Protein 2O57 (pdb70)

Secondary structure (DSSP, 8-state):
-HHHHHHHHHTHHHHHHHHHHHHHHTTS---S--PPSSGGGS-HHHHHHHHHHHHHHHH------TT-EEEEET-TTSHHHHHHHHHH--EEEEEES-HHHHHHHHHHHHHHT-TTTEEEEE--TTS-SS-TT-BSEEEEES-GGG-S-HHHHHHHHHHHBPTT---EEB---TT--GGGGHHHHHHHT-----HHHHHHHHHHTTEEE--EEE-HHHHHHHHHHHHHHHHHTHHHHTTTS-HHHHH--HHHHHHHHHHHTTS---B--EEESS--/---HHHHHHHHHHHHHTT---------SSGGGS-HHHHHHHHHHHHHHHH------TT-EEEEET-TTSHHHHHHHHHH--EEEEEES-HHHHHHHHHHHHHHT-TTTEEEEE-BTTB-SS-TT-BSEEEEES-GGG-S-HHHHHHHHHHHBPTT---EEB---TT--GGGGHHHHHHHT-----HHHHHHHHHHTT-EE--EEE-HHHHHHHHHHHHHHHHHTHHHHTTTS-HHHHH--HHHHHHHHHHHTTS---B--EESSS--/--HHHHHHHHHHHHHTTS---S--PPSSGGGS-HHHHHHHHHHHHHHHH------TT-EEEEET-TTSHHHHHHHHHH--EEEEEES-HHHHHHHHHHHHHTT-TTTEEEEE-BTTB-SS-TT-BSEEEEES-GGG-S-HHHHHHHHHHHBPTT---EEB---TT--GGGGHHHHHHHT-----HHHHHHHHHHTTEEE--EEE-HHHHHHHHHHHHHHHHHHHHHHTTTS-HHHHH--HHHHHHHHHHHHTS---B--EEESS--/-HHHHHHHHHTTT-------PPSSGGGS-HHHHHHHHHHHHHHHH------TT-EEEEET-TTSHHHHHHHHHH--EEEEEES-HHHHHHHHHHHHHHT-TTTEEEEE--TTS-SS-TT-BSEEEEES-GGG-S-HHHHHHHHHHHBPTT---EEB---TT--GGGGHHHHHHTT-----HHHHHHHHHHTTEEE--EEE-HHHHHHHHHHHHHHHHHTS-----HHHHH--HHHHHHHHHHHTTS---B--EEEBS--

CATH classification: 1.10.287.840 (+1 more: 3.40.50.150)

Solvent-accessible surface area: 45241 Å² total

Sequence (1068 aa):
SKTVKDNAEIYYDDDDDSDRFYFHVWGGEDIHVGLYKEPVDQDEIREASLRTDEWLASELATGVLQRQAKGLDLGAGYGGAARFLVRKFGVSIDCLNIAPVQNKRNEEYNNQAGLADNITVKYGSFLEIPCCEDNSYDFIWSQDAFLHSPDKLKVFQECARVLKPRGVAITDPKEDGIDKSSIQPILDRIKLHDGSLGLYRSLAKECGLVTLRTFSRPDSLVHHYSKVKAELIKRSSEIASFCSPEFQANKRGLEHWIEGGRAGKLTWGGLFRKSDKIIIYYDDDDSDRFYFHVWGGEDIHVGLYKEPVDQDEIREASLRTDEWLASELATGVLQRQAKGLDLGAGYGGAARFLVRKFGVSSIDCLNIAPVQNKRNEEYNNQAGLADNITVKYGSFLEIPCCEDNSYDFIWSQDAFLHSPDKLKVFQECARVLKPRGVAITDPKEDGIDKSSIQPILDRIKLHDGSLGLYRSLAKECGLVTLRTFSRPDSLVHHYSKVKAELIKRSSEIASFCSPEFQANKRRGLEHWIEGGRAGKLTWGGLFRKSDKIYYDDDDSDRFYFHVWGGEDIHVGLYKEPVDQDEIREASLRTDEWLASSELATGVLQRQQAKGLDLGAGYGGAARFLVRKFGVSIDCLNIAPVQNKRNEEYNNQAGLADNITVKYGSFLEIPCEDNSYDFIWSQDAFLHSPDKLKVFQECARVLKPRGVAITDPKEDGIDKSSIQPILDRIKLHDGSLGLYRSLAKECGLVTLRTFSRPDSLVHHYSKVKAELIKRSSEIASFCSPEFQANKRGLEHWIEGGRAGKLTWGGLFRKSDKIDDSDRFYFHVWGGEDIHVGLYKEPVDQDEIREASLRTDEWLASELATGVLQRQAKGLDLGAGYGGAARFLVRRKFGVSIDCLNIAPVQNKRNEEYNNQAGLADNITVKYGSFLEIPCCEDNSYDFIWSQDAFLHSPDKLKVFQECARVLKPRGVAITDPKEDGIDKSSIQPILDRIKLHDGSLGLYRSLAKECGLVTLRTFSRPDSLVHHYSKVKAELIKRSSEFCSPEFQANKRGLEHWIEGGRAGKLTWGGLFRKSDKI

B-factor: mean 21.56, std 9.38, range [4.21, 69.27]

Radius of gyration: 32.8 Å; Cα contacts (8 Å, |Δi|>4): 1987; chains: 4; bounding box: 53×81×92 Å

Foldseek 3Di:
DVCVVVVVVVCVLVVLVVVLQCVVPNLQDFAQFDADPVLVPTDRVVRRVNVLVVQVVVVVLVQLAAQFEEEEEACFLPNSVVVSCVVRNYAYEYEHADVVSQVNSCVVCVVVVNNVRYHYHYDDLLCPPDAFQAGLEYEYEARCQPDPPLLSSLLSVLRNHHAFRKKYKHKFEPPFDCVNLVVLCVLSVHPHDYPVNNQVSNLVNQKHDPDKDWALVSQQSNLVNVLVSLVVCVVVCCVSCPPVSSVSSSNSVSSNVCSVVNGMTMMMMITNHNYD/DDCLVVLVVVLCCVPPNQADFAQFQADPVLVPTARSVRRVRVLVVQVVVQVLVLLAAQFEEEEEQCQLVNSVVVSCVPRNYAYEYEHQDVVSLVNSCVVCVVVVNNVRYHYDYDDLLCPPDQFQAGLEYEYEAPCQPPPPLLSSLLSVLRNHHAFRKKYKHKFEPPADQVNQVQLCVLVVHSGDYPVRNQVSNLVNQKHDPDKDWALVSQQSRLVNVLVSLVVCVVVSCVSCPPVSSVSSSNSVSSNVCSVVRTMTIMMMITNHNDD/DCLVVLVLVVQCVPPNLQDFALFQADPVLVVTDSVVRRVNVLVVQVVVLVLVQLAAQFEEEEEACQLVNSVVVSCVPRNYAYEYEHQDVVSQVNSCVVCVVVVNNVRYHYDYDDLLCPPDQFQAGLEYEYEAPLALDQCNLSSLLSVLRRHHAFRKKYKHKFEPPFDCVNQVVLCVVSVYPHDYPVNNQVSNLVNQKHDDDKDWALVSQQSNLVNVLVVCVVCVVVSCVSCNPVSSVCNVNSVSSNVCSVVNTMTIMMMITNHNYD/DVVLVVVCVLVVNADQALFDADPVLLPTDSVVRSVNVLVVQVVVVVLVLLAAQFEEEEEACQLVNSVLVSCVPRNYAYEYEDQDVVSLVNSCVVCVVVVNPVRYHYDYDDLLCPPDAFQAGLEYEYEARLVPDQDLLSSLLSRLRNHHAFRKKYKHKFEPPFDCVVLVVLCVVVVHSGDYPVNNQVSNVVNQWHDPDKDWALVSQQSNLVNVLVSCVVCVVPPDDPVRSVSNVNSVSSNVCSVVNTMTMMMMITNHNYD

Nearest PDB structures (foldseek):
  2o57-assembly2_C  TM=9.795E-01  e=2.412E-48  Galdieria sulphuraria
  6uvq-assembly1_A  TM=8.205E-01  e=8.801E-20  Actinomadura melliaura
  8zc8-assembly1_B  TM=8.275E-01  e=5.024E-18  Streptomyces caespitosus
  3bus-assembly2_B  TM=8.151E-01  e=2.796E-18  Lentzea aerocolonigenes
  4pne-assembly3_B  TM=8.037E-01  e=6.247E-17  Saccharopolyspora spinosa

Structure (mmCIF, N/CA/C/O backbone):
data_2O57
#
_entry.id   2O57
#
_cell.length_a   97.541
_cell.length_b   291.433
_cell.length_c   86.340
_cell.angle_alpha   90.000
_cell.angle_beta   90.000
_cell.angle_gamma   90.000
#
_symmetry.space_group_name_H-M   'C 2 2 21'
#
loop_
_entity.id
_entity.type
_entity.pdbx_description
1 polymer 'putative sarcosine dimethylglycine methyltransferase'
2 water water
#
loop_
_atom_site.group_PDB
_atom_site.id
_atom_site.type_symbol
_atom_site.label_atom_id
_atom_site.label_alt_id
_atom_site.label_comp_id
_atom_site.label_asym_id
_atom_site.label_entity_id
_atom_site.label_seq_id
_atom_site.pdbx_PDB_ins_code
_atom_site.Cartn_x
_atom_site.Cartn_y
_atom_site.Cartn_z
_atom_site.occupancy
_atom_site.B_iso_or_equiv
_atom_site.auth_seq_id
_atom_site.auth_comp_id
_atom_site.auth_asym_id
_atom_site.auth_atom_id
_atom_site.pdbx_PDB_model_num
ATOM 1 N N . SER A 1 16 ? 22.760 151.628 25.107 1.00 33.17 16 SER A N 1
ATOM 2 C CA . SER A 1 16 ? 22.020 152.147 26.299 1.00 33.31 16 SER A CA 1
ATOM 3 C C . SER A 1 16 ? 20.602 151.590 26.385 1.00 33.34 16 SER A C 1
ATOM 4 O O . SER A 1 16 ? 20.112 151.310 27.496 1.00 33.31 16 SER A O 1
ATOM 7 N N . LYS A 1 17 ? 19.938 151.429 25.237 1.00 32.83 17 LYS A N 1
ATOM 8 C CA . LYS A 1 17 ? 18.604 150.810 25.210 1.00 32.97 17 LYS A CA 1
ATOM 9 C C . LYS A 1 17 ? 18.661 149.362 25.740 1.00 32.72 17 LYS A C 1
ATOM 10 O O . LYS A 1 17 ? 17.846 148.981 26.594 1.00 32.22 17 LYS A O 1
ATOM 16 N N . THR A 1 18 ? 19.634 148.585 25.232 1.00 32.47 18 THR A N 1
ATOM 17 C CA . THR A 1 18 ? 19.887 147.192 25.667 1.00 31.90 18 THR A CA 1
ATOM 18 C C . THR A 1 18 ? 20.127 147.072 27.180 1.00 31.26 18 THR A C 1
ATOM 19 O O . THR A 1 18 ? 19.529 146.210 27.833 1.00 30.84 18 THR A O 1
ATOM 23 N N . VAL A 1 19 ? 20.995 147.928 27.726 1.00 30.55 19 VAL A N 1
ATOM 24 C CA . VAL A 1 19 ? 21.238 147.979 29.185 1.00 30.69 19 VAL A CA 1
ATOM 25 C C . VAL A 1 19 ? 19.930 148.179 29.964 1.00 30.39 19 VAL A C 1
ATOM 26 O O . VAL A 1 19 ? 19.630 147.442 30.915 1.00 30.71 19 VAL A O 1
ATOM 30 N N . LYS A 1 20 ? 19.159 149.182 29.545 1.00 30.16 20 LYS A N 1
ATOM 31 C CA . LYS A 1 20 ? 17.875 149.525 30.157 1.00 29.65 20 LYS A CA 1
ATOM 32 C C . LYS A 1 20 ? 16.848 148.412 30.052 1.00 29.30 20 LYS A C 1
ATOM 33 O O . LYS A 1 20 ? 16.285 147.986 31.069 1.00 28.80 20 LYS A O 1
ATOM 39 N N . ASP A 1 21 ? 16.605 147.951 28.823 1.00 29.06 21 ASP A N 1
ATOM 40 C CA . ASP A 1 21 ? 15.673 146.857 28.569 1.00 29.24 21 ASP A CA 1
ATOM 41 C C . ASP A 1 21 ? 16.038 145.579 29.350 1.00 29.18 21 ASP A C 1
ATOM 42 O O . ASP A 1 21 ? 15.156 144.955 29.943 1.00 28.76 21 ASP A O 1
ATOM 47 N N . ASN A 1 22 ? 17.323 145.205 29.343 1.00 29.54 22 ASN A N 1
ATOM 48 C CA . ASN A 1 22 ? 17.802 144.013 30.062 1.00 30.18 22 ASN A CA 1
ATOM 49 C C . ASN A 1 22 ? 17.670 144.159 31.575 1.00 30.75 22 ASN A C 1
ATOM 50 O O . ASN A 1 22 ? 17.324 143.179 32.253 1.00 30.42 22 ASN A O 1
ATOM 55 N N . ALA A 1 23 ? 17.942 145.372 32.087 1.00 31.26 23 ALA A N 1
ATOM 56 C CA . ALA A 1 23 ? 17.752 145.696 33.506 1.00 31.91 23 ALA A CA 1
ATOM 57 C C . ALA A 1 23 ? 16.306 145.438 33.900 1.00 32.69 23 ALA A C 1
ATOM 58 O O . ALA A 1 23 ? 16.044 144.750 34.899 1.00 33.58 23 ALA A O 1
ATOM 60 N N . GLU A 1 24 ? 15.373 145.946 33.091 1.00 32.39 24 GLU A N 1
ATOM 61 C CA . GLU A 1 24 ? 13.941 145.824 33.391 1.00 32.05 24 GLU A CA 1
ATOM 62 C C . GLU A 1 24 ? 13.406 144.383 33.262 1.00 31.88 24 GLU A C 1
ATOM 63 O O . GLU A 1 24 ? 12.603 143.926 34.077 1.00 32.30 24 GLU A O 1
ATOM 69 N N . ILE A 1 25 ? 13.876 143.665 32.260 1.00 31.76 25 ILE A N 1
ATOM 70 C CA . ILE A 1 25 ? 13.551 142.244 32.137 1.00 31.68 25 ILE A CA 1
ATOM 71 C C . ILE A 1 25 ? 14.017 141.557 33.426 1.00 31.13 25 ILE A C 1
ATOM 72 O O . ILE A 1 25 ? 13.329 140.674 33.964 1.00 32.08 25 ILE A O 1
ATOM 77 N N . TYR A 1 26 ? 15.164 142.014 33.938 1.00 29.82 26 TYR A N 1
ATOM 78 C CA . TYR A 1 26 ? 15.857 141.376 35.062 1.00 27.72 26 TYR A CA 1
ATOM 79 C C . TYR A 1 26 ? 15.205 141.680 36.416 1.00 25.26 26 TYR A C 1
ATOM 80 O O . TYR A 1 26 ? 15.599 141.085 37.429 1.00 23.07 26 TYR A O 1
ATOM 89 N N . TYR A 1 27 ? 14.189 142.566 36.443 1.00 22.17 27 TYR A N 1
ATOM 90 C CA . TYR A 1 27 ? 13.478 142.781 37.708 1.00 19.46 27 TYR A CA 1
ATOM 91 C C . TYR A 1 27 ? 12.764 141.504 38.146 1.00 18.20 27 TYR A C 1
ATOM 92 O O . TYR A 1 27 ? 12.530 141.323 39.321 1.00 18.08 27 TYR A O 1
ATOM 101 N N . ASP A 1 28 ? 12.407 140.637 37.199 1.00 17.45 28 ASP A N 1
ATOM 102 C CA A ASP A 1 28 ? 11.822 139.341 37.570 0.50 17.61 28 ASP A CA 1
ATOM 103 C CA B ASP A 1 28 ? 11.845 139.314 37.507 0.50 17.65 28 ASP A CA 1
ATOM 104 C C . ASP A 1 28 ? 12.815 138.561 38.432 1.00 16.93 28 ASP A C 1
ATOM 105 O O . ASP A 1 28 ? 12.433 138.040 39.473 1.00 17.41 28 ASP A O 1
ATOM 114 N N . ASP A 1 29 ? 14.083 138.501 38.017 1.00 16.58 29 ASP A N 1
ATOM 115 C CA . ASP A 1 29 ? 15.151 137.817 38.783 1.00 16.47 29 ASP A CA 1
ATOM 116 C C . ASP A 1 29 ? 15.380 138.548 40.113 1.00 15.13 29 ASP A C 1
ATOM 117 O O . ASP A 1 29 ? 15.520 137.914 41.169 1.00 13.92 29 ASP A O 1
ATOM 122 N N . ASP A 1 30 ? 15.438 139.882 40.063 1.00 14.72 30 ASP A N 1
ATOM 123 C CA . ASP A 1 30 ? 15.643 140.689 41.283 1.00 15.76 30 ASP A CA 1
ATOM 124 C C . ASP A 1 30 ? 14.513 140.510 42.285 1.00 14.98 30 ASP A C 1
ATOM 125 O O . ASP A 1 30 ? 14.760 140.421 43.494 1.00 14.93 30 ASP A O 1
ATOM 130 N N . ASP A 1 31 ? 13.267 140.525 41.810 1.00 15.34 31 ASP A N 1
ATOM 131 C CA . ASP A 1 31 ? 12.135 140.413 42.739 1.00 15.79 31 ASP A CA 1
ATOM 132 C C . ASP A 1 31 ? 11.960 138.984 43.268 1.00 16.20 31 ASP A C 1
ATOM 133 O O . ASP A 1 31 ? 11.528 138.791 44.406 1.00 16.00 31 ASP A O 1
ATOM 138 N N . SER A 1 32 ? 12.295 137.992 42.439 1.00 15.06 32 SER A N 1
ATOM 139 C CA . SER A 1 32 ? 12.394 136.622 42.910 1.00 15.04 32 SER A CA 1
ATOM 140 C C . SER A 1 32 ? 13.398 136.556 44.054 1.00 15.61 32 SER A C 1
ATOM 141 O O . SER A 1 32 ? 13.079 136.012 45.120 1.00 16.36 32 SER A O 1
ATOM 144 N N . ASP A 1 33 ? 14.580 137.148 43.876 1.00 14.93 33 ASP A N 1
ATOM 145 C CA . ASP A 1 33 ? 15.538 137.209 44.973 1.00 15.83 33 ASP A CA 1
ATOM 146 C C . ASP A 1 33 ? 15.036 137.948 46.233 1.00 15.17 33 ASP A C 1
ATOM 147 O O . ASP A 1 33 ? 15.314 137.507 47.352 1.00 13.92 33 ASP A O 1
ATOM 152 N N . ARG A 1 34 ? 14.290 139.046 46.061 1.00 15.19 34 ARG A N 1
ATOM 153 C CA . ARG A 1 34 ? 13.669 139.733 47.192 1.00 15.40 34 ARG A CA 1
ATOM 154 C C . ARG A 1 34 ? 12.752 138.776 47.988 1.00 15.48 34 ARG A C 1
ATOM 155 O O . ARG A 1 34 ? 12.721 138.835 49.236 1.00 15.18 34 ARG A O 1
ATOM 163 N N . PHE A 1 35 ? 11.987 137.957 47.263 1.00 14.56 35 PHE A N 1
ATOM 164 C CA . PHE A 1 35 ? 11.133 136.949 47.876 1.00 15.16 35 PHE A CA 1
ATOM 165 C C . PHE A 1 35 ? 11.954 135.923 48.642 1.00 14.56 35 PHE A C 1
ATOM 166 O O . PHE A 1 35 ? 11.695 135.691 49.796 1.00 15.55 35 PHE A O 1
ATOM 174 N N . TYR A 1 36 ? 12.946 135.305 48.003 1.00 13.85 36 TYR A N 1
ATOM 175 C CA . TYR A 1 36 ? 13.751 134.290 48.709 1.00 13.98 36 TYR A CA 1
ATOM 176 C C . TYR A 1 36 ? 14.530 134.888 49.884 1.00 13.56 36 TYR A C 1
ATOM 177 O O . TYR A 1 36 ? 14.605 134.310 50.989 1.00 13.90 36 TYR A O 1
ATOM 186 N N . PHE A 1 37 ? 15.126 136.048 49.655 1.00 12.51 37 PHE A N 1
ATOM 187 C CA . PHE A 1 37 ? 15.806 136.717 50.748 1.00 12.42 37 PHE A CA 1
ATOM 188 C C . PHE A 1 37 ? 14.846 137.047 51.895 1.00 12.13 37 PHE A C 1
ATOM 189 O O . PHE A 1 37 ? 15.208 136.954 53.045 1.00 12.11 37 PHE A O 1
ATOM 197 N N . HIS A 1 38 ? 13.620 137.447 51.589 1.00 12.69 38 HIS A N 1
ATOM 198 C CA . HIS A 1 38 ? 12.671 137.863 52.646 1.00 13.03 38 HIS A CA 1
ATOM 199 C C . HIS A 1 38 ? 12.426 136.693 53.599 1.00 13.35 38 HIS A C 1
ATOM 200 O O . HIS A 1 38 ? 12.332 136.878 54.792 1.00 13.58 38 HIS A O 1
ATOM 207 N N . VAL A 1 39 ? 12.315 135.490 53.049 1.00 13.55 39 VAL A N 1
ATOM 208 C CA . VAL A 1 39 ? 11.941 134.334 53.876 1.00 13.51 39 VAL A CA 1
ATOM 209 C C . VAL A 1 39 ? 13.166 133.666 54.486 1.00 13.11 39 VAL A C 1
ATOM 210 O O . VAL A 1 39 ? 13.178 133.342 55.670 1.00 14.28 39 VAL A O 1
ATOM 214 N N . TRP A 1 40 ? 14.210 133.493 53.688 1.00 13.15 40 TRP A N 1
ATOM 215 C CA . TRP A 1 40 ? 15.364 132.670 54.073 1.00 13.26 40 TRP A CA 1
ATOM 216 C C . TRP A 1 40 ? 16.687 133.452 54.217 1.00 14.53 40 TRP A C 1
ATOM 217 O O . TRP A 1 40 ? 17.749 132.855 54.484 1.00 13.79 40 TRP A O 1
ATOM 228 N N . GLY A 1 41 ? 16.630 134.787 54.044 1.00 15.05 41 GLY A N 1
ATOM 229 C CA . GLY A 1 41 ? 17.803 135.634 54.317 1.00 14.09 41 GLY A CA 1
ATOM 230 C C . GLY A 1 41 ? 19.025 135.228 53.496 1.00 14.14 41 GLY A C 1
ATOM 231 O O . GLY A 1 41 ? 18.935 134.825 52.317 1.00 13.98 41 GLY A O 1
ATOM 232 N N . GLY A 1 42 ? 20.185 135.339 54.105 1.00 14.03 42 GLY A N 1
ATOM 233 C CA . GLY A 1 42 ? 21.421 135.134 53.380 1.00 14.21 42 GLY A CA 1
ATOM 234 C C . GLY A 1 42 ? 21.901 133.714 53.363 1.00 14.86 42 GLY A C 1
ATOM 235 O O . GLY A 1 42 ? 23.024 133.449 52.938 1.00 14.52 42 GLY A O 1
ATOM 236 N N . GLU A 1 43 ? 21.066 132.783 53.829 1.00 14.96 43 GLU A N 1
ATOM 237 C CA . GLU A 1 43 ? 21.451 131.368 53.808 1.00 14.66 43 GLU A CA 1
ATOM 238 C C . GLU A 1 43 ? 20.705 130.754 52.633 1.00 14.35 43 GLU A C 1
ATOM 239 O O . GLU A 1 43 ? 19.508 130.400 52.740 1.00 14.14 43 GLU A O 1
ATOM 245 N N . ASP A 1 44 ? 21.415 130.665 51.509 1.00 12.59 44 ASP A N 1
ATOM 246 C CA . ASP A 1 44 ? 20.798 130.416 50.204 1.00 13.08 44 ASP A CA 1
ATOM 247 C C . ASP A 1 44 ? 20.035 129.101 50.136 1.00 12.59 44 ASP A C 1
ATOM 248 O O . ASP A 1 44 ? 20.516 128.090 50.646 1.00 13.91 44 ASP A O 1
ATOM 253 N N . ILE A 1 45 ? 18.877 129.168 49.486 1.00 12.55 45 ILE A N 1
ATOM 254 C CA . ILE A 1 45 ? 18.013 128.037 49.115 1.00 12.54 45 ILE A CA 1
ATOM 255 C C . ILE A 1 45 ? 18.263 127.531 47.687 1.00 13.06 45 ILE A C 1
ATOM 256 O O . ILE A 1 45 ? 18.314 128.317 46.713 1.00 13.05 45 ILE A O 1
ATOM 261 N N . HIS A 1 46 ? 18.317 126.209 47.546 1.00 12.46 46 HIS A N 1
ATOM 262 C CA . HIS A 1 46 ? 18.360 125.572 46.240 1.00 11.97 46 HIS A CA 1
ATOM 263 C C . HIS A 1 46 ? 17.379 124.405 46.295 1.00 11.17 46 HIS A C 1
ATOM 264 O O . HIS A 1 46 ? 16.785 124.157 47.359 1.00 11.26 46 HIS A O 1
ATOM 271 N N . VAL A 1 47 ? 17.209 123.715 45.166 1.00 10.66 47 VAL A N 1
ATOM 272 C CA . VAL A 1 47 ? 16.231 122.618 45.103 1.00 10.93 47 VAL A CA 1
ATOM 273 C C . VAL A 1 47 ? 16.523 121.623 46.220 1.00 9.88 47 VAL A C 1
ATOM 274 O O . VAL A 1 47 ? 17.639 121.215 46.376 1.00 10.67 47 VAL A O 1
ATOM 278 N N . GLY A 1 48 ? 15.501 121.290 47.009 1.00 10.61 48 GLY A N 1
ATOM 279 C CA . GLY A 1 48 ? 15.652 120.507 48.215 1.00 10.63 48 GLY A CA 1
ATOM 280 C C . GLY A 1 48 ? 15.463 119.005 48.031 1.00 10.86 48 GLY A C 1
ATOM 281 O O . GLY A 1 48 ? 14.905 118.555 47.028 1.00 11.45 48 GLY A O 1
ATOM 282 N N . LEU A 1 49 ? 15.925 118.255 49.026 1.00 10.76 49 LEU A N 1
ATOM 283 C CA . LEU A 1 49 ? 15.605 116.836 49.158 1.00 10.87 49 LEU A CA 1
ATOM 284 C C . LEU A 1 49 ? 14.507 116.740 50.251 1.00 10.13 49 LEU A C 1
ATOM 285 O O . LEU A 1 49 ? 14.761 117.011 51.427 1.00 10.96 49 LEU A O 1
ATOM 290 N N . TYR A 1 50 ? 13.279 116.412 49.840 1.00 9.77 50 TYR A N 1
ATOM 291 C CA . TYR A 1 50 ? 12.084 116.463 50.719 1.00 10.04 50 TYR A CA 1
ATOM 292 C C . TYR A 1 50 ? 11.704 115.110 51.352 1.00 11.37 50 TYR A C 1
ATOM 293 O O . TYR A 1 50 ? 11.859 114.057 50.737 1.00 11.49 50 TYR A O 1
ATOM 302 N N . LYS A 1 51 ? 11.241 115.155 52.597 1.00 11.89 51 LYS A N 1
ATOM 303 C CA . LYS A 1 51 ? 10.846 113.954 53.345 1.00 14.89 51 LYS A CA 1
ATOM 304 C C . LYS A 1 51 ? 9.318 113.917 53.317 1.00 14.31 51 LYS A C 1
ATOM 305 O O . LYS A 1 51 ? 8.693 114.932 53.583 1.00 12.90 51 LYS A O 1
ATOM 311 N N . GLU A 1 52 ? 8.717 112.774 53.002 1.00 14.82 52 GLU A N 1
ATOM 312 C CA . GLU A 1 52 ? 7.240 112.620 53.108 1.00 16.71 52 GLU A CA 1
ATOM 313 C C . GLU A 1 52 ? 6.761 112.598 54.551 1.00 16.86 52 GLU A C 1
ATOM 314 O O . GLU A 1 52 ? 7.479 112.073 55.405 1.00 17.75 52 GLU A O 1
ATOM 320 N N . PRO A 1 53 ? 5.567 113.192 54.854 1.00 16.11 53 PRO A N 1
ATOM 321 C CA . PRO A 1 53 ? 4.679 113.974 53.969 1.00 15.30 53 PRO A CA 1
ATOM 322 C C . PRO A 1 53 ? 5.254 115.358 53.652 1.00 14.37 53 PRO A C 1
ATOM 323 O O . PRO A 1 53 ? 5.567 116.170 54.560 1.00 12.96 53 PRO A O 1
ATOM 327 N N . VAL A 1 54 ? 5.461 115.586 52.361 1.00 12.17 54 VAL A N 1
ATOM 328 C CA . VAL A 1 54 ? 6.146 116.761 51.882 1.00 12.44 54 VAL A CA 1
ATOM 329 C C . VAL A 1 54 ? 5.450 118.052 52.363 1.00 11.64 54 VAL A C 1
ATOM 330 O O . VAL A 1 54 ? 6.114 119.049 52.642 1.00 10.29 54 VAL A O 1
ATOM 334 N N . ASP A 1 55 ? 4.126 118.023 52.486 1.00 12.63 55 ASP A N 1
ATOM 335 C CA . ASP A 1 55 ? 3.393 119.243 52.903 1.00 13.70 55 ASP A CA 1
ATOM 336 C C . ASP A 1 55 ? 3.799 119.668 54.331 1.00 14.17 55 ASP A C 1
ATOM 337 O O . ASP A 1 55 ? 3.750 120.864 54.656 1.00 14.95 55 ASP A O 1
ATOM 342 N N . GLN A 1 56 ? 4.269 118.708 55.142 1.00 14.44 56 GLN A N 1
ATOM 343 C CA . GLN A 1 56 ? 4.751 118.963 56.519 1.00 16.20 56 GLN A CA 1
ATOM 344 C C . GLN A 1 56 ? 6.242 119.330 56.626 1.00 16.30 56 GLN A C 1
ATOM 345 O O . GLN A 1 56 ? 6.703 119.803 57.688 1.00 16.46 56 GLN A O 1
ATOM 351 N N . ASP A 1 57 ? 6.987 119.091 55.549 1.00 14.75 57 ASP A N 1
ATOM 352 C CA . ASP A 1 57 ? 8.430 119.321 55.534 1.00 14.32 57 ASP A CA 1
ATOM 353 C C . ASP A 1 57 ? 8.708 120.811 55.320 1.00 14.57 57 ASP A C 1
ATOM 354 O O . ASP A 1 57 ? 7.842 121.552 54.893 1.00 15.21 57 ASP A O 1
ATOM 359 N N . GLU A 1 58 ? 9.878 121.279 55.699 1.00 14.18 58 GLU A N 1
ATOM 360 C CA . GLU A 1 58 ? 10.188 122.685 55.470 1.00 14.67 58 GLU A CA 1
ATOM 361 C C . GLU A 1 58 ? 11.244 122.824 54.372 1.00 13.00 58 GLU A C 1
ATOM 362 O O . GLU A 1 58 ? 12.158 121.998 54.255 1.00 11.93 58 GLU A O 1
ATOM 368 N N . ILE A 1 59 ? 11.121 123.891 53.585 1.00 12.02 59 ILE A N 1
ATOM 369 C CA . ILE A 1 59 ? 12.036 124.162 52.488 1.00 12.37 59 ILE A CA 1
ATOM 370 C C . ILE A 1 59 ? 13.487 124.323 53.018 1.00 11.22 59 ILE A C 1
ATOM 371 O O . ILE A 1 59 ? 14.414 123.787 52.450 1.00 9.82 59 ILE A O 1
ATOM 376 N N . ARG A 1 60 ? 13.663 125.069 54.106 1.00 10.56 60 ARG A N 1
ATOM 377 C CA . ARG A 1 60 ? 14.977 125.220 54.745 1.00 11.37 60 ARG A CA 1
ATOM 378 C C . ARG A 1 60 ? 15.631 123.850 55.008 1.00 11.61 60 ARG A C 1
ATOM 379 O O . ARG A 1 60 ? 16.780 123.609 54.637 1.00 10.75 60 ARG A O 1
ATOM 387 N N . GLU A 1 61 ? 14.891 122.972 55.675 1.00 11.26 61 GLU A N 1
ATOM 388 C CA . GLU A 1 61 ? 15.392 121.631 56.019 1.00 12.70 61 GLU A CA 1
ATOM 389 C C . GLU A 1 61 ? 15.768 120.858 54.749 1.00 12.19 61 GLU A C 1
ATOM 390 O O . GLU A 1 61 ? 16.842 120.289 54.676 1.00 12.05 61 GLU A O 1
ATOM 396 N N . ALA A 1 62 ? 14.864 120.821 53.755 1.00 11.32 62 ALA A N 1
ATOM 397 C CA . ALA A 1 62 ? 15.142 120.131 52.482 1.00 10.53 62 ALA A CA 1
ATOM 398 C C . ALA A 1 62 ? 16.363 120.704 51.725 1.00 10.22 62 ALA A C 1
ATOM 399 O O . ALA A 1 62 ? 17.158 119.957 51.1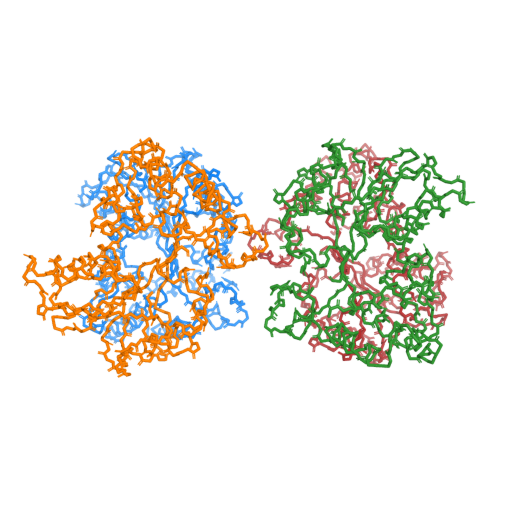69 1.00 10.42 62 ALA A O 1
ATOM 401 N N . SER A 1 63 ? 16.478 122.033 51.674 1.00 10.85 63 SER A N 1
ATOM 402 C CA . SER A 1 63 ? 17.614 122.670 51.006 1.00 10.83 63 SER A CA 1
ATOM 403 C C . SER A 1 63 ? 18.934 122.306 51.755 1.00 10.64 63 SER A C 1
ATOM 404 O O . SER A 1 63 ? 19.951 122.070 51.109 1.00 10.49 63 SER A O 1
ATOM 407 N N . LEU A 1 64 ? 18.918 122.262 53.083 1.00 9.86 64 LEU A N 1
ATOM 408 C CA . LEU A 1 64 ? 20.073 121.743 53.860 1.00 11.39 64 LEU A CA 1
ATOM 409 C C . LEU A 1 64 ? 20.391 120.285 53.604 1.00 11.02 64 LEU A C 1
ATOM 410 O O . LEU A 1 64 ? 21.567 119.918 53.557 1.00 10.39 64 LEU A O 1
ATOM 415 N N . ARG A 1 65 ? 19.362 119.454 53.411 1.00 11.43 65 ARG A N 1
ATOM 416 C CA . ARG A 1 65 ? 19.590 118.022 53.027 1.00 11.35 65 ARG A CA 1
ATOM 417 C C . ARG A 1 65 ? 20.348 117.954 51.689 1.00 11.67 65 ARG A C 1
ATOM 418 O O . ARG A 1 65 ? 21.319 117.199 51.544 1.00 8.81 65 ARG A O 1
ATOM 426 N N . THR A 1 66 ? 19.943 118.800 50.728 1.00 10.67 66 THR A N 1
ATOM 427 C CA . THR A 1 66 ? 20.665 118.890 49.457 1.00 11.59 66 THR A CA 1
ATOM 428 C C . THR A 1 66 ? 22.134 119.262 49.680 1.00 11.90 66 THR A C 1
ATOM 429 O O . THR A 1 66 ? 23.027 118.643 49.087 1.00 12.51 66 THR A O 1
ATOM 433 N N . ASP A 1 67 ? 22.396 120.270 50.529 1.00 12.76 67 ASP A N 1
ATOM 434 C CA . ASP A 1 67 ? 23.776 120.722 50.770 1.00 13.35 67 ASP A CA 1
ATOM 435 C C . ASP A 1 67 ? 24.638 119.620 51.432 1.00 13.35 67 ASP A C 1
ATOM 436 O O . ASP A 1 67 ? 25.777 119.387 51.026 1.00 12.89 67 ASP A O 1
ATOM 441 N N . GLU A 1 68 ? 24.061 118.933 52.420 1.00 13.47 68 GLU A N 1
ATOM 442 C CA . GLU A 1 68 ? 24.711 117.781 53.083 1.00 14.49 68 GLU A CA 1
ATOM 443 C C . GLU A 1 68 ? 24.970 116.665 52.082 1.00 13.35 68 GLU A C 1
ATOM 444 O O . GLU A 1 68 ? 26.046 116.073 52.089 1.00 12.88 68 GLU A O 1
ATOM 450 N N . TRP A 1 69 ? 23.972 116.359 51.246 1.00 12.76 69 TRP A N 1
ATOM 451 C CA . TRP A 1 69 ? 24.111 115.281 50.233 1.00 13.46 69 TRP A CA 1
ATOM 452 C C . TRP A 1 69 ? 25.226 115.631 49.236 1.00 12.55 69 TRP A C 1
ATOM 453 O O . TRP A 1 69 ? 26.122 114.823 48.991 1.00 12.57 69 TRP A O 1
ATOM 464 N N . LEU A 1 70 ? 25.171 116.825 48.652 1.00 12.63 70 LEU A N 1
ATOM 465 C CA . LEU A 1 70 ? 26.149 117.191 47.621 1.00 13.33 70 LEU A CA 1
ATOM 466 C C . LEU A 1 70 ? 27.562 117.228 48.203 1.00 12.72 70 LEU A C 1
ATOM 467 O O . LEU A 1 70 ? 28.488 116.741 47.576 1.00 11.48 70 LEU A O 1
ATOM 472 N N . ALA A 1 71 ? 27.693 117.769 49.410 1.00 13.02 71 ALA A N 1
ATOM 473 C CA . ALA A 1 71 ? 28.972 117.848 50.096 1.00 13.73 71 ALA A CA 1
ATOM 474 C C . ALA A 1 71 ? 29.483 116.428 50.409 1.00 14.24 71 ALA A C 1
ATOM 475 O O . ALA A 1 71 ? 30.655 116.149 50.271 1.00 13.12 71 ALA A O 1
ATOM 477 N N . SER A 1 72 ? 28.574 115.526 50.779 1.00 14.49 72 SER A N 1
ATOM 478 C CA . SER A 1 72 ? 28.961 114.144 51.040 1.00 16.47 72 SER A CA 1
ATOM 479 C C . SER A 1 72 ? 29.486 113.451 49.780 1.00 15.38 72 SER A C 1
ATOM 480 O O . SER A 1 72 ? 30.473 112.728 49.847 1.00 16.17 72 SER A O 1
ATOM 483 N N . GLU A 1 73 ? 28.853 113.703 48.630 1.00 15.15 73 GLU A N 1
ATOM 484 C CA . GLU A 1 73 ? 29.265 113.109 47.358 1.00 14.13 73 GLU A CA 1
ATOM 485 C C . GLU A 1 73 ? 30.676 113.636 47.043 1.00 13.24 73 GLU A C 1
ATOM 486 O O . GLU A 1 73 ? 31.577 112.863 46.765 1.00 12.81 73 GLU A O 1
ATOM 492 N N . LEU A 1 74 ? 30.860 114.947 47.154 1.00 12.89 74 LEU A N 1
ATOM 493 C CA . LEU A 1 74 ? 32.147 115.573 46.921 1.00 12.88 74 LEU A CA 1
ATOM 494 C C . LEU A 1 74 ? 33.231 115.044 47.880 1.00 12.50 74 LEU A C 1
ATOM 495 O O . LEU A 1 74 ? 34.358 114.797 47.466 1.00 12.78 74 LEU A O 1
ATOM 500 N N . ALA A 1 75 ? 32.893 114.888 49.158 1.00 11.92 75 ALA A N 1
ATOM 501 C CA . ALA A 1 75 ? 33.863 114.409 50.163 1.00 11.01 75 ALA A CA 1
ATOM 502 C C . ALA A 1 75 ? 34.403 113.002 49.844 1.00 11.45 75 ALA A C 1
ATOM 503 O O . ALA A 1 75 ? 35.598 112.698 50.081 1.00 10.58 75 ALA A O 1
ATOM 513 N N . THR A 1 77 ? 35.141 111.875 47.081 1.00 12.15 77 THR A N 1
ATOM 514 C CA . THR A 1 77 ? 36.214 111.944 46.055 1.00 12.08 77 THR A CA 1
ATOM 515 C C . THR A 1 77 ? 37.587 112.341 46.621 1.00 12.61 77 THR A C 1
ATOM 516 O O . THR A 1 77 ? 38.570 112.352 45.873 1.00 13.27 77 THR A O 1
ATOM 520 N N . GLY A 1 78 ? 37.660 112.664 47.918 1.00 11.30 78 GLY A N 1
ATOM 521 C CA . GLY A 1 78 ? 38.923 113.069 48.538 1.00 12.06 78 GLY A CA 1
ATOM 522 C C . GLY A 1 78 ? 39.325 114.533 48.452 1.00 11.75 78 GLY A C 1
ATOM 523 O O . GLY A 1 78 ? 40.300 114.920 49.086 1.00 11.26 78 GLY A O 1
ATOM 524 N N . VAL A 1 79 ? 38.560 115.361 47.736 1.00 11.38 79 VAL A N 1
ATOM 525 C CA . VAL A 1 79 ? 38.998 116.749 47.461 1.00 12.68 79 VAL A CA 1
ATOM 526 C C . VAL A 1 79 ? 38.770 117.722 48.612 1.00 13.19 79 VAL A C 1
ATOM 527 O O . VAL A 1 79 ? 39.391 118.808 48.631 1.00 14.35 79 VAL A O 1
ATOM 531 N N . LEU A 1 80 ? 37.944 117.353 49.587 1.00 12.68 80 LEU A N 1
ATOM 532 C CA . LEU A 1 80 ? 37.559 118.312 50.641 1.00 12.95 80 LEU A CA 1
ATOM 533 C C . LEU A 1 80 ? 38.490 118.271 51.883 1.00 14.37 80 LEU A C 1
ATOM 534 O O . LEU A 1 80 ? 38.066 118.187 53.040 1.00 14.65 80 LEU A O 1
ATOM 539 N N . GLN A 1 81 ? 39.786 118.317 51.610 1.00 16.22 81 GLN A N 1
ATOM 540 C CA . GLN A 1 81 ? 40.807 118.357 52.652 1.00 16.54 81 GLN A CA 1
ATOM 541 C C . GLN A 1 81 ? 40.826 119.761 53.258 1.00 17.48 81 GLN A C 1
ATOM 542 O O . GLN A 1 81 ? 40.412 120.727 52.607 1.00 16.57 81 GLN A O 1
ATOM 548 N N . ARG A 1 82 ? 41.291 119.881 54.504 1.00 17.96 82 ARG A N 1
ATOM 549 C CA . ARG A 1 82 ? 41.536 121.183 55.105 1.00 18.65 82 ARG A CA 1
ATOM 550 C C . ARG A 1 82 ? 42.449 121.979 54.188 1.00 17.97 82 ARG A C 1
ATOM 551 O O . ARG A 1 82 ? 43.415 121.440 53.647 1.00 16.29 82 ARG A O 1
ATOM 559 N N . GLN A 1 83 ? 42.119 123.255 54.004 1.00 18.01 83 GLN A N 1
ATOM 560 C CA . GLN A 1 83 ? 42.876 124.156 53.118 1.00 19.04 83 GLN A CA 1
ATOM 561 C C . GLN A 1 83 ? 42.817 123.863 51.585 1.00 17.63 83 GLN A C 1
ATOM 562 O O . GLN A 1 83 ? 43.465 124.567 50.793 1.00 16.65 83 GLN A O 1
ATOM 568 N N . ALA A 1 84 ? 42.032 122.858 51.160 1.00 16.78 84 ALA A N 1
ATOM 569 C CA . ALA A 1 84 ? 41.744 122.689 49.733 1.00 15.76 84 ALA A CA 1
ATOM 570 C C . ALA A 1 84 ? 41.037 123.948 49.254 1.00 15.63 84 ALA A C 1
ATOM 571 O O . ALA A 1 84 ? 40.305 124.593 50.004 1.00 15.77 84 ALA A O 1
ATOM 573 N N . LYS A 1 85 ? 41.239 124.291 48.001 1.00 15.72 85 LYS A N 1
ATOM 574 C CA . LYS A 1 85 ? 40.687 125.526 47.466 1.00 15.98 85 LYS A CA 1
ATOM 575 C C . LYS A 1 85 ? 39.582 125.225 46.466 1.00 14.56 85 LYS A C 1
ATOM 576 O O . LYS A 1 85 ? 39.791 124.514 45.471 1.00 12.91 85 LYS A O 1
ATOM 582 N N . GLY A 1 86 ? 38.404 125.765 46.752 1.00 13.35 86 GLY A N 1
ATOM 583 C CA . GLY A 1 86 ? 37.277 125.583 45.870 1.00 12.80 86 GLY A CA 1
ATOM 584 C C . GLY A 1 86 ? 36.760 126.885 45.349 1.00 13.22 86 GLY A C 1
ATOM 585 O O . GLY A 1 86 ? 37.037 127.965 45.923 1.00 13.11 86 GLY A O 1
ATOM 586 N N . LEU A 1 87 ? 36.024 126.760 44.250 1.00 12.23 87 LEU A N 1
ATOM 587 C CA . LEU A 1 87 ? 35.392 127.845 43.545 1.00 11.44 87 LEU A CA 1
ATOM 588 C C . LEU A 1 87 ? 33.887 127.617 43.546 1.00 11.69 87 LEU A C 1
ATOM 589 O O . LEU A 1 87 ? 33.394 126.532 43.121 1.00 10.42 87 LEU A O 1
ATOM 594 N N . ASP A 1 88 ? 33.132 128.605 44.044 1.00 12.11 88 ASP A N 1
ATOM 595 C CA . ASP A 1 88 ? 31.669 128.466 44.044 1.00 12.25 88 ASP A CA 1
ATOM 596 C C . ASP A 1 88 ? 31.115 129.320 42.912 1.00 12.33 88 ASP A C 1
ATOM 597 O O . ASP A 1 88 ? 31.152 130.554 42.987 1.00 12.71 88 ASP A O 1
ATOM 602 N N . LEU A 1 89 ? 30.614 128.648 41.866 1.00 12.28 89 LEU A N 1
ATOM 603 C CA . LEU A 1 89 ? 30.074 129.315 40.692 1.00 12.61 89 LEU A CA 1
ATOM 604 C C . LEU A 1 89 ? 28.585 129.595 40.905 1.00 13.22 89 LEU A C 1
ATOM 605 O O . LEU A 1 89 ? 27.761 128.676 40.964 1.00 14.80 89 LEU A O 1
ATOM 610 N N . GLY A 1 90 ? 28.244 130.858 41.065 1.00 13.32 90 GLY A N 1
ATOM 611 C CA . GLY A 1 90 ? 26.855 131.258 41.296 1.00 14.35 90 GLY A CA 1
ATOM 612 C C . GLY A 1 90 ? 26.581 131.241 42.785 1.00 14.93 90 GLY A C 1
ATOM 613 O O . GLY A 1 90 ? 25.556 130.749 43.232 1.00 15.41 90 GLY A O 1
ATOM 614 N N . ALA A 1 91 ? 27.504 131.803 43.561 1.00 14.24 91 ALA A N 1
ATOM 615 C CA . ALA A 1 91 ? 27.484 131.638 45.008 1.00 14.36 91 ALA A CA 1
ATOM 616 C C . ALA A 1 91 ? 26.322 132.311 45.798 1.00 13.91 91 ALA A C 1
ATOM 617 O O . ALA A 1 91 ? 26.135 132.033 46.974 1.00 14.70 91 ALA A O 1
ATOM 619 N N . GLY A 1 92 ? 25.595 133.234 45.170 1.00 14.39 92 GLY A N 1
ATOM 620 C CA . GLY A 1 92 ? 24.469 133.936 45.806 1.00 14.06 92 GLY A CA 1
ATOM 621 C C . GLY A 1 92 ? 24.982 134.713 46.995 1.00 13.53 92 GLY A C 1
ATOM 622 O O . GLY A 1 92 ? 25.953 135.459 46.877 1.00 13.55 92 GLY A O 1
ATOM 623 N N . TYR A 1 93 ? 24.350 134.523 48.143 1.00 13.42 93 TYR A N 1
ATOM 624 C CA . TYR A 1 93 ? 24.743 135.188 49.370 1.00 14.25 93 TYR A CA 1
ATOM 625 C C . TYR A 1 93 ? 25.863 134.501 50.115 1.00 14.14 93 TYR A C 1
ATOM 626 O O . TYR A 1 93 ? 26.288 134.994 51.171 1.00 14.42 93 TYR A O 1
ATOM 635 N N . GLY A 1 94 ? 26.335 133.376 49.578 1.00 14.37 94 GLY A N 1
ATOM 636 C CA . GLY A 1 94 ? 27.525 132.725 50.099 1.00 12.98 94 GLY A CA 1
ATOM 637 C C . GLY A 1 94 ? 27.213 131.638 51.107 1.00 13.04 94 GLY A C 1
ATOM 638 O O . GLY A 1 94 ? 28.095 131.183 51.812 1.00 12.85 94 GLY A O 1
ATOM 639 N N . GLY A 1 95 ? 25.953 131.215 51.163 1.00 12.57 95 GLY A N 1
ATOM 640 C CA . GLY A 1 95 ? 25.522 130.241 52.149 1.00 12.85 95 GLY A CA 1
ATOM 641 C C . GLY A 1 95 ? 26.293 128.926 52.073 1.00 13.15 95 GLY A C 1
ATOM 642 O O . GLY A 1 95 ? 26.730 128.407 53.116 1.00 12.71 95 GLY A O 1
ATOM 643 N N . ALA A 1 96 ? 26.422 128.379 50.854 1.00 13.23 96 ALA A N 1
ATOM 644 C CA . ALA A 1 96 ? 27.155 127.124 50.628 1.00 13.93 96 ALA A CA 1
ATOM 645 C C . ALA A 1 96 ? 28.599 127.293 51.007 1.00 14.19 96 ALA A C 1
ATOM 646 O O . ALA A 1 96 ? 29.187 126.369 51.538 1.00 14.42 96 ALA A O 1
ATOM 648 N N . ALA A 1 97 ? 29.192 128.444 50.665 1.00 13.63 97 ALA A N 1
ATOM 649 C CA . ALA A 1 97 ? 30.596 128.676 50.943 1.00 14.17 97 ALA A CA 1
ATOM 650 C C . ALA A 1 97 ? 30.832 128.647 52.457 1.00 13.44 97 ALA A C 1
ATOM 651 O O . ALA A 1 97 ? 31.759 127.984 52.927 1.00 13.23 97 ALA A O 1
ATOM 653 N N . ARG A 1 98 ? 29.982 129.348 53.209 1.00 12.57 98 ARG A N 1
ATOM 654 C CA . ARG A 1 98 ? 30.074 129.304 54.662 1.00 12.73 98 ARG A CA 1
ATOM 655 C C . ARG A 1 98 ? 29.852 127.897 55.218 1.00 12.48 98 ARG A C 1
ATOM 656 O O . ARG A 1 98 ? 30.606 127.472 56.094 1.00 11.36 98 ARG A O 1
ATOM 664 N N . PHE A 1 99 ? 28.838 127.188 54.704 1.00 11.96 99 PHE A N 1
ATOM 665 C CA . PHE A 1 99 ? 28.593 125.763 55.067 1.00 12.38 99 PHE A CA 1
ATOM 666 C C . PHE A 1 99 ? 29.853 124.879 54.854 1.00 13.22 99 PHE A C 1
ATOM 667 O O . PHE A 1 99 ? 30.281 124.142 55.756 1.00 13.30 99 PHE A O 1
ATOM 675 N N . LEU A 1 100 ? 30.455 124.967 53.672 1.00 12.53 100 LEU A N 1
ATOM 676 C CA . LEU A 1 100 ? 31.640 124.146 53.384 1.00 12.78 100 LEU A CA 1
ATOM 677 C C . LEU A 1 100 ? 32.881 124.511 54.235 1.00 13.18 100 LEU A C 1
ATOM 678 O O . LEU A 1 100 ? 33.655 123.632 54.674 1.00 13.44 100 LEU A O 1
ATOM 683 N N . VAL A 1 101 ? 33.085 125.812 54.438 1.00 14.06 101 VAL A N 1
ATOM 684 C CA . VAL A 1 101 ? 34.212 126.294 55.232 1.00 15.11 101 VAL A CA 1
ATOM 685 C C . VAL A 1 101 ? 34.060 125.793 56.694 1.00 15.23 101 VAL A C 1
ATOM 686 O O . VAL A 1 101 ? 35.000 125.194 57.234 1.00 15.75 101 VAL A O 1
ATOM 690 N N . ARG A 1 102 ? 32.892 125.998 57.308 1.00 15.01 102 ARG A N 1
ATOM 691 C CA . ARG A 1 102 ? 32.678 125.544 58.700 1.00 15.73 102 ARG A CA 1
ATOM 692 C C . ARG A 1 102 ? 32.800 124.013 58.810 1.00 15.63 102 ARG A C 1
ATOM 693 O O . ARG A 1 102 ? 33.283 123.503 59.823 1.00 15.02 102 ARG A O 1
ATOM 701 N N . LYS A 1 103 ? 32.367 123.285 57.780 1.00 14.72 103 LYS A N 1
ATOM 702 C CA . LYS A 1 103 ? 32.301 121.820 57.874 1.00 15.51 103 LYS A CA 1
ATOM 703 C C . LYS A 1 103 ? 33.653 121.138 57.577 1.00 14.94 103 LYS A C 1
ATOM 704 O O . LYS A 1 103 ? 34.050 120.225 58.292 1.00 14.31 103 LYS A O 1
ATOM 710 N N . PHE A 1 104 ? 34.354 121.619 56.552 1.00 14.65 104 PHE A N 1
ATOM 711 C CA . PHE A 1 104 ? 35.597 120.993 56.044 1.00 14.68 104 PHE A CA 1
ATOM 712 C C . PHE A 1 104 ? 36.880 121.818 56.258 1.00 15.07 104 PHE A C 1
ATOM 713 O O . PHE A 1 104 ? 37.985 121.296 56.104 1.00 16.16 104 PHE A O 1
ATOM 721 N N . GLY A 1 105 ? 36.756 123.092 56.615 1.00 15.50 105 GLY A N 1
ATOM 722 C CA . GLY A 1 105 ? 37.934 123.949 56.729 1.00 15.05 105 GLY A CA 1
ATOM 723 C C . GLY A 1 105 ? 38.668 124.181 55.404 1.00 14.95 105 GLY A C 1
ATOM 724 O O . GLY A 1 105 ? 39.872 124.451 55.394 1.00 15.11 105 GLY A O 1
ATOM 725 N N . VAL A 1 106 ? 37.951 124.069 54.284 1.00 15.20 106 VAL A N 1
ATOM 726 C CA . VAL A 1 106 ? 38.464 124.471 52.977 1.00 14.37 106 VAL A CA 1
ATOM 727 C C . VAL A 1 106 ? 38.438 126.008 52.873 1.00 15.77 106 VAL A C 1
ATOM 728 O O . VAL A 1 106 ? 37.866 126.706 53.725 1.00 14.99 106 VAL A O 1
ATOM 732 N N . SER A 1 107 ? 39.013 126.518 51.794 1.00 15.78 107 SER A N 1
ATOM 733 C CA . SER A 1 107 ? 38.858 127.911 51.398 1.00 17.15 107 SER A CA 1
ATOM 734 C C . SER A 1 107 ? 38.005 127.986 50.129 1.00 16.40 107 SER A C 1
ATOM 735 O O . SER A 1 107 ? 38.135 127.139 49.237 1.00 16.37 107 SER A O 1
ATOM 738 N N . ILE A 1 108 ? 37.143 128.989 50.044 1.00 15.97 108 ILE A N 1
ATOM 739 C CA . ILE A 1 108 ? 36.221 129.120 48.914 1.00 15.81 108 ILE A CA 1
ATOM 740 C C . ILE A 1 108 ? 36.329 130.503 48.285 1.00 15.71 108 ILE A C 1
ATOM 741 O O . ILE A 1 108 ? 36.203 131.514 48.987 1.00 14.88 108 ILE A O 1
ATOM 746 N N . ASP A 1 109 ? 36.501 130.545 46.959 1.00 13.80 109 ASP A N 1
ATOM 747 C CA . ASP A 1 109 ? 36.307 131.791 46.218 1.00 13.70 109 ASP A CA 1
ATOM 748 C C . ASP A 1 109 ? 34.907 131.731 45.609 1.00 13.73 109 ASP A C 1
ATOM 749 O O . ASP A 1 109 ? 34.585 130.778 44.895 1.00 12.89 109 ASP A O 1
ATOM 754 N N . CYS A 1 110 ? 34.106 132.773 45.851 1.00 12.66 110 CYS A N 1
ATOM 755 C CA . CYS A 1 110 ? 32.761 132.850 45.294 1.00 12.80 110 CYS A CA 1
ATOM 756 C C . CYS A 1 110 ? 32.824 133.700 44.035 1.00 12.70 110 CYS A C 1
ATOM 757 O O . CYS A 1 110 ? 33.469 134.771 44.037 1.00 12.92 110 CYS A O 1
ATOM 760 N N . LEU A 1 111 ? 32.197 133.229 42.958 1.00 11.50 111 LEU A N 1
ATOM 761 C CA . LEU A 1 111 ? 32.050 134.030 41.747 1.00 12.69 111 LEU A CA 1
ATOM 762 C C . LEU A 1 111 ? 30.580 134.244 41.512 1.00 13.16 111 LEU A C 1
ATOM 763 O O . LEU A 1 111 ? 29.811 133.279 41.446 1.00 13.59 111 LEU A O 1
ATOM 768 N N . ASN A 1 112 ? 30.170 135.501 41.402 1.00 11.72 112 ASN A N 1
ATOM 769 C CA . ASN A 1 112 ? 28.753 135.777 41.311 1.00 13.16 112 ASN A CA 1
ATOM 770 C C . ASN A 1 112 ? 28.552 137.069 40.517 1.00 13.08 112 ASN A C 1
ATOM 771 O O . ASN A 1 112 ? 29.353 138.008 40.661 1.00 13.33 112 ASN A O 1
ATOM 776 N N . ILE A 1 113 ? 27.487 137.104 39.721 1.00 13.69 113 ILE A N 1
ATOM 777 C CA . ILE A 1 113 ? 27.215 138.223 38.824 1.00 16.01 113 ILE A CA 1
ATOM 778 C C . ILE A 1 113 ? 26.440 139.357 39.494 1.00 15.61 113 ILE A C 1
ATOM 779 O O . ILE A 1 113 ? 26.393 140.439 38.956 1.00 16.84 113 ILE A O 1
ATOM 784 N N . ALA A 1 114 ? 25.831 139.108 40.649 1.00 14.73 114 ALA A N 1
ATOM 785 C CA . ALA A 1 114 ? 24.950 140.097 41.262 1.00 13.87 114 ALA A CA 1
ATOM 786 C C . ALA A 1 114 ? 25.706 140.874 42.332 1.00 14.02 114 ALA A C 1
ATOM 787 O O . ALA A 1 114 ? 26.017 140.336 43.393 1.00 11.85 114 ALA A O 1
ATOM 789 N N . PRO A 1 115 ? 26.049 142.147 42.042 1.00 14.14 115 PRO A N 1
ATOM 790 C CA . PRO A 1 115 ? 26.906 142.873 42.981 1.00 14.81 115 PRO A CA 1
ATOM 791 C C . PRO A 1 115 ? 26.302 143.146 44.373 1.00 14.46 115 PRO A C 1
ATOM 792 O O . PRO A 1 115 ? 27.049 143.223 45.325 1.00 14.57 115 PRO A O 1
ATOM 796 N N . VAL A 1 116 ? 24.983 143.238 44.509 1.00 14.53 116 VAL A N 1
ATOM 797 C CA . VAL A 1 116 ? 24.376 143.478 45.841 1.00 14.18 116 VAL A CA 1
ATOM 798 C C . VAL A 1 116 ? 24.487 142.176 46.649 1.00 13.83 116 VAL A C 1
ATOM 799 O O . VAL A 1 116 ? 24.829 142.217 47.832 1.00 12.34 116 VAL A O 1
ATOM 803 N N . GLN A 1 117 ? 24.243 141.032 45.998 1.00 13.47 117 GLN A N 1
ATOM 804 C CA . GLN A 1 117 ? 24.514 139.736 46.627 1.00 14.63 117 GLN A CA 1
ATOM 805 C C . GLN A 1 117 ? 25.972 139.604 47.082 1.00 13.24 117 GLN A C 1
ATOM 806 O O . GLN A 1 117 ? 26.225 139.129 48.168 1.00 13.64 117 GLN A O 1
ATOM 812 N N . ASN A 1 118 ? 26.917 139.977 46.225 1.00 14.04 118 ASN A N 1
ATOM 813 C CA . ASN A 1 118 ? 28.333 139.920 46.587 1.00 14.15 118 ASN A CA 1
ATOM 814 C C . ASN A 1 118 ? 28.667 140.784 47.783 1.00 14.42 118 ASN A C 1
ATOM 815 O O . ASN A 1 118 ? 29.437 140.378 48.665 1.00 14.96 118 ASN A O 1
ATOM 820 N N . LYS A 1 119 ? 28.104 141.984 47.817 1.00 13.94 119 LYS A N 1
ATOM 821 C CA . LYS A 1 119 ? 28.370 142.853 48.959 1.00 14.90 119 LYS A CA 1
ATOM 822 C C . LYS A 1 119 ? 27.814 142.256 50.260 1.00 14.40 119 LYS A C 1
ATOM 823 O O . LYS A 1 119 ? 28.508 142.260 51.300 1.00 13.51 119 LYS A O 1
ATOM 829 N N . ARG A 1 120 ? 26.590 141.717 50.211 1.00 14.90 120 ARG A N 1
ATOM 830 C CA . ARG A 1 120 ? 26.001 141.064 51.407 1.00 14.90 120 ARG A CA 1
ATOM 831 C C . ARG A 1 120 ? 26.780 139.857 51.843 1.00 14.29 120 ARG A C 1
ATOM 832 O O . ARG A 1 120 ? 26.947 139.648 53.035 1.00 14.49 120 ARG A O 1
ATOM 840 N N . ASN A 1 121 ? 27.179 139.018 50.868 1.00 14.72 121 ASN A N 1
ATOM 841 C CA . ASN A 1 121 ? 28.077 137.877 51.075 1.00 14.57 121 ASN A CA 1
ATOM 842 C C . ASN A 1 121 ? 29.337 138.276 51.900 1.00 15.09 121 ASN A C 1
ATOM 843 O O . ASN A 1 121 ? 29.603 137.699 52.960 1.00 14.12 121 ASN A O 1
ATOM 848 N N . GLU A 1 122 ? 30.079 139.277 51.431 1.00 15.40 122 GLU A N 1
ATOM 849 C CA . GLU A 1 122 ? 31.264 139.769 52.164 1.00 17.41 122 GLU A CA 1
ATOM 850 C C . GLU A 1 122 ? 30.880 140.188 53.601 1.00 16.44 122 GLU A C 1
ATOM 851 O O . GLU A 1 122 ? 31.606 139.892 54.531 1.00 15.34 122 GLU A O 1
ATOM 857 N N . GLU A 1 123 ? 29.745 140.874 53.748 1.00 17.11 123 GLU A N 1
ATOM 858 C CA . GLU A 1 123 ? 29.283 141.357 55.065 1.00 19.37 123 GLU A CA 1
ATOM 859 C C . GLU A 1 123 ? 29.063 140.169 56.001 1.00 18.34 123 GLU A C 1
ATOM 860 O O . GLU A 1 123 ? 29.577 140.168 57.142 1.00 17.77 123 GLU A O 1
ATOM 866 N N . TYR A 1 124 ? 28.327 139.159 55.513 1.00 17.41 124 TYR A N 1
ATOM 867 C CA . TYR A 1 124 ? 28.102 137.905 56.271 1.00 16.33 124 TYR A CA 1
ATOM 868 C C . TYR A 1 124 ? 29.394 137.206 56.647 1.00 16.52 124 TYR A C 1
ATOM 869 O O . TYR A 1 124 ? 29.519 136.721 57.764 1.00 16.34 124 TYR A O 1
ATOM 878 N N . ASN A 1 125 ? 30.344 137.140 55.721 1.00 15.90 125 ASN A N 1
ATOM 879 C CA . ASN A 1 125 ? 31.626 136.502 56.014 1.00 16.31 125 ASN A CA 1
ATOM 880 C C . ASN A 1 125 ? 32.427 137.251 57.063 1.00 17.10 125 ASN A C 1
ATOM 881 O O . ASN A 1 125 ? 33.084 136.644 57.907 1.00 16.46 125 ASN A O 1
ATOM 886 N N . ASN A 1 126 ? 32.389 138.575 56.982 1.00 18.17 126 ASN A N 1
ATOM 887 C CA . ASN A 1 126 ? 33.011 139.422 57.993 1.00 19.95 126 ASN A CA 1
ATOM 888 C C . ASN A 1 126 ? 32.375 139.197 59.373 1.00 20.25 126 ASN A C 1
ATOM 889 O O . ASN A 1 126 ? 33.095 138.965 60.328 1.00 20.59 126 ASN A O 1
ATOM 894 N N . GLN A 1 127 ? 31.039 139.228 59.465 1.00 20.35 127 GLN A N 1
ATOM 895 C CA . GLN A 1 127 ? 30.336 138.972 60.750 1.00 22.00 127 GLN A CA 1
ATOM 896 C C . GLN A 1 127 ? 30.633 137.546 61.273 1.00 21.61 127 GLN A C 1
ATOM 897 O O . GLN A 1 127 ? 30.764 137.328 62.487 1.00 21.42 127 GLN A O 1
ATOM 903 N N . ALA A 1 128 ? 30.738 136.582 60.346 1.00 20.28 128 ALA A N 1
ATOM 904 C CA . ALA A 1 128 ? 30.984 135.179 60.709 1.00 19.95 128 ALA A CA 1
ATOM 905 C C . ALA A 1 128 ? 32.418 134.957 61.188 1.00 19.00 128 ALA A C 1
ATOM 906 O O . ALA A 1 128 ? 32.714 133.944 61.809 1.00 18.48 128 ALA A O 1
ATOM 908 N N . GLY A 1 129 ? 33.296 135.901 60.884 1.00 19.12 129 GLY A N 1
ATOM 909 C CA . GLY A 1 129 ? 34.717 135.719 61.134 1.00 19.75 129 GLY A CA 1
ATOM 910 C C . GLY A 1 129 ? 35.303 134.736 60.132 1.00 20.31 129 GLY A C 1
ATOM 911 O O . GLY A 1 129 ? 36.254 134.042 60.443 1.00 20.51 129 GLY A O 1
ATOM 912 N N . LEU A 1 130 ? 34.742 134.678 58.918 1.00 19.83 130 LEU A N 1
ATOM 913 C CA . LEU A 1 130 ? 35.230 133.721 57.914 1.00 19.80 130 LEU A CA 1
ATOM 914 C C . LEU A 1 130 ? 35.920 134.368 56.711 1.00 20.46 130 LEU A C 1
ATOM 915 O O . LEU A 1 130 ? 36.158 133.717 55.670 1.00 19.30 130 LEU A O 1
ATOM 920 N N . ALA A 1 131 ? 36.249 135.652 56.850 1.00 20.47 131 ALA A N 1
ATOM 921 C CA . ALA A 1 131 ? 36.736 136.426 55.715 1.00 20.16 131 ALA A CA 1
ATOM 922 C C . ALA A 1 131 ? 38.145 136.003 55.246 1.00 20.92 131 ALA A C 1
ATOM 923 O O . ALA A 1 131 ? 38.513 136.240 54.096 1.00 20.05 131 ALA A O 1
ATOM 925 N N . ASP A 1 132 ? 38.925 135.358 56.116 1.00 20.80 132 ASP A N 1
ATOM 926 C CA . ASP A 1 132 ? 40.206 134.795 55.673 1.00 21.34 132 ASP A CA 1
ATOM 927 C C . ASP A 1 132 ? 40.026 133.531 54.830 1.00 21.51 132 ASP A C 1
ATOM 928 O O . ASP A 1 132 ? 40.960 133.123 54.165 1.00 21.37 132 ASP A O 1
ATOM 933 N N . ASN A 1 133 ? 38.847 132.904 54.882 1.00 20.77 133 ASN A N 1
ATOM 934 C CA . ASN A 1 133 ? 38.615 131.676 54.121 1.00 21.00 133 ASN A CA 1
ATOM 935 C C . ASN A 1 133 ? 37.744 131.853 52.903 1.00 19.33 133 ASN A C 1
ATOM 936 O O . ASN A 1 133 ? 37.759 131.005 52.008 1.00 18.58 133 ASN A O 1
ATOM 941 N N . ILE A 1 134 ? 36.981 132.945 52.858 1.00 19.11 134 ILE A N 1
ATOM 942 C CA . ILE A 1 134 ? 36.044 133.156 51.742 1.00 17.75 134 ILE A CA 1
ATOM 943 C C . ILE A 1 134 ? 36.313 134.497 51.048 1.00 18.24 134 ILE A C 1
ATOM 944 O O . ILE A 1 134 ? 36.321 135.557 51.692 1.00 16.89 134 ILE A O 1
ATOM 949 N N . THR A 1 135 ? 36.544 134.440 49.739 1.00 17.24 135 THR A N 1
ATOM 950 C CA . THR A 1 135 ? 36.662 135.661 48.966 1.00 19.02 135 THR A CA 1
ATOM 951 C C . THR A 1 135 ? 35.485 135.771 48.031 1.00 18.39 135 THR A C 1
ATOM 952 O O . THR A 1 135 ? 34.943 134.768 47.589 1.00 19.70 135 THR A O 1
ATOM 956 N N . VAL A 1 136 ? 35.069 136.983 47.722 1.00 17.36 136 VAL A N 1
ATOM 957 C CA . VAL A 1 136 ? 33.916 137.140 46.870 1.00 16.87 136 VAL A CA 1
ATOM 958 C C . VAL A 1 136 ? 34.377 137.969 45.678 1.00 18.48 136 VAL A C 1
ATOM 959 O O . VAL A 1 136 ? 34.865 139.097 45.851 1.00 15.52 136 VAL A O 1
ATOM 963 N N . LYS A 1 137 ? 34.193 137.416 44.477 1.00 19.41 137 LYS A N 1
ATOM 964 C CA . LYS A 1 137 ? 34.599 138.082 43.228 1.00 21.70 137 LYS A CA 1
ATOM 965 C C . LYS A 1 137 ? 33.379 138.246 42.325 1.00 20.92 137 LYS A C 1
ATOM 966 O O . LYS A 1 137 ? 32.500 137.396 42.312 1.00 20.39 137 LYS A O 1
ATOM 972 N N . TYR A 1 138 ? 33.299 139.378 41.638 1.00 20.83 138 TYR A N 1
ATOM 973 C CA . TYR A 1 138 ? 32.285 139.635 40.645 1.00 21.28 138 TYR A CA 1
ATOM 974 C C . TYR A 1 138 ? 32.771 139.060 39.325 1.00 21.07 138 TYR A C 1
ATOM 975 O O . TYR A 1 138 ? 33.953 139.176 38.987 1.00 20.66 138 TYR A O 1
ATOM 984 N N . GLY A 1 139 ? 31.867 138.409 38.600 1.00 20.54 139 GLY A N 1
ATOM 985 C CA . GLY A 1 139 ? 32.167 138.042 37.236 1.00 21.34 139 GLY A CA 1
ATOM 986 C C . GLY A 1 139 ? 31.274 136.970 36.649 1.00 21.97 139 GLY A C 1
ATOM 987 O O . GLY A 1 139 ? 30.240 136.584 37.238 1.00 21.95 139 GLY A O 1
ATOM 988 N N . SER A 1 140 ? 31.709 136.507 35.476 1.00 22.08 140 SER A N 1
ATOM 989 C CA . SER A 1 140 ? 30.942 135.632 34.603 1.00 21.67 140 SER A CA 1
ATOM 990 C C . SER A 1 140 ? 31.612 134.261 34.532 1.00 21.19 140 SER A C 1
ATOM 991 O O . SER A 1 140 ? 32.840 134.196 34.547 1.00 19.87 140 SER A O 1
ATOM 994 N N . PHE A 1 141 ? 30.810 133.183 34.412 1.00 20.06 141 PHE A N 1
ATOM 995 C CA . PHE A 1 141 ? 31.345 131.824 34.214 1.00 20.54 141 PHE A CA 1
ATOM 996 C C . PHE A 1 141 ? 32.004 131.677 32.850 1.00 19.74 141 PHE A C 1
ATOM 997 O O . PHE A 1 141 ? 32.732 130.708 32.638 1.00 18.48 141 PHE A O 1
ATOM 1005 N N . LEU A 1 142 ? 31.718 132.608 31.928 1.00 17.96 142 LEU A N 1
ATOM 1006 C CA . LEU A 1 142 ? 32.325 132.590 30.591 1.00 18.17 142 LEU A CA 1
ATOM 1007 C C . LEU A 1 142 ? 33.752 133.152 30.635 1.00 18.46 142 LEU A C 1
ATOM 1008 O O . LEU A 1 142 ? 34.541 132.926 29.729 1.00 18.32 142 LEU A O 1
ATOM 1013 N N . GLU A 1 143 ? 34.084 133.851 31.722 1.00 18.11 143 GLU A N 1
ATOM 1014 C CA . GLU A 1 143 ? 35.401 134.426 31.884 1.00 20.23 143 GLU A CA 1
ATOM 1015 C C . GLU A 1 143 ? 35.797 134.433 33.364 1.00 18.37 143 GLU A C 1
ATOM 1016 O O . GLU A 1 143 ? 35.848 135.486 34.026 1.00 18.08 143 GLU A O 1
ATOM 1022 N N . ILE A 1 144 ? 36.075 133.248 33.885 1.00 16.94 144 ILE A N 1
ATOM 1023 C CA . ILE A 1 144 ? 36.382 133.124 35.301 1.00 16.96 144 ILE A CA 1
ATOM 1024 C C . ILE A 1 144 ? 37.678 133.905 35.540 1.00 18.33 144 ILE A C 1
ATOM 1025 O O . ILE A 1 144 ? 38.690 133.629 34.886 1.00 17.58 144 ILE A O 1
ATOM 1030 N N . PRO A 1 145 ? 37.624 134.932 36.427 1.00 19.55 145 PRO A N 1
ATOM 1031 C CA . PRO A 1 145 ? 38.751 135.854 36.575 1.00 20.88 145 PRO A CA 1
ATOM 1032 C C . PRO A 1 145 ? 39.814 135.228 37.464 1.00 22.21 145 PRO A C 1
ATOM 1033 O O . PRO A 1 145 ? 40.078 135.735 38.550 1.00 22.92 145 PRO A O 1
ATOM 1037 N N . CYS A 1 146 ? 40.377 134.098 37.023 1.00 22.59 146 CYS A N 1
ATOM 1038 C CA A CYS A 1 146 ? 41.321 133.304 37.807 0.50 22.65 146 CYS A CA 1
ATOM 1039 C CA B CYS A 1 146 ? 41.468 133.468 37.762 0.50 22.79 146 CYS A CA 1
ATOM 1040 C C . CYS A 1 146 ? 42.331 132.633 36.835 1.00 22.48 146 CYS A C 1
ATOM 1041 O O . CYS A 1 146 ? 41.972 132.390 35.673 1.00 22.00 146 CYS A O 1
ATOM 1046 N N . GLU A 1 147 ? 43.527 132.275 37.326 1.00 21.93 147 GLU A N 1
ATOM 1047 C CA . GLU A 1 147 ? 44.540 131.539 36.537 1.00 21.58 147 GLU A CA 1
ATOM 1048 C C . GLU A 1 147 ? 44.133 130.065 36.241 1.00 19.81 147 GLU A C 1
ATOM 1049 O O . GLU A 1 147 ? 43.292 129.504 36.936 1.00 18.73 147 GLU A O 1
ATOM 1055 N N . ASP A 1 148 ? 44.766 129.457 35.236 1.00 18.51 148 ASP A N 1
ATOM 1056 C CA . ASP A 1 148 ? 44.625 128.020 34.960 1.00 18.52 148 ASP A CA 1
ATOM 1057 C C . ASP A 1 148 ? 45.074 127.199 36.158 1.00 17.53 148 ASP A C 1
ATOM 1058 O O . ASP A 1 148 ? 45.988 127.612 36.873 1.00 17.35 148 ASP A O 1
ATOM 1063 N N . ASN A 1 149 ? 44.438 126.044 36.360 1.00 15.89 149 ASN A N 1
ATOM 1064 C CA . ASN A 1 149 ? 44.850 125.088 37.364 1.00 15.66 149 ASN A CA 1
ATOM 1065 C C . ASN A 1 149 ? 44.901 125.660 38.771 1.00 15.87 149 ASN A C 1
ATOM 1066 O O . ASN A 1 149 ? 45.884 125.443 39.461 1.00 15.05 149 ASN A O 1
ATOM 1071 N N . SER A 1 150 ? 43.861 126.410 39.160 1.00 14.93 150 SER A N 1
ATOM 1072 C CA . SER A 1 150 ? 43.787 127.066 40.470 1.00 16.57 150 SER A CA 1
ATOM 1073 C C . SER A 1 150 ? 43.042 126.269 41.554 1.00 16.18 150 SER A C 1
ATOM 1074 O O . SER A 1 150 ? 43.374 126.390 42.731 1.00 16.67 150 SER A O 1
ATOM 1077 N N . TYR A 1 151 ? 42.034 125.477 41.161 1.00 15.46 151 TYR A N 1
ATOM 1078 C CA . TYR A 1 151 ? 41.126 124.895 42.141 1.00 15.02 151 TYR A CA 1
ATOM 1079 C C . TYR A 1 151 ? 41.192 123.397 42.347 1.00 14.66 151 TYR A C 1
ATOM 1080 O O . TYR A 1 151 ? 41.219 122.627 41.405 1.00 16.07 151 TYR A O 1
ATOM 1089 N N . ASP A 1 152 ? 41.150 122.987 43.603 1.00 14.23 152 ASP A N 1
ATOM 1090 C CA . ASP A 1 152 ? 40.955 121.588 43.909 1.00 14.16 152 ASP A CA 1
ATOM 1091 C C . ASP A 1 152 ? 39.557 121.117 43.535 1.00 13.89 152 ASP A C 1
ATOM 1092 O O . ASP A 1 152 ? 39.380 119.970 43.191 1.00 13.17 152 ASP A O 1
ATOM 1097 N N . PHE A 1 153 ? 38.569 122.014 43.604 1.00 12.72 153 PHE A N 1
ATOM 1098 C CA . PHE A 1 153 ? 37.173 121.657 43.347 1.00 12.73 153 PHE A CA 1
ATOM 1099 C C . PHE A 1 153 ? 36.326 122.882 42.984 1.00 12.08 153 PHE A C 1
ATOM 1100 O O . PHE A 1 153 ? 36.697 124.039 43.263 1.00 12.94 153 PHE A O 1
ATOM 1108 N N . ILE A 1 154 ? 35.240 122.599 42.276 1.00 11.11 154 ILE A N 1
ATOM 1109 C CA . ILE A 1 154 ? 34.201 123.556 41.913 1.00 10.71 154 ILE A CA 1
ATOM 1110 C C . ILE A 1 154 ? 32.846 123.032 42.431 1.00 11.34 154 ILE A C 1
ATOM 1111 O O . ILE A 1 154 ? 32.510 121.827 42.307 1.00 11.23 154 ILE A O 1
ATOM 1116 N N . TRP A 1 155 ? 32.059 123.960 42.967 1.00 10.64 155 TRP A N 1
ATOM 1117 C CA . TRP A 1 155 ? 30.728 123.687 43.488 1.00 11.25 155 TRP A CA 1
ATOM 1118 C C . TRP A 1 155 ? 29.826 124.659 42.770 1.00 11.95 155 TRP A C 1
ATOM 1119 O O . TRP A 1 155 ? 30.142 125.878 42.707 1.00 11.22 155 TRP A O 1
ATOM 1130 N N . SER A 1 156 ? 28.719 124.163 42.210 1.00 11.24 156 SER A N 1
ATOM 1131 C CA . SER A 1 156 ? 27.759 125.084 41.575 1.00 12.34 156 SER A CA 1
ATOM 1132 C C . SER A 1 156 ? 26.341 124.537 41.718 1.00 12.54 156 SER A C 1
ATOM 1133 O O . SER A 1 156 ? 26.010 123.502 41.146 1.00 13.22 156 SER A O 1
ATOM 1136 N N . GLN A 1 157 ? 25.490 125.247 42.430 1.00 12.59 157 GLN A N 1
ATOM 1137 C CA . GLN A 1 157 ? 24.121 124.785 42.668 1.00 11.94 157 GLN A CA 1
ATOM 1138 C C . GLN A 1 157 ? 23.113 125.653 41.930 1.00 11.69 157 GLN A C 1
ATOM 1139 O O . GLN A 1 157 ? 22.948 126.853 42.252 1.00 10.54 157 GLN A O 1
ATOM 1145 N N . ASP A 1 158 ? 22.503 125.048 40.911 1.00 11.54 158 ASP A N 1
ATOM 1146 C CA . ASP A 1 158 ? 21.368 125.620 40.149 1.00 11.64 158 ASP A CA 1
ATOM 1147 C C . ASP A 1 158 ? 21.722 126.918 39.425 1.00 12.22 158 ASP A C 1
ATOM 1148 O O . ASP A 1 158 ? 20.858 127.731 39.151 1.00 12.52 158 ASP A O 1
ATOM 1153 N N . ALA A 1 159 ? 22.994 127.090 39.106 1.00 12.87 159 ALA A N 1
ATOM 1154 C CA . ALA A 1 159 ? 23.455 128.322 38.447 1.00 14.71 159 ALA A CA 1
ATOM 1155 C C . ALA A 1 159 ? 23.587 128.209 36.927 1.00 14.74 159 ALA A C 1
ATOM 1156 O O . ALA A 1 159 ? 23.483 129.219 36.223 1.00 16.07 159 ALA A O 1
ATOM 1158 N N . PHE A 1 160 ? 23.914 127.017 36.426 1.00 14.28 160 PHE A N 1
ATOM 1159 C CA . PHE A 1 160 ? 24.215 126.826 34.981 1.00 14.99 160 PHE A CA 1
ATOM 1160 C C . PHE A 1 160 ? 22.938 127.018 34.142 1.00 15.21 160 PHE A C 1
ATOM 1161 O O . PHE A 1 160 ? 23.021 127.394 32.972 1.00 14.37 160 PHE A O 1
ATOM 1169 N N . LEU A 1 161 ? 21.771 126.790 34.761 1.00 15.81 161 LEU A N 1
ATOM 1170 C CA . LEU A 1 161 ? 20.457 126.969 34.116 1.00 17.62 161 LEU A CA 1
ATOM 1171 C C . LEU A 1 161 ? 20.386 128.245 33.260 1.00 20.31 161 LEU A C 1
ATOM 1172 O O . LEU A 1 161 ? 19.903 128.206 32.124 1.00 21.42 161 LEU A O 1
ATOM 1177 N N . HIS A 1 162 ? 20.856 129.357 33.811 1.00 21.85 162 HIS A N 1
ATOM 1178 C CA . HIS A 1 162 ? 20.718 130.670 33.187 1.00 24.15 162 HIS A CA 1
ATOM 1179 C C . HIS A 1 162 ? 21.847 131.041 32.223 1.00 25.94 162 HIS A C 1
ATOM 1180 O O . HIS A 1 162 ? 21.752 132.015 31.442 1.00 26.14 162 HIS A O 1
ATOM 1187 N N . SER A 1 163 ? 22.916 130.258 32.258 1.00 25.85 163 SER A N 1
ATOM 1188 C CA . SER A 1 163 ? 24.063 130.540 31.441 1.00 26.93 163 SER A CA 1
ATOM 1189 C C . SER A 1 163 ? 23.808 130.167 29.998 1.00 26.84 163 SER A C 1
ATOM 1190 O O . SER A 1 163 ? 23.440 129.023 29.694 1.00 27.47 163 SER A O 1
ATOM 1193 N N . PRO A 1 164 ? 23.960 131.144 29.087 1.00 26.65 164 PRO A N 1
ATOM 1194 C CA . PRO A 1 164 ? 24.087 130.660 27.732 1.00 26.11 164 PRO A CA 1
ATOM 1195 C C . PRO A 1 164 ? 25.540 130.197 27.539 1.00 24.33 164 PRO A C 1
ATOM 1196 O O . PRO A 1 164 ? 26.361 130.252 28.487 1.00 26.04 164 PRO A O 1
ATOM 1200 N N . ASP A 1 165 ? 25.853 129.758 26.339 1.00 21.40 165 ASP A N 1
ATOM 1201 C CA . ASP A 1 165 ? 27.162 129.247 26.033 1.00 18.48 165 ASP A CA 1
ATOM 1202 C C . ASP A 1 165 ? 27.653 128.236 27.060 1.00 16.86 165 ASP A C 1
ATOM 1203 O O . ASP A 1 165 ? 28.663 128.436 27.713 1.00 15.34 165 ASP A O 1
ATOM 1208 N N . LYS A 1 166 ? 26.910 127.145 27.184 1.00 15.37 166 LYS A N 1
ATOM 1209 C CA . LYS A 1 166 ? 27.274 126.026 28.069 1.00 15.60 166 LYS A CA 1
ATOM 1210 C C . LYS A 1 166 ? 28.638 125.434 27.740 1.00 14.27 166 LYS A C 1
ATOM 1211 O O . LYS A 1 166 ? 29.348 125.027 28.656 1.00 15.31 166 LYS A O 1
ATOM 1217 N N . LEU A 1 167 ? 29.012 125.369 26.455 1.00 13.97 167 LEU A N 1
ATOM 1218 C CA . LEU A 1 167 ? 30.348 124.875 26.107 1.00 13.23 167 LEU A CA 1
ATOM 1219 C C . LEU A 1 167 ? 31.425 125.761 26.757 1.00 12.74 167 LEU A C 1
ATOM 1220 O O . LEU A 1 167 ? 32.366 125.269 27.335 1.00 13.65 167 LEU A O 1
ATOM 1225 N N . LYS A 1 168 ? 31.313 127.072 26.609 1.00 12.26 168 LYS A N 1
ATOM 1226 C CA . LYS A 1 168 ? 32.287 127.972 27.231 1.00 12.90 168 LYS A CA 1
ATOM 1227 C C . LYS A 1 168 ? 32.365 127.838 28.770 1.00 12.35 168 LYS A C 1
ATOM 1228 O O . LYS A 1 168 ? 33.466 127.849 29.325 1.00 12.63 168 LYS A O 1
ATOM 1234 N N . VAL A 1 169 ? 31.208 127.663 29.430 1.00 12.07 169 VAL A N 1
ATOM 1235 C CA . VAL A 1 169 ? 31.131 127.354 30.881 1.00 11.97 169 VAL A CA 1
ATOM 1236 C C . VAL A 1 169 ? 31.996 126.142 31.217 1.00 12.22 169 VAL A C 1
ATOM 1237 O O . VAL A 1 169 ? 32.884 126.213 32.061 1.00 11.75 169 VAL A O 1
ATOM 1241 N N . PHE A 1 170 ? 31.762 125.043 30.527 1.00 12.10 170 PHE A N 1
ATOM 1242 C CA . PHE A 1 170 ? 32.541 123.837 30.795 1.00 12.77 170 PHE A CA 1
ATOM 1243 C C . PHE A 1 170 ? 34.027 124.002 30.425 1.00 12.02 170 PHE A C 1
ATOM 1244 O O . PHE A 1 170 ? 34.873 123.460 31.103 1.00 12.58 170 PHE A O 1
ATOM 1252 N N . GLN A 1 171 ? 34.344 124.786 29.385 1.00 12.04 171 GLN A N 1
ATOM 1253 C CA . GLN A 1 171 ? 35.753 125.031 29.035 1.00 12.16 171 GLN A CA 1
ATOM 1254 C C . GLN A 1 171 ? 36.465 125.787 30.189 1.00 12.16 171 GLN A C 1
ATOM 1255 O O . GLN A 1 171 ? 37.629 125.506 30.508 1.00 12.47 171 GLN A O 1
ATOM 1261 N N . GLU A 1 172 ? 35.793 126.801 30.726 1.00 10.41 172 GLU A N 1
ATOM 1262 C CA . GLU A 1 172 ? 36.327 127.578 31.849 1.00 10.81 172 GLU A CA 1
ATOM 1263 C C . GLU A 1 172 ? 36.461 126.723 33.098 1.00 11.35 172 GLU A C 1
ATOM 1264 O O . GLU A 1 172 ? 37.449 126.833 33.803 1.00 10.50 172 GLU A O 1
ATOM 1270 N N . CYS A 1 173 ? 35.450 125.889 33.376 1.00 11.94 173 CYS A N 1
ATOM 1271 C CA . CYS A 1 173 ? 35.527 124.974 34.533 1.00 12.98 173 CYS A CA 1
ATOM 1272 C C . CYS A 1 173 ? 36.772 124.080 34.438 1.00 12.82 173 CYS A C 1
ATOM 1273 O O . CYS A 1 173 ? 37.537 123.960 35.417 1.00 11.54 173 CYS A O 1
ATOM 1276 N N . ALA A 1 174 ? 36.977 123.466 33.270 1.00 13.51 174 ALA A N 1
ATOM 1277 C CA . ALA A 1 174 ? 38.117 122.604 33.086 1.00 14.05 174 ALA A CA 1
ATOM 1278 C C . ALA A 1 174 ? 39.437 123.371 33.184 1.00 14.33 174 ALA A C 1
ATOM 1279 O O . ALA A 1 174 ? 40.360 122.911 33.846 1.00 14.14 174 ALA A O 1
ATOM 1281 N N . ARG A 1 175 ? 39.493 124.564 32.583 1.00 14.68 175 ARG A N 1
ATOM 1282 C CA . ARG A 1 175 ? 40.686 125.414 32.647 1.00 14.87 175 ARG A CA 1
ATOM 1283 C C . ARG A 1 175 ? 41.126 125.720 34.084 1.00 14.71 175 ARG A C 1
ATOM 1284 O O . ARG A 1 175 ? 42.308 125.622 34.426 1.00 15.44 175 ARG A O 1
ATOM 1292 N N . VAL A 1 176 ? 40.178 126.109 34.926 1.00 14.81 176 VAL A N 1
ATOM 1293 C CA . VAL A 1 176 ? 40.545 126.552 36.262 1.00 13.99 176 VAL A CA 1
ATOM 1294 C C . VAL A 1 176 ? 40.722 125.428 37.284 1.00 14.32 176 VAL A C 1
ATOM 1295 O O . VAL A 1 176 ? 41.246 125.645 38.361 1.00 14.21 176 VAL A O 1
ATOM 1299 N N . LEU A 1 177 ? 40.274 124.227 36.942 1.00 14.28 177 LEU A N 1
ATOM 1300 C CA . LEU A 1 177 ? 40.481 123.094 37.827 1.00 14.90 177 LEU A CA 1
ATOM 1301 C C . LEU A 1 177 ? 41.900 122.627 37.705 1.00 14.15 177 LEU A C 1
ATOM 1302 O O . LEU A 1 177 ? 42.477 122.608 36.599 1.00 14.17 177 LEU A O 1
ATOM 1307 N N . LYS A 1 178 ? 42.466 122.238 38.838 1.00 14.21 178 LYS A N 1
ATOM 1308 C CA . LYS A 1 178 ? 43.741 121.513 38.803 1.00 14.94 178 LYS A CA 1
ATOM 1309 C C . LYS A 1 178 ? 43.524 120.146 38.173 1.00 14.38 178 LYS A C 1
ATOM 1310 O O . LYS A 1 178 ? 42.413 119.624 38.172 1.00 13.86 178 LYS A O 1
ATOM 1316 N N . PRO A 1 179 ? 44.601 119.529 37.656 1.00 15.79 179 PRO A N 1
ATOM 1317 C CA . PRO A 1 179 ? 44.488 118.129 37.240 1.00 14.41 179 PRO A CA 1
ATOM 1318 C C . PRO A 1 179 ? 43.907 117.289 38.388 1.00 14.61 179 PRO A C 1
ATOM 1319 O O . PRO A 1 179 ? 44.291 117.455 39.555 1.00 13.79 179 PRO A O 1
ATOM 1323 N N . ARG A 1 180 ? 42.945 116.437 38.056 1.00 13.99 180 ARG A N 1
ATOM 1324 C CA . ARG A 1 180 ? 42.267 115.562 39.028 1.00 15.67 180 ARG A CA 1
ATOM 1325 C C . ARG A 1 180 ? 41.383 116.323 40.019 1.00 14.09 180 ARG A C 1
ATOM 1326 O O . ARG A 1 180 ? 40.832 115.726 40.915 1.00 14.93 180 ARG A O 1
ATOM 1334 N N . GLY A 1 181 ? 41.240 117.633 39.821 1.00 14.03 181 GLY A N 1
ATOM 1335 C CA . GLY A 1 181 ? 40.198 118.405 40.502 1.00 13.05 181 GLY A CA 1
ATOM 1336 C C . GLY A 1 181 ? 38.800 117.904 40.206 1.00 13.09 181 GLY A C 1
ATOM 1337 O O . GLY A 1 181 ? 38.559 117.293 39.163 1.00 13.46 181 GLY A O 1
ATOM 1338 N N . VAL A 1 182 ? 37.861 118.157 41.121 1.00 12.94 182 VAL A N 1
ATOM 1339 C CA . VAL A 1 182 ? 36.542 117.556 41.006 1.00 13.04 182 VAL A CA 1
ATOM 1340 C C . VAL A 1 182 ? 35.493 118.673 40.974 1.00 13.47 182 VAL A C 1
ATOM 1341 O O . VAL A 1 182 ? 35.598 119.645 41.733 1.00 12.66 182 VAL A O 1
ATOM 1353 N N . ALA A 1 184 ? 31.376 119.466 41.401 1.00 12.49 184 ALA A N 1
ATOM 1354 C CA . ALA A 1 184 ? 30.033 119.000 41.756 1.00 12.21 184 ALA A CA 1
ATOM 1355 C C . ALA A 1 184 ? 29.014 120.075 41.370 1.00 12.72 184 ALA A C 1
ATOM 1356 O O . ALA A 1 184 ? 29.120 121.230 41.808 1.00 11.73 184 ALA A O 1
ATOM 1358 N N . ILE A 1 185 ? 28.030 119.703 40.545 1.00 12.90 185 ILE A N 1
ATOM 1359 C CA . ILE A 1 185 ? 26.992 120.654 40.109 1.00 13.64 185 ILE A CA 1
ATOM 1360 C C . ILE A 1 185 ? 25.611 120.095 40.312 1.00 13.07 185 ILE A C 1
ATOM 1361 O O . ILE A 1 185 ? 25.418 118.851 40.366 1.00 14.60 185 ILE A O 1
ATOM 1366 N N . THR A 1 186 ? 24.651 121.006 40.464 1.00 11.55 186 THR A N 1
ATOM 1367 C CA . THR A 1 186 ? 23.228 120.673 40.415 1.00 10.50 186 THR A CA 1
ATOM 1368 C C . THR A 1 186 ? 22.573 121.696 39.468 1.00 10.34 186 THR A C 1
ATOM 1369 O O . THR A 1 186 ? 23.080 122.811 39.327 1.00 10.13 186 THR A O 1
ATOM 1373 N N . ASP A 1 187 ? 21.486 121.317 38.797 1.00 10.30 187 ASP A N 1
ATOM 1374 C CA . ASP A 1 187 ? 20.811 122.251 37.898 1.00 10.64 187 ASP A CA 1
ATOM 1375 C C . ASP A 1 187 ? 19.418 121.746 37.599 1.00 10.64 187 ASP A C 1
ATOM 1376 O O . ASP A 1 187 ? 19.232 120.566 37.249 1.00 10.48 187 ASP A O 1
ATOM 1381 N N . PRO A 1 188 ? 18.422 122.636 37.673 1.00 11.05 188 PRO A N 1
ATOM 1382 C CA . PRO A 1 188 ? 17.159 122.253 37.045 1.00 10.77 188 PRO A CA 1
ATOM 1383 C C . PRO A 1 188 ? 17.450 122.043 35.561 1.00 11.77 188 PRO A C 1
ATOM 1384 O O . PRO A 1 188 ? 18.301 122.764 34.971 1.00 11.01 188 PRO A O 1
ATOM 1396 N N . LYS A 1 190 ? 16.063 119.829 31.558 1.00 11.36 190 LYS A N 1
ATOM 1397 C CA . LYS A 1 190 ? 15.126 119.004 30.832 1.00 11.35 190 LYS A CA 1
ATOM 1398 C C . LYS A 1 190 ? 15.655 117.565 30.833 1.00 12.08 190 LYS A C 1
ATOM 1399 O O . LYS A 1 190 ? 16.875 117.316 30.973 1.00 11.64 190 LYS A O 1
ATOM 1405 N N . GLU A 1 191 ? 14.729 116.613 30.731 1.00 13.53 191 GLU A N 1
ATOM 1406 C CA . GLU A 1 191 ? 15.097 115.211 30.520 1.00 15.73 191 GLU A CA 1
ATOM 1407 C C . GLU A 1 191 ? 15.764 115.031 29.153 1.00 15.44 191 GLU A C 1
ATOM 1408 O O . GLU A 1 191 ? 15.359 115.673 28.171 1.00 15.03 191 GLU A O 1
ATOM 1414 N N . ASP A 1 192 ? 16.787 114.172 29.091 1.00 16.93 192 ASP A N 1
ATOM 1415 C CA . ASP A 1 192 ? 17.402 113.783 27.799 1.00 18.51 192 ASP A CA 1
ATOM 1416 C C . ASP A 1 192 ? 16.322 113.350 26.821 1.00 19.01 192 ASP A C 1
ATOM 1417 O O . ASP A 1 192 ? 15.404 112.628 27.189 1.00 17.97 192 ASP A O 1
ATOM 1422 N N . GLY A 1 193 ? 16.448 113.782 25.572 1.00 21.27 193 GLY A N 1
ATOM 1423 C CA . GLY A 1 193 ? 15.494 113.398 24.512 1.00 24.00 193 GLY A CA 1
ATOM 1424 C C . GLY A 1 193 ? 14.255 114.274 24.391 1.00 25.74 193 GLY A C 1
ATOM 1425 O O . GLY A 1 193 ? 13.412 114.039 23.542 1.00 24.98 193 GLY A O 1
ATOM 1426 N N . ILE A 1 194 ? 14.146 115.294 25.241 1.00 28.37 194 ILE A N 1
ATOM 1427 C CA . ILE A 1 194 ? 13.039 116.251 25.169 1.00 30.29 194 ILE A CA 1
ATOM 1428 C C . ILE A 1 194 ? 13.460 117.388 24.236 1.00 32.17 194 ILE A C 1
ATOM 1429 O O . ILE A 1 194 ? 14.480 118.036 24.472 1.00 33.34 194 ILE A O 1
ATOM 1434 N N . ASP A 1 195 ? 12.718 117.602 23.150 1.00 32.33 195 ASP A N 1
ATOM 1435 C CA . ASP A 1 195 ? 13.042 118.716 22.259 1.00 33.56 195 ASP A CA 1
ATOM 1436 C C . ASP A 1 195 ? 12.619 120.021 22.906 1.00 33.62 195 ASP A C 1
ATOM 1437 O O . ASP A 1 195 ? 11.623 120.053 23.634 1.00 34.67 195 ASP A O 1
ATOM 1442 N N . LYS A 1 196 ? 13.365 121.087 22.641 1.00 33.78 196 LYS A N 1
ATOM 1443 C CA . LYS A 1 196 ? 12.947 122.429 23.056 1.00 34.79 196 LYS A CA 1
ATOM 1444 C C . LYS A 1 196 ? 11.495 122.777 22.626 1.00 35.46 196 LYS A C 1
ATOM 1445 O O . LYS A 1 196 ? 10.762 123.418 23.394 1.00 36.55 196 LYS A O 1
ATOM 1451 N N . SER A 1 197 ? 11.072 122.345 21.433 1.00 35.71 197 SER A N 1
ATOM 1452 C CA . SER A 1 197 ? 9.696 122.614 20.944 1.00 35.44 197 SER A CA 1
ATOM 1453 C C . SER A 1 197 ? 8.631 122.183 21.955 1.00 35.42 197 SER A C 1
ATOM 1454 O O . SER A 1 197 ? 7.526 122.738 21.990 1.00 35.04 197 SER A O 1
ATOM 1457 N N . SER A 1 198 ? 8.987 121.220 22.803 1.00 34.72 198 SER A N 1
ATOM 1458 C CA . SER A 1 198 ? 8.030 120.622 23.737 1.00 34.71 198 SER A CA 1
ATOM 1459 C C . SER A 1 198 ? 8.040 121.233 25.146 1.00 33.99 198 SER A C 1
ATOM 1460 O O . SER A 1 198 ? 7.255 120.840 25.989 1.00 34.27 198 SER A O 1
ATOM 1463 N N . ILE A 1 199 ? 8.912 122.218 25.369 1.00 33.62 199 ILE A N 1
ATOM 1464 C CA . ILE A 1 199 ? 9.048 122.922 26.661 1.00 33.15 199 ILE A CA 1
ATOM 1465 C C . ILE A 1 199 ? 9.111 124.439 26.433 1.00 33.83 199 ILE A C 1
ATOM 1466 O O . ILE A 1 199 ? 9.681 125.192 27.217 1.00 33.06 199 ILE A O 1
ATOM 1471 N N . GLN A 1 200 ? 8.461 124.863 25.360 1.00 34.45 200 GLN A N 1
ATOM 1472 C CA . GLN A 1 200 ? 8.429 126.232 24.939 1.00 35.18 200 GLN A CA 1
ATOM 1473 C C . GLN A 1 200 ? 7.794 127.173 25.990 1.00 34.78 200 GLN A C 1
ATOM 1474 O O . GLN A 1 200 ? 8.371 128.230 26.281 1.00 34.33 200 GLN A O 1
ATOM 1480 N N . PRO A 1 201 ? 6.618 126.806 26.566 1.00 34.32 201 PRO A N 1
ATOM 1481 C CA . PRO A 1 201 ? 6.084 127.649 27.625 1.00 34.18 201 PRO A CA 1
ATOM 1482 C C . PRO A 1 201 ? 7.101 127.988 28.706 1.00 34.05 201 PRO A C 1
ATOM 1483 O O . PRO A 1 201 ? 7.213 129.149 29.091 1.00 33.64 201 PRO A O 1
ATOM 1487 N N . ILE A 1 202 ? 7.851 126.999 29.180 1.00 34.04 202 ILE A N 1
ATOM 1488 C CA . ILE A 1 202 ? 8.836 127.263 30.223 1.00 33.82 202 ILE A CA 1
ATOM 1489 C C . ILE A 1 202 ? 10.083 127.995 29.707 1.00 33.72 202 ILE A C 1
ATOM 1490 O O . ILE A 1 202 ? 10.613 128.864 30.400 1.00 33.44 202 ILE A O 1
ATOM 1495 N N . LEU A 1 203 ? 10.531 127.680 28.494 1.00 33.09 203 LEU A N 1
ATOM 1496 C CA . LEU A 1 203 ? 11.639 128.417 27.903 1.00 33.26 203 LEU A CA 1
ATOM 1497 C C . LEU A 1 203 ? 11.218 129.879 27.695 1.00 33.78 203 LEU A C 1
ATOM 1498 O O . LEU A 1 203 ? 12.011 130.790 27.929 1.00 33.17 203 LEU A O 1
ATOM 1503 N N . ASP A 1 204 ? 9.969 130.081 27.267 1.00 34.04 204 ASP A N 1
ATOM 1504 C CA . ASP A 1 204 ? 9.410 131.429 27.060 1.00 35.69 204 ASP A CA 1
ATOM 1505 C C . ASP A 1 204 ? 9.229 132.162 28.368 1.00 35.94 204 ASP A C 1
ATOM 1506 O O . ASP A 1 204 ? 9.667 133.306 28.497 1.00 35.78 204 ASP A O 1
ATOM 1511 N N . ARG A 1 205 ? 8.588 131.485 29.326 1.00 36.72 205 ARG A N 1
ATOM 1512 C CA . ARG A 1 205 ? 8.243 132.067 30.639 1.00 37.63 205 ARG A CA 1
ATOM 1513 C C . ARG A 1 205 ? 9.486 132.585 31.383 1.00 38.14 205 ARG A C 1
ATOM 1514 O O . ARG A 1 205 ? 9.458 133.704 31.927 1.00 38.41 205 ARG A O 1
ATOM 1522 N N . ILE A 1 206 ? 10.570 131.796 31.358 1.00 38.47 206 ILE A N 1
ATOM 1523 C CA . ILE A 1 206 ? 11.824 132.159 32.046 1.00 39.08 206 ILE A CA 1
ATOM 1524 C C . ILE A 1 206 ? 12.897 132.790 31.118 1.00 38.79 206 ILE A C 1
ATOM 1525 O O . ILE A 1 206 ? 13.976 133.187 31.605 1.00 38.83 206 ILE A O 1
ATOM 1530 N N . LYS A 1 207 ? 12.594 132.767 29.793 1.00 38.57 207 LYS A N 1
ATOM 1531 C CA . LYS A 1 207 ? 13.394 133.473 28.762 1.00 38.27 207 LYS A CA 1
ATOM 1532 C C . LYS A 1 207 ? 14.745 132.807 28.382 1.00 37.60 207 LYS A C 1
ATOM 1533 O O . LYS A 1 207 ? 15.803 133.451 28.385 1.00 37.57 207 LYS A O 1
ATOM 1539 N N . LEU A 1 208 ? 14.667 131.535 28.001 1.00 36.90 208 LEU A N 1
ATOM 1540 C CA . LEU A 1 208 ? 15.822 130.734 27.566 1.00 36.29 208 LEU A CA 1
ATOM 1541 C C . LEU A 1 208 ? 15.571 130.099 26.177 1.00 35.46 208 LEU A C 1
ATOM 1542 O O . LEU A 1 208 ? 14.452 129.687 25.895 1.00 35.63 208 LEU A O 1
ATOM 1547 N N . HIS A 1 209 ? 16.596 130.003 25.326 1.00 34.17 209 HIS A N 1
ATOM 1548 C CA . HIS A 1 209 ? 16.462 129.321 24.016 1.00 33.23 209 HIS A CA 1
ATOM 1549 C C . HIS A 1 209 ? 16.259 127.800 24.112 1.00 32.26 209 HIS A C 1
ATOM 1550 O O . HIS A 1 209 ? 15.413 127.223 23.409 1.00 32.99 209 HIS A O 1
ATOM 1557 N N . ASP A 1 210 ? 17.069 127.172 24.964 1.00 29.23 210 ASP A N 1
ATOM 1558 C CA . ASP A 1 210 ? 16.985 125.756 25.278 1.00 26.70 210 ASP A CA 1
ATOM 1559 C C . ASP A 1 210 ? 17.539 125.543 26.705 1.00 24.69 210 ASP A C 1
ATOM 1560 O O . ASP A 1 210 ? 17.931 126.494 27.402 1.00 24.04 210 ASP A O 1
ATOM 1573 N N . GLY A 1 212 ? 19.707 122.919 29.691 1.00 17.11 212 GLY A N 1
ATOM 1574 C CA . GLY A 1 212 ? 20.669 121.851 29.958 1.00 14.96 212 GLY A CA 1
ATOM 1575 C C . GLY A 1 212 ? 19.989 120.501 30.147 1.00 14.05 212 GLY A C 1
ATOM 1576 O O . GLY A 1 212 ? 18.788 120.436 30.357 1.00 12.92 212 GLY A O 1
ATOM 1577 N N . SER A 1 213 ? 20.768 119.421 30.018 1.00 14.83 213 SER A N 1
ATOM 1578 C CA . SER A 1 213 ? 20.318 118.049 30.329 1.00 13.77 213 SER A CA 1
ATOM 1579 C C . SER A 1 213 ? 21.568 117.229 30.693 1.00 14.41 213 SER A C 1
ATOM 1580 O O . SER A 1 213 ? 22.709 117.632 30.362 1.00 13.88 213 SER A O 1
ATOM 1583 N N . LEU A 1 214 ? 21.357 116.113 31.392 1.00 12.89 214 LEU A N 1
ATOM 1584 C CA . LEU A 1 214 ? 22.473 115.264 31.807 1.00 13.41 214 LEU A CA 1
ATOM 1585 C C . LEU A 1 214 ? 23.317 114.816 30.613 1.00 13.62 214 LEU A C 1
ATOM 1586 O O . LEU A 1 214 ? 24.543 114.802 30.706 1.00 12.80 214 LEU A O 1
ATOM 1591 N N . GLY A 1 215 ? 22.661 114.464 29.503 1.00 12.18 215 GLY A N 1
ATOM 1592 C CA . GLY A 1 215 ? 23.391 113.987 28.318 1.00 12.98 215 GLY A CA 1
ATOM 1593 C C . GLY A 1 215 ? 24.243 115.098 27.714 1.00 13.46 215 GLY A C 1
ATOM 1594 O O . GLY A 1 215 ? 25.406 114.872 27.348 1.00 12.53 215 GLY A O 1
ATOM 1595 N N . LEU A 1 216 ? 23.675 116.304 27.615 1.00 12.20 216 LEU A N 1
ATOM 1596 C CA . LEU A 1 216 ? 24.441 117.432 27.046 1.00 13.22 216 LEU A CA 1
ATOM 1597 C C . LEU A 1 216 ? 25.646 117.802 27.929 1.00 12.40 216 LEU A C 1
ATOM 1598 O O . LEU A 1 216 ? 26.757 117.952 27.432 1.00 11.13 216 LEU A O 1
ATOM 1603 N N . TYR A 1 217 ? 25.396 117.974 29.225 1.00 13.71 217 TYR A N 1
ATOM 1604 C CA . TYR A 1 217 ? 26.471 118.308 30.161 1.00 14.21 217 TYR A CA 1
ATOM 1605 C C . TYR A 1 217 ? 27.601 117.267 30.129 1.00 13.82 217 TYR A C 1
ATOM 1606 O O . TYR A 1 217 ? 28.781 117.621 30.162 1.00 14.31 217 TYR A O 1
ATOM 1615 N N . ARG A 1 218 ? 27.245 115.986 30.061 1.00 14.30 218 ARG A N 1
ATOM 1616 C CA . ARG A 1 218 ? 28.264 114.924 29.991 1.00 14.45 218 ARG A CA 1
ATOM 1617 C C . ARG A 1 218 ? 29.129 115.058 28.730 1.00 14.44 218 ARG A C 1
ATOM 1618 O O . ARG A 1 218 ? 30.369 114.911 28.787 1.00 13.28 218 ARG A O 1
ATOM 1626 N N . SER A 1 219 ? 28.466 115.329 27.598 1.00 14.04 219 SER A N 1
ATOM 1627 C CA . SER A 1 219 ? 29.128 115.491 26.304 1.00 14.47 219 SER A CA 1
ATOM 1628 C C . SER A 1 219 ? 30.059 116.703 26.301 1.00 14.35 219 SER A C 1
ATOM 1629 O O . SER A 1 219 ? 31.213 116.624 25.878 1.00 13.98 219 SER A O 1
ATOM 1632 N N . LEU A 1 220 ? 29.551 117.839 26.759 1.00 13.71 220 LEU A N 1
ATOM 1633 C CA . LEU A 1 220 ? 30.364 119.068 26.878 1.00 13.68 220 LEU A CA 1
ATOM 1634 C C . LEU A 1 220 ? 31.519 118.860 27.837 1.00 13.98 220 LEU A C 1
ATOM 1635 O O . LEU A 1 220 ? 32.658 119.196 27.516 1.00 14.20 220 LEU A O 1
ATOM 1640 N N . ALA A 1 221 ? 31.237 118.311 29.011 1.00 13.25 221 ALA A N 1
ATOM 1641 C CA . ALA A 1 221 ? 32.302 118.096 29.985 1.00 13.34 221 ALA A CA 1
ATOM 1642 C C . ALA A 1 221 ? 33.408 117.194 29.356 1.00 12.57 221 ALA A C 1
ATOM 1643 O O . ALA A 1 221 ? 34.602 117.451 29.523 1.00 12.83 221 ALA A O 1
ATOM 1645 N N . LYS A 1 222 ? 33.002 116.142 28.653 1.00 12.72 222 LYS A N 1
ATOM 1646 C CA . LYS A 1 222 ? 33.979 115.186 28.099 1.00 12.50 222 LYS A CA 1
ATOM 1647 C C . LYS A 1 222 ? 34.871 115.838 27.068 1.00 12.20 222 LYS A C 1
ATOM 1648 O O . LYS A 1 222 ? 36.063 115.625 27.068 1.00 10.04 222 LYS A O 1
ATOM 1654 N N . GLU A 1 223 ? 34.267 116.636 26.196 1.00 11.82 223 GLU A N 1
ATOM 1655 C CA . GLU A 1 223 ? 34.990 117.458 25.221 1.00 13.44 223 GLU A CA 1
ATOM 1656 C C . GLU A 1 223 ? 36.121 118.291 25.890 1.00 12.99 223 GLU A C 1
ATOM 1657 O O . GLU A 1 223 ? 37.179 118.530 25.288 1.00 13.48 223 GLU A O 1
ATOM 1663 N N . CYS A 1 224 ? 35.861 118.737 27.125 1.00 12.55 224 CYS A N 1
ATOM 1664 C CA . CYS A 1 224 ? 36.765 119.604 27.876 1.00 12.86 224 CYS A CA 1
ATOM 1665 C C . CYS A 1 224 ? 37.747 118.868 28.791 1.00 13.30 224 CYS A C 1
ATOM 1666 O O . CYS A 1 224 ? 38.427 119.497 29.609 1.00 13.88 224 CYS A O 1
ATOM 1669 N N . GLY A 1 225 ? 37.802 117.540 28.666 1.00 12.77 225 GLY A N 1
ATOM 1670 C CA . GLY A 1 225 ? 38.665 116.712 29.523 1.00 12.83 225 GLY A CA 1
ATOM 1671 C C . GLY A 1 225 ? 38.115 116.460 30.925 1.00 12.82 225 GLY A C 1
ATOM 1672 O O . GLY A 1 225 ? 38.883 116.159 31.849 1.00 11.68 225 GLY A O 1
ATOM 1673 N N . LEU A 1 226 ? 36.790 116.569 31.083 1.00 12.64 226 LEU A N 1
ATOM 1674 C CA . LEU A 1 226 ? 36.147 116.231 32.354 1.00 12.20 226 LEU A CA 1
ATOM 1675 C C . LEU A 1 226 ? 35.327 114.976 32.231 1.00 11.84 226 LEU A C 1
ATOM 1676 O O . LEU A 1 226 ? 34.295 114.952 31.531 1.00 12.17 226 LEU A O 1
ATOM 1681 N N . VAL A 1 227 ? 35.763 113.942 32.934 1.00 11.54 227 VAL A N 1
ATOM 1682 C CA . VAL A 1 227 ? 35.031 112.667 32.963 1.00 12.72 227 VAL A CA 1
ATOM 1683 C C . VAL A 1 227 ? 33.877 112.745 33.974 1.00 13.43 227 VAL A C 1
ATOM 1684 O O . VAL A 1 227 ? 34.012 113.383 35.035 1.00 13.77 227 VAL A O 1
ATOM 1688 N N . THR A 1 228 ? 32.750 112.126 33.625 1.00 13.13 228 THR A N 1
ATOM 1689 C CA . THR A 1 228 ? 31.579 112.121 34.477 1.00 13.36 228 THR A CA 1
ATOM 1690 C C . THR A 1 228 ? 31.714 110.915 35.411 1.00 12.97 228 THR A C 1
ATOM 1691 O O . THR A 1 228 ? 31.789 109.748 34.961 1.00 13.90 228 THR A O 1
ATOM 1695 N N . LEU A 1 229 ? 31.819 111.209 36.692 1.00 10.58 229 LEU A N 1
ATOM 1696 C CA . LEU A 1 229 ? 31.965 110.193 37.747 1.00 10.47 229 LEU A CA 1
ATOM 1697 C C . LEU A 1 229 ? 30.638 109.569 38.124 1.00 10.31 229 LEU A C 1
ATOM 1698 O O . LEU A 1 229 ? 30.564 108.359 38.320 1.00 9.18 229 LEU A O 1
ATOM 1703 N N . ARG A 1 230 ? 29.601 110.401 38.224 1.00 9.53 230 ARG A N 1
ATOM 1704 C CA . ARG A 1 230 ? 28.261 109.965 38.608 1.00 11.25 230 ARG A CA 1
ATOM 1705 C C . ARG A 1 230 ? 27.223 111.032 38.260 1.00 11.16 230 ARG A C 1
ATOM 1706 O O . ARG A 1 230 ? 27.552 112.232 38.204 1.00 10.92 230 ARG A O 1
ATOM 1714 N N . THR A 1 231 ? 25.974 110.598 38.066 1.00 11.40 231 THR A N 1
ATOM 1715 C CA . THR A 1 231 ? 24.850 111.491 37.812 1.00 11.92 231 THR A CA 1
ATOM 1716 C C . THR A 1 231 ? 23.592 111.075 38.586 1.00 12.52 231 THR A C 1
ATOM 1717 O O . THR A 1 231 ? 23.450 109.899 39.027 1.00 11.68 231 THR A O 1
ATOM 1721 N N . PHE A 1 232 ? 22.693 112.052 38.749 1.00 10.74 232 PHE A N 1
ATOM 1722 C CA . PHE A 1 232 ? 21.514 111.932 39.570 1.00 10.82 232 PHE A CA 1
ATOM 1723 C C . PHE A 1 232 ? 20.416 112.698 38.848 1.00 10.57 232 PHE A C 1
ATOM 1724 O O . PHE A 1 232 ? 20.657 113.782 38.296 1.00 8.96 232 PHE A O 1
ATOM 1732 N N . SER A 1 233 ? 19.222 112.122 38.808 1.00 9.97 233 SER A N 1
ATOM 1733 C CA . SER A 1 233 ? 18.059 112.818 38.239 1.00 9.85 233 SER A CA 1
ATOM 1734 C C . SER A 1 233 ? 16.968 112.656 39.279 1.00 9.95 233 SER A C 1
ATOM 1735 O O . SER A 1 233 ? 16.632 111.518 39.663 1.00 9.21 233 SER A O 1
ATOM 1738 N N . ARG A 1 234 ? 16.472 113.782 39.787 1.00 9.97 234 ARG A N 1
ATOM 1739 C CA . ARG A 1 234 ? 15.462 113.748 40.831 1.00 10.01 234 ARG A CA 1
ATOM 1740 C C . ARG A 1 234 ? 14.269 114.582 40.394 1.00 10.76 234 ARG A C 1
ATOM 1741 O O . ARG A 1 234 ? 14.119 115.714 40.887 1.00 11.97 234 ARG A O 1
ATOM 1749 N N . PRO A 1 235 ? 13.415 114.040 39.486 1.00 10.45 235 PRO A N 1
ATOM 1750 C CA . PRO A 1 235 ? 12.211 114.826 39.129 1.00 10.64 235 PRO A CA 1
ATOM 1751 C C . PRO A 1 235 ? 11.240 114.958 40.316 1.00 10.60 235 PRO A C 1
ATOM 1752 O O . PRO A 1 235 ? 10.491 115.941 40.389 1.00 10.45 235 PRO A O 1
ATOM 1756 N N . ASP A 1 236 ? 11.296 114.028 41.277 1.00 9.94 236 ASP A N 1
ATOM 1757 C CA . ASP A 1 236 ? 10.541 114.200 42.513 1.00 9.97 236 ASP A CA 1
ATOM 1758 C C . ASP A 1 236 ? 10.901 115.464 43.294 1.00 9.92 236 ASP A C 1
ATOM 1759 O O . ASP A 1 236 ? 10.010 116.180 43.716 1.00 10.18 236 ASP A O 1
ATOM 1764 N N . SER A 1 237 ? 12.190 115.726 43.486 1.00 10.44 237 SER A N 1
ATOM 1765 C CA . SER A 1 237 ? 12.663 116.942 44.127 1.00 11.13 237 SER A CA 1
ATOM 1766 C C . SER A 1 237 ? 12.202 118.199 43.377 1.00 11.58 237 SER A C 1
ATOM 1767 O O . SER A 1 237 ? 11.786 119.175 44.012 1.00 12.51 237 SER A O 1
ATOM 1770 N N . LEU A 1 238 ? 12.312 118.185 42.048 1.00 11.22 238 LEU A N 1
ATOM 1771 C CA . LEU A 1 238 ? 11.884 119.310 41.227 1.00 10.80 238 LEU A CA 1
ATOM 1772 C C . LEU A 1 238 ? 10.410 119.654 41.507 1.00 11.36 238 LEU A C 1
ATOM 1773 O O . LEU A 1 238 ? 10.085 120.829 41.818 1.00 9.57 238 LEU A O 1
ATOM 1778 N N . VAL A 1 239 ? 9.547 118.636 41.429 1.00 10.77 239 VAL A N 1
ATOM 1779 C CA . VAL A 1 239 ? 8.095 118.783 41.698 1.00 11.46 239 VAL A CA 1
ATOM 1780 C C . VAL A 1 239 ? 7.821 119.244 43.128 1.00 11.33 239 VAL A C 1
ATOM 1781 O O . VAL A 1 239 ? 7.083 120.230 43.329 1.00 11.45 239 VAL A O 1
ATOM 1785 N N . HIS A 1 240 ? 8.439 118.585 44.114 1.00 11.34 240 HIS A N 1
ATOM 1786 C CA . HIS A 1 240 ? 8.163 118.940 45.504 1.00 11.58 240 HIS A CA 1
ATOM 1787 C C . HIS A 1 240 ? 8.646 120.354 45.789 1.00 11.72 240 HIS A C 1
ATOM 1788 O O . HIS A 1 240 ? 7.949 121.114 46.456 1.00 10.05 240 HIS A O 1
ATOM 1795 N N . HIS A 1 241 ? 9.856 120.657 45.335 1.00 10.42 241 HIS A N 1
ATOM 1796 C CA . HIS A 1 241 ? 10.491 121.929 45.679 1.00 10.63 241 HIS A CA 1
ATOM 1797 C C . HIS A 1 241 ? 9.703 123.110 45.120 1.00 11.54 241 HIS A C 1
ATOM 1798 O O . HIS A 1 241 ? 9.400 124.046 45.851 1.00 11.20 241 HIS A O 1
ATOM 1805 N N . TYR A 1 242 ? 9.374 123.054 43.832 1.00 11.35 242 TYR A N 1
ATOM 1806 C CA . TYR A 1 242 ? 8.632 124.147 43.235 1.00 11.71 242 TYR A CA 1
ATOM 1807 C C . TYR A 1 242 ? 7.187 124.255 43.725 1.00 11.25 242 TYR A C 1
ATOM 1808 O O . TYR A 1 242 ? 6.704 125.377 43.896 1.00 8.47 242 TYR A O 1
ATOM 1817 N N . SER A 1 243 ? 6.562 123.109 44.055 1.00 10.52 243 SER A N 1
ATOM 1818 C CA . SER A 1 243 ? 5.248 123.114 44.731 1.00 11.28 243 SER A CA 1
ATOM 1819 C C . SER A 1 243 ? 5.322 123.805 46.116 1.00 10.99 243 SER A C 1
ATOM 1820 O O . SER A 1 243 ? 4.457 124.642 46.466 1.00 9.62 243 SER A O 1
ATOM 1823 N N . LYS A 1 244 ? 6.345 123.464 46.914 1.00 10.22 244 LYS A N 1
ATOM 1824 C CA . LYS A 1 244 ? 6.514 124.111 48.224 1.00 9.81 244 LYS A CA 1
ATOM 1825 C C . LYS A 1 244 ? 6.841 125.612 48.099 1.00 10.62 244 LYS A C 1
ATOM 1826 O O . LYS A 1 244 ? 6.328 126.441 48.871 1.00 10.56 244 LYS A O 1
ATOM 1832 N N . VAL A 1 245 ? 7.690 125.968 47.145 1.00 9.63 245 VAL A N 1
ATOM 1833 C CA . VAL A 1 245 ? 7.983 127.391 46.942 1.00 9.99 245 VAL A CA 1
ATOM 1834 C C . VAL A 1 245 ? 6.711 128.158 46.532 1.00 9.41 245 VAL A C 1
ATOM 1835 O O . VAL A 1 245 ? 6.453 129.292 47.043 1.00 10.12 245 VAL A O 1
ATOM 1839 N N . LYS A 1 246 ? 5.893 127.563 45.658 1.00 9.58 246 LYS A N 1
ATOM 1840 C CA . LYS A 1 246 ? 4.634 128.203 45.272 1.00 10.12 246 LYS A CA 1
ATOM 1841 C C . LYS A 1 246 ? 3.701 128.398 46.458 1.00 10.84 246 LYS A C 1
ATOM 1842 O O . LYS A 1 246 ? 3.028 129.435 46.555 1.00 10.72 246 LYS A O 1
ATOM 1848 N N . ALA A 1 247 ? 3.634 127.393 47.338 1.00 10.85 247 ALA A N 1
ATOM 1849 C CA . ALA A 1 247 ? 2.811 127.485 48.545 1.00 10.55 247 ALA A CA 1
ATOM 1850 C C . ALA A 1 247 ? 3.306 128.641 49.436 1.00 9.79 247 ALA A C 1
ATOM 1851 O O . ALA A 1 247 ? 2.512 129.394 49.972 1.00 8.94 247 ALA A O 1
ATOM 1853 N N . GLU A 1 248 ? 4.619 128.744 49.619 1.00 10.20 248 GLU A N 1
ATOM 1854 C CA . GLU A 1 248 ? 5.197 129.851 50.409 1.00 10.98 248 GLU A CA 1
ATOM 1855 C C . GLU A 1 248 ? 4.945 131.231 49.784 1.00 10.50 248 GLU A C 1
ATOM 1856 O O . GLU A 1 248 ? 4.659 132.207 50.503 1.00 10.72 248 GLU A O 1
ATOM 1862 N N . LEU A 1 249 ? 4.998 131.308 48.465 1.00 10.49 249 LEU A N 1
ATOM 1863 C CA . LEU A 1 249 ? 4.735 132.574 47.767 1.00 10.75 249 LEU A CA 1
ATOM 1864 C C . LEU A 1 249 ? 3.259 133.012 48.038 1.00 10.85 249 LEU A C 1
ATOM 1865 O O . LEU A 1 249 ? 2.957 134.197 48.265 1.00 11.03 249 LEU A O 1
ATOM 1870 N N . ILE A 1 250 ? 2.350 132.046 47.998 1.00 11.51 250 ILE A N 1
ATOM 1871 C CA . ILE A 1 250 ? 0.922 132.330 48.264 1.00 11.34 250 ILE A CA 1
ATOM 1872 C C . ILE A 1 250 ? 0.756 132.745 49.730 1.00 11.32 250 ILE A C 1
ATOM 1873 O O . ILE A 1 250 ? 0.082 133.747 50.041 1.00 10.71 250 ILE A O 1
ATOM 1878 N N . LYS A 1 251 ? 1.405 132.009 50.622 1.00 11.40 251 LYS A N 1
ATOM 1879 C CA . LYS A 1 251 ? 1.342 132.313 52.053 1.00 12.20 251 LYS A CA 1
ATOM 1880 C C . LYS A 1 251 ? 1.752 133.764 52.355 1.00 13.16 251 LYS A C 1
ATOM 1881 O O . LYS A 1 251 ? 1.119 134.445 53.187 1.00 12.30 251 LYS A O 1
ATOM 1887 N N . ARG A 1 252 ? 2.831 134.211 51.709 1.00 12.41 252 ARG A N 1
ATOM 1888 C CA . ARG A 1 252 ? 3.440 135.514 52.015 1.00 13.70 252 ARG A CA 1
ATOM 1889 C C . ARG A 1 252 ? 2.990 136.666 51.130 1.00 12.45 252 ARG A C 1
ATOM 1890 O O . ARG A 1 252 ? 3.579 137.743 51.187 1.00 12.49 252 ARG A O 1
ATOM 1898 N N . SER A 1 253 ? 1.985 136.431 50.298 1.00 13.36 253 SER A N 1
ATOM 1899 C CA . SER A 1 253 ? 1.495 137.379 49.291 1.00 14.45 253 SER A CA 1
ATOM 1900 C C . SER A 1 253 ? 1.308 138.814 49.768 1.00 15.65 253 SER A C 1
ATOM 1901 O O . SER A 1 253 ? 1.862 139.727 49.170 1.00 15.48 253 SER A O 1
ATOM 1904 N N . SER A 1 254 ? 0.500 139.027 50.801 1.00 15.94 254 SER A N 1
ATOM 1905 C CA . SER A 1 254 ? 0.215 140.398 51.241 1.00 16.95 254 SER A CA 1
ATOM 1906 C C . SER A 1 254 ? 1.439 141.019 51.955 1.00 16.75 254 SER A C 1
ATOM 1907 O O . SER A 1 254 ? 1.758 142.188 51.754 1.00 16.66 254 SER A O 1
ATOM 1910 N N . GLU A 1 255 ? 2.152 140.195 52.730 1.00 16.12 255 GLU A N 1
ATOM 1911 C CA . GLU A 1 255 ? 3.338 140.593 53.476 1.00 16.71 255 GLU A CA 1
ATOM 1912 C C . GLU A 1 255 ? 4.466 141.165 52.570 1.00 15.28 255 GLU A C 1
ATOM 1913 O O . GLU A 1 255 ? 5.207 142.064 52.958 1.00 15.68 255 GLU A O 1
ATOM 1919 N N . ILE A 1 256 ? 4.561 140.673 51.344 1.00 13.50 256 ILE A N 1
ATOM 1920 C CA . ILE A 1 256 ? 5.655 141.040 50.432 1.00 12.54 256 ILE A CA 1
ATOM 1921 C C . ILE A 1 256 ? 5.215 141.994 49.308 1.00 11.91 256 ILE A C 1
ATOM 1922 O O . ILE A 1 256 ? 6.045 142.436 48.483 1.00 11.02 256 ILE A O 1
ATOM 1927 N N . ALA A 1 257 ? 3.930 142.334 49.278 1.00 11.20 257 ALA A N 1
ATOM 1928 C CA . ALA A 1 257 ? 3.325 142.964 48.075 1.00 12.59 257 ALA A CA 1
ATOM 1929 C C . ALA A 1 257 ? 3.860 144.369 47.774 1.00 12.55 257 ALA A C 1
ATOM 1930 O O . ALA A 1 257 ? 3.727 144.873 46.634 1.00 13.20 257 ALA A O 1
ATOM 1932 N N . SER A 1 258 ? 4.449 145.016 48.778 1.00 12.83 258 SER A N 1
ATOM 1933 C CA . SER A 1 258 ? 5.071 146.336 48.522 1.00 13.65 258 SER A CA 1
ATOM 1934 C C . SER A 1 258 ? 6.355 146.235 47.665 1.00 12.89 258 SER A C 1
ATOM 1935 O O . SER A 1 258 ? 6.678 147.171 46.920 1.00 12.91 258 SER A O 1
ATOM 1938 N N . PHE A 1 259 ? 7.091 145.129 47.782 1.00 11.48 259 PHE A N 1
ATOM 1939 C CA . PHE A 1 259 ? 8.384 145.000 47.096 1.00 11.16 259 PHE A CA 1
ATOM 1940 C C . PHE A 1 259 ? 8.444 143.829 46.128 1.00 10.95 259 PHE A C 1
ATOM 1941 O O . PHE A 1 259 ? 9.359 143.766 45.320 1.00 10.37 259 PHE A O 1
ATOM 1949 N N . CYS A 1 260 ? 7.494 142.888 46.244 1.00 10.77 260 CYS A N 1
ATOM 1950 C CA . CYS A 1 260 ? 7.258 141.857 45.210 1.00 10.35 260 CYS A CA 1
ATOM 1951 C C . CYS A 1 260 ? 5.823 142.092 44.726 1.00 10.54 260 CYS A C 1
ATOM 1952 O O . CYS A 1 260 ? 4.866 141.622 45.346 1.00 9.71 260 CYS A O 1
ATOM 1955 N N . SER A 1 261 ? 5.672 142.865 43.649 1.00 9.86 261 SER A N 1
ATOM 1956 C CA . SER A 1 261 ? 4.366 143.418 43.285 1.00 11.30 261 SER A CA 1
ATOM 1957 C C . SER A 1 261 ? 3.327 142.310 42.989 1.00 12.24 261 SER A C 1
ATOM 1958 O O . SER A 1 261 ? 3.733 141.157 42.739 1.00 12.21 261 SER A O 1
ATOM 1961 N N . PRO A 1 262 ? 2.007 142.635 43.058 1.00 12.54 262 PRO A N 1
ATOM 1962 C CA . PRO A 1 262 ? 1.009 141.661 42.599 1.00 13.12 262 PRO A CA 1
ATOM 1963 C C . PRO A 1 262 ? 1.275 141.098 41.201 1.00 12.98 262 PRO A C 1
ATOM 1964 O O . PRO A 1 262 ? 1.130 139.885 41.005 1.00 13.24 262 PRO A O 1
ATOM 1968 N N . GLU A 1 263 ? 1.668 141.932 40.247 1.00 12.06 263 GLU A N 1
ATOM 1969 C CA . GLU A 1 263 ? 1.933 141.438 38.897 1.00 13.17 263 GLU A CA 1
ATOM 1970 C C . GLU A 1 263 ? 3.164 140.525 38.872 1.00 12.53 263 GLU A C 1
ATOM 1971 O O . GLU A 1 263 ? 3.181 139.475 38.171 1.00 12.72 263 GLU A O 1
ATOM 1977 N N . PHE A 1 264 ? 4.177 140.897 39.632 1.00 13.02 264 PHE A N 1
ATOM 1978 C CA . PHE A 1 264 ? 5.340 140.037 39.739 1.00 13.52 264 PHE A CA 1
ATOM 1979 C C . PHE A 1 264 ? 4.941 138.660 40.300 1.00 13.03 264 PHE A C 1
ATOM 1980 O O . PHE A 1 264 ? 5.413 137.617 39.811 1.00 13.36 264 PHE A O 1
ATOM 1988 N N . GLN A 1 265 ? 4.111 138.664 41.339 1.00 12.38 265 GLN A N 1
ATOM 1989 C CA . GLN A 1 265 ? 3.728 137.425 42.028 1.00 12.94 265 GLN A CA 1
ATOM 1990 C C . GLN A 1 265 ? 3.006 136.499 41.076 1.00 12.39 265 GLN A C 1
ATOM 1991 O O . GLN A 1 265 ? 3.274 135.298 41.035 1.00 12.69 265 GLN A O 1
ATOM 1997 N N . ALA A 1 266 ? 2.103 137.070 40.287 1.00 13.38 266 ALA A N 1
ATOM 1998 C CA . ALA A 1 266 ? 1.337 136.289 39.326 1.00 13.55 266 ALA A CA 1
ATOM 1999 C C . ALA A 1 266 ? 2.286 135.650 38.304 1.00 13.63 266 ALA A C 1
ATOM 2000 O O . ALA A 1 266 ? 2.156 134.463 38.048 1.00 14.90 266 ALA A O 1
ATOM 2002 N N . ASN A 1 267 ? 3.274 136.404 37.790 1.00 13.48 267 ASN A N 1
ATOM 2003 C CA . ASN A 1 267 ? 4.283 135.899 36.841 1.00 14.23 267 ASN A CA 1
ATOM 2004 C C . ASN A 1 267 ? 5.169 134.814 37.455 1.00 13.78 267 ASN A C 1
ATOM 2005 O O . ASN A 1 267 ? 5.479 133.812 36.788 1.00 12.83 267 ASN A O 1
ATOM 2018 N N . LYS A 1 269 ? 4.404 132.792 40.080 1.00 9.86 269 LYS A N 1
ATOM 2019 C CA . LYS A 1 269 ? 3.500 131.645 40.258 1.00 10.68 269 LYS A CA 1
ATOM 2020 C C . LYS A 1 269 ? 3.303 130.868 38.938 1.00 9.82 269 LYS A C 1
ATOM 2021 O O . LYS A 1 269 ? 3.370 129.616 38.911 1.00 9.01 269 LYS A O 1
ATOM 2027 N N . ARG A 1 270 ? 3.084 131.586 37.836 1.00 10.87 270 ARG A N 1
ATOM 2028 C CA . ARG A 1 270 ? 2.973 130.906 36.538 1.00 11.59 270 ARG A CA 1
ATOM 2029 C C . ARG A 1 270 ? 4.232 130.123 36.198 1.00 11.23 270 ARG A C 1
ATOM 2030 O O . ARG A 1 270 ? 4.129 128.974 35.774 1.00 11.05 270 ARG A O 1
ATOM 2038 N N . GLY A 1 271 ? 5.406 130.748 36.351 1.00 10.88 271 GLY A N 1
ATOM 2039 C CA . GLY A 1 271 ? 6.686 130.063 36.134 1.00 10.62 271 GLY A CA 1
ATOM 2040 C C . GLY A 1 271 ? 6.862 128.836 37.014 1.00 10.42 271 GLY A C 1
ATOM 2041 O O . GLY A 1 271 ? 7.303 127.772 36.552 1.00 10.83 271 GLY A O 1
ATOM 2042 N N . LEU A 1 272 ? 6.504 128.965 38.285 1.00 9.25 272 LEU A N 1
ATOM 2043 C CA . LEU A 1 272 ? 6.542 127.817 39.206 1.00 9.37 272 LEU A CA 1
ATOM 2044 C C . LEU A 1 272 ? 5.660 126.683 38.686 1.00 10.26 272 LEU A C 1
ATOM 2045 O O . LEU A 1 272 ? 6.101 125.528 38.631 1.00 10.98 272 LEU A O 1
ATOM 2050 N N . GLU A 1 273 ? 4.443 127.016 38.284 1.00 10.15 273 GLU A N 1
ATOM 2051 C CA . GLU A 1 273 ? 3.512 126.017 37.758 1.00 12.42 273 GLU A CA 1
ATOM 2052 C C . GLU A 1 273 ? 4.107 125.262 36.556 1.00 11.91 273 GLU A C 1
ATOM 2053 O O . GLU A 1 273 ? 3.868 124.063 36.393 1.00 12.74 273 GLU A O 1
ATOM 2059 N N . HIS A 1 274 ? 4.867 125.974 35.716 1.00 12.18 274 HIS A N 1
ATOM 2060 C CA . HIS A 1 274 ? 5.499 125.364 34.530 1.00 12.70 274 HIS A CA 1
ATOM 2061 C C . HIS A 1 274 ? 6.543 124.330 34.936 1.00 12.19 274 HIS A C 1
ATOM 2062 O O . HIS A 1 274 ? 6.638 123.275 34.310 1.00 12.14 274 HIS A O 1
ATOM 2069 N N . TRP A 1 275 ? 7.348 124.631 35.958 1.00 11.27 275 TRP A N 1
ATOM 2070 C CA . TRP A 1 275 ? 8.321 123.666 36.440 1.00 11.16 275 TRP A CA 1
ATOM 2071 C C . TRP A 1 275 ? 7.614 122.440 36.992 1.00 9.85 275 TRP A C 1
ATOM 2072 O O . TRP A 1 275 ? 8.015 121.332 36.712 1.00 9.94 275 TRP A O 1
ATOM 2083 N N . ILE A 1 276 ? 6.576 122.661 37.794 1.00 9.82 276 ILE A N 1
ATOM 2084 C CA . ILE A 1 276 ? 5.831 121.556 38.439 1.00 9.36 276 ILE A CA 1
ATOM 2085 C C . ILE A 1 276 ? 5.206 120.669 37.349 1.00 9.50 276 ILE A C 1
ATOM 2086 O O . ILE A 1 276 ? 5.391 119.436 37.350 1.00 9.19 276 ILE A O 1
ATOM 2091 N N . GLU A 1 277 ? 4.469 121.297 36.435 1.00 10.32 277 GLU A N 1
ATOM 2092 C CA . GLU A 1 277 ? 3.813 120.589 35.336 1.00 11.63 277 GLU A CA 1
ATOM 2093 C C . GLU A 1 277 ? 4.821 119.803 34.503 1.00 10.41 277 GLU A C 1
ATOM 2094 O O . GLU A 1 277 ? 4.576 118.657 34.226 1.00 9.54 277 GLU A O 1
ATOM 2100 N N . GLY A 1 278 ? 5.955 120.417 34.135 1.00 9.45 278 GLY A N 1
ATOM 2101 C CA . GLY A 1 278 ? 7.004 119.747 33.358 1.00 9.54 278 GLY A CA 1
ATOM 2102 C C . GLY A 1 278 ? 7.620 118.544 34.086 1.00 10.00 278 GLY A C 1
ATOM 2103 O O . GLY A 1 278 ? 7.923 117.526 33.466 1.00 9.51 278 GLY A O 1
ATOM 2104 N N . GLY A 1 279 ? 7.778 118.676 35.400 1.00 10.00 279 GLY A N 1
ATOM 2105 C CA . GLY A 1 279 ? 8.228 117.601 36.258 1.00 9.87 279 GLY A CA 1
ATOM 2106 C C . GLY A 1 279 ? 7.269 116.445 36.240 1.00 10.37 279 GLY A C 1
ATOM 2107 O O . GLY A 1 279 ? 7.681 115.298 36.026 1.00 11.18 279 GLY A O 1
ATOM 2108 N N . ARG A 1 280 ? 5.988 116.723 36.479 1.00 10.48 280 ARG A N 1
ATOM 2109 C CA . ARG A 1 280 ? 4.965 115.688 36.494 1.00 10.63 280 ARG A CA 1
ATOM 2110 C C . ARG A 1 280 ? 4.740 115.064 35.145 1.00 10.92 280 ARG A C 1
ATOM 2111 O O . ARG A 1 280 ? 4.267 113.936 35.097 1.00 10.58 280 ARG A O 1
ATOM 2119 N N . ALA A 1 281 ? 5.045 115.794 34.066 1.00 9.75 281 ALA A N 1
ATOM 2120 C CA . ALA A 1 281 ? 4.872 115.298 32.691 1.00 10.26 281 ALA A CA 1
ATOM 2121 C C . ALA A 1 281 ? 6.065 114.500 32.195 1.00 9.87 281 ALA A C 1
ATOM 2122 O O . ALA A 1 281 ? 6.058 114.009 31.084 1.00 9.19 281 ALA A O 1
ATOM 2124 N N . GLY A 1 282 ? 7.087 114.362 33.032 1.00 10.82 282 GLY A N 1
ATOM 2125 C CA . GLY A 1 282 ? 8.321 113.665 32.645 1.00 11.76 282 GLY A CA 1
ATOM 2126 C C . GLY A 1 282 ? 9.155 114.416 31.626 1.00 11.89 282 GLY A C 1
ATOM 2127 O O . GLY A 1 282 ? 9.986 113.809 30.949 1.00 12.94 282 GLY A O 1
ATOM 2128 N N . LYS A 1 283 ? 8.976 115.736 31.520 1.00 11.56 283 LYS A N 1
ATOM 2129 C CA . LYS A 1 283 ? 9.792 116.552 30.614 1.00 10.89 283 LYS A CA 1
ATOM 2130 C C . LYS A 1 283 ? 11.007 117.206 31.297 1.00 10.09 283 LYS A C 1
ATOM 2131 O O . LYS A 1 283 ? 11.993 117.471 30.652 1.00 10.41 283 LYS A O 1
ATOM 2137 N N . LEU A 1 284 ? 10.876 117.500 32.583 1.00 9.30 284 LEU A N 1
ATOM 2138 C CA . LEU A 1 284 ? 11.866 118.285 33.323 1.00 9.09 284 LEU A CA 1
ATOM 2139 C C . LEU A 1 284 ? 12.346 117.517 34.533 1.00 8.45 284 LEU A C 1
ATOM 2140 O O . LEU A 1 284 ? 11.611 116.699 35.100 1.00 8.20 284 LEU A O 1
ATOM 2145 N N . THR A 1 285 ? 13.566 117.795 34.942 1.00 8.49 285 THR A N 1
ATOM 2146 C CA . THR A 1 285 ? 14.107 117.151 36.150 1.00 9.64 285 THR A CA 1
ATOM 2147 C C . THR A 1 285 ? 15.075 118.059 36.902 1.00 10.42 285 THR A C 1
ATOM 2148 O O . THR A 1 285 ? 15.381 119.144 36.449 1.00 11.95 285 THR A O 1
ATOM 2152 N N . TRP A 1 286 ? 15.519 117.622 38.069 1.00 10.16 286 TRP A N 1
ATOM 2153 C CA . TRP A 1 286 ? 16.581 118.329 38.770 1.00 9.73 286 TRP A CA 1
ATOM 2154 C C . TRP A 1 286 ? 17.771 117.399 38.725 1.00 9.63 286 TRP A C 1
ATOM 2155 O O . TRP A 1 286 ? 17.714 116.313 39.281 1.00 11.22 286 TRP A O 1
ATOM 2166 N N . GLY A 1 287 ? 18.827 117.831 38.044 1.00 10.19 287 GLY A N 1
ATOM 2167 C CA . GLY A 1 287 ? 19.995 117.000 37.764 1.00 9.71 287 GLY A CA 1
ATOM 2168 C C . GLY A 1 287 ? 21.123 117.282 38.719 1.00 9.38 287 GLY A C 1
ATOM 2169 O O . GLY A 1 287 ? 21.240 118.384 39.235 1.00 8.11 287 GLY A O 1
ATOM 2170 N N . GLY A 1 288 ? 21.955 116.278 38.972 1.00 9.45 288 GLY A N 1
ATOM 2171 C CA . GLY A 1 288 ? 23.151 116.466 39.800 1.00 8.98 288 GLY A CA 1
ATOM 2172 C C . GLY A 1 288 ? 24.269 115.687 39.120 1.00 10.23 288 GLY A C 1
ATOM 2173 O O . GLY A 1 288 ? 24.010 114.606 38.567 1.00 9.97 288 GLY A O 1
ATOM 2182 N N . LEU A 1 290 ? 28.853 114.824 39.157 1.00 9.07 290 LEU A N 1
ATOM 2183 C CA . LEU A 1 290 ? 30.228 115.056 39.573 1.00 9.40 290 LEU A CA 1
ATOM 2184 C C . LEU A 1 290 ? 31.148 114.671 38.438 1.00 8.99 290 LEU A C 1
ATOM 2185 O O . LEU A 1 290 ? 30.940 113.652 37.745 1.00 9.17 290 LEU A O 1
ATOM 2190 N N . PHE A 1 291 ? 32.159 115.502 38.243 1.00 8.66 291 PHE A N 1
ATOM 2191 C CA . PHE A 1 291 ? 33.135 115.310 37.181 1.00 9.27 291 PHE A CA 1
ATOM 2192 C C . PHE A 1 291 ? 34.512 115.320 37.790 1.00 9.40 291 PHE A C 1
ATOM 2193 O O . PHE A 1 291 ? 34.712 115.904 38.860 1.00 9.85 291 PHE A O 1
ATOM 2201 N N . ARG A 1 292 ? 35.466 114.691 37.116 1.00 8.34 292 ARG A N 1
ATOM 2202 C CA . ARG A 1 292 ? 36.856 114.889 37.473 1.00 9.12 292 ARG A CA 1
ATOM 2203 C C . ARG A 1 292 ? 37.657 115.312 36.241 1.00 7.88 292 ARG A C 1
ATOM 2204 O O . ARG A 1 292 ? 37.412 114.827 35.135 1.00 7.97 292 ARG A O 1
ATOM 2212 N N . LYS A 1 293 ? 38.595 116.236 36.426 1.00 7.72 293 LYS A N 1
ATOM 2213 C CA . LYS A 1 293 ? 39.517 116.618 35.362 1.00 7.03 293 LYS A CA 1
ATOM 2214 C C . LYS A 1 293 ? 40.610 115.529 35.148 1.00 9.20 293 LYS A C 1
ATOM 2215 O O . LYS A 1 293 ? 41.698 115.573 35.750 1.00 8.02 293 LYS A O 1
ATOM 2221 N N . SER A 1 294 ? 40.269 114.545 34.321 1.00 10.67 294 SER A N 1
ATOM 2222 C CA . SER A 1 294 ? 41.143 113.409 33.981 1.00 13.52 294 SER A CA 1
ATOM 2223 C C . SER A 1 294 ? 40.518 112.730 32.779 1.00 14.11 294 SER A C 1
ATOM 2224 O O . SER A 1 294 ? 39.305 112.856 32.537 1.00 14.03 294 SER A O 1
ATOM 2227 N N . ASP A 1 295 ? 41.343 111.979 32.074 1.00 16.04 295 ASP A N 1
ATOM 2228 C CA . ASP A 1 295 ? 40.943 111.250 30.881 1.00 18.18 295 ASP A CA 1
ATOM 2229 C C . ASP A 1 295 ? 39.969 110.126 31.225 1.00 18.46 295 ASP A C 1
ATOM 2230 O O . ASP A 1 295 ? 39.048 109.854 30.457 1.00 19.19 295 ASP A O 1
ATOM 2235 N N . LYS A 1 296 ? 40.152 109.499 32.388 1.00 18.61 296 LYS A N 1
ATOM 2236 C CA . LYS A 1 296 ? 39.384 108.302 32.755 1.00 19.22 296 LYS A CA 1
ATOM 2237 C C . LYS A 1 296 ? 38.909 108.227 34.203 1.00 19.71 296 LYS A C 1
ATOM 2238 O O . LYS A 1 296 ? 39.523 108.843 35.083 1.00 18.99 296 LYS A O 1
ATOM 2244 N N . ILE A 1 297 ? 37.746 107.542 34.319 1.00 21.15 297 ILE A N 1
ATOM 2245 C CA A ILE A 1 297 ? 37.108 106.864 35.492 0.50 21.89 297 ILE A CA 1
ATOM 2246 C CA B ILE A 1 297 ? 37.112 106.969 35.551 0.50 21.64 297 ILE A CA 1
ATOM 2247 C C . ILE A 1 297 ? 35.580 107.070 35.564 1.00 22.57 297 ILE A C 1
ATOM 2248 O O . ILE A 1 297 ? 34.807 106.118 35.701 1.00 23.54 297 ILE A O 1
ATOM 2259 N N . ILE B 1 25 ? 24.918 72.269 31.147 1.00 31.37 25 ILE B N 1
ATOM 2260 C CA . ILE B 1 25 ? 24.638 73.638 31.686 1.00 31.06 25 ILE B CA 1
ATOM 2261 C C . ILE B 1 25 ? 25.924 74.470 31.775 1.00 30.03 25 ILE B C 1
ATOM 2262 O O . ILE B 1 25 ? 26.941 74.116 31.182 1.00 30.45 25 ILE B O 1
ATOM 2267 N N . TYR B 1 26 ? 25.875 75.571 32.520 1.00 28.87 26 TYR B N 1
ATOM 2268 C CA . TYR B 1 26 ? 27.089 76.274 32.932 1.00 27.56 26 TYR B CA 1
ATOM 2269 C C . TYR B 1 26 ? 27.048 76.690 34.404 1.00 25.41 26 TYR B C 1
ATOM 2270 O O . TYR B 1 26 ? 25.992 76.957 34.988 1.00 25.42 26 TYR B O 1
ATOM 2279 N N . TYR B 1 27 ? 28.222 76.733 35.008 1.00 22.79 27 TYR B N 1
ATOM 2280 C CA . TYR B 1 27 ? 28.310 76.744 36.439 1.00 19.37 27 TYR B CA 1
ATOM 2281 C C . TYR B 1 27 ? 28.970 77.992 36.934 1.00 18.25 27 TYR B C 1
ATOM 2282 O O . TYR B 1 27 ? 29.312 78.077 38.105 1.00 17.88 27 TYR B O 1
ATOM 2291 N N . ASP B 1 28 ? 29.126 78.991 36.061 1.00 18.09 28 ASP B N 1
ATOM 2292 C CA . ASP B 1 28 ? 29.853 80.218 36.464 1.00 17.52 28 ASP B CA 1
ATOM 2293 C C . ASP B 1 28 ? 29.175 80.967 37.563 1.00 16.57 28 ASP B C 1
ATOM 2294 O O . ASP B 1 28 ? 29.851 81.473 38.445 1.00 16.24 28 ASP B O 1
ATOM 2299 N N . ASP B 1 29 ? 27.843 81.045 37.532 1.00 15.87 29 ASP B N 1
ATOM 2300 C CA . ASP B 1 29 ? 27.144 81.779 38.583 1.00 16.33 29 ASP B CA 1
ATOM 2301 C C . ASP B 1 29 ? 27.222 81.004 39.877 1.00 15.30 29 ASP B C 1
ATOM 2302 O O . ASP B 1 29 ? 27.500 81.601 40.919 1.00 14.19 29 ASP B O 1
ATOM 2307 N N . ASP B 1 30 ? 27.031 79.676 39.806 1.00 14.10 30 ASP B N 1
ATOM 2308 C CA . ASP B 1 30 ? 27.255 78.826 40.982 1.00 15.09 30 ASP B CA 1
ATOM 2309 C C . ASP B 1 30 ? 28.632 79.048 41.612 1.00 14.26 30 ASP B C 1
ATOM 2310 O O . ASP B 1 30 ? 28.735 79.294 42.812 1.00 14.00 30 ASP B O 1
ATOM 2315 N N . ASP B 1 31 ? 29.687 78.950 40.807 1.00 13.98 31 ASP B N 1
ATOM 2316 C CA . ASP B 1 31 ? 31.041 79.072 41.333 1.00 14.14 31 ASP B CA 1
ATOM 2317 C C . ASP B 1 31 ? 31.399 80.491 41.779 1.00 14.51 31 ASP B C 1
ATOM 2318 O O . ASP B 1 31 ? 32.194 80.678 42.717 1.00 14.33 31 ASP B O 1
ATOM 2323 N N . SER B 1 32 ? 30.823 81.489 41.113 1.00 15.01 32 SER B N 1
ATOM 2324 C CA . SER B 1 32 ? 30.871 82.862 41.641 1.00 16.05 32 SER B CA 1
ATOM 2325 C C . SER B 1 32 ? 30.299 82.963 43.057 1.00 15.65 32 SER B C 1
ATOM 2326 O O . SER B 1 32 ? 30.951 83.497 43.941 1.00 15.02 32 SER B O 1
ATOM 2329 N N . ASP B 1 33 ? 29.101 82.418 43.270 1.00 15.86 33 ASP B N 1
ATOM 2330 C CA . ASP B 1 33 ? 28.550 82.300 44.609 1.00 15.79 33 ASP B CA 1
ATOM 2331 C C . ASP B 1 33 ? 29.491 81.614 45.585 1.00 15.77 33 ASP B C 1
ATOM 2332 O O . ASP B 1 33 ? 29.617 82.043 46.746 1.00 15.40 33 ASP B O 1
ATOM 2337 N N . ARG B 1 34 ? 30.176 80.558 45.139 1.00 15.18 34 ARG B N 1
ATOM 2338 C CA . ARG B 1 34 ? 31.086 79.852 46.049 1.00 14.39 34 ARG B CA 1
ATOM 2339 C C . ARG B 1 34 ? 32.205 80.758 46.517 1.00 14.99 34 ARG B C 1
ATOM 2340 O O . ARG B 1 34 ? 32.558 80.783 47.713 1.00 14.45 34 ARG B O 1
ATOM 2348 N N . PHE B 1 35 ? 32.745 81.510 45.564 1.00 14.71 35 PHE B N 1
ATOM 2349 C CA . PHE B 1 35 ? 33.800 82.458 45.832 1.00 15.15 35 PHE B CA 1
ATOM 2350 C C . PHE B 1 35 ? 33.320 83.554 46.781 1.00 15.21 35 PHE B C 1
ATOM 2351 O O . PHE B 1 35 ? 34.032 83.866 47.714 1.00 14.70 35 PHE B O 1
ATOM 2359 N N . TYR B 1 36 ? 32.137 84.136 46.545 1.00 15.14 36 TYR B N 1
ATOM 2360 C CA . TYR B 1 36 ? 31.647 85.217 47.418 1.00 16.89 36 TYR B CA 1
ATOM 2361 C C . TYR B 1 36 ? 31.403 84.706 48.840 1.00 17.84 36 TYR B C 1
ATOM 2362 O O . TYR B 1 36 ? 31.654 85.413 49.848 1.00 16.88 36 TYR B O 1
ATOM 2371 N N . PHE B 1 37 ? 30.913 83.467 48.922 1.00 17.92 37 PHE B N 1
ATOM 2372 C CA . PHE B 1 37 ? 30.625 82.874 50.223 1.00 18.72 37 PHE B CA 1
ATOM 2373 C C . PHE B 1 37 ? 31.912 82.521 50.951 1.00 19.02 37 PHE B C 1
ATOM 2374 O O . PHE B 1 37 ? 32.014 82.686 52.162 1.00 19.90 37 PHE B O 1
ATOM 2382 N N . HIS B 1 38 ? 32.896 82.025 50.222 1.00 19.45 38 HIS B N 1
ATOM 2383 C CA . HIS B 1 38 ? 34.174 81.724 50.825 1.00 19.88 38 HIS B CA 1
ATOM 2384 C C . HIS B 1 38 ? 34.796 82.970 51.486 1.00 19.93 38 HIS B C 1
ATOM 2385 O O . HIS B 1 38 ? 35.248 82.922 52.630 1.00 19.09 38 HIS B O 1
ATOM 2392 N N . VAL B 1 39 ? 34.808 84.082 50.765 1.00 19.38 39 VAL B N 1
ATOM 2393 C CA . VAL B 1 39 ? 35.418 85.311 51.283 1.00 19.94 39 VAL B CA 1
ATOM 2394 C C . VAL B 1 39 ? 34.565 86.039 52.333 1.00 20.08 39 VAL B C 1
ATOM 2395 O O . VAL B 1 39 ? 35.055 86.382 53.391 1.00 19.28 39 VAL B O 1
ATOM 2399 N N . TRP B 1 40 ? 33.290 86.270 52.050 1.00 20.36 40 TRP B N 1
ATOM 2400 C CA . TRP B 1 40 ? 32.513 87.131 52.918 1.00 22.09 40 TRP B CA 1
ATOM 2401 C C . TRP B 1 40 ? 31.516 86.422 53.838 1.00 23.37 40 TRP B C 1
ATOM 2402 O O . TRP B 1 40 ? 30.762 87.079 54.573 1.00 23.91 40 TRP B O 1
ATOM 2413 N N . GLY B 1 41 ? 31.536 85.093 53.821 1.00 23.81 41 GLY B N 1
ATOM 2414 C CA . GLY B 1 41 ? 30.583 84.300 54.604 1.00 25.80 41 GLY B CA 1
ATOM 2415 C C . GLY B 1 41 ? 29.189 84.591 54.071 1.00 26.53 41 GLY B C 1
ATOM 2416 O O . GLY B 1 41 ? 29.039 84.976 52.906 1.00 28.17 41 GLY B O 1
ATOM 2417 N N . GLY B 1 42 ? 28.178 84.440 54.914 1.00 26.77 42 GLY B N 1
ATOM 2418 C CA . GLY B 1 42 ? 26.796 84.741 54.522 1.00 27.19 42 GLY B CA 1
ATOM 2419 C C . GLY B 1 42 ? 26.444 86.202 54.690 1.00 27.15 42 GLY B C 1
ATOM 2420 O O . GLY B 1 42 ? 25.308 86.556 55.004 1.00 26.24 42 GLY B O 1
ATOM 2421 N N . GLU B 1 43 ? 27.457 87.039 54.504 1.00 27.68 43 GLU B N 1
ATOM 2422 C CA . GLU B 1 43 ? 27.338 88.496 54.502 1.00 28.38 43 GLU B CA 1
ATOM 2423 C C . GLU B 1 43 ? 27.137 88.853 53.022 1.00 27.01 43 GLU B C 1
ATOM 2424 O O . GLU B 1 43 ? 27.884 88.349 52.155 1.00 27.36 43 GLU B O 1
ATOM 2430 N N . ASP B 1 44 ? 26.113 89.639 52.705 1.00 24.24 44 ASP B N 1
ATOM 2431 C CA . ASP B 1 44 ? 25.831 89.898 51.298 1.00 22.80 44 ASP B CA 1
ATOM 2432 C C . ASP B 1 44 ? 26.619 91.113 50.821 1.00 22.22 44 ASP B C 1
ATOM 2433 O O . ASP B 1 44 ? 26.556 92.176 51.440 1.00 23.24 44 ASP B O 1
ATOM 2438 N N . ILE B 1 45 ? 27.310 90.962 49.699 1.00 20.55 45 ILE B N 1
ATOM 2439 C CA . ILE B 1 45 ? 28.121 92.017 49.115 1.00 19.26 45 ILE B CA 1
ATOM 2440 C C . ILE B 1 45 ? 27.422 92.494 47.822 1.00 19.69 45 ILE B C 1
ATOM 2441 O O . ILE B 1 45 ? 27.013 91.665 46.982 1.00 19.71 45 ILE B O 1
ATOM 2446 N N . HIS B 1 46 ? 27.246 93.812 47.675 1.00 17.13 46 HIS B N 1
ATOM 2447 C CA . HIS B 1 46 ? 26.772 94.339 46.408 1.00 16.13 46 HIS B CA 1
ATOM 2448 C C . HIS B 1 46 ? 27.684 95.496 46.039 1.00 14.95 46 HIS B C 1
ATOM 2449 O O . HIS B 1 46 ? 28.597 95.874 46.802 1.00 14.25 46 HIS B O 1
ATOM 2456 N N . VAL B 1 47 ? 27.426 96.089 44.883 1.00 13.36 47 VAL B N 1
ATOM 2457 C CA . VAL B 1 47 ? 28.298 97.145 44.407 1.00 12.86 47 VAL B CA 1
ATOM 2458 C C . VAL B 1 47 ? 28.348 98.272 45.443 1.00 12.69 47 VAL B C 1
ATOM 2459 O O . VAL B 1 47 ? 27.300 98.758 45.897 1.00 12.53 47 VAL B O 1
ATOM 2463 N N . GLY B 1 48 ? 29.552 98.671 45.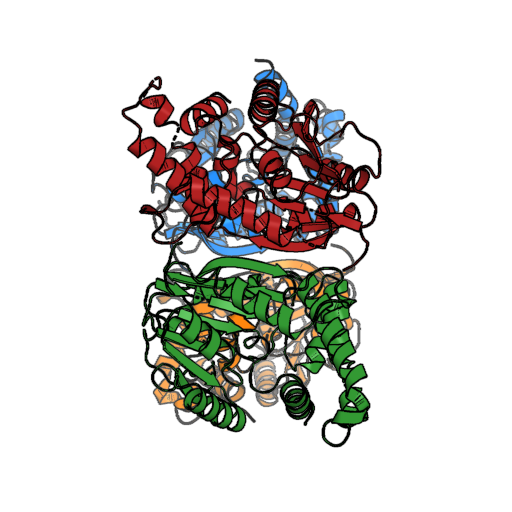814 1.00 12.75 48 GLY B N 1
ATOM 2464 C CA . GLY B 1 48 ? 29.727 99.599 46.938 1.00 12.94 48 GLY B CA 1
ATOM 2465 C C . GLY B 1 48 ? 29.890 101.065 46.531 1.00 13.01 48 GLY B C 1
ATOM 2466 O O . GLY B 1 48 ? 30.114 101.382 45.349 1.00 13.23 48 GLY B O 1
ATOM 2467 N N . LEU B 1 49 ? 29.810 101.936 47.538 1.00 12.39 49 LEU B N 1
ATOM 2468 C CA . LEU B 1 49 ? 30.133 103.349 47.442 1.00 12.78 49 LEU B CA 1
ATOM 2469 C C . LEU B 1 49 ? 31.489 103.548 48.134 1.00 13.99 49 LEU B C 1
ATOM 2470 O O . LEU B 1 49 ? 31.625 103.383 49.366 1.00 14.05 49 LEU B O 1
ATOM 2475 N N . TYR B 1 50 ? 32.488 103.882 47.346 1.00 14.55 50 TYR B N 1
ATOM 2476 C CA . TYR B 1 50 ? 33.884 103.851 47.804 1.00 15.14 50 TYR B CA 1
ATOM 2477 C C . TYR B 1 50 ? 34.386 105.260 48.109 1.00 16.00 50 TYR B C 1
ATOM 2478 O O . TYR B 1 50 ? 33.962 106.223 47.475 1.00 15.83 50 TYR B O 1
ATOM 2487 N N . LYS B 1 51 ? 35.241 105.357 49.125 1.00 16.88 51 LYS B N 1
ATOM 2488 C CA . LYS B 1 51 ? 35.798 106.619 49.612 1.00 18.69 51 LYS B CA 1
ATOM 2489 C C . LYS B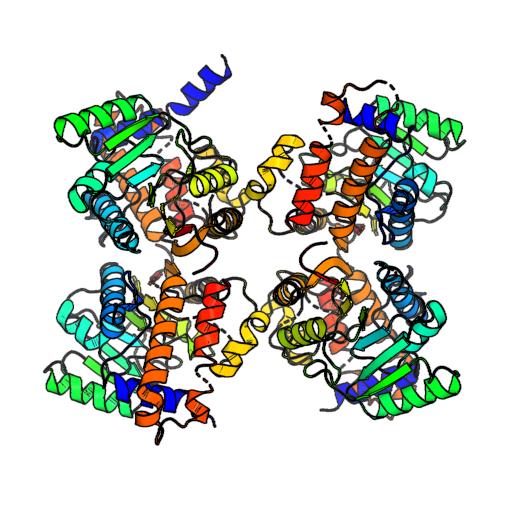 1 51 ? 37.261 106.686 49.195 1.00 18.10 51 LYS B C 1
ATOM 2490 O O . LYS B 1 51 ? 38.013 105.718 49.358 1.00 17.14 51 LYS B O 1
ATOM 2496 N N . GLU B 1 52 ? 37.680 107.806 48.643 1.00 17.46 52 GLU B N 1
ATOM 2497 C CA . GLU B 1 52 ? 39.101 107.968 48.325 1.00 18.62 52 GLU B CA 1
ATOM 2498 C C . GLU B 1 52 ? 39.953 108.085 49.593 1.00 19.21 52 GLU B C 1
ATOM 2499 O O . GLU B 1 52 ? 39.519 108.676 50.585 1.00 18.50 52 GLU B O 1
ATOM 2505 N N . PRO B 1 53 ? 41.165 107.490 49.572 1.00 19.32 53 PRO B N 1
ATOM 2506 C CA . PRO B 1 53 ? 41.719 106.723 48.446 1.00 19.07 53 PRO B CA 1
ATOM 2507 C C . PRO B 1 53 ? 41.146 105.315 48.405 1.00 19.19 53 PRO B C 1
ATOM 2508 O O . PRO B 1 53 ? 41.056 104.633 49.447 1.00 19.91 53 PRO B O 1
ATOM 2512 N N . VAL B 1 54 ? 40.703 104.901 47.225 1.00 18.52 54 VAL B N 1
ATOM 2513 C CA . VAL B 1 54 ? 39.936 103.667 47.101 1.00 18.92 54 VAL B CA 1
ATOM 2514 C C . VAL B 1 54 ? 40.792 102.427 47.406 1.00 19.44 54 VAL B C 1
ATOM 2515 O O . VAL B 1 54 ? 40.301 101.448 47.971 1.00 18.46 54 VAL B O 1
ATOM 2519 N N . ASP B 1 55 ? 42.078 102.492 47.068 1.00 20.35 55 ASP B N 1
ATOM 2520 C CA . ASP B 1 55 ? 43.011 101.384 47.338 1.00 21.90 55 ASP B CA 1
ATOM 2521 C C . ASP B 1 55 ? 42.962 100.911 48.798 1.00 21.74 55 ASP B C 1
ATOM 2522 O O . ASP B 1 55 ? 43.046 99.709 49.064 1.00 22.28 55 ASP B O 1
ATOM 2527 N N . GLN B 1 56 ? 42.791 101.856 49.723 1.00 21.65 56 GLN B N 1
ATOM 2528 C CA . GLN B 1 56 ? 42.746 101.552 51.152 1.00 21.32 56 GLN B CA 1
ATOM 2529 C C . GLN B 1 56 ? 41.332 101.271 51.685 1.00 20.92 56 GLN B C 1
ATOM 2530 O O . GLN B 1 56 ? 41.170 100.839 52.816 1.00 21.02 56 GLN B O 1
ATOM 2536 N N . ASP B 1 57 ? 40.315 101.510 50.868 1.00 20.09 57 ASP B N 1
ATOM 2537 C CA . ASP B 1 57 ? 38.919 101.263 51.245 1.00 19.85 57 ASP B CA 1
ATOM 2538 C C . ASP B 1 57 ? 38.638 99.750 51.158 1.00 20.25 57 ASP B C 1
ATOM 2539 O O . ASP B 1 57 ? 39.386 99.012 50.488 1.00 21.37 57 ASP B O 1
ATOM 2544 N N . GLU B 1 58 ? 37.637 99.267 51.886 1.00 19.04 58 GLU B N 1
ATOM 2545 C CA . GLU B 1 58 ? 37.344 97.825 51.899 1.00 18.95 58 GLU B CA 1
ATOM 2546 C C . GLU B 1 58 ? 35.977 97.587 51.295 1.00 17.80 58 GLU B C 1
ATOM 2547 O O . GLU B 1 58 ? 35.025 98.355 51.565 1.00 17.16 58 GLU B O 1
ATOM 2553 N N . ILE B 1 59 ? 35.879 96.522 50.507 1.00 16.22 59 ILE B N 1
ATOM 2554 C CA . ILE B 1 59 ? 34.632 96.141 49.842 1.00 15.01 59 ILE B CA 1
ATOM 2555 C C . ILE B 1 59 ? 33.470 96.038 50.852 1.00 14.58 59 ILE B C 1
ATOM 2556 O O . ILE B 1 59 ? 32.401 96.544 50.597 1.00 12.99 59 ILE B O 1
ATOM 2561 N N . ARG B 1 60 ? 33.695 95.387 51.989 1.00 14.11 60 ARG B N 1
ATOM 2562 C CA . ARG B 1 60 ? 32.619 95.198 52.969 1.00 15.96 60 ARG B CA 1
ATOM 2563 C C . ARG B 1 60 ? 32.028 96.540 53.465 1.00 15.45 60 ARG B C 1
ATOM 2564 O O . ARG B 1 60 ? 30.808 96.730 53.520 1.00 15.35 60 ARG B O 1
ATOM 2572 N N . GLU B 1 61 ? 32.913 97.456 53.843 1.00 15.93 61 GLU B N 1
ATOM 2573 C CA . GLU B 1 61 ? 32.526 98.790 54.258 1.00 17.19 61 GLU B CA 1
ATOM 2574 C C . GLU B 1 61 ? 31.817 99.567 53.138 1.00 17.17 61 GLU B C 1
ATOM 2575 O O . GLU B 1 61 ? 30.813 100.229 53.395 1.00 16.72 61 GLU B O 1
ATOM 2581 N N . ALA B 1 62 ? 32.333 99.493 51.903 1.00 17.09 62 ALA B N 1
ATOM 2582 C CA . ALA B 1 62 ? 31.690 100.192 50.762 1.00 17.19 62 ALA B CA 1
ATOM 2583 C C . ALA B 1 62 ? 30.289 99.642 50.427 1.00 16.80 62 ALA B C 1
ATOM 2584 O O . ALA B 1 62 ? 29.379 100.394 50.093 1.00 16.09 62 ALA B O 1
ATOM 2586 N N . SER B 1 63 ? 30.138 98.314 50.479 1.00 16.60 63 SER B N 1
ATOM 2587 C CA . SER B 1 63 ? 28.818 97.678 50.376 1.00 15.39 63 SER B CA 1
ATOM 2588 C C . SER B 1 63 ? 27.830 98.155 51.472 1.00 15.78 63 SER B C 1
ATOM 2589 O O . SER B 1 63 ? 26.635 98.385 51.175 1.00 15.22 63 SER B O 1
ATOM 2592 N N . LEU B 1 64 ? 28.305 98.288 52.725 1.00 15.51 64 LEU B N 1
ATOM 2593 C CA . LEU B 1 64 ? 27.462 98.795 53.796 1.00 16.49 64 LEU B CA 1
ATOM 2594 C C . LEU B 1 64 ? 26.995 100.214 53.491 1.00 15.91 64 LEU B C 1
ATOM 2595 O O . LEU B 1 64 ? 25.857 100.572 53.811 1.00 14.07 64 LEU B O 1
ATOM 2600 N N . ARG B 1 65 ? 27.880 100.992 52.860 1.00 15.26 65 ARG B N 1
ATOM 2601 C CA . ARG B 1 65 ? 27.605 102.389 52.522 1.00 16.11 65 ARG B CA 1
ATOM 2602 C C . ARG B 1 65 ? 26.477 102.447 51.496 1.00 16.89 65 ARG B C 1
ATOM 2603 O O . ARG B 1 65 ? 25.588 103.284 51.603 1.00 16.89 65 ARG B O 1
ATOM 2611 N N . THR B 1 66 ? 26.510 101.531 50.525 1.00 16.43 66 THR B N 1
ATOM 2612 C CA . THR B 1 66 ? 25.445 101.403 49.573 1.00 15.78 66 THR B CA 1
ATOM 2613 C C . THR B 1 66 ? 24.111 101.105 50.274 1.00 15.28 66 THR B C 1
ATOM 2614 O O . THR B 1 66 ? 23.092 101.728 49.934 1.00 14.97 66 THR B O 1
ATOM 2618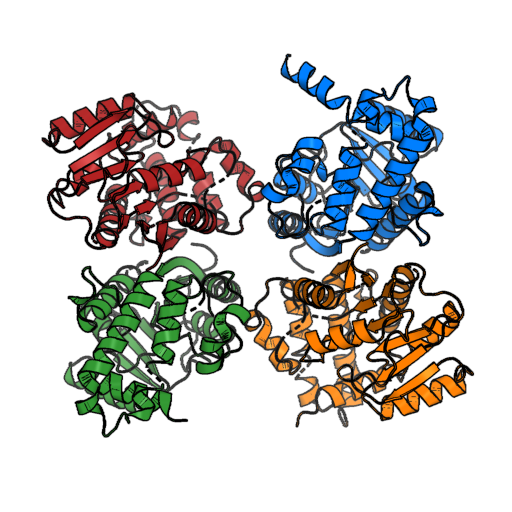 N N . ASP B 1 67 ? 24.118 100.142 51.207 1.00 14.98 67 ASP B N 1
ATOM 2619 C CA . ASP B 1 67 ? 22.914 99.769 51.973 1.00 14.82 67 ASP B CA 1
ATOM 2620 C C . ASP B 1 67 ? 22.314 100.965 52.715 1.00 14.15 67 ASP B C 1
ATOM 2621 O O . ASP B 1 67 ? 21.070 101.220 52.686 1.00 13.72 67 ASP B O 1
ATOM 2626 N N . GLU B 1 68 ? 23.197 101.688 53.402 1.00 13.67 68 GLU B N 1
ATOM 2627 C CA . GLU B 1 68 ? 22.817 102.894 54.139 1.00 14.02 68 GLU B CA 1
ATOM 2628 C C . GLU B 1 68 ? 22.251 103.948 53.221 1.00 13.76 68 GLU B C 1
ATOM 2629 O O . GLU B 1 68 ? 21.221 104.564 53.545 1.00 12.09 68 GLU B O 1
ATOM 2635 N N . TRP B 1 69 ? 22.939 104.172 52.098 1.00 13.79 69 TRP B N 1
ATOM 2636 C CA . TRP B 1 69 ? 22.492 105.152 51.110 1.00 15.98 69 TRP B CA 1
ATOM 2637 C C . TRP B 1 69 ? 21.117 104.805 50.547 1.00 14.89 69 TRP B C 1
ATOM 2638 O O . TRP B 1 69 ? 20.204 105.651 50.547 1.00 15.44 69 TRP B O 1
ATOM 2649 N N . LEU B 1 70 ? 20.954 103.583 50.059 1.00 14.00 70 LEU B N 1
ATOM 2650 C CA . LEU B 1 70 ? 19.682 103.184 49.455 1.00 14.68 70 LEU B CA 1
ATOM 2651 C C . LEU B 1 70 ? 18.547 103.198 50.474 1.00 14.79 70 LEU B C 1
ATOM 2652 O O . LEU B 1 70 ? 17.411 103.619 50.170 1.00 15.83 70 LEU B O 1
ATOM 2657 N N . ALA B 1 71 ? 18.836 102.735 51.678 1.00 15.02 71 ALA B N 1
ATOM 2658 C CA . ALA B 1 71 ? 17.848 102.800 52.767 1.00 15.12 71 ALA B CA 1
ATOM 2659 C C . ALA B 1 71 ? 17.451 104.259 53.089 1.00 14.86 71 ALA B C 1
ATOM 2660 O O . ALA B 1 71 ? 16.246 104.580 53.254 1.00 14.51 71 ALA B O 1
ATOM 2662 N N . SER B 1 72 ? 18.428 105.161 53.105 1.00 14.65 72 SER B N 1
ATOM 2663 C CA . SER B 1 72 ? 18.121 106.565 53.384 1.00 17.16 72 SER B CA 1
ATOM 2664 C C . SER B 1 72 ? 17.269 107.217 52.278 1.00 17.48 72 SER B C 1
ATOM 2665 O O . SER B 1 72 ? 16.327 108.000 52.584 1.00 16.71 72 SER B O 1
ATOM 2668 N N . GLU B 1 73 ? 17.579 106.892 51.011 1.00 16.84 73 GLU B N 1
ATOM 2669 C CA . GLU B 1 73 ? 16.751 107.368 49.892 1.00 17.31 73 GLU B CA 1
ATOM 2670 C C . GLU B 1 73 ? 15.328 106.842 50.075 1.00 17.05 73 GLU B C 1
ATOM 2671 O O . GLU B 1 73 ? 14.365 107.591 49.929 1.00 18.69 73 GLU B O 1
ATOM 2677 N N . LEU B 1 74 ? 15.203 105.547 50.349 1.00 16.17 74 LEU B N 1
ATOM 2678 C CA . LEU B 1 74 ? 13.905 104.930 50.509 1.00 16.35 74 LEU B CA 1
ATOM 2679 C C . LEU B 1 74 ? 13.116 105.543 51.690 1.00 15.10 74 LEU B C 1
ATOM 2680 O O . LEU B 1 74 ? 11.913 105.823 51.544 1.00 15.47 74 LEU B O 1
ATOM 2685 N N . ALA B 1 75 ? 13.780 105.725 52.846 1.00 13.68 75 ALA B N 1
ATOM 2686 C CA . ALA B 1 75 ? 13.191 106.368 54.015 1.00 13.72 75 ALA B CA 1
ATOM 2687 C C . ALA B 1 75 ? 12.494 107.700 53.707 1.00 13.89 75 ALA B C 1
ATOM 2688 O O . ALA B 1 75 ? 11.473 108.014 54.311 1.00 13.02 75 ALA B O 1
ATOM 2698 N N . THR B 1 77 ? 10.829 108.656 51.201 1.00 13.44 77 THR B N 1
ATOM 2699 C CA . THR B 1 77 ? 9.540 108.497 50.521 1.00 13.80 77 THR B CA 1
ATOM 2700 C C . THR B 1 77 ? 8.460 108.130 51.541 1.00 14.05 77 THR B C 1
ATOM 2701 O O . THR B 1 77 ? 7.261 108.090 51.221 1.00 14.04 77 THR B O 1
ATOM 2705 N N . GLY B 1 78 ? 8.890 107.848 52.774 1.00 13.29 78 GLY B N 1
ATOM 2706 C CA . GLY B 1 78 ? 7.968 107.637 53.874 1.00 14.45 78 GLY B CA 1
ATOM 2707 C C . GLY B 1 78 ? 7.487 106.214 54.088 1.00 15.27 78 GLY B C 1
ATOM 2708 O O . GLY B 1 78 ? 6.718 105.963 55.020 1.00 14.86 78 GLY B O 1
ATOM 2709 N N . VAL B 1 79 ? 7.947 105.273 53.254 1.00 14.93 79 VAL B N 1
ATOM 2710 C CA . VAL B 1 79 ? 7.420 103.894 53.308 1.00 16.65 79 VAL B CA 1
ATOM 2711 C C . VAL B 1 79 ? 8.014 103.040 54.419 1.00 17.21 79 VAL B C 1
ATOM 2712 O O . VAL B 1 79 ? 7.503 101.935 54.666 1.00 18.23 79 VAL B O 1
ATOM 2716 N N . LEU B 1 80 ? 9.094 103.519 55.054 1.00 17.49 80 LEU B N 1
ATOM 2717 C CA . LEU B 1 80 ? 9.826 102.709 56.032 1.00 17.85 80 LEU B CA 1
ATOM 2718 C C . LEU B 1 80 ? 9.374 102.987 57.463 1.00 18.40 80 LEU B C 1
ATOM 2719 O O . LEU B 1 80 ? 10.188 103.213 58.369 1.00 18.80 80 LEU B O 1
ATOM 2724 N N . GLN B 1 81 ? 8.052 102.985 57.631 1.00 19.19 81 GLN B N 1
ATOM 2725 C CA . GLN B 1 81 ? 7.386 103.109 58.933 1.00 19.09 81 GLN B CA 1
ATOM 2726 C C . GLN B 1 81 ? 7.530 101.802 59.708 1.00 18.28 81 GLN B C 1
ATOM 2727 O O . GLN B 1 81 ? 7.625 100.705 59.110 1.00 16.63 81 GLN B O 1
ATOM 2733 N N . ARG B 1 82 ? 7.539 101.910 61.037 1.00 17.94 82 ARG B N 1
ATOM 2734 C CA . ARG B 1 82 ? 7.505 100.714 61.878 1.00 18.75 82 ARG B CA 1
ATOM 2735 C C . ARG B 1 82 ? 6.339 99.838 61.472 1.00 18.15 82 ARG B C 1
ATOM 2736 O O . ARG B 1 82 ? 5.249 100.338 61.223 1.00 17.14 82 ARG B O 1
ATOM 2744 N N . GLN B 1 83 ? 6.579 98.527 61.409 1.00 19.07 83 GLN B N 1
ATOM 2745 C CA . GLN B 1 83 ? 5.580 97.551 60.953 1.00 20.58 83 GLN B CA 1
ATOM 2746 C C . GLN B 1 83 ? 5.255 97.583 59.440 1.00 19.12 83 GLN B C 1
ATOM 2747 O O . GLN B 1 83 ? 4.430 96.786 58.993 1.00 19.02 83 GLN B O 1
ATOM 2753 N N . ALA B 1 84 ? 5.863 98.477 58.637 1.00 17.53 84 ALA B N 1
ATOM 2754 C CA . ALA B 1 84 ? 5.639 98.397 57.173 1.00 17.23 84 ALA B CA 1
ATOM 2755 C C . ALA B 1 84 ? 6.144 97.066 56.615 1.00 16.84 84 ALA B C 1
ATOM 2756 O O . ALA B 1 84 ? 7.058 96.484 57.162 1.00 17.89 84 ALA B O 1
ATOM 2758 N N . LYS B 1 85 ? 5.544 96.609 55.524 1.00 17.39 85 LYS B N 1
ATOM 2759 C CA . LYS B 1 85 ? 5.850 95.313 54.925 1.00 16.83 85 LYS B CA 1
ATOM 2760 C C . LYS B 1 85 ? 6.629 95.500 53.641 1.00 16.74 85 LYS B C 1
ATOM 2761 O O . LYS B 1 85 ? 6.159 96.123 52.671 1.00 15.03 85 LYS B O 1
ATOM 2767 N N . GLY B 1 86 ? 7.839 94.948 53.657 1.00 16.05 86 GLY B N 1
ATOM 2768 C CA . GLY B 1 86 ? 8.717 95.000 52.521 1.00 14.92 86 GLY B CA 1
ATOM 2769 C C . GLY B 1 86 ? 8.974 93.649 51.877 1.00 15.47 86 GLY B C 1
ATOM 2770 O O . GLY B 1 86 ? 8.921 92.595 52.530 1.00 13.87 86 GLY B O 1
ATOM 2771 N N . LEU B 1 87 ? 9.290 93.689 50.585 1.00 14.33 87 LEU B N 1
ATOM 2772 C CA . LEU B 1 87 ? 9.695 92.491 49.876 1.00 14.74 87 LEU B CA 1
ATOM 2773 C C . LEU B 1 87 ? 11.125 92.655 49.402 1.00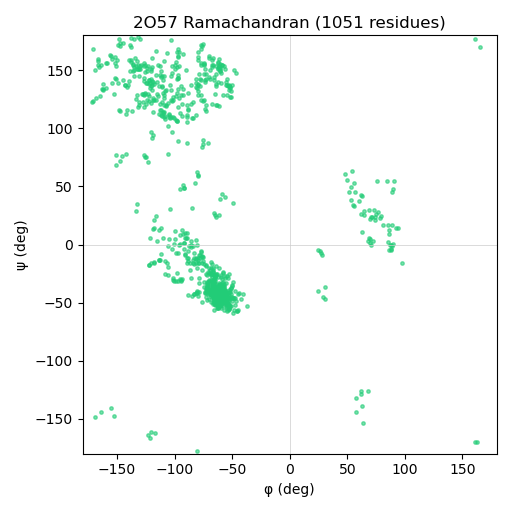 14.84 87 LEU B C 1
ATOM 2774 O O . LEU B 1 87 ? 11.430 93.618 48.702 1.00 14.08 87 LEU B O 1
ATOM 2779 N N . ASP B 1 88 ? 12.004 91.723 49.781 1.00 15.49 88 ASP B N 1
ATOM 2780 C CA . ASP B 1 88 ? 13.383 91.746 49.257 1.00 15.82 88 ASP B CA 1
ATOM 2781 C C . ASP B 1 88 ? 13.555 90.779 48.095 1.00 15.92 88 ASP B C 1
ATOM 2782 O O . ASP B 1 88 ? 13.643 89.542 48.301 1.00 15.77 88 ASP B O 1
ATOM 2787 N N . LEU B 1 89 ? 13.650 91.323 46.881 1.00 16.48 89 LEU B N 1
ATOM 2788 C CA . LEU B 1 89 ? 13.771 90.506 45.664 1.00 16.50 89 LEU B CA 1
ATOM 2789 C C . LEU B 1 89 ? 15.250 90.214 45.335 1.00 17.19 89 LEU B C 1
ATOM 2790 O O . LEU B 1 89 ? 15.988 91.112 44.940 1.00 18.32 89 LEU B O 1
ATOM 2795 N N . GLY B 1 90 ? 15.666 88.958 45.472 1.00 15.83 90 GLY B N 1
ATOM 2796 C CA . GLY B 1 90 ? 17.062 88.562 45.306 1.00 15.98 90 GLY B CA 1
ATOM 2797 C C . GLY B 1 90 ? 17.752 88.805 46.641 1.00 16.87 90 GLY B C 1
ATOM 2798 O O . GLY B 1 90 ? 18.753 89.500 46.719 1.00 16.47 90 GLY B O 1
ATOM 2799 N N . ALA B 1 91 ? 17.201 88.214 47.696 1.00 16.28 91 ALA B N 1
ATOM 2800 C CA . ALA B 1 91 ? 17.585 88.536 49.069 1.00 16.56 91 ALA B CA 1
ATOM 2801 C C . ALA B 1 91 ? 18.933 87.947 49.500 1.00 16.40 91 ALA B C 1
ATOM 2802 O O . ALA B 1 91 ? 19.470 88.349 50.518 1.00 15.12 91 ALA B O 1
ATOM 2804 N N . GLY B 1 92 ? 19.477 86.997 48.743 1.00 16.87 92 GLY B N 1
ATOM 2805 C CA . GLY B 1 92 ? 20.796 86.417 49.112 1.00 16.57 92 GLY B CA 1
ATOM 2806 C C . GLY B 1 92 ? 20.722 85.736 50.458 1.00 16.63 92 GLY B C 1
ATOM 2807 O O . GLY B 1 92 ? 19.830 84.922 50.673 1.00 17.78 92 GLY B O 1
ATOM 2808 N N . TYR B 1 93 ? 21.610 86.109 51.386 1.00 16.78 93 TYR B N 1
ATOM 2809 C CA . TYR B 1 93 ? 21.640 85.533 52.737 1.00 16.70 93 TYR B CA 1
ATOM 2810 C C . TYR B 1 93 ? 20.811 86.295 53.754 1.00 16.41 93 TYR B C 1
ATOM 2811 O O . TYR B 1 93 ? 20.818 85.961 54.954 1.00 14.98 93 TYR B O 1
ATOM 2820 N N . GLY B 1 94 ? 20.146 87.356 53.282 1.00 16.17 94 GLY B N 1
ATOM 2821 C CA . GLY B 1 94 ? 19.196 88.109 54.090 1.00 16.36 94 GLY B CA 1
ATOM 2822 C C . GLY B 1 94 ? 19.792 89.294 54.826 1.00 16.12 94 GLY B C 1
ATOM 2823 O O . GLY B 1 94 ? 19.146 89.861 55.708 1.00 17.40 94 GLY B O 1
ATOM 2824 N N . GLY B 1 95 ? 21.008 89.688 54.441 1.00 15.95 95 GLY B N 1
ATOM 2825 C CA . GLY B 1 95 ? 21.748 90.718 55.156 1.00 15.42 95 GLY B CA 1
ATOM 2826 C C . GLY B 1 95 ? 21.042 92.073 55.180 1.00 15.44 95 GLY B C 1
ATOM 2827 O O . GLY B 1 95 ? 20.949 92.710 56.235 1.00 14.84 95 GLY B O 1
ATOM 2828 N N . ALA B 1 96 ? 20.526 92.493 54.026 1.00 15.91 96 ALA B N 1
ATOM 2829 C CA . ALA B 1 96 ? 19.824 93.751 53.930 1.00 16.30 96 ALA B CA 1
ATOM 2830 C C . ALA B 1 96 ? 18.520 93.664 54.704 1.00 16.15 96 ALA B C 1
ATOM 2831 O O . ALA B 1 96 ? 18.139 94.639 55.347 1.00 15.83 96 ALA B O 1
ATOM 2833 N N . ALA B 1 97 ? 17.845 92.507 54.656 1.00 16.70 97 ALA B N 1
ATOM 2834 C CA . ALA B 1 97 ? 16.601 92.321 55.450 1.00 16.69 97 ALA B CA 1
ATOM 2835 C C . ALA B 1 97 ? 16.840 92.560 56.919 1.00 16.41 97 ALA B C 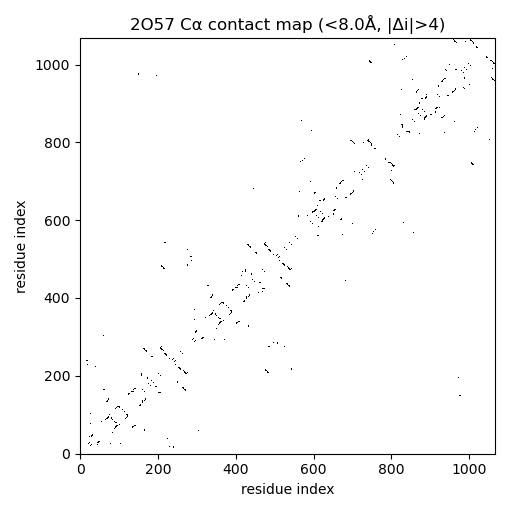1
ATOM 2836 O O . ALA B 1 97 ? 16.090 93.311 57.559 1.00 16.88 97 ALA B O 1
ATOM 2838 N N . ARG B 1 98 ? 17.897 91.960 57.459 1.00 16.32 98 ARG B N 1
ATOM 2839 C CA . ARG B 1 98 ? 18.198 92.122 58.881 1.00 15.74 98 ARG B CA 1
ATOM 2840 C C . ARG B 1 98 ? 18.592 93.568 59.181 1.00 16.04 98 ARG B C 1
ATOM 2841 O O . ARG B 1 98 ? 18.196 94.115 60.209 1.00 16.79 98 ARG B O 1
ATOM 2849 N N . PHE B 1 99 ? 19.336 94.187 58.267 1.00 16.42 99 PHE B N 1
ATOM 2850 C CA . PHE B 1 99 ? 19.736 95.597 58.404 1.00 16.80 99 PHE B CA 1
ATOM 2851 C C . PHE B 1 99 ? 18.522 96.536 58.496 1.00 16.64 99 PHE B C 1
ATOM 2852 O O . PHE B 1 99 ? 18.483 97.406 59.380 1.00 16.40 99 PHE B O 1
ATOM 2860 N N . LEU B 1 100 ? 17.540 96.330 57.604 1.00 15.35 100 LEU B N 1
ATOM 2861 C CA . LEU B 1 100 ? 16.295 97.104 57.560 1.00 16.00 100 LEU B CA 1
ATOM 2862 C C . LEU B 1 100 ? 15.408 96.884 58.767 1.00 16.43 100 LEU B C 1
ATOM 2863 O O . LEU B 1 100 ? 14.855 97.840 59.319 1.00 17.13 100 LEU B O 1
ATOM 2868 N N . VAL B 1 101 ? 15.261 95.619 59.177 1.00 16.52 101 VAL B N 1
ATOM 2869 C CA . VAL B 1 101 ? 14.458 95.306 60.349 1.00 16.07 101 VAL B CA 1
ATOM 2870 C C . VAL B 1 101 ? 14.997 95.994 61.589 1.00 16.87 101 VAL B C 1
ATOM 2871 O O . VAL B 1 101 ? 14.234 96.617 62.352 1.00 16.34 101 VAL B O 1
ATOM 2875 N N . ARG B 1 102 ? 16.317 95.916 61.771 1.00 17.00 102 ARG B N 1
ATOM 2876 C CA . ARG B 1 102 ? 16.949 96.462 62.959 1.00 17.89 102 ARG B CA 1
ATOM 2877 C C . ARG B 1 102 ? 16.890 97.985 62.966 1.00 18.34 102 ARG B C 1
ATOM 2878 O O . ARG B 1 102 ? 16.650 98.578 64.023 1.00 18.50 102 ARG B O 1
ATOM 2886 N N . LYS B 1 103 ? 17.137 98.605 61.807 1.00 18.59 103 LYS B N 1
ATOM 2887 C CA . LYS B 1 103 ? 17.129 100.058 61.687 1.00 19.27 103 LYS B CA 1
ATOM 2888 C C . LYS B 1 103 ? 15.738 100.705 61.752 1.00 19.09 103 LYS B C 1
ATOM 2889 O O . LYS B 1 103 ? 15.565 101.718 62.435 1.00 18.61 103 LYS B O 1
ATOM 2895 N N . PHE B 1 104 ? 14.754 100.099 61.089 1.00 18.39 104 PHE B N 1
ATOM 2896 C CA . PHE B 1 104 ? 13.461 100.739 60.886 1.00 19.17 104 PHE B CA 1
ATOM 2897 C C . PHE B 1 104 ? 12.273 100.021 61.527 1.00 19.63 104 PHE B C 1
ATOM 2898 O O . PHE B 1 104 ? 11.193 100.612 61.633 1.00 19.95 104 PHE B O 1
ATOM 2906 N N . GLY B 1 105 ? 12.457 98.756 61.919 1.00 18.93 105 GLY B N 1
ATOM 2907 C CA . GLY B 1 105 ? 11.377 97.983 62.555 1.00 18.60 105 GLY B CA 1
ATOM 2908 C C . GLY B 1 105 ? 10.291 97.544 61.568 1.00 18.09 105 GLY B C 1
ATOM 2909 O O . GLY B 1 105 ? 9.147 97.297 61.951 1.00 17.65 105 GLY B O 1
ATOM 2910 N N . VAL B 1 106 ? 10.659 97.467 60.294 1.00 17.67 106 VAL B N 1
ATOM 2911 C CA . VAL B 1 106 ? 9.792 96.913 59.247 1.00 17.37 106 VAL B CA 1
ATOM 2912 C C . VAL B 1 106 ? 9.760 95.382 59.315 1.00 18.03 106 VAL B C 1
ATOM 2913 O O . VAL B 1 106 ? 10.513 94.784 60.081 1.00 18.95 106 VAL B O 1
ATOM 2917 N N . SER B 1 107 ? 8.877 94.750 58.544 1.00 18.38 107 SER B N 1
ATOM 2918 C CA A SER B 1 107 ? 8.946 93.314 58.347 0.50 18.11 107 SER B CA 1
ATOM 2919 C CA B SER B 1 107 ? 8.906 93.306 58.324 0.50 18.13 107 SER B CA 1
ATOM 2920 C C . SER B 1 107 ? 9.379 93.060 56.902 1.00 18.49 107 SER B C 1
ATOM 2921 O O . SER B 1 107 ? 9.121 93.884 56.004 1.00 18.38 107 SER B O 1
ATOM 2926 N N . ILE B 1 108 ? 10.081 91.953 56.669 1.00 18.11 108 ILE B N 1
ATOM 2927 C CA . ILE B 1 108 ? 10.631 91.709 55.334 1.00 18.83 108 ILE B CA 1
ATOM 2928 C C . ILE B 1 108 ? 10.346 90.286 54.887 1.00 18.77 108 ILE B C 1
ATOM 2929 O O . ILE B 1 108 ? 10.693 89.349 55.594 1.00 19.63 108 ILE B O 1
ATOM 2934 N N . ASP B 1 109 ? 9.724 90.125 53.720 1.00 17.44 109 ASP B N 1
ATOM 2935 C CA . ASP B 1 109 ? 9.669 88.841 53.040 1.00 16.67 109 ASP B CA 1
ATOM 2936 C C . ASP B 1 109 ? 10.833 88.774 52.050 1.00 16.63 109 ASP B C 1
ATOM 2937 O O . ASP B 1 109 ? 10.950 89.628 51.150 1.00 16.44 109 ASP B O 1
ATOM 2942 N N . CYS B 1 110 ? 11.697 87.781 52.231 1.00 15.99 110 CYS B N 1
ATOM 2943 C CA . CYS B 1 110 ? 12.820 87.562 51.327 1.00 16.51 110 CYS B CA 1
ATOM 2944 C C . CYS B 1 110 ? 12.426 86.576 50.227 1.00 17.12 110 CYS B C 1
ATOM 2945 O O . CYS B 1 110 ? 11.830 85.526 50.501 1.00 18.04 110 CYS B O 1
ATOM 2948 N N . LEU B 1 111 ? 12.762 86.918 48.991 1.00 16.28 111 LEU B N 1
ATOM 2949 C CA . LEU B 1 111 ? 12.510 86.029 47.858 1.00 17.72 111 LEU B CA 1
ATOM 2950 C C . LEU B 1 111 ? 13.833 85.757 47.170 1.00 17.82 111 LEU B C 1
ATOM 2951 O O . LEU B 1 111 ? 14.574 86.683 46.817 1.00 17.95 111 LEU B O 1
ATOM 2956 N N . ASN B 1 112 ? 14.128 84.477 46.983 1.00 18.55 112 ASN B N 1
ATOM 2957 C CA . ASN B 1 112 ? 15.415 84.064 46.441 1.00 20.38 112 ASN B CA 1
ATOM 2958 C C . ASN B 1 112 ? 15.326 82.642 45.862 1.00 21.46 112 ASN B C 1
ATOM 2959 O O . ASN B 1 112 ? 14.740 81.726 46.475 1.00 21.90 112 ASN B O 1
ATOM 2964 N N . ILE B 1 113 ? 15.893 82.486 44.669 1.00 21.86 113 ILE B N 1
ATOM 2965 C CA . ILE B 1 113 ? 15.805 81.241 43.891 1.00 22.87 113 ILE B CA 1
ATOM 2966 C C . ILE B 1 113 ? 16.720 80.126 44.422 1.00 22.78 113 ILE B C 1
ATOM 2967 O O . ILE B 1 113 ? 16.579 78.959 44.025 1.00 23.45 113 ILE B O 1
ATOM 2972 N N . ALA B 1 114 ? 17.629 80.469 45.346 1.00 22.65 114 ALA B N 1
ATOM 2973 C CA . ALA B 1 114 ? 18.698 79.552 45.795 1.00 22.54 114 ALA B CA 1
ATOM 2974 C C . ALA B 1 114 ? 18.462 78.959 47.193 1.00 22.61 114 ALA B C 1
ATOM 2975 O O . ALA B 1 114 ? 18.707 79.641 48.196 1.00 22.79 114 ALA B O 1
ATOM 2977 N N . PRO B 1 115 ? 18.008 77.685 47.263 1.00 22.94 115 PRO B N 1
ATOM 2978 C CA . PRO B 1 115 ? 17.657 76.987 48.515 1.00 22.68 115 PRO B CA 1
ATOM 2979 C C . PRO B 1 115 ? 18.732 76.983 49.598 1.00 22.28 115 PRO B C 1
ATOM 2980 O O . PRO B 1 115 ? 18.401 77.129 50.775 1.00 22.30 115 PRO B O 1
ATOM 2984 N N . VAL B 1 116 ? 19.997 76.828 49.220 1.00 22.20 116 VAL B N 1
ATOM 2985 C CA . VAL B 1 116 ? 21.098 76.891 50.193 1.00 22.08 116 VAL B CA 1
ATOM 2986 C C . VAL B 1 116 ? 21.171 78.246 50.890 1.00 22.63 116 VAL B C 1
ATOM 2987 O O . VAL B 1 116 ? 21.246 78.329 52.123 1.00 22.30 116 VAL B O 1
ATOM 2991 N N . GLN B 1 117 ? 21.108 79.310 50.093 1.00 22.59 117 GLN B N 1
ATOM 2992 C CA . GLN B 1 117 ? 21.083 80.658 50.635 1.00 23.00 117 GLN B CA 1
ATOM 2993 C C . GLN B 1 117 ? 19.872 80.852 51.539 1.00 22.75 117 GLN B C 1
ATOM 2994 O O . GLN B 1 117 ? 19.992 81.424 52.627 1.00 23.19 117 GLN B O 1
ATOM 3000 N N . ASN B 1 118 ? 18.723 80.342 51.099 1.00 23.41 118 ASN B N 1
ATOM 3001 C CA . ASN B 1 118 ? 17.476 80.415 51.875 1.00 23.74 118 ASN B CA 1
ATOM 3002 C C . ASN B 1 118 ? 17.621 79.772 53.269 1.00 23.89 118 ASN B C 1
ATOM 3003 O O . ASN B 1 118 ? 17.199 80.358 54.274 1.00 24.20 118 ASN B O 1
ATOM 3008 N N . LYS B 1 119 ? 18.231 78.586 53.324 1.00 23.60 119 LYS B N 1
ATOM 3009 C CA . LYS B 1 119 ? 18.423 77.859 54.586 1.00 24.39 119 LYS B CA 1
ATOM 3010 C C . LYS B 1 119 ? 19.284 78.653 55.569 1.00 23.74 119 LYS B C 1
ATOM 3011 O O . LYS B 1 119 ? 18.912 78.811 56.732 1.00 23.12 119 LYS B O 1
ATOM 3017 N N . ARG B 1 120 ? 20.420 79.153 55.078 1.00 23.56 120 ARG B N 1
ATOM 3018 C CA . ARG B 1 120 ? 21.321 80.000 55.865 1.00 24.22 120 ARG B CA 1
ATOM 3019 C C . ARG B 1 120 ? 20.680 81.314 56.309 1.00 23.47 120 ARG B C 1
ATOM 3020 O O . ARG B 1 120 ? 20.805 81.704 57.469 1.00 23.84 120 ARG B O 1
ATOM 3028 N N . ASN B 1 121 ? 20.023 82.016 55.388 1.00 23.92 121 ASN B N 1
ATOM 3029 C CA . ASN B 1 121 ? 19.209 83.190 55.754 1.00 23.46 121 ASN B CA 1
ATOM 3030 C C . ASN B 1 121 ? 18.326 82.866 56.990 1.00 23.45 121 ASN B C 1
ATOM 3031 O O . ASN B 1 121 ? 18.438 83.525 58.029 1.00 22.86 121 ASN B O 1
ATOM 3036 N N . GLU B 1 122 ? 17.495 81.831 56.899 1.00 23.92 122 GLU B N 1
ATOM 3037 C CA . GLU B 1 122 ? 16.643 81.444 58.026 1.00 25.78 122 GLU B CA 1
ATOM 3038 C C . GLU B 1 122 ? 17.422 81.133 59.305 1.00 26.09 122 GLU B C 1
ATOM 3039 O O . GLU B 1 122 ? 17.033 81.560 60.395 1.00 25.44 122 GLU B O 1
ATOM 3045 N N . GLU B 1 123 ? 18.512 80.378 59.160 1.00 27.07 123 GLU B N 1
ATOM 3046 C CA . GLU B 1 123 ? 19.463 80.138 60.268 1.00 27.60 123 GLU B CA 1
ATOM 3047 C C . GLU B 1 123 ? 19.929 81.468 60.883 1.00 26.89 123 GLU B C 1
ATOM 3048 O O . GLU B 1 123 ? 19.837 81.653 62.091 1.00 26.06 123 GLU B O 1
ATOM 3054 N N . TYR B 1 124 ? 20.393 82.400 60.044 1.00 26.81 124 TYR B N 1
ATOM 3055 C CA . TYR B 1 124 ? 20.865 83.705 60.544 1.00 27.20 124 TYR B CA 1
ATOM 3056 C C . TYR B 1 124 ? 19.759 84.480 61.249 1.00 26.78 124 TYR B C 1
ATOM 3057 O O . TYR B 1 124 ? 19.998 85.066 62.293 1.00 26.97 124 TYR B O 1
ATOM 3066 N N . ASN B 1 125 ? 18.544 84.462 60.708 1.00 26.91 125 ASN B N 1
ATOM 3067 C CA . ASN B 1 125 ? 17.422 85.175 61.343 1.00 26.96 125 ASN B CA 1
ATOM 3068 C C . ASN B 1 125 ? 17.071 84.608 62.718 1.00 27.63 125 ASN B C 1
ATOM 3069 O O . ASN B 1 125 ? 16.852 85.360 63.672 1.00 27.34 125 ASN B O 1
ATOM 3074 N N . ASN B 1 126 ? 17.007 83.280 62.803 1.00 28.95 126 ASN B N 1
ATOM 3075 C CA . ASN B 1 126 ? 16.812 82.571 64.072 1.00 30.48 126 ASN B CA 1
ATOM 3076 C C . ASN B 1 126 ? 17.859 82.980 65.118 1.00 30.56 126 ASN B C 1
ATOM 3077 O O . ASN B 1 126 ? 17.495 83.366 66.227 1.00 30.10 126 ASN B O 1
ATOM 3082 N N . GLN B 1 127 ? 19.141 82.874 64.747 1.00 31.00 127 GLN B N 1
ATOM 3083 C CA . GLN B 1 127 ? 20.279 83.255 65.598 1.00 31.88 127 GLN B CA 1
ATOM 3084 C C . GLN B 1 127 ? 20.159 84.697 66.092 1.00 30.94 127 GLN B C 1
ATOM 3085 O O . GLN B 1 127 ? 20.414 84.985 67.260 1.00 31.05 127 GLN B O 1
ATOM 3091 N N . ALA B 1 128 ? 19.746 85.586 65.197 1.00 29.62 128 ALA B N 1
ATOM 3092 C CA . ALA B 1 128 ? 19.536 86.995 65.525 1.00 28.88 128 ALA B CA 1
ATOM 3093 C C . ALA B 1 128 ? 18.250 87.283 66.308 1.00 27.74 128 ALA B C 1
ATOM 3094 O O . ALA B 1 128 ? 18.086 88.388 66.809 1.00 27.86 128 ALA B O 1
ATOM 3096 N N . GLY B 1 129 ? 17.358 86.301 66.439 1.00 26.85 129 GLY B N 1
ATOM 3097 C CA . GLY B 1 129 ? 16.059 86.532 67.083 1.00 25.98 129 GLY B CA 1
ATOM 3098 C C . GLY B 1 129 ? 15.142 87.437 66.248 1.00 25.46 129 GLY B C 1
ATOM 3099 O O . GLY B 1 129 ? 14.298 88.173 66.780 1.00 24.41 129 GLY B O 1
ATOM 3100 N N . LEU B 1 130 ? 15.302 87.378 64.929 1.00 25.62 130 LEU B N 1
ATOM 3101 C CA . LEU B 1 130 ? 14.515 88.217 64.034 1.00 25.27 130 LEU B CA 1
ATOM 3102 C C . LEU B 1 130 ? 13.545 87.419 63.158 1.00 25.43 130 LEU B C 1
ATOM 3103 O O . LEU B 1 130 ? 12.983 87.965 62.211 1.00 25.61 130 LEU B O 1
ATOM 3108 N N . ALA B 1 131 ? 13.337 86.141 63.478 1.00 25.83 131 ALA B N 1
ATOM 3109 C CA . ALA B 1 131 ? 12.519 85.261 62.637 1.00 25.54 131 ALA B CA 1
ATOM 3110 C C . ALA B 1 131 ? 11.037 85.651 62.603 1.00 25.77 131 ALA B C 1
ATOM 3111 O O . ALA B 1 131 ? 10.342 85.296 61.668 1.00 25.99 131 ALA B O 1
ATOM 3113 N N . ASP B 1 132 ? 10.554 86.385 63.603 1.00 26.12 132 ASP B N 1
ATOM 3114 C CA . ASP B 1 132 ? 9.167 86.856 63.591 1.00 27.03 132 ASP B CA 1
ATOM 3115 C C . ASP B 1 132 ? 8.989 88.060 62.664 1.00 26.98 132 ASP B C 1
ATOM 3116 O O . ASP B 1 132 ? 7.867 88.481 62.411 1.00 27.48 132 ASP B O 1
ATOM 3121 N N . ASN B 1 133 ? 10.096 88.612 62.172 1.00 26.63 133 ASN B N 1
ATOM 3122 C CA . ASN B 1 133 ? 10.059 89.824 61.333 1.00 26.47 133 ASN B CA 1
ATOM 3123 C C . ASN B 1 133 ? 10.507 89.574 59.901 1.00 26.07 133 ASN B C 1
ATOM 3124 O O . ASN B 1 133 ? 10.325 90.429 59.035 1.00 25.61 133 ASN B O 1
ATOM 3129 N N . ILE B 1 134 ? 11.121 88.419 59.658 1.00 26.27 134 ILE B N 1
ATOM 3130 C CA . ILE B 1 134 ? 11.666 88.090 58.328 1.00 26.27 134 ILE B CA 1
ATOM 3131 C C . ILE B 1 134 ? 11.202 86.700 57.930 1.00 26.93 134 ILE B C 1
ATOM 3132 O O . ILE B 1 134 ? 11.436 85.734 58.659 1.00 26.96 134 ILE B O 1
ATOM 3137 N N . THR B 1 135 ? 10.533 86.614 56.789 1.00 26.75 135 THR B N 1
ATOM 3138 C CA . THR B 1 135 ? 10.133 85.332 56.220 1.00 27.90 135 THR B CA 1
ATOM 3139 C C . THR B 1 135 ? 10.955 85.110 54.970 1.00 27.85 135 THR B C 1
ATOM 3140 O O . THR B 1 135 ? 11.133 86.029 54.151 1.00 28.70 135 THR B O 1
ATOM 3144 N N . VAL B 1 136 ? 11.466 83.900 54.819 1.00 27.03 136 VAL B N 1
ATOM 3145 C CA . VAL B 1 136 ? 12.312 83.549 53.690 1.00 26.75 136 VAL B CA 1
ATOM 3146 C C . VAL B 1 136 ? 11.528 82.663 52.759 1.00 27.88 136 VAL B C 1
ATOM 3147 O O . VAL B 1 136 ? 11.072 81.577 53.155 1.00 27.84 136 VAL B O 1
ATOM 3151 N N . LYS B 1 137 ? 11.354 83.112 51.529 1.00 28.26 137 LYS B N 1
ATOM 3152 C CA . LYS B 1 137 ? 10.452 82.429 50.612 1.00 30.18 137 LYS B CA 1
ATOM 3153 C C . LYS B 1 137 ? 11.238 81.987 49.387 1.00 29.91 137 LYS B C 1
ATOM 3154 O O . LYS B 1 137 ? 12.048 82.749 48.856 1.00 29.40 137 LYS B O 1
ATOM 3160 N N . TYR B 1 138 ? 10.998 80.759 48.942 1.00 29.93 138 TYR B N 1
ATOM 3161 C CA . TYR B 1 138 ? 11.555 80.286 47.672 1.00 30.14 138 TYR B CA 1
ATOM 3162 C C . TYR B 1 138 ? 10.709 80.785 46.503 1.00 29.54 138 TYR B C 1
ATOM 3163 O O . TYR B 1 138 ? 9.476 80.716 46.545 1.00 29.08 138 TYR B O 1
ATOM 3172 N N . GLY B 1 139 ? 11.369 81.282 45.459 1.00 28.93 139 GLY B N 1
ATOM 3173 C CA . GLY B 1 139 ? 10.675 81.481 44.207 1.00 28.02 139 GLY B CA 1
ATOM 3174 C C . GLY B 1 139 ? 11.327 82.436 43.243 1.00 28.07 139 GLY B C 1
ATOM 3175 O O . GLY B 1 139 ? 12.478 82.866 43.426 1.00 28.08 139 GLY B O 1
ATOM 3176 N N . SER B 1 140 ? 10.562 82.761 42.206 1.00 27.15 140 SER B N 1
ATOM 3177 C CA . SER B 1 140 ? 11.051 83.486 41.053 1.00 26.63 140 SER B CA 1
ATOM 3178 C C . SER B 1 140 ? 10.445 84.895 40.979 1.00 25.79 140 SER B C 1
ATOM 3179 O O . SER B 1 140 ? 9.278 85.082 41.323 1.00 24.87 140 SER B O 1
ATOM 3182 N N . PHE B 1 141 ? 11.233 85.870 40.520 1.00 25.00 141 PHE B N 1
ATOM 3183 C CA . PHE B 1 141 ? 10.736 87.233 40.239 1.00 24.72 141 PHE B CA 1
ATOM 3184 C C . PHE B 1 141 ? 9.613 87.230 39.219 1.00 23.43 141 PHE B C 1
ATOM 3185 O O . PHE B 1 141 ? 8.825 88.183 39.201 1.00 22.36 141 PHE B O 1
ATOM 3193 N N . LEU B 1 142 ? 9.560 86.188 38.365 1.00 22.36 142 LEU B N 1
ATOM 3194 C CA . LEU B 1 142 ? 8.537 86.092 37.297 1.00 21.21 142 LEU B CA 1
ATOM 3195 C C . LEU B 1 142 ? 7.193 85.612 37.830 1.00 20.82 142 LEU B C 1
ATOM 3196 O O . LEU B 1 142 ? 6.170 85.720 37.163 1.00 20.86 142 LEU B O 1
ATOM 3201 N N . GLU B 1 143 ? 7.202 85.096 39.049 1.00 19.71 143 GLU B N 1
ATOM 3202 C CA . GLU B 1 143 ? 6.021 84.526 39.653 1.00 19.83 143 GLU B CA 1
ATOM 3203 C C . GLU B 1 143 ? 6.134 84.713 41.163 1.00 17.99 143 GLU B C 1
ATOM 3204 O O . GLU B 1 143 ? 6.306 83.761 41.901 1.00 16.98 143 GLU B O 1
ATOM 3210 N N . ILE B 1 144 ? 6.052 85.955 41.617 1.00 16.65 144 ILE B N 1
ATOM 3211 C CA . ILE B 1 144 ? 6.122 86.242 43.052 1.00 15.95 144 ILE B CA 1
ATOM 3212 C C . ILE B 1 144 ? 4.968 85.586 43.837 1.00 16.62 144 ILE B C 1
ATOM 3213 O O . ILE B 1 144 ? 3.796 85.858 43.558 1.00 16.53 144 ILE B O 1
ATOM 3218 N N . PRO B 1 145 ? 5.300 84.681 44.793 1.00 17.31 145 PRO B N 1
ATOM 3219 C CA . PRO B 1 145 ? 4.281 83.849 45.484 1.00 18.17 145 PRO B CA 1
ATOM 3220 C C . PRO B 1 145 ? 3.575 84.637 46.581 1.00 18.42 145 PRO B C 1
ATOM 3221 O O . PRO B 1 145 ? 3.635 84.274 47.756 1.00 19.33 145 PRO B O 1
ATOM 3225 N N . CYS B 1 146 ? 2.923 85.726 46.202 1.00 18.19 146 CYS B N 1
ATOM 3226 C CA A CYS B 1 146 ? 2.341 86.657 47.156 0.50 18.00 146 CYS B CA 1
ATOM 3227 C CA B CYS B 1 146 ? 2.244 86.548 47.184 0.50 18.46 146 CYS B CA 1
ATOM 3228 C C . CYS B 1 146 ? 1.089 87.301 46.537 1.00 18.29 146 CYS B C 1
ATOM 3229 O O . CYS B 1 146 ? 0.988 87.373 45.304 1.00 18.69 146 CYS B O 1
ATOM 3234 N N . GLU B 1 147 ? 0.184 87.817 47.380 1.00 17.54 147 GLU B N 1
ATOM 3235 C CA . GLU B 1 147 ? -1.038 88.492 46.904 1.00 16.84 147 GLU B CA 1
ATOM 3236 C C . GLU B 1 147 ? -0.710 89.825 46.195 1.00 16.10 147 GLU B C 1
ATOM 3237 O O . GLU B 1 147 ? 0.311 90.456 46.513 1.00 14.25 147 GLU B O 1
ATOM 3243 N N . ASP B 1 148 ? -1.581 90.247 45.263 1.00 15.23 148 ASP B N 1
ATOM 3244 C CA . ASP B 1 148 ? -1.537 91.624 44.752 1.00 15.26 148 ASP B CA 1
ATOM 3245 C C . ASP B 1 148 ? -1.651 92.574 45.951 1.00 14.54 148 ASP B C 1
ATOM 3246 O O . ASP B 1 148 ? -2.319 92.244 46.955 1.00 13.95 148 ASP B O 1
ATOM 3251 N N . ASN B 1 149 ? -1.065 93.762 45.813 1.00 14.36 149 ASN B N 1
ATOM 3252 C CA . ASN B 1 149 ? -1.198 94.848 46.789 1.00 15.19 149 ASN B CA 1
ATOM 3253 C C . ASN B 1 149 ? -0.843 94.376 48.197 1.00 15.96 149 ASN B C 1
ATOM 3254 O O . ASN B 1 149 ? -1.593 94.576 49.145 1.00 15.46 149 ASN B O 1
ATOM 3259 N N . SER B 1 150 ? 0.302 93.715 48.320 1.00 15.21 150 SER B N 1
ATOM 3260 C CA . SER B 1 150 ? 0.768 93.206 49.597 1.00 16.41 150 SER B CA 1
ATOM 3261 C C . SER B 1 150 ? 1.810 94.097 50.279 1.00 15.86 150 SER B C 1
ATOM 3262 O O . SER B 1 150 ? 1.906 94.095 51.507 1.00 15.58 150 SER B O 1
ATOM 3265 N N . TYR B 1 151 ? 2.632 94.787 49.487 1.00 14.86 151 TYR B N 1
ATOM 3266 C CA . TYR B 1 151 ? 3.836 95.386 50.055 1.00 15.27 151 TYR B CA 1
ATOM 3267 C C . TYR B 1 151 ? 3.809 96.888 50.050 1.00 14.91 151 TYR B C 1
ATOM 3268 O O . TYR B 1 151 ? 3.442 97.503 49.048 1.00 14.70 151 TYR B O 1
ATOM 3277 N N . ASP B 1 152 ? 4.231 97.457 51.177 1.00 15.26 152 ASP B N 1
ATOM 3278 C CA . ASP B 1 152 ? 4.557 98.882 51.258 1.00 14.79 152 ASP B CA 1
ATOM 3279 C C . ASP B 1 152 ? 5.794 99.275 50.423 1.00 14.54 152 ASP B C 1
ATOM 3280 O O . ASP B 1 152 ? 5.854 100.386 49.922 1.00 14.20 152 ASP B O 1
ATOM 3285 N N . PHE B 1 153 ? 6.798 98.394 50.354 1.00 13.23 153 PHE B N 1
ATOM 3286 C CA . PHE B 1 153 ? 8.017 98.659 49.562 1.00 14.12 153 PHE B CA 1
ATOM 3287 C C . PHE B 1 153 ? 8.619 97.351 49.027 1.00 14.32 153 PHE B C 1
ATOM 3288 O O . PHE B 1 153 ? 8.293 96.258 49.531 1.00 13.55 153 PHE B O 1
ATOM 3296 N N . ILE B 1 154 ? 9.420 97.506 47.973 1.00 13.58 154 ILE B N 1
ATOM 3297 C CA . ILE B 1 154 ? 10.320 96.483 47.441 1.00 13.99 154 ILE B CA 1
ATOM 3298 C C . ILE B 1 154 ? 11.755 97.013 47.477 1.00 14.19 154 ILE B C 1
ATOM 3299 O O . ILE B 1 154 ? 11.992 98.211 47.202 1.00 13.51 154 ILE B O 1
ATOM 3304 N N . TRP B 1 155 ? 12.685 96.101 47.787 1.00 12.89 155 TRP B N 1
ATOM 3305 C CA . TRP B 1 155 ? 14.093 96.391 47.905 1.00 13.05 155 TRP B CA 1
ATOM 3306 C C . TRP B 1 155 ? 14.700 95.359 46.986 1.00 13.51 155 TRP B C 1
ATOM 3307 O O . TRP B 1 155 ? 14.448 94.173 47.135 1.00 12.96 155 TRP B O 1
ATOM 3318 N N . SER B 1 156 ? 15.454 95.803 45.993 1.00 13.97 156 SER B N 1
ATOM 3319 C CA . SER B 1 156 ? 16.147 94.838 45.141 1.00 14.68 156 SER B CA 1
ATOM 3320 C C . SER B 1 156 ? 17.518 95.325 44.764 1.00 14.78 156 SER B C 1
ATOM 3321 O O . SER B 1 156 ? 17.638 96.293 44.032 1.00 15.49 156 SER B O 1
ATOM 3324 N N . GLN B 1 157 ? 18.550 94.628 45.206 1.00 14.01 157 GLN B N 1
ATOM 3325 C CA . GLN B 1 157 ? 19.907 95.077 44.969 1.00 14.23 157 GLN B CA 1
ATOM 3326 C C . GLN B 1 157 ? 20.648 94.155 44.003 1.00 13.95 157 GLN B C 1
ATOM 3327 O O . GLN B 1 157 ? 20.933 92.984 44.353 1.00 11.79 157 GLN B O 1
ATOM 3333 N N . ASP B 1 158 ? 20.935 94.672 42.796 1.00 13.53 158 ASP B N 1
ATOM 3334 C CA . ASP B 1 158 ? 21.776 94.006 41.790 1.00 13.96 158 ASP B CA 1
ATOM 3335 C C . ASP B 1 158 ? 21.268 92.613 41.446 1.00 14.92 158 ASP B C 1
ATOM 3336 O O . ASP B 1 158 ? 22.076 91.713 41.108 1.00 15.84 158 ASP B O 1
ATOM 3341 N N . ALA B 1 159 ? 19.955 92.452 41.485 1.00 13.96 159 ALA B N 1
ATOM 3342 C CA . ALA B 1 159 ? 19.316 91.186 41.105 1.00 16.13 159 ALA B CA 1
ATOM 3343 C C . ALA B 1 159 ? 18.679 91.134 39.696 1.00 15.75 159 ALA B C 1
ATOM 3344 O O . ALA B 1 159 ? 18.640 90.072 39.077 1.00 16.35 159 ALA B O 1
ATOM 3346 N N . PHE B 1 160 ? 18.186 92.259 39.187 1.00 15.34 160 PHE B N 1
ATOM 3347 C CA . PHE B 1 160 ? 17.499 92.270 37.891 1.00 15.71 160 PHE B CA 1
ATOM 3348 C C . PHE B 1 160 ? 18.437 91.913 36.731 1.00 15.67 160 PHE B C 1
ATOM 3349 O O . PHE B 1 160 ? 18.002 91.321 35.770 1.00 13.58 160 PHE B O 1
ATOM 3357 N N . LEU B 1 161 ? 19.731 92.223 36.849 1.00 15.27 161 LEU B N 1
ATOM 3358 C CA . LEU B 1 161 ? 20.726 91.862 35.814 1.00 15.72 161 LEU B CA 1
ATOM 3359 C C . LEU B 1 161 ? 20.589 90.427 35.265 1.00 17.01 161 LEU B C 1
ATOM 3360 O O . LEU B 1 161 ? 20.716 90.177 34.071 1.00 16.18 161 LEU B O 1
ATOM 3365 N N . HIS B 1 162 ? 20.329 89.507 36.174 1.00 17.53 162 HIS B N 1
ATOM 3366 C CA . HIS B 1 162 ? 20.187 88.074 35.908 1.00 20.34 162 HIS B CA 1
ATOM 3367 C C . HIS B 1 162 ? 18.783 87.576 35.473 1.00 21.12 162 HIS B C 1
ATOM 3368 O O . HIS B 1 162 ? 18.610 86.361 35.275 1.00 21.41 162 HIS B O 1
ATOM 3375 N N . SER B 1 163 ? 17.801 88.474 35.312 1.00 21.26 163 SER B N 1
ATOM 3376 C CA . SER B 1 163 ? 16.485 88.075 34.775 1.00 23.43 163 SER B CA 1
ATOM 3377 C C . SER B 1 163 ? 16.366 88.483 33.312 1.00 23.55 163 SER B C 1
ATOM 3378 O O . SER B 1 163 ? 16.505 89.669 32.998 1.00 24.12 163 SER B O 1
ATOM 3381 N N . PRO B 1 164 ? 16.097 87.518 32.414 1.00 23.61 164 PRO B N 1
ATOM 3382 C CA . PRO B 1 164 ? 15.934 87.869 31.012 1.00 24.40 164 PRO B CA 1
ATOM 3383 C C . PRO B 1 164 ? 14.724 88.767 30.771 1.00 24.16 164 PRO B C 1
ATOM 3384 O O . PRO B 1 164 ? 14.869 89.835 30.130 1.00 26.00 164 PRO B O 1
ATOM 3388 N N . ASP B 1 165 ? 13.578 88.385 31.337 1.00 22.37 165 ASP B N 1
ATOM 3389 C CA . ASP B 1 165 ? 12.284 88.992 31.015 1.00 20.56 165 ASP B CA 1
ATOM 3390 C C . ASP B 1 165 ? 12.043 90.171 31.942 1.00 19.84 165 ASP B C 1
ATOM 3391 O O . ASP B 1 165 ? 11.418 90.022 33.001 1.00 18.30 165 ASP B O 1
ATOM 3396 N N . LYS B 1 166 ? 12.530 91.341 31.528 1.00 18.42 166 LYS B N 1
ATOM 3397 C CA . LYS B 1 166 ? 12.479 92.547 32.373 1.00 17.96 166 LYS B CA 1
ATOM 3398 C C . LYS B 1 166 ? 11.061 93.098 32.527 1.00 17.18 166 LYS B C 1
ATOM 3399 O O . LYS B 1 166 ? 10.695 93.515 33.623 1.00 17.79 166 LYS B O 1
ATOM 3405 N N . LEU B 1 167 ? 10.264 93.095 31.451 1.00 17.27 167 LEU B N 1
ATOM 3406 C CA . LEU B 1 167 ? 8.864 93.536 31.533 1.00 16.21 167 LEU B CA 1
ATOM 3407 C C . LEU B 1 167 ? 8.116 92.730 32.597 1.00 16.05 167 LEU B C 1
ATOM 3408 O O . LEU B 1 167 ? 7.399 93.292 33.417 1.00 15.46 167 LEU B O 1
ATOM 3413 N N . LYS B 1 168 ? 8.270 91.403 32.563 1.00 15.65 168 LYS B N 1
ATOM 3414 C CA . LYS B 1 168 ? 7.552 90.537 33.481 1.00 15.23 168 LYS B CA 1
ATOM 3415 C C . LYS B 1 168 ? 7.972 90.795 34.921 1.00 15.04 168 LYS B C 1
ATOM 3416 O O . LYS B 1 168 ? 7.113 90.821 35.792 1.00 13.83 168 LYS B O 1
ATOM 3422 N N . VAL B 1 169 ? 9.282 90.995 35.169 1.00 14.22 169 VAL B N 1
ATOM 3423 C CA . VAL B 1 169 ? 9.734 91.422 36.504 1.00 15.31 169 VAL B CA 1
ATOM 3424 C C . VAL B 1 169 ? 8.997 92.693 36.961 1.00 15.18 169 VAL B C 1
ATOM 3425 O O . VAL B 1 169 ? 8.463 92.734 38.084 1.00 16.20 169 VAL B O 1
ATOM 3429 N N . PHE B 1 170 ? 8.972 93.724 36.126 1.00 15.20 170 PHE B N 1
ATOM 3430 C CA . PHE B 1 170 ? 8.265 94.993 36.485 1.00 15.48 170 PHE B CA 1
ATOM 3431 C C . PHE B 1 170 ? 6.743 94.811 36.681 1.00 14.68 170 PHE B C 1
ATOM 3432 O O . PHE B 1 170 ? 6.151 95.458 37.557 1.00 14.58 170 PHE B O 1
ATOM 3440 N N . GLN B 1 171 ? 6.120 93.952 35.863 1.00 14.22 171 GLN B N 1
ATOM 3441 C CA . GLN B 1 171 ? 4.683 93.634 36.020 1.00 14.60 171 GLN B CA 1
ATOM 3442 C C . GLN B 1 171 ? 4.409 92.996 37.391 1.00 15.04 171 GLN B C 1
ATOM 3443 O O . GLN B 1 171 ? 3.467 93.387 38.107 1.00 15.17 171 GLN B O 1
ATOM 3449 N N . GLU B 1 172 ? 5.237 92.006 37.738 1.00 14.19 172 GLU B N 1
ATOM 3450 C CA . GLU B 1 172 ? 5.191 91.378 39.065 1.00 14.11 172 GLU B CA 1
ATOM 3451 C C . GLU B 1 172 ? 5.396 92.368 40.209 1.00 14.21 172 GLU B C 1
ATOM 3452 O O . GLU B 1 172 ? 4.626 92.351 41.153 1.00 13.47 172 GLU B O 1
ATOM 3458 N N . CYS B 1 173 ? 6.444 93.212 40.127 1.00 13.71 173 CYS B N 1
ATOM 3459 C CA . CYS B 1 173 ? 6.671 94.243 41.142 1.00 14.75 173 CYS B CA 1
ATOM 3460 C C . CYS B 1 173 ? 5.473 95.174 41.332 1.00 14.64 173 CYS B C 1
ATOM 3461 O O . CYS B 1 173 ? 5.071 95.427 42.467 1.00 14.89 173 CYS B O 1
ATOM 3464 N N . ALA B 1 174 ? 4.926 95.687 40.225 1.00 14.28 174 ALA B N 1
ATOM 3465 C CA . ALA B 1 174 ? 3.817 96.613 40.280 1.00 14.48 174 ALA B CA 1
ATOM 3466 C C . ALA B 1 174 ? 2.586 95.904 40.864 1.00 14.32 174 ALA B C 1
ATOM 3467 O O . ALA B 1 174 ? 1.863 96.458 41.704 1.00 13.46 174 ALA B O 1
ATOM 3469 N N . ARG B 1 175 ? 2.395 94.639 40.485 1.00 14.30 175 ARG B N 1
ATOM 3470 C CA . ARG B 1 175 ? 1.253 93.849 41.000 1.00 13.96 175 ARG B CA 1
ATOM 3471 C C . ARG B 1 175 ? 1.281 93.740 42.535 1.00 12.45 175 ARG B C 1
ATOM 3472 O O . ARG B 1 175 ? 0.273 93.934 43.174 1.00 12.78 175 ARG B O 1
ATOM 3480 N N . VAL B 1 176 ? 2.438 93.426 43.118 1.00 11.51 176 VAL B N 1
ATOM 3481 C CA . VAL B 1 176 ? 2.498 93.114 44.556 1.00 11.56 176 VAL B CA 1
ATOM 3482 C C . VAL B 1 176 ? 2.733 94.348 45.457 1.00 11.41 176 VAL B C 1
ATOM 3483 O O . VAL B 1 176 ? 2.527 94.269 46.667 1.00 12.18 176 VAL B O 1
ATOM 3487 N N . LEU B 1 177 ? 3.180 95.463 44.873 1.00 11.73 177 LEU B N 1
ATOM 3488 C CA . LEU B 1 177 ? 3.148 96.743 45.561 1.00 13.16 177 LEU B CA 1
ATOM 3489 C C . LEU B 1 177 ? 1.738 97.199 45.852 1.00 13.12 177 LEU B C 1
ATOM 3490 O O . LEU B 1 177 ? 0.885 97.091 44.985 1.00 12.57 177 LEU B O 1
ATOM 3495 N N . LYS B 1 178 ? 1.498 97.711 47.060 1.00 13.79 178 LYS B N 1
ATOM 3496 C CA . LYS B 1 178 ? 0.235 98.438 47.364 1.00 14.83 178 LYS B CA 1
ATOM 3497 C C . LYS B 1 178 ? 0.211 99.748 46.558 1.00 15.05 178 LYS B C 1
ATOM 3498 O O . LYS B 1 178 ? 1.279 100.238 46.188 1.00 13.73 178 LYS B O 1
ATOM 3504 N N . PRO B 1 179 ? -0.996 100.364 46.358 1.00 15.30 179 PRO B N 1
ATOM 3505 C CA . PRO B 1 179 ? -1.012 101.714 45.803 1.00 14.94 179 PRO B CA 1
ATOM 3506 C C . PRO B 1 179 ? -0.104 102.620 46.627 1.00 14.79 179 PRO B C 1
ATOM 3507 O O . PRO B 1 179 ? -0.104 102.511 47.878 1.00 13.35 179 PRO B O 1
ATOM 3511 N N . ARG B 1 180 ? 0.699 103.456 45.948 1.00 14.38 180 ARG B N 1
ATOM 3512 C CA . ARG B 1 180 ? 1.645 104.372 46.603 1.00 14.72 180 ARG B CA 1
ATOM 3513 C C . ARG B 1 180 ? 2.868 103.648 47.206 1.00 14.58 180 ARG B C 1
ATOM 3514 O O . ARG B 1 180 ? 3.697 104.271 47.825 1.00 14.20 180 ARG B O 1
ATOM 3522 N N . GLY B 1 181 ? 2.969 102.336 47.032 1.00 14.15 181 GLY B N 1
ATOM 3523 C CA . GLY B 1 181 ? 4.167 101.629 47.487 1.00 12.94 181 GLY B CA 1
ATOM 3524 C C . GLY B 1 181 ? 5.381 102.035 46.649 1.00 12.62 181 GLY B C 1
ATOM 3525 O O . GLY B 1 181 ? 5.255 102.464 45.539 1.00 12.44 181 GLY B O 1
ATOM 3526 N N . VAL B 1 182 ? 6.566 101.908 47.221 1.00 12.14 182 VAL B N 1
ATOM 3527 C CA . VAL B 1 182 ? 7.779 102.363 46.569 1.00 13.03 182 VAL B CA 1
ATOM 3528 C C . VAL B 1 182 ? 8.745 101.201 46.369 1.00 13.29 182 VAL B C 1
ATOM 3529 O O . VAL B 1 182 ? 8.945 100.376 47.273 1.00 13.61 182 VAL B O 1
ATOM 3541 N N . ALA B 1 184 ? 12.778 100.398 45.611 1.00 13.16 184 ALA B N 1
ATOM 3542 C CA . ALA B 1 184 ? 14.155 100.886 45.421 1.00 13.08 184 ALA B CA 1
ATOM 3543 C C . ALA B 1 184 ? 14.936 99.767 44.812 1.00 13.04 184 ALA B C 1
ATOM 3544 O O . ALA B 1 184 ? 14.941 98.656 45.359 1.00 12.53 184 ALA B O 1
ATOM 3546 N N . ILE B 1 185 ? 15.618 100.020 43.706 1.00 12.88 185 ILE B N 1
ATOM 3547 C CA . ILE B 1 185 ? 16.416 98.954 43.063 1.00 15.02 185 ILE B CA 1
ATOM 3548 C C . ILE B 1 185 ? 17.769 99.509 42.666 1.00 15.14 185 ILE B C 1
ATOM 3549 O O . ILE B 1 185 ? 17.916 100.725 42.414 1.00 16.66 185 ILE B O 1
ATOM 3554 N N . THR B 1 186 ? 18.745 98.619 42.610 1.00 14.60 186 THR B N 1
ATOM 3555 C CA . THR B 1 186 ? 20.060 98.917 42.061 1.00 14.05 186 THR B CA 1
ATOM 3556 C C . THR B 1 186 ? 20.387 97.782 41.090 1.00 13.60 186 THR B C 1
ATOM 3557 O O . THR B 1 186 ? 19.883 96.670 41.227 1.00 12.74 186 THR B O 1
ATOM 3561 N N . ASP B 1 187 ? 21.183 98.067 40.074 1.00 13.62 187 ASP B N 1
ATOM 3562 C CA . ASP B 1 187 ? 21.558 97.000 39.115 1.00 15.03 187 ASP B CA 1
ATOM 3563 C C . ASP B 1 187 ? 22.792 97.429 38.305 1.00 15.26 187 ASP B C 1
ATOM 3564 O O . ASP B 1 187 ? 22.836 98.573 37.813 1.00 14.83 187 ASP B O 1
ATOM 3569 N N . PRO B 1 188 ? 23.800 96.530 38.153 1.00 15.30 188 PRO B N 1
ATOM 3570 C CA . PRO B 1 188 ? 24.777 96.813 37.098 1.00 16.31 188 PRO B CA 1
ATOM 3571 C C . PRO B 1 188 ? 24.016 96.846 35.773 1.00 16.60 188 PRO B C 1
ATOM 3572 O O . PRO B 1 188 ? 23.028 96.103 35.587 1.00 16.95 188 PRO B O 1
ATOM 3584 N N . LYS B 1 190 ? 23.982 98.676 31.388 1.00 17.73 190 LYS B N 1
ATOM 3585 C CA . LYS B 1 190 ? 24.610 99.426 30.313 1.00 18.24 190 LYS B CA 1
ATOM 3586 C C . LYS B 1 190 ? 24.061 100.842 30.342 1.00 17.94 190 LYS B C 1
ATOM 3587 O O . LYS B 1 190 ? 22.964 101.110 30.845 1.00 18.04 190 LYS B O 1
ATOM 3593 N N . GLU B 1 191 ? 24.831 101.753 29.770 1.00 18.51 191 GLU B N 1
ATOM 3594 C CA . GLU B 1 191 ? 24.377 103.123 29.572 1.00 17.44 191 GLU B CA 1
ATOM 3595 C C . GLU B 1 191 ? 23.264 103.212 28.526 1.00 17.14 191 GLU B C 1
ATOM 3596 O O . GLU B 1 191 ? 23.207 102.431 27.583 1.00 16.26 191 GLU B O 1
ATOM 3602 N N . ASP B 1 192 ? 22.378 104.189 28.665 1.00 17.52 192 ASP B N 1
ATOM 3603 C CA . ASP B 1 192 ? 21.387 104.390 27.628 1.00 19.20 192 ASP B CA 1
ATOM 3604 C C . ASP B 1 192 ? 22.055 104.590 26.280 1.00 20.17 192 ASP B C 1
ATOM 3605 O O . ASP B 1 192 ? 23.079 105.282 26.187 1.00 18.82 192 ASP B O 1
ATOM 3610 N N . GLY B 1 193 ? 21.472 103.989 25.245 1.00 20.40 193 GLY B N 1
ATOM 3611 C CA . GLY B 1 193 ? 21.943 104.186 23.887 1.00 21.58 193 GLY B CA 1
ATOM 3612 C C . GLY B 1 193 ? 23.036 103.215 23.475 1.00 21.85 193 GLY B C 1
ATOM 3613 O O . GLY B 1 193 ? 23.459 103.231 22.313 1.00 23.63 193 GLY B O 1
ATOM 3614 N N . ILE B 1 194 ? 23.501 102.371 24.399 1.00 20.86 194 ILE B N 1
ATOM 3615 C CA . ILE B 1 194 ? 24.518 101.382 24.070 1.00 19.90 194 ILE B CA 1
ATOM 3616 C C . ILE B 1 194 ? 23.907 100.091 23.503 1.00 20.84 194 ILE B C 1
ATOM 3617 O O . ILE B 1 194 ? 23.147 99.407 24.198 1.00 20.59 194 ILE B O 1
ATOM 3622 N N . ASP B 1 195 ? 24.294 99.733 22.272 1.00 20.81 195 ASP B N 1
ATOM 3623 C CA . ASP B 1 195 ? 23.832 98.476 21.655 1.00 20.04 195 ASP B CA 1
ATOM 3624 C C . ASP B 1 195 ? 24.456 97.226 22.253 1.00 19.46 195 ASP B C 1
ATOM 3625 O O . ASP B 1 195 ? 25.634 97.224 22.590 1.00 18.85 195 ASP B O 1
ATOM 3630 N N . LYS B 1 196 ? 23.665 96.158 22.366 1.00 18.72 196 LYS B N 1
ATOM 3631 C CA . LYS B 1 196 ? 24.161 94.813 22.688 1.00 17.86 196 LYS B CA 1
ATOM 3632 C C . LYS B 1 196 ? 25.491 94.458 21.975 1.00 16.81 196 LYS B C 1
ATOM 3633 O O . LYS B 1 196 ? 26.369 93.885 22.604 1.00 17.20 196 LYS B O 1
ATOM 3639 N N . SER B 1 197 ? 25.630 94.785 20.686 1.00 16.11 197 SER B N 1
ATOM 3640 C CA . SER B 1 197 ? 26.865 94.473 19.904 1.00 15.59 197 SER B CA 1
ATOM 3641 C C . SER B 1 197 ? 28.131 95.104 20.497 1.00 15.14 197 SER B C 1
ATOM 3642 O O . SER B 1 197 ? 29.217 94.490 20.505 1.00 15.54 197 SER B O 1
ATOM 3645 N N . SER B 1 198 ? 27.965 96.319 21.023 1.00 15.52 198 SER B N 1
ATOM 3646 C CA . SER B 1 198 ? 29.043 97.048 21.710 1.00 15.17 198 SER B CA 1
ATOM 3647 C C . SER B 1 198 ? 29.508 96.416 23.014 1.00 13.96 198 SER B C 1
ATOM 3648 O O . SER B 1 198 ? 30.618 96.680 23.465 1.00 14.07 198 SER B O 1
ATOM 3651 N N . ILE B 1 199 ? 28.656 95.619 23.643 1.00 13.90 199 ILE B N 1
ATOM 3652 C CA . ILE B 1 199 ? 29.015 94.989 24.909 1.00 15.35 199 ILE B CA 1
ATOM 3653 C C . ILE B 1 199 ? 29.034 93.449 24.846 1.00 15.95 199 ILE B C 1
ATOM 3654 O O . ILE B 1 199 ? 28.972 92.802 25.873 1.00 15.80 199 ILE B O 1
ATOM 3659 N N . GLN B 1 200 ? 29.153 92.869 23.660 1.00 16.17 200 GLN B N 1
ATOM 3660 C CA . GLN B 1 200 ? 29.167 91.398 23.539 1.00 17.98 200 GLN B CA 1
ATOM 3661 C C . GLN B 1 200 ? 30.305 90.666 24.339 1.00 18.91 200 GLN B C 1
ATOM 3662 O O . GLN B 1 200 ? 30.048 89.597 24.914 1.00 20.29 200 GLN B O 1
ATOM 3668 N N . PRO B 1 201 ? 31.554 91.225 24.407 1.00 19.29 201 PRO B N 1
ATOM 3669 C CA . PRO B 1 201 ? 32.575 90.549 25.215 1.00 19.25 201 PRO B CA 1
ATOM 3670 C C . PRO B 1 201 ? 32.173 90.335 26.653 1.00 20.61 201 PRO B C 1
ATOM 3671 O O . PRO B 1 201 ? 32.323 89.209 27.138 1.00 20.84 201 PRO B O 1
ATOM 3675 N N . ILE B 1 202 ? 31.651 91.366 27.337 1.00 20.77 202 ILE B N 1
ATOM 3676 C CA . ILE B 1 202 ? 31.202 91.156 28.725 1.00 21.18 202 ILE B CA 1
ATOM 3677 C C . ILE B 1 202 ? 30.041 90.174 28.806 1.00 21.23 202 ILE B C 1
ATOM 3678 O O . ILE B 1 202 ? 30.069 89.270 29.655 1.00 21.43 202 ILE B O 1
ATOM 3683 N N . LEU B 1 203 ? 29.057 90.312 27.920 1.00 19.99 203 LEU B N 1
ATOM 3684 C CA . LEU B 1 203 ? 27.927 89.386 27.931 1.00 19.55 203 LEU B CA 1
ATOM 3685 C C . LEU B 1 203 ? 28.391 87.909 27.720 1.00 19.79 203 LEU B C 1
ATOM 3686 O O . LEU B 1 203 ? 27.761 86.952 28.249 1.00 18.81 203 LEU B O 1
ATOM 3691 N N . ASP B 1 204 ? 29.496 87.735 26.982 1.00 19.87 204 ASP B N 1
ATOM 3692 C CA . ASP B 1 204 ? 30.077 86.396 26.761 1.00 21.08 204 ASP B CA 1
ATOM 3693 C C . ASP B 1 204 ? 30.673 85.838 28.056 1.00 21.32 204 ASP B C 1
ATOM 3694 O O . ASP B 1 204 ? 30.604 84.616 28.318 1.00 21.17 204 ASP B O 1
ATOM 3699 N N . ARG B 1 205 ? 31.277 86.731 28.844 1.00 21.28 205 ARG B N 1
ATOM 3700 C CA . ARG B 1 205 ? 31.963 86.338 30.090 1.00 22.12 205 ARG B CA 1
ATOM 3701 C C . ARG B 1 205 ? 31.020 86.101 31.257 1.00 22.48 205 ARG B C 1
ATOM 3702 O O . ARG B 1 205 ? 31.278 85.215 32.112 1.00 22.73 205 ARG B O 1
ATOM 3710 N N . ILE B 1 206 ? 29.927 86.868 31.290 1.00 22.96 206 ILE B N 1
ATOM 3711 C CA . ILE B 1 206 ? 28.932 86.711 32.361 1.00 23.91 206 ILE B CA 1
ATOM 3712 C C . ILE B 1 206 ? 27.728 85.908 31.891 1.00 23.83 206 ILE B C 1
ATOM 3713 O O . ILE B 1 206 ? 26.783 85.706 32.654 1.00 24.09 206 ILE B O 1
ATOM 3718 N N . LYS B 1 207 ? 27.763 85.468 30.632 1.00 24.45 207 LYS B N 1
ATOM 3719 C CA . LYS B 1 207 ? 26.712 84.594 30.111 1.00 24.58 207 LYS B CA 1
ATOM 3720 C C . LYS B 1 207 ? 25.301 85.207 30.275 1.00 24.70 207 LYS B C 1
ATOM 3721 O O . LYS B 1 207 ? 24.378 84.605 30.842 1.00 24.52 207 LYS B O 1
ATOM 3727 N N . LEU B 1 208 ? 25.166 86.427 29.776 1.00 24.54 208 LEU B N 1
ATOM 3728 C CA . LEU B 1 208 ? 23.871 87.086 29.626 1.00 24.90 208 LEU B CA 1
ATOM 3729 C C . LEU B 1 208 ? 23.635 87.429 28.129 1.00 24.67 208 LEU B C 1
ATOM 3730 O O . LEU B 1 208 ? 24.604 87.654 27.381 1.00 23.87 208 LEU B O 1
ATOM 3735 N N . HIS B 1 209 ? 22.362 87.468 27.715 1.00 24.46 209 HIS B N 1
ATOM 3736 C CA . HIS B 1 209 ? 21.979 87.932 26.370 1.00 24.29 209 HIS B CA 1
ATOM 3737 C C . HIS B 1 209 ? 22.161 89.420 26.175 1.00 24.52 209 HIS B C 1
ATOM 3738 O O . HIS B 1 209 ? 22.560 89.879 25.096 1.00 25.23 209 HIS B O 1
ATOM 3745 N N . ASP B 1 210 ? 21.830 90.185 27.218 1.00 24.12 210 ASP B N 1
ATOM 3746 C CA . ASP B 1 210 ? 21.826 91.655 27.159 1.00 24.14 210 ASP B CA 1
ATOM 3747 C C . ASP B 1 210 ? 21.678 92.167 28.581 1.00 23.66 210 ASP B C 1
ATOM 3748 O O . ASP B 1 210 ? 21.599 91.369 29.539 1.00 23.26 210 ASP B O 1
ATOM 3761 N N . GLY B 1 212 ? 20.000 95.529 31.264 1.00 20.06 212 GLY B N 1
ATOM 3762 C CA . GLY B 1 212 ? 19.080 96.641 31.465 1.00 16.60 212 GLY B CA 1
ATOM 3763 C C . GLY B 1 212 ? 19.827 97.953 31.331 1.00 15.44 212 GLY B C 1
ATOM 3764 O O . GLY B 1 212 ? 21.057 97.987 31.154 1.00 14.76 212 GLY B O 1
ATOM 3765 N N . SER B 1 213 ? 19.059 99.040 31.418 1.00 14.54 213 SER B N 1
ATOM 3766 C CA . SER B 1 213 ? 19.557 100.410 31.409 1.00 13.83 213 SER B CA 1
ATOM 3767 C C . SER B 1 213 ? 18.504 101.283 32.120 1.00 13.77 213 SER B C 1
ATOM 3768 O O . SER B 1 213 ? 17.348 100.857 32.302 1.00 14.07 213 SER B O 1
ATOM 3771 N N . LEU B 1 214 ? 18.908 102.482 32.527 1.00 13.85 214 LEU B N 1
ATOM 3772 C CA . LEU B 1 214 ? 17.982 103.393 33.211 1.00 14.01 214 LEU B CA 1
ATOM 3773 C C . LEU B 1 214 ? 16.790 103.710 32.316 1.00 14.43 214 LEU B C 1
ATOM 3774 O O . LEU B 1 214 ? 15.652 103.719 32.799 1.00 15.38 214 LEU B O 1
ATOM 3779 N N . GLY B 1 215 ? 17.058 103.963 31.030 1.00 13.91 215 GLY B N 1
ATOM 3780 C CA . GLY B 1 215 ? 16.022 104.287 30.042 1.00 14.08 215 GLY B CA 1
ATOM 3781 C C . GLY B 1 215 ? 15.011 103.158 29.871 1.00 14.84 215 GLY B C 1
ATOM 3782 O O . GLY B 1 215 ? 13.810 103.403 29.916 1.00 13.65 215 GLY B O 1
ATOM 3783 N N . LEU B 1 216 ? 15.496 101.925 29.679 1.00 13.91 216 LEU B N 1
ATOM 3784 C CA . LEU B 1 216 ? 14.613 100.777 29.588 1.00 14.61 216 LEU B CA 1
ATOM 3785 C C . LEU B 1 216 ? 13.762 100.566 30.855 1.00 14.73 216 LEU B C 1
ATOM 3786 O O . LEU B 1 216 ? 12.545 100.368 30.791 1.00 15.98 216 LEU B O 1
ATOM 3791 N N . TYR B 1 217 ? 14.411 100.564 32.009 1.00 15.60 217 TYR B N 1
ATOM 3792 C CA . TYR B 1 217 ? 13.733 100.284 33.264 1.00 16.13 217 TYR B CA 1
ATOM 3793 C C . TYR B 1 217 ? 12.644 101.336 33.505 1.00 16.18 217 TYR B C 1
ATOM 3794 O O . TYR B 1 217 ? 11.542 101.019 33.963 1.00 15.36 217 TYR B O 1
ATOM 3803 N N . ARG B 1 218 ? 12.933 102.578 33.122 1.00 16.55 218 ARG B N 1
ATOM 3804 C CA . ARG B 1 218 ? 11.982 103.643 33.326 1.00 18.11 218 ARG B CA 1
ATOM 3805 C C . ARG B 1 218 ? 10.741 103.422 32.466 1.00 17.49 218 ARG B C 1
ATOM 3806 O O . ARG B 1 218 ? 9.625 103.546 32.969 1.00 16.81 218 ARG B O 1
ATOM 3814 N N . SER B 1 219 ? 10.929 103.081 31.184 1.00 16.98 219 SER B N 1
ATOM 3815 C CA . SER B 1 219 ? 9.776 102.945 30.288 1.00 17.12 219 SER B CA 1
ATOM 3816 C C . SER B 1 219 ? 8.931 101.728 30.657 1.00 16.68 219 SER B C 1
ATOM 3817 O O . SER B 1 219 ? 7.702 101.836 30.728 1.00 15.95 219 SER B O 1
ATOM 3820 N N . LEU B 1 220 ? 9.599 100.609 30.956 1.00 16.11 220 LEU B N 1
ATOM 3821 C CA . LEU B 1 220 ? 8.934 99.409 31.470 1.00 15.70 220 LEU B CA 1
ATOM 3822 C C . LEU B 1 220 ? 8.136 99.669 32.743 1.00 15.87 220 LEU B C 1
ATOM 3823 O O . LEU B 1 220 ? 6.987 99.260 32.829 1.00 15.24 220 LEU B O 1
ATOM 3828 N N . ALA B 1 221 ? 8.746 100.351 33.711 1.00 15.69 221 ALA B N 1
ATOM 3829 C CA . ALA B 1 221 ? 8.082 100.678 34.977 1.00 15.75 221 ALA B CA 1
ATOM 3830 C C . ALA B 1 221 ? 6.844 101.494 34.679 1.00 15.51 221 ALA B C 1
ATOM 3831 O O . ALA B 1 221 ? 5.771 101.241 35.242 1.00 14.45 221 ALA B O 1
ATOM 3833 N N . LYS B 1 222 ? 6.998 102.449 33.761 1.00 15.57 222 LYS B N 1
ATOM 3834 C CA . LYS B 1 222 ? 5.902 103.312 33.402 1.00 17.36 222 LYS B CA 1
ATOM 3835 C C . LYS B 1 222 ? 4.741 102.544 32.765 1.00 17.34 222 LYS B C 1
ATOM 3836 O O . LYS B 1 222 ? 3.584 102.785 33.118 1.00 17.36 222 LYS B O 1
ATOM 3842 N N . GLU B 1 223 ? 5.053 101.599 31.875 1.00 17.03 223 GLU B N 1
ATOM 3843 C CA . GLU B 1 223 ? 4.049 100.668 31.327 1.00 17.88 223 GLU B CA 1
ATOM 3844 C C . GLU B 1 223 ? 3.235 99.917 32.392 1.00 17.56 223 GLU B C 1
ATOM 3845 O O . GLU B 1 223 ? 2.073 99.555 32.142 1.00 16.87 223 GLU B O 1
ATOM 3851 N N . CYS B 1 224 ? 3.854 99.696 33.562 1.00 15.88 224 CYS B N 1
ATOM 3852 C CA . CYS B 1 224 ? 3.261 98.928 34.655 1.00 15.80 224 CYS B CA 1
ATOM 3853 C C . CYS B 1 224 ? 2.669 99.798 35.737 1.00 15.51 224 CYS B C 1
ATOM 3854 O O . CYS B 1 224 ? 2.325 99.307 36.812 1.00 15.66 224 CYS B O 1
ATOM 3857 N N . GLY B 1 225 ? 2.538 101.093 35.460 1.00 15.85 225 GLY B N 1
ATOM 3858 C CA . GLY B 1 225 ? 1.972 102.010 36.444 1.00 15.03 225 GLY B CA 1
ATOM 3859 C C . GLY B 1 225 ? 2.905 102.402 37.575 1.00 14.44 225 GLY B C 1
ATOM 3860 O O . GLY B 1 225 ? 2.434 102.694 38.667 1.00 14.71 225 GLY B O 1
ATOM 3861 N N . LEU B 1 226 ? 4.217 102.396 37.329 1.00 14.29 226 LEU B N 1
ATOM 3862 C CA . LEU B 1 226 ? 5.227 102.837 38.304 1.00 14.70 226 LEU B CA 1
ATOM 3863 C C . LEU B 1 226 ? 5.889 104.104 37.785 1.00 14.20 226 LEU B C 1
ATOM 3864 O O . LEU B 1 226 ? 6.573 104.084 36.775 1.00 13.80 226 LEU B O 1
ATOM 3869 N N . VAL B 1 227 ? 5.703 105.198 38.494 1.00 14.71 227 VAL B N 1
ATOM 3870 C CA . VAL B 1 227 ? 6.365 106.453 38.146 1.00 14.43 227 VAL B CA 1
ATOM 3871 C C . VAL B 1 227 ? 7.830 106.447 38.661 1.00 14.74 227 VAL B C 1
ATOM 3872 O O . VAL B 1 227 ? 8.087 105.995 39.778 1.00 14.97 227 VAL B O 1
ATOM 3876 N N . THR B 1 228 ? 8.767 106.928 37.838 1.00 14.02 228 THR B N 1
ATOM 3877 C CA . THR B 1 228 ? 10.163 107.147 38.268 1.00 14.39 228 THR B CA 1
ATOM 3878 C C . THR B 1 228 ? 10.251 108.374 39.190 1.00 13.85 228 THR B C 1
ATOM 3879 O O . THR B 1 228 ? 9.910 109.513 38.805 1.00 14.56 228 THR B O 1
ATOM 3883 N N . LEU B 1 229 ? 10.651 108.143 40.423 1.00 12.28 229 LEU B N 1
ATOM 3884 C CA . LEU B 1 229 ? 10.889 109.247 41.374 1.00 12.58 229 LEU B CA 1
ATOM 3885 C C . LEU B 1 229 ? 12.272 109.888 41.223 1.00 12.82 229 LEU B C 1
ATOM 3886 O O . LEU B 1 229 ? 12.414 111.138 41.313 1.00 12.87 229 LEU B O 1
ATOM 3891 N N . ARG B 1 230 ? 13.288 109.047 41.052 1.00 12.14 230 ARG B N 1
ATOM 3892 C CA . ARG B 1 230 ? 14.693 109.505 40.953 1.00 12.13 230 ARG B CA 1
ATOM 3893 C C . ARG B 1 230 ? 15.528 108.352 40.442 1.00 12.91 230 ARG B C 1
ATOM 3894 O O . ARG B 1 230 ? 15.161 107.192 40.642 1.00 12.15 230 ARG B O 1
ATOM 3902 N N . THR B 1 231 ? 16.644 108.681 39.799 1.00 13.24 231 THR B N 1
ATOM 3903 C CA . THR B 1 231 ? 17.598 107.720 39.265 1.00 15.22 231 THR B CA 1
ATOM 3904 C C . THR B 1 231 ? 19.029 108.159 39.576 1.00 14.42 231 THR B C 1
ATOM 3905 O O . THR B 1 231 ? 19.314 109.359 39.770 1.00 13.87 231 THR B O 1
ATOM 3909 N N . PHE B 1 232 ? 19.920 107.172 39.611 1.00 14.71 232 PHE B N 1
ATOM 3910 C CA . PHE B 1 232 ? 21.331 107.372 39.891 1.00 15.89 232 PHE B CA 1
ATOM 3911 C C . PHE B 1 232 ? 22.160 106.581 38.919 1.00 15.84 232 PHE B C 1
ATOM 3912 O O . PHE B 1 232 ? 21.789 105.475 38.527 1.00 14.72 232 PHE B O 1
ATOM 3920 N N . SER B 1 233 ? 23.299 107.138 38.550 1.00 15.12 233 SER B N 1
ATOM 3921 C CA . SER B 1 233 ? 24.216 106.431 37.664 1.00 16.43 233 SER B CA 1
ATOM 3922 C C . SER B 1 233 ? 25.597 106.640 38.203 1.00 16.08 233 SER B C 1
ATOM 3923 O O . SER B 1 233 ? 26.063 107.775 38.313 1.00 16.27 233 SER B O 1
ATOM 3926 N N . ARG B 1 234 ? 26.217 105.550 38.633 1.00 16.20 234 ARG B N 1
ATOM 3927 C CA . ARG B 1 234 ? 27.519 105.653 39.275 1.00 15.92 234 ARG B CA 1
ATOM 3928 C C . ARG B 1 234 ? 28.549 104.770 38.580 1.00 16.33 234 ARG B C 1
ATOM 3929 O O . ARG B 1 234 ? 28.900 103.715 39.109 1.00 17.06 234 ARG B O 1
ATOM 3937 N N . PRO B 1 235 ? 29.031 105.188 37.399 1.00 17.24 235 PRO B N 1
ATOM 3938 C CA . PRO B 1 235 ? 30.050 104.387 36.755 1.00 16.53 235 PRO B CA 1
ATOM 3939 C C . PRO B 1 235 ? 31.370 104.370 37.556 1.00 16.86 235 PRO B C 1
ATOM 3940 O O . PRO B 1 235 ? 32.091 103.372 37.507 1.00 15.90 235 PRO B O 1
ATOM 3944 N N . ASP B 1 236 ? 31.643 105.406 38.348 1.00 17.23 236 ASP B N 1
ATOM 3945 C CA . ASP B 1 236 ? 32.818 105.335 39.237 1.00 17.12 236 ASP B CA 1
ATOM 3946 C C . ASP B 1 236 ? 32.706 104.149 40.241 1.00 18.04 236 ASP B C 1
ATOM 3947 O O . ASP B 1 236 ? 33.685 103.386 40.443 1.00 17.37 236 ASP B O 1
ATOM 3952 N N . SER B 1 237 ? 31.524 103.963 40.836 1.00 17.16 237 SER B N 1
ATOM 3953 C CA . SER B 1 237 ? 31.332 102.818 41.771 1.00 17.65 237 SER B CA 1
ATOM 3954 C C . SER B 1 237 ? 31.513 101.484 41.069 1.00 16.93 237 SER B C 1
ATOM 3955 O O . SER B 1 237 ? 32.098 100.564 41.626 1.00 16.47 237 SER B O 1
ATOM 3958 N N . LEU B 1 238 ? 31.004 101.384 39.847 1.00 17.76 238 LEU B N 1
ATOM 3959 C CA . LEU B 1 238 ? 31.157 100.186 39.041 1.00 19.03 238 LEU B CA 1
ATOM 3960 C C . LEU B 1 238 ? 32.652 99.814 38.875 1.00 19.07 238 LEU B C 1
ATOM 3961 O O . LEU B 1 238 ? 33.044 98.642 39.087 1.00 19.13 238 LEU B O 1
ATOM 3966 N N . VAL B 1 239 ? 33.464 100.811 38.496 1.00 17.77 239 VAL B N 1
ATOM 3967 C CA . VAL B 1 239 ? 34.893 100.668 38.242 1.00 17.73 239 VAL B CA 1
ATOM 3968 C C . VAL B 1 239 ? 35.640 100.332 39.510 1.00 18.57 239 VAL B C 1
ATOM 3969 O O . VAL B 1 239 ? 36.423 99.385 39.522 1.00 18.76 239 VAL B O 1
ATOM 3973 N N . HIS B 1 240 ? 35.393 101.094 40.578 1.00 18.00 240 HIS B N 1
ATOM 3974 C CA . HIS B 1 240 ? 36.009 100.823 41.871 1.00 18.42 240 HIS B CA 1
ATOM 3975 C C . HIS B 1 240 ? 35.651 99.434 42.405 1.00 18.69 240 HIS B C 1
ATOM 3976 O O . HIS B 1 240 ? 36.535 98.692 42.855 1.00 19.41 240 HIS B O 1
ATOM 3983 N N . HIS B 1 241 ? 34.366 99.094 42.365 1.00 16.70 241 HIS B N 1
ATOM 3984 C CA . HIS B 1 241 ? 33.886 97.867 42.929 1.00 16.06 241 HIS B CA 1
ATOM 3985 C C . HIS B 1 241 ? 34.484 96.642 42.265 1.00 15.79 241 HIS B C 1
ATOM 3986 O O . HIS B 1 241 ? 35.060 95.793 42.947 1.00 16.06 241 HIS B O 1
ATOM 3993 N N . TYR B 1 242 ? 34.364 96.558 40.949 1.00 15.01 242 TYR B N 1
ATOM 3994 C CA . TYR B 1 242 ? 34.843 95.383 40.259 1.00 16.75 242 TYR B CA 1
ATOM 3995 C C . TYR B 1 242 ? 36.357 95.291 40.224 1.00 17.16 242 TYR B C 1
ATOM 3996 O O . TYR B 1 242 ? 36.882 94.199 40.131 1.00 17.58 242 TYR B O 1
ATOM 4005 N N . SER B 1 243 ? 37.052 96.429 40.353 1.00 17.09 243 SER B N 1
ATOM 4006 C CA . SER B 1 243 ? 38.515 96.418 40.515 1.00 18.13 243 SER B CA 1
ATOM 4007 C C . SER B 1 243 ? 38.880 95.717 41.788 1.00 18.23 243 SER B C 1
ATOM 4008 O O . SER B 1 243 ? 39.803 94.881 41.814 1.00 17.15 243 SER B O 1
ATOM 4011 N N . LYS B 1 244 ? 38.147 96.067 42.841 1.00 18.68 244 LYS B N 1
ATOM 4012 C CA . LYS B 1 244 ? 38.361 95.493 44.157 1.00 19.42 244 LYS B CA 1
ATOM 4013 C C . LYS B 1 244 ? 38.032 93.995 44.182 1.00 19.14 244 LYS B C 1
ATOM 4014 O O . LYS B 1 244 ? 38.768 93.217 44.781 1.00 19.04 244 LYS B O 1
ATOM 4020 N N . VAL B 1 245 ? 36.927 93.608 43.547 1.00 17.70 245 VAL B N 1
ATOM 4021 C CA . VAL B 1 245 ? 36.529 92.216 43.486 1.00 16.92 245 VAL B CA 1
ATOM 4022 C C . VAL B 1 245 ? 37.616 91.407 42.764 1.00 16.45 245 VAL B C 1
ATOM 4023 O O . VAL B 1 245 ? 37.985 90.356 43.239 1.00 17.00 245 VAL B O 1
ATOM 4027 N N . LYS B 1 246 ? 38.110 91.907 41.629 1.00 16.40 246 LYS B N 1
ATOM 4028 C CA . LYS B 1 246 ? 39.231 91.282 40.886 1.00 16.20 246 LYS B CA 1
ATOM 4029 C C . LYS B 1 246 ? 40.504 91.052 41.741 1.00 16.52 246 LYS B C 1
ATOM 4030 O O . LYS B 1 246 ? 41.048 89.936 41.758 1.00 15.82 246 LYS B O 1
ATOM 4036 N N . ALA B 1 247 ? 40.956 92.090 42.454 1.00 16.29 247 ALA B N 1
ATOM 4037 C CA . ALA B 1 247 ? 42.067 91.950 43.388 1.00 16.41 247 ALA B CA 1
ATOM 4038 C C . ALA B 1 247 ? 41.828 90.863 44.450 1.00 16.27 247 ALA B C 1
ATOM 4039 O O . ALA B 1 247 ? 42.728 90.073 44.730 1.00 16.48 247 ALA B O 1
ATOM 4041 N N . GLU B 1 248 ? 40.640 90.831 45.054 1.00 16.30 248 GLU B N 1
ATOM 4042 C CA . GLU B 1 248 ? 40.330 89.767 46.024 1.00 16.36 248 GLU B CA 1
ATOM 4043 C C . GLU B 1 248 ? 40.338 88.386 45.380 1.00 16.75 248 GLU B C 1
ATOM 4044 O O . GLU B 1 248 ? 40.901 87.441 45.965 1.00 16.49 248 GLU B O 1
ATOM 4050 N N . LEU B 1 249 ? 39.699 88.253 44.209 1.00 17.10 249 LEU B N 1
ATOM 4051 C CA . LEU B 1 249 ? 39.708 86.984 43.450 1.00 17.84 249 LEU B CA 1
ATOM 4052 C C . LEU B 1 249 ? 41.145 86.485 43.183 1.00 17.52 249 LEU B C 1
ATOM 4053 O O . LEU B 1 249 ? 41.464 85.315 43.404 1.00 18.44 249 LEU B O 1
ATOM 4058 N N . ILE B 1 250 ? 42.003 87.396 42.744 1.00 17.74 250 ILE B N 1
ATOM 4059 C CA . ILE B 1 250 ? 43.434 87.137 42.523 1.00 17.50 250 ILE B CA 1
ATOM 4060 C C . ILE B 1 250 ? 44.137 86.677 43.798 1.00 17.67 250 ILE B C 1
ATOM 4061 O O . ILE B 1 250 ? 44.761 85.603 43.808 1.00 16.55 250 ILE B O 1
ATOM 4066 N N . LYS B 1 251 ? 43.979 87.446 44.870 1.00 17.80 251 LYS B N 1
ATOM 4067 C CA . LYS B 1 251 ? 44.522 87.101 46.198 1.00 19.07 251 LYS B CA 1
ATOM 4068 C C . LYS B 1 251 ? 44.143 85.689 46.686 1.00 19.09 251 LYS B C 1
ATOM 4069 O O . LYS B 1 251 ? 44.970 84.966 47.262 1.00 18.85 251 LYS B O 1
ATOM 4075 N N . ARG B 1 252 ? 42.892 85.305 46.449 1.00 19.16 252 ARG B N 1
ATOM 4076 C CA . ARG B 1 252 ? 42.345 84.027 46.938 1.00 18.62 252 ARG B CA 1
ATOM 4077 C C . ARG B 1 252 ? 42.516 82.842 45.987 1.00 18.64 252 ARG B C 1
ATOM 4078 O O . ARG B 1 252 ? 41.991 81.753 46.250 1.00 17.77 252 ARG B O 1
ATOM 4086 N N . SER B 1 253 ? 43.238 83.043 44.883 1.00 18.49 253 SER B N 1
ATOM 4087 C CA . SER B 1 253 ? 43.252 82.076 43.790 1.00 19.24 253 SER B CA 1
ATOM 4088 C C . SER B 1 253 ? 43.597 80.642 44.238 1.00 19.56 253 SER B C 1
ATOM 4089 O O . SER B 1 253 ? 42.855 79.701 43.947 1.00 20.20 253 SER B O 1
ATOM 4092 N N . SER B 1 254 ? 44.703 80.469 44.950 1.00 20.52 254 SER B N 1
ATOM 4093 C CA . SER B 1 254 ? 45.136 79.107 45.293 1.00 21.22 254 SER B CA 1
ATOM 4094 C C . SER B 1 254 ? 44.180 78.479 46.321 1.00 21.42 254 SER B C 1
ATOM 4095 O O . SER B 1 254 ? 43.824 77.312 46.218 1.00 21.41 254 SER B O 1
ATOM 4098 N N . GLU B 1 255 ? 43.752 79.296 47.275 1.00 21.24 255 GLU B N 1
ATOM 4099 C CA . GLU B 1 255 ? 42.862 78.938 48.370 1.00 20.90 255 GLU B CA 1
ATOM 4100 C C . GLU B 1 255 ? 41.506 78.398 47.913 1.00 19.90 255 GLU B C 1
ATOM 4101 O O . GLU B 1 255 ? 40.911 77.521 48.568 1.00 19.30 255 GLU B O 1
ATOM 4107 N N . ILE B 1 256 ? 41.002 78.922 46.805 1.00 17.93 256 ILE B N 1
ATOM 4108 C CA . ILE B 1 256 ? 39.666 78.539 46.328 1.00 17.25 256 ILE B CA 1
ATOM 4109 C C . ILE B 1 256 ? 39.727 77.541 45.169 1.00 17.42 256 ILE B C 1
ATOM 4110 O O . ILE B 1 256 ? 38.688 77.071 44.705 1.00 17.12 256 ILE B O 1
ATOM 4115 N N . ALA B 1 257 ? 40.937 77.217 44.710 1.00 18.11 257 ALA B N 1
ATOM 4116 C CA . ALA B 1 257 ? 41.133 76.485 43.440 1.00 18.69 257 ALA B CA 1
ATOM 4117 C C . ALA B 1 257 ? 40.403 75.129 43.315 1.00 19.17 257 ALA B C 1
ATOM 4118 O O . ALA B 1 257 ? 40.097 74.698 42.189 1.00 19.46 257 ALA B O 1
ATOM 4120 N N . SER B 1 258 ? 40.135 74.449 44.441 1.00 19.93 258 SER B N 1
ATOM 4121 C CA . SER B 1 258 ? 39.446 73.141 44.375 1.00 20.73 258 SER B CA 1
ATOM 4122 C C . SER B 1 258 ? 37.961 73.212 44.002 1.00 20.91 258 SER B C 1
ATOM 4123 O O . SER B 1 258 ? 37.411 72.217 43.469 1.00 21.60 258 SER B O 1
ATOM 4126 N N . PHE B 1 259 ? 37.319 74.347 44.293 1.00 19.71 259 PHE B N 1
ATOM 4127 C CA . PHE B 1 259 ? 35.861 74.523 44.104 1.00 18.82 259 PHE B CA 1
ATOM 4128 C C . PHE B 1 259 ? 35.521 75.696 43.166 1.00 18.23 259 PHE B C 1
ATOM 4129 O O . PHE B 1 259 ? 34.428 75.768 42.626 1.00 17.53 259 PHE B O 1
ATOM 4137 N N . CYS B 1 260 ? 36.491 76.579 42.969 1.00 16.91 260 CYS B N 1
ATOM 4138 C CA . CYS B 1 260 ? 36.444 77.616 41.939 1.00 17.49 260 CYS B CA 1
ATOM 4139 C C . CYS B 1 260 ? 37.634 77.393 41.034 1.00 17.68 260 CYS B C 1
ATOM 4140 O O . CYS B 1 260 ? 38.759 77.821 41.343 1.00 17.74 260 CYS B O 1
ATOM 4143 N N . SER B 1 261 ? 37.404 76.716 39.921 1.00 17.69 261 SER B N 1
ATOM 4144 C CA . SER B 1 261 ? 38.528 76.120 39.180 1.00 17.56 261 SER B CA 1
ATOM 4145 C C . SER B 1 261 ? 39.428 77.212 38.585 1.00 17.44 261 SER B C 1
ATOM 4146 O O . SER B 1 261 ? 38.928 78.341 38.302 1.00 17.31 261 SER B O 1
ATOM 4149 N N . PRO B 1 262 ? 40.725 76.892 38.347 1.00 17.50 262 PRO B N 1
ATOM 4150 C CA . PRO B 1 262 ? 41.565 77.859 37.629 1.00 17.80 262 PRO B CA 1
ATOM 4151 C C . PRO B 1 262 ? 40.904 78.435 36.350 1.00 18.46 262 PRO B C 1
ATOM 4152 O O . PRO B 1 262 ? 40.953 79.650 36.131 1.00 18.87 262 PRO B O 1
ATOM 4156 N N . GLU B 1 263 ? 40.311 77.592 35.513 1.00 18.08 263 GLU B N 1
ATOM 4157 C CA . GLU B 1 263 ? 39.667 78.077 34.296 1.00 18.74 263 GLU B CA 1
ATOM 4158 C C . GLU B 1 263 ? 38.415 78.952 34.596 1.00 18.34 263 GLU B C 1
ATOM 4159 O O . GLU B 1 263 ? 38.120 79.902 33.853 1.00 19.04 263 GLU B O 1
ATOM 4165 N N . PHE B 1 264 ? 37.678 78.616 35.653 1.00 17.88 264 PHE B N 1
ATOM 4166 C CA . PHE B 1 264 ? 36.557 79.440 36.067 1.00 18.12 264 PHE B CA 1
ATOM 4167 C C . PHE B 1 264 ? 37.052 80.845 36.509 1.00 18.32 264 PHE B C 1
ATOM 4168 O O . PHE B 1 264 ? 36.411 81.872 36.212 1.00 18.41 264 PHE B O 1
ATOM 4176 N N . GLN B 1 265 ? 38.157 80.856 37.265 1.00 18.31 265 GLN B N 1
ATOM 4177 C CA . GLN B 1 265 ? 38.779 82.075 37.767 1.00 18.75 265 GLN B CA 1
ATOM 4178 C C . GLN B 1 265 ? 39.220 82.980 36.622 1.00 19.43 265 GLN B C 1
ATOM 4179 O O . GLN B 1 265 ? 38.996 84.202 36.668 1.00 19.10 265 GLN B O 1
ATOM 4185 N N . ALA B 1 266 ? 39.872 82.378 35.627 1.00 18.68 266 ALA B N 1
ATOM 4186 C CA . ALA B 1 266 ? 40.286 83.099 34.413 1.00 19.22 266 ALA B CA 1
ATOM 4187 C C . ALA B 1 266 ? 39.053 83.714 33.746 1.00 19.67 266 ALA B C 1
ATOM 4188 O O . ALA B 1 266 ? 39.066 84.904 33.433 1.00 19.05 266 ALA B O 1
ATOM 4190 N N . ASN B 1 267 ? 37.986 82.936 33.564 1.00 18.11 267 ASN B N 1
ATOM 4191 C CA . ASN B 1 267 ? 36.782 83.489 32.932 1.00 19.13 267 ASN B CA 1
ATOM 4192 C C . ASN B 1 267 ? 36.189 84.625 33.747 1.00 18.30 267 ASN B C 1
ATOM 4193 O O . ASN B 1 267 ? 35.761 85.616 33.181 1.00 17.28 267 ASN B O 1
ATOM 4206 N N . LYS B 1 269 ? 37.721 86.676 35.919 1.00 18.79 269 LYS B N 1
ATOM 4207 C CA . LYS B 1 269 ? 38.647 87.807 35.779 1.00 19.60 269 LYS B CA 1
ATOM 4208 C C . LYS B 1 269 ? 38.434 88.571 34.489 1.00 19.50 269 LYS B C 1
ATOM 4209 O O . LYS B 1 269 ? 38.375 89.803 34.503 1.00 18.92 269 LYS B O 1
ATOM 4215 N N . ARG B 1 270 ? 38.328 87.836 33.378 1.00 19.44 270 ARG B N 1
ATOM 4216 C CA A ARG B 1 270 ? 38.020 88.432 32.084 0.50 19.40 270 ARG B CA 1
ATOM 4217 C CA B ARG B 1 270 ? 38.029 88.456 32.097 0.50 19.49 270 ARG B CA 1
ATOM 4218 C C . ARG B 1 270 ? 36.722 89.243 32.129 1.00 19.40 270 ARG B C 1
ATOM 4219 O O . ARG B 1 270 ? 36.668 90.361 31.621 1.00 19.50 270 ARG B O 1
ATOM 4234 N N . GLY B 1 271 ? 35.688 88.660 32.735 1.00 18.97 271 GLY B N 1
ATOM 4235 C CA . GLY B 1 271 ? 34.404 89.330 32.947 1.00 18.37 271 GLY B CA 1
ATOM 4236 C C . GLY B 1 271 ? 34.539 90.597 33.784 1.00 18.25 271 GLY B C 1
ATOM 4237 O O . GLY B 1 271 ? 34.014 91.629 33.395 1.00 18.79 271 GLY B O 1
ATOM 4238 N N . LEU B 1 272 ? 35.233 90.523 34.923 1.00 17.81 272 LEU B N 1
ATOM 4239 C CA . LEU B 1 272 ? 35.515 91.712 35.771 1.00 18.81 272 LEU B CA 1
ATOM 4240 C C . LEU B 1 272 ? 36.280 92.824 35.017 1.00 19.76 272 LEU B C 1
ATOM 4241 O O . LEU B 1 272 ? 35.963 94.019 35.176 1.00 19.96 272 LEU B O 1
ATOM 4246 N N . GLU B 1 273 ? 37.286 92.441 34.215 1.00 19.37 273 GLU B N 1
ATOM 4247 C CA . GLU B 1 273 ? 38.032 93.391 33.373 1.00 19.93 273 GLU B CA 1
ATOM 4248 C C . GLU B 1 273 ? 37.099 94.105 32.405 1.00 18.53 273 GLU B C 1
ATOM 4249 O O . GLU B 1 273 ? 37.217 95.319 32.214 1.00 18.43 273 GLU B O 1
ATOM 4255 N N . HIS B 1 274 ? 36.178 93.361 31.813 1.00 18.54 274 HIS B N 1
ATOM 4256 C CA . HIS B 1 274 ? 35.111 93.962 30.958 1.00 19.81 274 HIS B CA 1
ATOM 4257 C C . HIS B 1 274 ? 34.184 94.951 31.680 1.00 19.95 274 HIS B C 1
ATOM 4258 O O . HIS B 1 274 ? 33.791 95.979 31.085 1.00 21.55 274 HIS B O 1
ATOM 4265 N N . TRP B 1 275 ? 33.804 94.651 32.919 1.00 19.36 275 TRP B N 1
ATOM 4266 C CA . TRP B 1 275 ? 33.022 95.617 33.722 1.00 18.61 275 TRP B CA 1
ATOM 4267 C C . TRP B 1 275 ? 33.829 96.888 33.908 1.00 17.86 275 TRP B C 1
ATOM 4268 O O . TRP B 1 275 ? 33.323 98.012 33.707 1.00 17.17 275 TRP B O 1
ATOM 4279 N N . ILE B 1 276 ? 35.085 96.704 34.298 1.00 17.05 276 ILE B N 1
ATOM 4280 C CA . ILE B 1 276 ? 36.001 97.838 34.579 1.00 17.94 276 ILE B CA 1
ATOM 4281 C C . ILE B 1 276 ? 36.234 98.713 33.325 1.00 18.34 276 ILE B C 1
ATOM 4282 O O . ILE B 1 276 ? 36.134 99.975 33.368 1.00 19.09 276 ILE B O 1
ATOM 4287 N N . GLU B 1 277 ? 36.515 98.063 32.198 1.00 18.89 277 GLU B N 1
ATOM 4288 C CA . GLU B 1 277 ? 36.780 98.791 30.948 1.00 19.87 277 GLU B CA 1
ATOM 4289 C C . GLU B 1 277 ? 35.510 99.414 30.377 1.00 19.59 277 GLU B C 1
ATOM 4290 O O . GLU B 1 277 ? 35.517 100.575 29.982 1.00 19.87 277 GLU B O 1
ATOM 4296 N N . GLY B 1 278 ? 34.428 98.642 30.302 1.00 18.54 278 GLY B N 1
ATOM 4297 C CA . GLY B 1 278 ? 33.114 99.183 29.928 1.00 18.04 278 GLY B CA 1
ATOM 4298 C C . GLY B 1 278 ? 32.696 100.400 30.742 1.00 18.47 278 GLY B C 1
ATOM 4299 O O . GLY B 1 278 ? 32.109 101.350 30.220 1.00 18.26 278 GLY B O 1
ATOM 4300 N N . GLY B 1 279 ? 32.993 100.367 32.037 1.00 17.91 279 GLY B N 1
ATOM 4301 C CA . GLY B 1 279 ? 32.745 101.501 32.900 1.00 18.27 279 GLY B CA 1
ATOM 4302 C C . GLY B 1 279 ? 33.589 102.716 32.522 1.00 18.37 279 GLY B C 1
ATOM 4303 O O . GLY B 1 279 ? 33.074 103.838 32.463 1.00 18.28 279 GLY B O 1
ATOM 4304 N N . ARG B 1 280 ? 34.881 102.513 32.291 1.00 18.52 280 ARG B N 1
ATOM 4305 C CA . ARG B 1 280 ? 35.766 103.623 31.898 1.00 18.77 280 ARG B CA 1
ATOM 4306 C C . ARG B 1 280 ? 35.486 104.149 30.487 1.00 19.42 280 ARG B C 1
ATOM 4307 O O . ARG B 1 280 ? 35.791 105.315 30.178 1.00 20.45 280 ARG B O 1
ATOM 4315 N N . ALA B 1 281 ? 34.904 103.299 29.639 1.00 19.44 281 ALA B N 1
ATOM 4316 C CA . ALA B 1 281 ? 34.611 103.620 28.234 1.00 19.37 281 ALA B CA 1
ATOM 4317 C C . ALA B 1 281 ? 33.251 104.277 28.042 1.00 18.34 281 ALA B C 1
ATOM 4318 O O . ALA B 1 281 ? 32.921 104.706 26.932 1.00 18.85 281 ALA B O 1
ATOM 4320 N N . GLY B 1 282 ? 32.457 104.381 29.107 1.00 17.99 282 GLY B N 1
ATOM 4321 C CA . GLY B 1 282 ? 31.117 105.015 29.005 1.00 17.16 282 GLY B CA 1
ATOM 4322 C C . GLY B 1 282 ? 30.026 104.091 28.451 1.00 17.49 282 GLY B C 1
ATOM 4323 O O . GLY B 1 282 ? 28.962 104.554 28.014 1.00 17.90 282 GLY B O 1
ATOM 4324 N N . LYS B 1 283 ? 30.291 102.787 28.458 1.00 15.44 283 LYS B N 1
ATOM 4325 C CA . LYS B 1 283 ? 29.344 101.800 27.961 1.00 14.65 283 LYS B CA 1
ATOM 4326 C C . LYS B 1 283 ? 28.474 101.213 29.101 1.00 14.37 283 LYS B C 1
ATOM 4327 O O . LYS B 1 283 ? 27.338 100.840 28.857 1.00 13.92 283 LYS B O 1
ATOM 4333 N N . LEU B 1 284 ? 29.038 101.146 30.313 1.00 13.89 284 LEU B N 1
ATOM 4334 C CA . LEU B 1 284 ? 28.422 100.409 31.434 1.00 14.24 284 LEU B CA 1
ATOM 4335 C C . LEU B 1 284 ? 28.360 101.297 32.684 1.00 14.79 284 LEU B C 1
ATOM 4336 O O . LEU B 1 284 ? 29.223 102.180 32.884 1.00 15.06 284 LEU B O 1
ATOM 4341 N N . THR B 1 285 ? 27.365 101.046 33.527 1.00 15.03 285 THR B N 1
ATOM 4342 C CA . THR B 1 285 ? 27.211 101.839 34.745 1.00 15.31 285 THR B CA 1
ATOM 4343 C C . THR B 1 285 ? 26.603 100.986 35.837 1.00 15.62 285 THR B C 1
ATOM 4344 O O . THR B 1 285 ? 26.208 99.814 35.592 1.00 16.72 285 THR B O 1
ATOM 4348 N N . TRP B 1 286 ? 26.577 101.536 37.047 1.00 14.06 286 TRP B N 1
ATOM 4349 C CA . TRP B 1 286 ? 25.846 100.920 38.150 1.00 13.93 286 TRP B CA 1
ATOM 4350 C C . TRP B 1 286 ? 24.734 101.898 38.448 1.00 14.94 286 TRP B C 1
ATOM 4351 O O . TRP B 1 286 ? 24.997 103.057 38.883 1.00 14.23 286 TRP B O 1
ATOM 4362 N N . GLY B 1 287 ? 23.511 101.465 38.157 1.00 13.39 287 GLY B N 1
ATOM 4363 C CA . GLY B 1 287 ? 22.370 102.365 38.235 1.00 14.31 287 GLY B CA 1
ATOM 4364 C C . GLY B 1 287 ? 21.473 102.023 39.402 1.00 13.95 287 GLY B C 1
ATOM 4365 O O . GLY B 1 287 ? 21.511 100.904 39.969 1.00 14.29 287 GLY B O 1
ATOM 4366 N N . GLY B 1 288 ? 20.711 103.018 39.814 1.00 14.87 288 GLY B N 1
ATOM 4367 C CA . GLY B 1 288 ? 19.804 102.900 40.940 1.00 13.29 288 GLY B CA 1
ATOM 4368 C C . GLY B 1 288 ? 18.557 103.742 40.630 1.00 14.43 288 GLY B C 1
ATOM 4369 O O . GLY B 1 288 ? 18.647 104.783 39.953 1.00 12.98 288 GLY B O 1
ATOM 4378 N N . LEU B 1 290 ? 14.322 104.726 42.248 1.00 13.22 290 LEU B N 1
ATOM 4379 C CA . LEU B 1 290 ? 13.158 104.565 43.100 1.00 13.45 290 LEU B CA 1
ATOM 4380 C C . LEU B 1 290 ? 11.923 104.819 42.231 1.00 12.97 290 LEU B C 1
ATOM 4381 O O . LEU B 1 290 ? 11.926 105.767 41.398 1.00 11.72 290 LEU B O 1
ATOM 4386 N N . PHE B 1 291 ? 10.926 103.950 42.390 1.00 12.65 291 PHE B N 1
ATOM 4387 C CA . PHE B 1 291 ? 9.628 104.028 41.731 1.00 12.40 291 PHE B CA 1
ATOM 4388 C C . PHE B 1 291 ? 8.519 104.041 42.767 1.00 13.20 291 PHE B C 1
ATOM 4389 O O . PHE B 1 291 ? 8.640 103.436 43.831 1.00 11.89 291 PHE B O 1
ATOM 4397 N N . ARG B 1 292 ? 7.413 104.713 42.436 1.00 12.46 292 ARG B N 1
ATOM 4398 C CA . ARG B 1 292 ? 6.220 104.625 43.252 1.00 12.42 292 ARG B CA 1
ATOM 4399 C C . ARG B 1 292 ? 5.100 104.070 42.398 1.00 12.67 292 ARG B C 1
ATOM 4400 O O . ARG B 1 292 ? 4.991 104.418 41.215 1.00 13.59 292 ARG B O 1
ATOM 4408 N N . LYS B 1 293 ? 4.269 103.206 42.993 1.00 12.41 293 LYS B N 1
ATOM 4409 C CA . LYS B 1 293 ? 3.062 102.727 42.328 1.00 12.62 293 LYS B CA 1
ATOM 4410 C C . LYS B 1 293 ? 1.962 103.827 42.358 1.00 13.72 293 LYS B C 1
ATOM 4411 O O . LYS B 1 293 ? 1.086 103.845 43.242 1.00 13.08 293 LYS B O 1
ATOM 4417 N N . SER B 1 294 ? 2.050 104.734 41.378 1.00 14.61 294 SER B N 1
ATOM 4418 C CA . SER B 1 294 ? 1.186 105.896 41.235 1.00 15.58 294 SER B CA 1
ATOM 4419 C C . SER B 1 294 ? 1.274 106.338 39.797 1.00 15.50 294 SER B C 1
ATOM 4420 O O . SER B 1 294 ? 2.277 106.113 39.139 1.00 15.56 294 SER B O 1
ATOM 4423 N N . ASP B 1 295 ? 0.258 107.025 39.316 1.00 16.48 295 ASP B N 1
ATOM 4424 C CA . ASP B 1 295 ? 0.353 107.568 37.953 1.00 18.29 295 ASP B CA 1
ATOM 4425 C C . ASP B 1 295 ? 1.195 108.854 37.936 1.00 18.41 295 ASP B C 1
ATOM 4426 O O . ASP B 1 295 ? 1.883 109.138 36.953 1.00 19.23 295 ASP B O 1
ATOM 4431 N N . LYS B 1 296 ? 1.198 109.578 39.046 1.00 18.99 296 LYS B N 1
ATOM 4432 C CA . LYS B 1 296 ? 1.912 110.866 39.130 1.00 20.70 296 LYS B CA 1
ATOM 4433 C C . LYS B 1 296 ? 2.759 110.971 40.386 1.00 21.13 296 LYS B C 1
ATOM 4434 O O . LYS B 1 296 ? 2.421 110.365 41.405 1.00 20.62 296 LYS B O 1
ATOM 4440 N N . ILE B 1 297 ? 3.849 111.740 40.305 1.00 20.88 297 ILE B N 1
ATOM 4441 C CA . ILE B 1 297 ? 4.519 112.227 41.502 1.00 22.23 297 ILE B CA 1
ATOM 4442 C C . ILE B 1 297 ? 3.560 113.230 42.145 1.00 22.89 297 ILE B C 1
ATOM 4443 O O . ILE B 1 297 ? 3.206 113.068 43.309 1.00 23.44 297 ILE B O 1
ATOM 4448 N N . TYR C 1 26 ? 15.291 74.978 7.952 1.00 28.68 26 TYR C N 1
ATOM 4449 C CA . TYR C 1 26 ? 16.720 74.574 7.838 1.00 28.14 26 TYR C CA 1
ATOM 4450 C C . TYR C 1 26 ? 17.339 74.954 6.485 1.00 26.42 26 TYR C C 1
ATOM 4451 O O . TYR C 1 26 ? 18.506 75.354 6.443 1.00 27.70 26 TYR C O 1
ATOM 4460 N N . TYR C 1 27 ? 16.576 74.848 5.389 1.00 23.07 27 TYR C N 1
ATOM 4461 C CA . TYR C 1 27 ? 17.172 74.932 4.039 1.00 19.43 27 TYR C CA 1
ATOM 4462 C C . TYR C 1 27 ? 16.863 76.183 3.205 1.00 19.14 27 TYR C C 1
ATOM 4463 O O . TYR C 1 27 ? 17.253 76.243 2.038 1.00 17.87 27 TYR C O 1
ATOM 4472 N N . ASP C 1 28 ? 16.180 77.176 3.783 1.00 18.08 28 ASP C N 1
ATOM 4473 C CA . ASP C 1 28 ? 15.889 78.431 3.046 1.00 18.58 28 ASP C CA 1
ATOM 4474 C C . ASP C 1 28 ? 17.140 79.153 2.515 1.00 17.71 28 ASP C C 1
ATOM 4475 O O . ASP C 1 28 ? 17.149 79.640 1.389 1.00 16.02 28 ASP C O 1
ATOM 4480 N N . ASP C 1 29 ? 18.193 79.218 3.332 1.00 17.64 29 ASP C N 1
ATOM 4481 C CA . ASP C 1 29 ? 19.459 79.843 2.901 1.00 17.66 29 ASP C CA 1
ATOM 4482 C C . ASP C 1 29 ? 20.106 79.133 1.699 1.00 16.53 29 ASP C C 1
ATOM 4483 O O . ASP C 1 29 ? 20.532 79.788 0.753 1.00 16.31 29 ASP C O 1
ATOM 4488 N N . ASP C 1 30 ? 20.161 77.799 1.747 1.00 15.71 30 ASP C N 1
ATOM 4489 C CA . ASP C 1 30 ? 20.691 76.976 0.641 1.00 14.98 30 ASP C CA 1
ATOM 4490 C C . ASP C 1 30 ? 19.866 77.155 -0.602 1.00 13.87 30 ASP C C 1
ATOM 4491 O O . ASP C 1 30 ? 20.388 77.331 -1.680 1.00 13.12 30 ASP C O 1
ATOM 4496 N N . ASP C 1 31 ? 18.554 77.099 -0.448 1.00 13.92 31 ASP C N 1
ATOM 4497 C CA . ASP C 1 31 ? 17.710 77.180 -1.621 1.00 13.34 31 ASP C CA 1
ATOM 4498 C C . ASP C 1 31 ? 17.707 78.596 -2.220 1.00 12.68 31 ASP C C 1
ATOM 4499 O O . ASP C 1 31 ? 17.606 78.736 -3.399 1.00 12.66 31 ASP C O 1
ATOM 4504 N N . SER C 1 32 ? 17.837 79.634 -1.391 1.00 12.85 32 SER C N 1
ATOM 4505 C CA . SER C 1 32 ? 18.059 80.985 -1.893 1.00 13.28 32 SER C CA 1
ATOM 4506 C C . SER C 1 32 ? 19.324 81.055 -2.791 1.00 13.31 32 SER C C 1
ATOM 4507 O O . SER C 1 32 ? 19.308 81.563 -3.917 1.00 13.62 32 SER C O 1
ATOM 4510 N N . ASP C 1 33 ? 20.427 80.519 -2.286 1.00 14.59 33 ASP C N 1
ATOM 4511 C CA . ASP C 1 33 ? 21.661 80.442 -3.055 1.00 14.88 33 ASP C CA 1
ATOM 4512 C C . ASP C 1 33 ? 21.459 79.703 -4.386 1.00 14.43 33 ASP C C 1
ATOM 4513 O O . ASP C 1 33 ? 22.016 80.125 -5.391 1.00 14.16 33 ASP C O 1
ATOM 4518 N N . ARG C 1 34 ? 20.667 78.610 -4.390 1.00 13.45 34 ARG C N 1
ATOM 4519 C CA . ARG C 1 34 ? 20.382 77.874 -5.637 1.00 13.54 34 ARG C CA 1
ATOM 4520 C C . ARG C 1 34 ? 19.722 78.792 -6.666 1.00 14.40 34 ARG C C 1
ATOM 4521 O O . ARG C 1 34 ? 20.042 78.758 -7.877 1.00 13.87 34 ARG C O 1
ATOM 4529 N N . PHE C 1 35 ? 18.751 79.576 -6.189 1.00 14.48 35 PHE C N 1
ATOM 4530 C CA . PHE C 1 35 ? 18.069 80.547 -7.036 1.00 15.03 35 PHE C CA 1
ATOM 4531 C C . PHE C 1 35 ? 19.019 81.593 -7.641 1.00 14.50 35 PHE C C 1
ATOM 4532 O O . PHE C 1 35 ? 19.015 81.803 -8.858 1.00 14.68 35 PHE C O 1
ATOM 4540 N N . TYR C 1 36 ? 19.783 82.277 -6.791 1.00 14.98 36 TYR C N 1
ATOM 4541 C CA . TYR C 1 36 ? 20.740 83.302 -7.255 1.00 15.13 36 TYR C CA 1
ATOM 4542 C C . TYR C 1 36 ? 21.793 82.755 -8.214 1.00 16.38 36 TYR C C 1
ATOM 4543 O O . TYR C 1 36 ? 22.134 83.405 -9.196 1.00 16.62 36 TYR C O 1
ATOM 4552 N N . PHE C 1 37 ? 22.288 81.556 -7.927 1.00 15.37 37 PHE C N 1
ATOM 4553 C CA . PHE C 1 37 ? 23.218 80.890 -8.840 1.00 16.58 37 PHE C CA 1
ATOM 4554 C C . PHE C 1 37 ? 22.554 80.510 -10.154 1.00 16.30 37 PHE C C 1
ATOM 4555 O O . PHE C 1 37 ? 23.152 80.672 -11.207 1.00 16.48 37 PHE C O 1
ATOM 4563 N N . HIS C 1 38 ? 21.330 79.996 -10.096 1.00 16.42 38 HIS C N 1
ATOM 4564 C CA . HIS C 1 38 ? 20.609 79.680 -11.316 1.00 17.27 38 HIS C CA 1
ATOM 4565 C C . HIS C 1 38 ? 20.513 80.877 -12.292 1.00 17.43 38 HIS C C 1
ATOM 4566 O O . HIS C 1 38 ? 20.725 80.738 -13.500 1.00 17.08 38 HIS C O 1
ATOM 4573 N N . VAL C 1 39 ? 20.175 82.054 -11.778 1.00 17.92 39 VAL C N 1
ATOM 4574 C CA . VAL C 1 39 ? 19.882 83.191 -12.656 1.00 17.47 39 VAL C CA 1
ATOM 4575 C C . VAL C 1 39 ? 21.125 83.957 -13.075 1.00 17.87 39 VAL C C 1
ATOM 4576 O O . VAL C 1 39 ? 21.276 84.347 -14.244 1.00 17.92 39 VAL C O 1
ATOM 4580 N N . TRP C 1 40 ? 22.012 84.208 -12.111 1.00 18.02 40 TRP C N 1
ATOM 4581 C CA . TRP C 1 40 ? 23.182 85.075 -12.316 1.00 16.87 40 TRP C CA 1
ATOM 4582 C C . TRP C 1 40 ? 24.530 84.390 -12.291 1.00 16.35 40 TRP C C 1
ATOM 4583 O O . TRP C 1 40 ? 25.539 85.036 -12.526 1.00 15.80 40 TRP C O 1
ATOM 4594 N N . GLY C 1 41 ? 24.559 83.105 -11.930 1.00 16.63 41 GLY C N 1
ATOM 4595 C CA . GLY C 1 41 ? 25.779 82.305 -12.015 1.00 15.70 41 GLY C CA 1
ATOM 4596 C C . GLY C 1 41 ? 26.894 82.812 -11.116 1.00 16.40 41 GLY C C 1
ATOM 4597 O O . GLY C 1 41 ? 26.660 83.203 -9.961 1.00 15.78 41 GLY C O 1
ATOM 4598 N N . GLY C 1 42 ? 28.117 82.799 -11.625 1.00 15.74 42 GLY C N 1
ATOM 4599 C CA . GLY C 1 42 ? 29.260 83.149 -10.786 1.00 17.00 42 GLY C CA 1
ATOM 4600 C C . GLY C 1 42 ? 29.608 84.632 -10.771 1.00 18.11 42 GLY C C 1
ATOM 4601 O O . GLY C 1 42 ? 30.614 85.034 -10.176 1.00 18.09 42 GLY C O 1
ATOM 4602 N N . GLU C 1 43 ? 28.774 85.441 -11.420 1.00 18.00 43 GLU C N 1
ATOM 4603 C CA . GLU C 1 43 ? 28.893 86.886 -11.364 1.00 20.06 43 GLU C CA 1
ATOM 4604 C C . GLU C 1 43 ? 27.927 87.405 -10.301 1.00 19.65 43 GLU C C 1
ATOM 4605 O O . GLU C 1 43 ? 26.758 87.685 -10.576 1.00 19.96 43 GLU C O 1
ATOM 4611 N N . ASP C 1 44 ? 28.416 87.480 -9.065 1.00 19.09 44 ASP C N 1
ATOM 4612 C CA . ASP C 1 44 ? 27.588 87.789 -7.900 1.00 18.58 44 ASP C CA 1
ATOM 4613 C C . ASP C 1 44 ? 26.797 89.080 -8.041 1.00 18.09 44 ASP C C 1
ATOM 4614 O O . ASP C 1 44 ? 27.293 90.069 -8.591 1.00 19.10 44 ASP C O 1
ATOM 4619 N N . ILE C 1 45 ? 25.582 89.024 -7.517 1.00 17.31 45 ILE C N 1
ATOM 4620 C CA . ILE C 1 45 ? 24.598 90.114 -7.477 1.00 18.46 45 ILE C CA 1
ATOM 4621 C C . ILE C 1 45 ? 24.588 90.658 -6.046 1.00 17.72 45 ILE C C 1
ATOM 4622 O O . ILE C 1 45 ? 24.644 89.869 -5.079 1.00 18.33 45 ILE C O 1
ATOM 4627 N N . HIS C 1 46 ? 24.549 91.988 -5.899 1.00 15.01 46 HIS C N 1
ATOM 4628 C CA . HIS C 1 46 ? 24.267 92.617 -4.598 1.00 14.65 46 HIS C CA 1
ATOM 4629 C C . HIS C 1 46 ? 23.169 93.666 -4.828 1.00 13.87 46 HIS C C 1
ATOM 4630 O O . HIS C 1 46 ? 22.740 93.862 -5.967 1.00 14.91 46 HIS C O 1
ATOM 4637 N N . VAL C 1 47 ? 22.721 94.312 -3.765 1.00 13.95 47 VAL C N 1
ATOM 4638 C CA . VAL C 1 47 ? 21.736 95.380 -3.888 1.00 12.29 47 VAL C CA 1
ATOM 4639 C C . VAL C 1 47 ? 22.212 96.430 -4.933 1.00 12.58 47 VAL C C 1
ATOM 4640 O O . VAL C 1 47 ? 23.334 96.973 -4.839 1.00 12.12 47 VAL C O 1
ATOM 4644 N N . GLY C 1 48 ? 21.352 96.713 -5.905 1.00 13.33 48 GLY C N 1
ATOM 4645 C CA . GLY C 1 48 ? 21.713 97.518 -7.071 1.00 12.53 48 GLY C CA 1
ATOM 4646 C C . GLY C 1 48 ? 21.299 98.988 -6.971 1.00 12.97 48 GLY C C 1
ATOM 4647 O O . GLY C 1 48 ? 20.467 99.373 -6.124 1.00 13.96 48 GLY C O 1
ATOM 4648 N N . LEU C 1 49 ? 21.862 99.799 -7.872 1.00 12.57 49 LEU C N 1
ATOM 4649 C CA . LEU C 1 49 ? 21.485 101.187 -8.043 1.00 13.08 49 LEU C CA 1
ATOM 4650 C C . LEU C 1 49 ? 20.654 101.180 -9.337 1.00 14.09 49 LEU C C 1
ATOM 4651 O O . LEU C 1 49 ? 21.191 100.887 -10.429 1.00 13.85 49 LEU C O 1
ATOM 4656 N N . TYR C 1 50 ? 19.350 101.430 -9.193 1.00 14.30 50 TYR C N 1
ATOM 4657 C CA . TYR C 1 50 ? 18.366 101.281 -10.264 1.00 14.43 50 TYR C CA 1
ATOM 4658 C C . TYR C 1 50 ? 18.045 102.609 -10.955 1.00 15.20 50 TYR C C 1
ATOM 4659 O O . TYR C 1 50 ? 17.954 103.657 -10.305 1.00 15.65 50 TYR C O 1
ATOM 4668 N N . LYS C 1 51 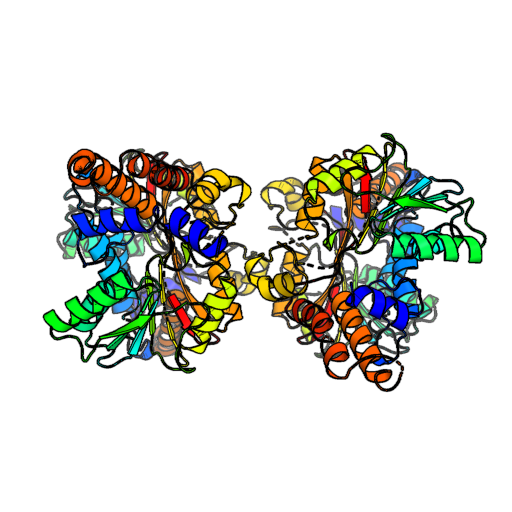? 17.850 102.529 -12.271 1.00 14.36 51 LYS C N 1
ATOM 4669 C CA . LYS C 1 51 ? 17.550 103.666 -13.146 1.00 16.76 51 LYS C CA 1
ATOM 4670 C C . LYS C 1 51 ? 16.072 103.658 -13.446 1.00 15.89 51 LYS C C 1
ATOM 4671 O O . LYS C 1 51 ? 15.553 102.639 -13.903 1.00 15.26 51 LYS C O 1
ATOM 4677 N N . GLU C 1 52 ? 15.383 104.776 -13.208 1.00 16.49 52 GLU C N 1
ATOM 4678 C CA . GLU C 1 52 ? 13.991 104.918 -13.670 1.00 18.13 52 GLU C CA 1
ATOM 4679 C C . GLU C 1 52 ? 13.863 104.856 -15.188 1.00 18.63 52 GLU C C 1
ATOM 4680 O O . GLU C 1 52 ? 14.695 105.425 -15.895 1.00 18.48 52 GLU C O 1
ATOM 4686 N N . PRO C 1 53 ? 12.809 104.165 -15.695 1.00 19.28 53 PRO C N 1
ATOM 4687 C CA . PRO C 1 53 ? 11.763 103.472 -14.902 1.00 18.71 53 PRO C CA 1
ATOM 4688 C C . PRO C 1 53 ? 12.249 102.104 -14.387 1.00 18.04 53 PRO C C 1
ATOM 4689 O O . PRO C 1 53 ? 12.744 101.299 -15.175 1.00 18.92 53 PRO C O 1
ATOM 4693 N N . VAL C 1 54 ? 12.103 101.860 -13.082 1.00 17.67 54 VAL C N 1
ATOM 4694 C CA . VAL C 1 54 ? 12.724 100.702 -12.433 1.00 17.77 54 VAL C CA 1
ATOM 4695 C C . VAL C 1 54 ? 12.194 99.395 -13.032 1.00 18.06 54 VAL C C 1
ATOM 4696 O O . VAL C 1 54 ? 12.936 98.445 -13.192 1.00 16.86 54 VAL C O 1
ATOM 4700 N N . ASP C 1 55 ? 10.919 99.374 -13.412 1.00 18.02 55 ASP C N 1
ATOM 4701 C CA . ASP C 1 55 ? 10.400 98.206 -14.087 1.00 20.17 55 ASP C CA 1
ATOM 4702 C C . ASP C 1 55 ? 11.126 97.882 -15.412 1.00 19.25 55 ASP C C 1
ATOM 4703 O O . ASP C 1 55 ? 11.185 96.735 -15.778 1.00 19.34 55 ASP C O 1
ATOM 4708 N N . GLN C 1 56 ? 11.700 98.870 -16.100 1.00 19.99 56 GLN C N 1
ATOM 4709 C CA . GLN C 1 56 ? 12.457 98.589 -17.342 1.00 20.24 56 GLN C CA 1
ATOM 4710 C C . GLN C 1 56 ? 13.900 98.164 -17.088 1.00 19.21 56 GLN C C 1
ATOM 4711 O O . GLN C 1 56 ? 14.533 97.575 -17.992 1.00 20.33 56 GLN C O 1
ATOM 4717 N N . ASP C 1 57 ? 14.408 98.415 -15.877 1.00 16.79 57 ASP C N 1
ATOM 4718 C CA . ASP C 1 57 ? 15.827 98.201 -15.574 1.00 14.93 57 ASP C CA 1
ATOM 4719 C C . ASP C 1 57 ? 16.094 96.708 -15.378 1.00 14.35 57 ASP C C 1
ATOM 4720 O O . ASP C 1 57 ? 15.163 95.928 -15.287 1.00 13.73 57 ASP C O 1
ATOM 4725 N N . GLU C 1 58 ? 17.363 96.312 -15.327 1.00 13.65 58 GLU C N 1
ATOM 4726 C CA . GLU C 1 58 ? 17.707 94.894 -15.125 1.00 14.07 58 GLU C CA 1
ATOM 4727 C C . GLU C 1 58 ? 18.559 94.802 -13.881 1.00 13.13 58 GLU C C 1
ATOM 4728 O O . GLU C 1 58 ? 19.468 95.627 -13.682 1.00 10.88 58 GLU C O 1
ATOM 4734 N N . ILE C 1 59 ? 18.284 93.782 -13.053 1.00 12.97 59 ILE C N 1
ATOM 4735 C CA . ILE C 1 59 ? 19.012 93.573 -11.798 1.00 11.86 59 ILE C CA 1
ATOM 4736 C C . ILE C 1 59 ? 20.540 93.446 -12.064 1.00 12.24 59 ILE C C 1
ATOM 4737 O O . ILE C 1 59 ? 21.345 93.996 -11.329 1.00 11.62 59 ILE C O 1
ATOM 4742 N N . ARG C 1 60 ? 20.918 92.746 -13.131 1.00 11.51 60 ARG C N 1
ATOM 4743 C CA . ARG C 1 60 ? 22.320 92.591 -13.497 1.00 12.04 60 ARG C CA 1
ATOM 4744 C C . ARG C 1 60 ? 22.997 93.987 -13.691 1.00 12.48 60 ARG C C 1
ATOM 4745 O O . ARG C 1 60 ? 24.049 94.277 -13.123 1.00 12.28 60 ARG C O 1
ATOM 4753 N N . GLU C 1 61 ? 22.365 94.859 -14.477 1.00 11.24 61 GLU C N 1
ATOM 4754 C CA . GLU C 1 61 ? 22.926 96.192 -14.721 1.00 12.93 61 GLU C CA 1
ATOM 4755 C C . GLU C 1 61 ? 22.987 97.039 -13.444 1.00 13.02 61 GLU C C 1
ATOM 4756 O O . GLU C 1 61 ? 23.981 97.745 -13.202 1.00 12.90 61 GLU C O 1
ATOM 4762 N N . ALA C 1 62 ? 21.929 96.957 -12.636 1.00 12.32 62 ALA C N 1
ATOM 4763 C CA . ALA C 1 62 ? 21.862 97.715 -11.398 1.00 13.22 62 ALA C CA 1
ATOM 4764 C C . ALA C 1 62 ? 22.971 97.320 -10.394 1.00 13.36 62 ALA C C 1
ATOM 4765 O O . ALA C 1 62 ? 23.545 98.180 -9.743 1.00 11.93 62 ALA C O 1
ATOM 4767 N N . SER C 1 63 ? 23.229 96.013 -10.281 1.00 12.99 63 SER C N 1
ATOM 4768 C CA . SER C 1 63 ? 24.256 95.464 -9.407 1.00 12.72 63 SER C CA 1
ATOM 4769 C C . SER C 1 63 ? 25.654 95.884 -9.911 1.00 13.06 63 SER C C 1
ATOM 4770 O O . SER C 1 63 ? 26.537 96.207 -9.112 1.00 12.08 63 SER C O 1
ATOM 4773 N N . LEU C 1 64 ? 25.844 95.876 -11.231 1.00 12.27 64 LEU C N 1
ATOM 4774 C CA . LEU C 1 64 ? 27.076 96.419 -11.823 1.00 12.23 64 LEU C CA 1
ATOM 4775 C C . LEU C 1 64 ? 27.256 97.939 -11.584 1.00 12.29 64 LEU C C 1
ATOM 4776 O O . LEU C 1 64 ? 28.373 98.394 -11.385 1.00 11.35 64 LEU C O 1
ATOM 4781 N N . ARG C 1 65 ? 26.158 98.702 -11.615 1.00 12.27 65 ARG C N 1
ATOM 4782 C CA . ARG C 1 65 ? 26.219 100.123 -11.229 1.00 12.82 65 ARG C CA 1
ATOM 4783 C C . ARG C 1 65 ? 26.689 100.314 -9.760 1.00 13.33 65 ARG C C 1
ATOM 4784 O O . ARG C 1 65 ? 27.458 101.246 -9.474 1.00 13.61 65 ARG C O 1
ATOM 4792 N N . THR C 1 66 ? 26.206 99.459 -8.851 1.00 12.83 66 THR C N 1
ATOM 4793 C CA . THR C 1 66 ? 26.669 99.400 -7.463 1.00 12.75 66 THR C CA 1
ATOM 4794 C C . THR C 1 66 ? 28.190 99.131 -7.399 1.00 13.02 66 THR C C 1
ATOM 4795 O O . THR C 1 66 ? 28.915 99.826 -6.666 1.00 12.54 66 THR C O 1
ATOM 4799 N N . ASP C 1 67 ? 28.663 98.165 -8.194 1.00 13.45 67 ASP C N 1
ATOM 4800 C CA . ASP C 1 67 ? 30.086 97.803 -8.171 1.00 13.87 67 ASP C CA 1
ATOM 4801 C C . ASP C 1 67 ? 30.937 99.012 -8.629 1.00 14.22 67 ASP C C 1
ATOM 4802 O O . ASP C 1 67 ? 31.900 99.390 -7.951 1.00 15.12 67 ASP C O 1
ATOM 4807 N N . GLU C 1 68 ? 30.551 99.619 -9.744 1.00 14.05 68 GLU C N 1
ATOM 4808 C CA . GLU C 1 68 ? 31.192 100.850 -10.239 1.00 15.75 68 GLU C CA 1
ATOM 4809 C C . GLU C 1 68 ? 31.177 101.997 -9.231 1.00 14.64 68 GLU C C 1
ATOM 4810 O O . GLU C 1 68 ? 32.189 102.656 -9.035 1.00 14.07 68 GLU C O 1
ATOM 4816 N N . TRP C 1 69 ? 30.037 102.232 -8.595 1.00 14.44 69 TRP C N 1
ATOM 4817 C CA . TRP C 1 69 ? 29.916 103.312 -7.632 1.00 13.69 69 TRP C CA 1
ATOM 4818 C C . TRP C 1 69 ? 30.796 103.027 -6.408 1.00 13.09 69 TRP C C 1
ATOM 4819 O O . TRP C 1 69 ? 31.592 103.866 -5.996 1.00 12.86 69 TRP C O 1
ATOM 4830 N N . LEU C 1 70 ? 30.678 101.848 -5.823 1.00 13.32 70 LEU C N 1
ATOM 4831 C CA . LEU C 1 70 ? 31.503 101.585 -4.626 1.00 13.43 70 LEU C CA 1
ATOM 4832 C C . LEU C 1 70 ? 33.026 101.629 -4.944 1.00 13.76 70 LEU C C 1
ATOM 4833 O O . LEU C 1 70 ? 33.812 102.162 -4.166 1.00 13.76 70 LEU C O 1
ATOM 4838 N N . ALA C 1 71 ? 33.415 101.033 -6.067 1.00 13.13 71 ALA C N 1
ATOM 4839 C CA . ALA C 1 71 ? 34.801 101.083 -6.530 1.00 13.36 71 ALA C CA 1
ATOM 4840 C C . ALA C 1 71 ? 35.267 102.519 -6.781 1.00 13.12 71 ALA C C 1
ATOM 4841 O O . ALA C 1 71 ? 36.399 102.864 -6.451 1.00 12.44 71 ALA C O 1
ATOM 4843 N N . SER C 1 72 ? 34.406 103.356 -7.363 1.00 13.90 72 SER C N 1
ATOM 4844 C CA A SER C 1 72 ? 34.738 104.770 -7.579 0.50 15.32 72 SER C CA 1
ATOM 4845 C CA B SER C 1 72 ? 34.752 104.769 -7.581 0.50 14.73 72 SER C CA 1
ATOM 4846 C C . SER C 1 72 ? 34.960 105.502 -6.251 1.00 15.40 72 SER C C 1
ATOM 4847 O O . SER C 1 72 ? 35.869 106.323 -6.126 1.00 15.62 72 SER C O 1
ATOM 4852 N N . GLU C 1 73 ? 34.111 105.220 -5.262 1.00 15.37 73 GLU C N 1
ATOM 4853 C CA . GLU C 1 73 ? 34.252 105.868 -3.959 1.00 16.11 73 GLU C CA 1
ATOM 4854 C C . GLU C 1 73 ? 35.578 105.399 -3.342 1.00 16.58 73 GLU C C 1
ATOM 4855 O O . GLU C 1 73 ? 36.381 106.211 -2.848 1.00 17.50 73 GLU C O 1
ATOM 4861 N N . LEU C 1 74 ? 35.833 104.093 -3.427 1.00 15.02 74 LEU C N 1
ATOM 4862 C CA . LEU C 1 74 ? 37.046 103.554 -2.842 1.00 14.33 74 LEU C CA 1
ATOM 4863 C C . LEU C 1 74 ? 38.309 104.073 -3.583 1.00 14.77 74 LEU C C 1
ATOM 4864 O O . LEU C 1 74 ? 39.319 104.393 -2.935 1.00 13.16 74 LEU C O 1
ATOM 4869 N N . ALA C 1 75 ? 38.246 104.154 -4.924 1.00 14.25 75 ALA C N 1
ATOM 4870 C CA . ALA C 1 75 ? 39.378 104.669 -5.709 1.00 15.21 75 ALA C CA 1
ATOM 4871 C C . ALA C 1 75 ? 39.769 106.097 -5.313 1.00 15.01 75 ALA C C 1
ATOM 4872 O O . ALA C 1 75 ? 40.935 106.480 -5.427 1.00 14.84 75 ALA C O 1
ATOM 4882 N N . THR C 1 77 ? 40.021 107.276 -2.458 1.00 14.54 77 THR C N 1
ATOM 4883 C CA . THR C 1 77 ? 40.851 107.295 -1.223 1.00 14.49 77 THR C CA 1
ATOM 4884 C C . THR C 1 77 ? 42.315 106.970 -1.541 1.00 15.13 77 THR C C 1
ATOM 4885 O O . THR C 1 77 ? 43.175 106.984 -0.638 1.00 15.95 77 THR C O 1
ATOM 4889 N N . GLY C 1 78 ? 42.577 106.614 -2.798 1.00 14.61 78 GLY C N 1
ATOM 4890 C CA . GLY C 1 78 ? 43.950 106.356 -3.274 1.00 14.99 78 GLY C CA 1
ATOM 4891 C C . GLY C 1 78 ? 44.447 104.925 -3.122 1.00 16.22 78 GLY C C 1
ATOM 4892 O O . GLY C 1 78 ? 45.560 104.631 -3.562 1.00 15.91 78 GLY C O 1
ATOM 4893 N N . VAL C 1 79 ? 43.631 104.022 -2.547 1.00 15.70 79 VAL C N 1
ATOM 4894 C CA . VAL C 1 79 ? 44.088 102.647 -2.215 1.00 16.83 79 VAL C CA 1
ATOM 4895 C C . VAL C 1 79 ? 44.087 101.641 -3.381 1.00 17.37 79 VAL C C 1
ATOM 4896 O O . VAL C 1 79 ? 44.699 100.569 -3.283 1.00 16.82 79 VAL C O 1
ATOM 4900 N N . LEU C 1 80 ? 43.388 101.980 -4.471 1.00 18.23 80 LEU C N 1
ATOM 4901 C CA . LEU C 1 80 ? 43.219 101.047 -5.598 1.00 19.13 80 LEU C CA 1
ATOM 4902 C C . LEU C 1 80 ? 44.317 101.255 -6.643 1.00 19.74 80 LEU C C 1
ATOM 4903 O O . LEU C 1 80 ? 44.043 101.374 -7.848 1.00 19.50 80 LEU C O 1
ATOM 4908 N N . GLN C 1 81 ? 45.562 101.303 -6.155 1.00 21.26 81 GLN C N 1
ATOM 4909 C CA . GLN C 1 81 ? 46.755 101.348 -7.002 1.00 22.15 81 GLN C CA 1
ATOM 4910 C C . GLN C 1 81 ? 46.997 99.971 -7.610 1.00 22.16 81 GLN C C 1
ATOM 4911 O O . GLN C 1 81 ? 46.577 98.962 -7.047 1.00 22.52 81 GLN C O 1
ATOM 4917 N N . ARG C 1 82 ? 47.690 99.922 -8.741 1.00 21.58 82 ARG C N 1
ATOM 4918 C CA . ARG C 1 82 ? 48.103 98.643 -9.303 1.00 22.26 82 ARG C CA 1
ATOM 4919 C C . ARG C 1 82 ? 48.894 97.844 -8.262 1.00 21.64 82 ARG C C 1
ATOM 4920 O O . ARG C 1 82 ? 49.744 98.401 -7.555 1.00 21.54 82 ARG C O 1
ATOM 4928 N N . GLN C 1 83 ? 48.599 96.541 -8.181 1.00 21.56 83 GLN C N 1
ATOM 4929 C CA A GLN C 1 83 ? 49.175 95.605 -7.213 0.50 21.93 83 GLN C CA 1
ATOM 4930 C CA B GLN C 1 83 ? 49.296 95.685 -7.207 0.50 21.40 83 GLN C CA 1
ATOM 4931 C C . GLN C 1 83 ? 48.894 95.899 -5.726 1.00 21.59 83 GLN C C 1
ATOM 4932 O O . GLN C 1 83 ? 49.386 95.189 -4.843 1.00 21.40 83 GLN C O 1
ATOM 4943 N N . ALA C 1 84 ? 48.054 96.901 -5.429 1.00 20.49 84 ALA C N 1
ATOM 4944 C CA . ALA C 1 84 ? 47.589 97.063 -4.031 1.00 20.80 84 ALA C CA 1
ATOM 4945 C C . ALA C 1 84 ? 46.915 95.743 -3.636 1.00 20.52 84 ALA C C 1
ATOM 4946 O O . ALA C 1 84 ? 46.411 95.008 -4.520 1.00 20.70 84 ALA C O 1
ATOM 4948 N N . LYS C 1 85 ? 46.909 95.446 -2.333 1.00 19.33 85 LYS C N 1
ATOM 4949 C CA . LYS C 1 85 ? 46.405 94.169 -1.842 1.00 18.92 85 LYS C CA 1
ATOM 4950 C C . LYS C 1 85 ? 45.061 94.343 -1.099 1.00 18.15 85 LYS C C 1
ATOM 4951 O O . LYS C 1 85 ? 44.966 95.071 -0.114 1.00 18.03 85 LYS C O 1
ATOM 4957 N N . GLY C 1 86 ? 44.028 93.686 -1.610 1.00 17.51 86 GLY C N 1
ATOM 4958 C CA . GLY C 1 86 ? 42.698 93.750 -1.031 1.00 17.14 86 GLY C CA 1
ATOM 4959 C C . GLY C 1 86 ? 42.221 92.424 -0.465 1.00 17.10 86 GLY C C 1
ATOM 4960 O O . GLY C 1 86 ? 42.669 91.329 -0.880 1.00 16.45 86 GLY C O 1
ATOM 4961 N N . LEU C 1 87 ? 41.314 92.540 0.495 1.00 16.59 87 LEU C N 1
ATOM 4962 C CA . LEU C 1 87 ? 40.586 91.386 1.037 1.00 17.44 87 LEU C CA 1
ATOM 4963 C C . LEU C 1 87 ? 39.108 91.598 0.764 1.00 17.46 87 LEU C C 1
ATOM 4964 O O . LEU C 1 87 ? 38.550 92.648 1.108 1.00 16.97 87 LEU C O 1
ATOM 4969 N N . ASP C 1 88 ? 38.477 90.614 0.135 1.00 17.39 88 ASP C N 1
ATOM 4970 C CA . ASP C 1 88 ? 37.031 90.638 -0.077 1.00 17.70 88 ASP C CA 1
ATOM 4971 C C . ASP C 1 88 ? 36.356 89.771 0.994 1.00 18.33 88 ASP C C 1
ATOM 4972 O O . ASP C 1 88 ? 36.460 88.533 0.948 1.00 18.65 88 ASP C O 1
ATOM 4977 N N . LEU C 1 89 ? 35.692 90.410 1.964 1.00 18.23 89 LEU C N 1
ATOM 4978 C CA . LEU C 1 89 ? 34.980 89.673 2.993 1.00 18.46 89 LEU C CA 1
ATOM 4979 C C . LEU C 1 89 ? 33.565 89.269 2.550 1.00 18.64 89 LEU C C 1
ATOM 4980 O O . LEU C 1 89 ? 32.655 90.116 2.463 1.00 19.06 89 LEU C O 1
ATOM 4985 N N . GLY C 1 90 ? 33.372 87.982 2.312 1.00 17.44 90 GLY C N 1
ATOM 4986 C CA . GLY C 1 90 ? 32.059 87.500 1.872 1.00 17.41 90 GLY C CA 1
ATOM 4987 C C . GLY C 1 90 ? 32.016 87.525 0.367 1.00 17.26 90 GLY C C 1
ATOM 4988 O O . GLY C 1 90 ? 31.116 88.101 -0.244 1.00 16.33 90 GLY C O 1
ATOM 4989 N N . ALA C 1 91 ? 32.986 86.861 -0.240 1.00 16.55 91 ALA C N 1
ATOM 4990 C CA . ALA C 1 91 ? 33.282 87.039 -1.653 1.00 17.14 91 ALA C CA 1
ATOM 4991 C C . ALA C 1 91 ? 32.347 86.340 -2.649 1.00 17.49 91 ALA C C 1
ATOM 4992 O O . ALA C 1 91 ? 32.393 86.610 -3.858 1.00 18.50 91 ALA C O 1
ATOM 4994 N N . GLY C 1 92 ? 31.489 85.449 -2.143 1.00 18.24 92 GLY C N 1
ATOM 4995 C CA . GLY C 1 92 ? 30.593 84.667 -3.002 1.00 18.03 92 GLY C CA 1
ATOM 4996 C C . GLY C 1 92 ? 31.429 83.882 -4.005 1.00 17.51 92 GLY C C 1
ATOM 4997 O O . GLY C 1 92 ? 32.408 83.223 -3.639 1.00 17.36 92 GLY C O 1
ATOM 4998 N N . TYR C 1 93 ? 31.021 83.955 -5.267 1.00 17.21 93 TYR C N 1
ATOM 4999 C CA . TYR C 1 93 ? 31.752 83.339 -6.356 1.00 17.23 93 TYR C CA 1
ATOM 5000 C C . TYR C 1 93 ? 32.954 84.149 -6.888 1.00 17.53 93 TYR C C 1
ATOM 5001 O O . TYR C 1 93 ? 33.600 83.724 -7.857 1.00 16.60 93 TYR C O 1
ATOM 5010 N N . GLY C 1 94 ? 33.252 85.294 -6.254 1.00 16.92 94 GLY C N 1
ATOM 5011 C CA . GLY C 1 94 ? 34.395 86.126 -6.651 1.00 16.42 94 GLY C CA 1
ATOM 5012 C C . GLY C 1 94 ? 34.118 87.104 -7.768 1.00 16.46 94 GLY C C 1
ATOM 5013 O O . GLY C 1 94 ? 35.050 87.612 -8.398 1.00 16.14 94 GLY C O 1
ATOM 5014 N N . GLY C 1 95 ? 32.842 87.364 -8.033 1.00 16.56 95 GLY C N 1
ATOM 5015 C CA . GLY C 1 95 ? 32.456 88.330 -9.088 1.00 16.63 95 GLY C CA 1
ATOM 5016 C C . GLY C 1 95 ? 33.123 89.696 -8.882 1.00 16.39 95 GLY C C 1
ATOM 5017 O O . GLY C 1 95 ? 33.729 90.247 -9.804 1.00 15.59 95 GLY C O 1
ATOM 5018 N N . ALA C 1 96 ? 32.984 90.254 -7.675 1.00 16.18 96 ALA C N 1
ATOM 5019 C CA . ALA C 1 96 ? 33.629 91.532 -7.328 1.00 15.95 96 ALA C CA 1
ATOM 5020 C C . ALA C 1 96 ? 35.158 91.514 -7.467 1.00 16.50 96 ALA C C 1
ATOM 5021 O O . ALA C 1 96 ? 35.762 92.489 -7.910 1.00 16.84 96 ALA C O 1
ATOM 5023 N N . ALA C 1 97 ? 35.778 90.429 -7.008 1.00 15.60 97 ALA C N 1
ATOM 5024 C CA . ALA C 1 97 ? 37.242 90.284 -7.076 1.00 16.59 97 ALA C CA 1
ATOM 5025 C C . ALA C 1 97 ? 37.719 90.371 -8.533 1.00 16.21 97 ALA C C 1
ATOM 5026 O O . ALA C 1 97 ? 38.679 91.098 -8.851 1.00 17.32 97 ALA C O 1
ATOM 5028 N N . ARG C 1 98 ? 37.032 89.665 -9.424 1.00 15.55 98 ARG C N 1
ATOM 5029 C CA . ARG C 1 98 ? 37.410 89.703 -10.830 1.00 15.36 98 ARG C CA 1
ATOM 5030 C C . ARG C 1 98 ? 37.163 91.088 -11.419 1.00 15.51 98 ARG C C 1
ATOM 5031 O O . ARG C 1 98 ? 37.964 91.564 -12.235 1.00 14.83 98 ARG C O 1
ATOM 5039 N N . PHE C 1 99 ? 36.068 91.733 -11.010 1.00 15.14 99 PHE C N 1
ATOM 5040 C CA . PHE C 1 99 ? 35.747 93.113 -11.421 1.00 15.99 99 PHE C CA 1
ATOM 5041 C C . PHE C 1 99 ? 36.862 94.083 -11.053 1.00 15.83 99 PHE C C 1
ATOM 5042 O O . PHE C 1 99 ? 37.313 94.868 -11.908 1.00 15.95 99 PHE C O 1
ATOM 5050 N N . LEU C 1 100 ? 37.316 94.009 -9.804 1.00 15.57 100 LEU C N 1
ATOM 5051 C CA . LEU C 1 100 ? 38.369 94.917 -9.301 1.00 16.69 100 LEU C CA 1
ATOM 5052 C C . LEU C 1 100 ? 39.734 94.633 -9.941 1.00 17.19 100 LEU C C 1
ATOM 5053 O O . LEU C 1 100 ? 40.459 95.557 -10.341 1.00 18.19 100 LEU C O 1
ATOM 5058 N N . VAL C 1 101 ? 40.076 93.364 -10.072 1.00 17.78 101 VAL C N 1
ATOM 5059 C CA . VAL C 1 101 ? 41.359 93.003 -10.701 1.00 17.90 101 VAL C CA 1
ATOM 5060 C C . VAL C 1 101 ? 41.401 93.559 -12.136 1.00 18.58 101 VAL C C 1
ATOM 5061 O O . VAL C 1 101 ? 42.325 94.274 -12.498 1.00 18.89 101 VAL C O 1
ATOM 5065 N N . ARG C 1 102 ? 40.372 93.273 -12.928 1.00 18.96 102 ARG C N 1
ATOM 5066 C CA . ARG C 1 102 ? 40.322 93.757 -14.306 1.00 19.85 102 ARG C CA 1
ATOM 5067 C C . ARG C 1 102 ? 40.381 95.273 -14.414 1.00 19.59 102 ARG C C 1
ATOM 5068 O O . ARG C 1 102 ? 41.071 95.802 -15.280 1.00 20.33 102 ARG C O 1
ATOM 5076 N N . LYS C 1 103 ? 39.709 95.973 -13.501 1.00 19.60 103 LYS C N 1
ATOM 5077 C CA . LYS C 1 103 ? 39.604 97.432 -13.587 1.00 19.79 103 LYS C CA 1
ATOM 5078 C C . LYS C 1 103 ? 40.840 98.175 -13.068 1.00 19.15 103 LYS C C 1
ATOM 5079 O O . LYS C 1 103 ? 41.233 99.191 -13.645 1.00 19.09 103 LYS C O 1
ATOM 5085 N N . PHE C 1 104 ? 41.418 97.691 -11.968 1.00 18.80 104 PHE C N 1
ATOM 5086 C CA . PHE C 1 104 ? 42.460 98.432 -11.239 1.00 18.68 104 PHE C CA 1
ATOM 5087 C C . PHE C 1 104 ? 43.815 97.737 -11.183 1.00 18.97 104 PHE C C 1
ATOM 5088 O O . PHE C 1 104 ? 44.810 98.352 -10.812 1.00 18.87 104 PHE C O 1
ATOM 5096 N N . GLY C 1 105 ? 43.839 96.449 -11.514 1.00 19.18 105 GLY C N 1
ATOM 5097 C CA . GLY C 1 105 ? 45.083 95.703 -11.491 1.00 18.87 105 GLY C CA 1
ATOM 5098 C C . GLY C 1 105 ? 45.557 95.458 -10.070 1.00 18.94 105 GLY C C 1
ATOM 5099 O O . GLY C 1 105 ? 46.740 95.290 -9.852 1.00 19.51 105 GLY C O 1
ATOM 5100 N N . VAL C 1 106 ? 44.632 95.476 -9.110 1.00 18.69 106 VAL C N 1
ATOM 5101 C CA . VAL C 1 106 ? 44.907 95.093 -7.698 1.00 18.68 106 VAL C CA 1
ATOM 5102 C C . VAL C 1 106 ? 44.976 93.561 -7.570 1.00 18.84 106 VAL C C 1
ATOM 5103 O O . VAL C 1 106 ? 44.692 92.840 -8.555 1.00 18.70 106 VAL C O 1
ATOM 5107 N N . SER C 1 107 ? 45.388 93.090 -6.390 1.00 18.98 107 SER C N 1
ATOM 5108 C CA . SER C 1 107 ? 45.298 91.686 -6.016 1.00 21.19 107 SER C CA 1
ATOM 5109 C C . SER C 1 107 ? 44.260 91.559 -4.929 1.00 21.21 107 SER C C 1
ATOM 5110 O O . SER C 1 107 ? 44.149 92.448 -4.096 1.00 22.48 107 SER C O 1
ATOM 5113 N N . ILE C 1 108 ? 43.517 90.455 -4.929 1.00 20.85 108 ILE C N 1
ATOM 5114 C CA . ILE C 1 108 ? 42.397 90.271 -4.009 1.00 20.62 108 ILE C CA 1
ATOM 5115 C C . ILE C 1 108 ? 42.519 88.869 -3.379 1.00 19.59 108 ILE C C 1
ATOM 5116 O O . ILE C 1 108 ? 42.640 87.880 -4.101 1.00 19.31 108 ILE C O 1
ATOM 5121 N N . ASP C 1 109 ? 42.458 88.798 -2.054 1.00 18.65 109 ASP C N 1
ATOM 5122 C CA . ASP C 1 109 ? 42.169 87.540 -1.367 1.00 18.25 109 ASP C CA 1
ATOM 5123 C C . ASP C 1 109 ? 40.671 87.518 -1.071 1.00 18.63 109 ASP C C 1
ATOM 5124 O O . ASP C 1 109 ? 40.160 88.431 -0.419 1.00 18.70 109 ASP C O 1
ATOM 5129 N N . CYS C 1 110 ? 39.987 86.452 -1.500 1.00 18.13 110 CYS C N 1
ATOM 5130 C CA . CYS C 1 110 ? 38.570 86.239 -1.223 1.00 18.70 110 CYS C CA 1
ATOM 5131 C C . CYS C 1 110 ? 38.376 85.366 0.017 1.00 19.10 110 CYS C C 1
ATOM 5132 O O . CYS C 1 110 ? 38.962 84.283 0.104 1.00 19.17 110 CYS C O 1
ATOM 5135 N N . LEU C 1 111 ? 37.546 85.825 0.958 1.00 17.40 111 LEU C N 1
ATOM 5136 C CA . LEU C 1 111 ? 37.203 85.030 2.129 1.00 16.84 111 LEU C CA 1
ATOM 5137 C C . LEU C 1 111 ? 35.721 84.686 2.076 1.00 17.15 111 LEU C C 1
ATOM 5138 O O . LEU C 1 111 ? 34.852 85.569 1.884 1.00 17.20 111 LEU C O 1
ATOM 5143 N N . ASN C 1 112 ? 35.451 83.399 2.217 1.00 16.90 112 ASN C N 1
ATOM 5144 C CA . ASN C 1 112 ? 34.106 82.837 2.101 1.00 17.98 112 ASN C CA 1
ATOM 5145 C C . ASN C 1 112 ? 34.032 81.541 2.916 1.00 18.16 112 ASN C C 1
ATOM 5146 O O . ASN C 1 112 ? 34.990 80.728 2.947 1.00 18.07 112 ASN C O 1
ATOM 5151 N N . ILE C 1 113 ? 32.911 81.380 3.601 1.00 18.42 113 ILE C N 1
ATOM 5152 C CA . ILE C 1 113 ? 32.634 80.207 4.425 1.00 20.03 113 ILE C CA 1
ATOM 5153 C C . ILE C 1 113 ? 32.073 78.991 3.642 1.00 20.20 113 ILE C C 1
ATOM 5154 O O . ILE C 1 113 ? 32.013 77.894 4.191 1.00 20.71 113 ILE C O 1
ATOM 5159 N N . ALA C 1 114 ? 31.669 79.180 2.382 1.00 20.24 114 ALA C N 1
ATOM 5160 C CA . ALA C 1 114 ? 31.012 78.121 1.585 1.00 20.50 114 ALA C CA 1
ATOM 5161 C C . ALA C 1 114 ? 31.990 77.456 0.631 1.00 20.64 114 ALA C C 1
ATOM 5162 O O . ALA C 1 114 ? 32.397 78.086 -0.352 1.00 20.59 114 ALA C O 1
ATOM 5164 N N . PRO C 1 115 ? 32.374 76.182 0.910 1.00 20.95 115 PRO C N 1
ATOM 5165 C CA . PRO C 1 115 ? 33.361 75.483 0.051 1.00 21.02 115 PRO C CA 1
ATOM 5166 C C . PRO C 1 115 ? 32.987 75.370 -1.427 1.00 20.38 115 PRO C C 1
ATOM 5167 O O . PRO C 1 115 ? 33.876 75.442 -2.274 1.00 20.00 115 PRO C O 1
ATOM 5171 N N . VAL C 1 116 ? 31.706 75.185 -1.733 1.00 20.30 116 VAL C N 1
ATOM 5172 C CA . VAL C 1 116 ? 31.316 75.043 -3.128 1.00 21.20 116 VAL C CA 1
ATOM 5173 C C . VAL C 1 116 ? 31.536 76.364 -3.858 1.00 20.98 116 VAL C C 1
ATOM 5174 O O . VAL C 1 116 ? 31.981 76.366 -5.006 1.00 21.16 116 VAL C O 1
ATOM 5178 N N . GLN C 1 117 ? 31.233 77.478 -3.185 1.00 20.21 117 GLN C N 1
ATOM 5179 C CA . GLN C 1 117 ? 31.434 78.801 -3.770 1.00 20.15 117 GLN C CA 1
ATOM 5180 C C . GLN C 1 117 ? 32.910 79.047 -4.009 1.00 19.54 117 GLN C C 1
ATOM 5181 O O . GLN C 1 117 ? 33.281 79.565 -5.047 1.00 19.87 117 GLN C O 1
ATOM 5187 N N . ASN C 1 118 ? 33.750 78.628 -3.068 1.00 19.23 118 ASN C N 1
ATOM 5188 C CA . ASN C 1 118 ? 35.188 78.792 -3.200 1.00 19.26 118 ASN C CA 1
ATOM 5189 C C . ASN C 1 118 ? 35.782 77.983 -4.342 1.00 18.81 118 ASN C C 1
ATOM 5190 O O . ASN C 1 118 ? 36.600 78.493 -5.081 1.00 18.63 118 ASN C O 1
ATOM 5195 N N . LYS C 1 119 ? 35.339 76.738 -4.488 1.00 18.94 119 LYS C N 1
ATOM 5196 C CA . LYS C 1 119 ? 35.748 75.852 -5.601 1.00 19.51 119 LYS C CA 1
ATOM 5197 C C . LYS C 1 119 ? 35.365 76.450 -6.972 1.00 18.33 119 LYS C C 1
ATOM 5198 O O . LYS C 1 119 ? 36.187 76.493 -7.902 1.00 17.65 119 LYS C O 1
ATOM 5204 N N . ARG C 1 120 ? 34.127 76.931 -7.084 1.00 18.10 120 ARG C N 1
ATOM 5205 C CA . ARG C 1 120 ? 33.663 77.599 -8.302 1.00 17.85 120 ARG C CA 1
ATOM 5206 C C . ARG C 1 120 ? 34.425 78.882 -8.605 1.00 18.05 120 ARG C C 1
ATOM 5207 O O . ARG C 1 120 ? 34.802 79.117 -9.754 1.00 17.82 120 ARG C O 1
ATOM 5215 N N . ASN C 1 121 ? 34.595 79.724 -7.581 1.00 17.96 121 ASN C N 1
ATOM 5216 C CA . ASN C 1 121 ? 35.413 80.929 -7.638 1.00 18.32 121 ASN C CA 1
ATOM 5217 C C . ASN C 1 121 ? 36.810 80.651 -8.217 1.00 18.95 121 ASN C C 1
ATOM 5218 O O . ASN C 1 121 ? 37.186 81.266 -9.216 1.00 18.46 121 ASN C O 1
ATOM 5223 N N . GLU C 1 122 ? 37.574 79.752 -7.589 1.00 20.10 122 GLU C N 1
ATOM 5224 C CA . GLU C 1 122 ? 38.884 79.341 -8.121 1.00 21.60 122 GLU C CA 1
ATOM 5225 C C . GLU C 1 122 ? 38.861 78.943 -9.587 1.00 21.65 122 GLU C C 1
ATOM 5226 O O . GLU C 1 122 ? 39.743 79.346 -10.350 1.00 21.55 122 GLU C O 1
ATOM 5232 N N . GLU C 1 123 ? 37.872 78.151 -9.999 1.00 22.09 123 GLU C N 1
ATOM 5233 C CA . GLU C 1 123 ? 37.863 77.725 -11.397 1.00 23.10 123 GLU C CA 1
ATOM 5234 C C . GLU C 1 123 ? 37.522 78.863 -12.359 1.00 22.45 123 GLU C C 1
ATOM 5235 O O . GLU C 1 123 ? 38.084 78.927 -13.447 1.00 21.35 123 GLU C O 1
ATOM 5241 N N . TYR C 1 124 ? 36.647 79.779 -11.930 1.00 21.55 124 TYR C N 1
ATOM 5242 C CA . TYR C 1 124 ? 36.361 81.006 -12.692 1.00 21.72 124 TYR C CA 1
ATOM 5243 C C . TYR C 1 124 ? 37.610 81.857 -12.895 1.00 21.50 124 TYR C C 1
ATOM 5244 O O . TYR C 1 124 ? 37.833 82.394 -13.992 1.00 21.60 124 TYR C O 1
ATOM 5253 N N . ASN C 1 125 ? 38.409 81.977 -11.842 1.00 20.55 125 ASN C N 1
ATOM 5254 C CA . ASN C 1 125 ? 39.645 82.740 -11.910 1.00 21.42 125 ASN C CA 1
ATOM 5255 C C . ASN C 1 125 ? 40.641 82.063 -12.852 1.00 22.17 125 ASN C C 1
ATOM 5256 O O . ASN C 1 125 ? 41.341 82.739 -13.621 1.00 22.54 125 ASN C O 1
ATOM 5261 N N . ASN C 1 126 ? 40.684 80.740 -12.809 1.00 23.06 126 ASN C N 1
ATOM 5262 C CA . ASN C 1 126 ? 41.524 79.985 -13.771 1.00 25.67 126 ASN C CA 1
ATOM 5263 C C . ASN C 1 126 ? 41.103 80.206 -15.218 1.00 25.45 126 ASN C C 1
ATOM 5264 O O . ASN C 1 126 ? 41.942 80.483 -16.080 1.00 25.63 126 ASN C O 1
ATOM 5269 N N . GLN C 1 127 ? 39.803 80.108 -15.480 1.00 25.69 127 GLN C N 1
ATOM 5270 C CA . GLN C 1 127 ? 39.273 80.306 -16.829 1.00 26.27 127 GLN C CA 1
ATOM 5271 C C . GLN C 1 127 ? 39.574 81.693 -17.362 1.00 25.92 127 GLN C C 1
ATOM 5272 O O . GLN C 1 127 ? 39.821 81.858 -18.557 1.00 24.76 127 GLN C O 1
ATOM 5278 N N . ALA C 1 128 ? 39.568 82.674 -16.458 1.00 24.90 128 ALA C N 1
ATOM 5279 C CA . ALA C 1 128 ? 39.765 84.084 -16.795 1.00 25.29 128 ALA C CA 1
ATOM 5280 C C . ALA C 1 128 ? 41.247 84.473 -16.923 1.00 25.03 128 ALA C C 1
ATOM 5281 O O . ALA C 1 128 ? 41.573 85.603 -17.313 1.00 25.00 128 ALA C O 1
ATOM 5283 N N . GLY C 1 129 ? 42.127 83.539 -16.577 1.00 24.63 129 GLY C N 1
ATOM 5284 C CA . GLY C 1 129 ? 43.552 83.813 -16.485 1.00 25.00 129 GLY C CA 1
ATOM 5285 C C . GLY C 1 129 ? 43.865 84.843 -15.414 1.00 25.41 129 GLY C C 1
ATOM 5286 O O . GLY C 1 129 ? 44.703 85.719 -15.632 1.00 25.61 129 GLY C O 1
ATOM 5287 N N . LEU C 1 130 ? 43.194 84.738 -14.259 1.00 25.35 130 LEU C N 1
ATOM 5288 C CA . LEU C 1 130 ? 43.326 85.718 -13.179 1.00 25.15 130 LEU C CA 1
ATOM 5289 C C . LEU C 1 130 ? 43.801 85.136 -11.836 1.00 25.78 130 LEU C C 1
ATOM 5290 O O . LEU C 1 130 ? 43.849 85.855 -10.817 1.00 25.57 130 LEU C O 1
ATOM 5295 N N . ALA C 1 131 ? 44.145 83.847 -11.836 1.00 25.81 131 ALA C N 1
ATOM 5296 C CA . ALA C 1 131 ? 44.522 83.120 -10.620 1.00 26.35 131 ALA C CA 1
ATOM 5297 C C . ALA C 1 131 ? 45.794 83.636 -9.946 1.00 26.94 131 ALA C C 1
ATOM 5298 O O . ALA C 1 131 ? 46.037 83.350 -8.764 1.00 27.90 131 ALA C O 1
ATOM 5300 N N . ASP C 1 132 ? 46.611 84.387 -10.682 1.00 26.58 132 ASP C N 1
ATOM 5301 C CA . ASP C 1 132 ? 47.786 85.022 -10.064 1.00 26.03 132 ASP C CA 1
ATOM 5302 C C . ASP C 1 132 ? 47.469 86.331 -9.317 1.00 25.04 132 ASP C C 1
ATOM 5303 O O . ASP C 1 132 ? 48.325 86.861 -8.609 1.00 23.56 132 ASP C O 1
ATOM 5308 N N . ASN C 1 133 ? 46.267 86.863 -9.524 1.00 23.59 133 ASN C N 1
ATOM 5309 C CA . ASN C 1 133 ? 45.841 88.046 -8.796 1.00 23.35 133 ASN C CA 1
ATOM 5310 C C . ASN C 1 133 ? 44.775 87.719 -7.774 1.00 22.30 133 ASN C C 1
ATOM 5311 O O . ASN C 1 133 ? 44.467 88.553 -6.933 1.00 21.90 133 ASN C O 1
ATOM 5316 N N . ILE C 1 134 ? 44.176 86.537 -7.857 1.00 20.83 134 ILE C N 1
ATOM 5317 C CA . ILE C 1 134 ? 43.085 86.218 -6.928 1.00 19.98 134 ILE C CA 1
ATOM 5318 C C . ILE C 1 134 ? 43.324 84.901 -6.199 1.00 20.50 134 ILE C C 1
ATOM 5319 O O . ILE C 1 134 ? 43.581 83.870 -6.827 1.00 19.96 134 ILE C O 1
ATOM 5324 N N . THR C 1 135 ? 43.211 84.967 -4.874 1.00 19.88 135 THR C N 1
ATOM 5325 C CA . THR C 1 135 ? 43.382 83.831 -3.980 1.00 21.28 135 THR C CA 1
ATOM 5326 C C . THR C 1 135 ? 42.109 83.622 -3.181 1.00 20.79 135 THR C C 1
ATOM 5327 O O . THR C 1 135 ? 41.506 84.596 -2.682 1.00 21.46 135 THR C O 1
ATOM 5331 N N . VAL C 1 136 ? 41.684 82.368 -3.080 1.00 20.02 136 VAL C N 1
ATOM 5332 C CA . VAL C 1 136 ? 40.396 82.071 -2.476 1.00 19.83 136 VAL C CA 1
ATOM 5333 C C . VAL C 1 136 ? 40.686 81.338 -1.182 1.00 20.94 136 VAL C C 1
ATOM 5334 O O . VAL C 1 136 ? 41.368 80.325 -1.193 1.00 19.87 136 VAL C O 1
ATOM 5338 N N . LYS C 1 137 ? 40.231 81.903 -0.068 1.00 21.25 137 LYS C N 1
ATOM 5339 C CA . LYS C 1 137 ? 40.488 81.357 1.266 1.00 22.95 137 LYS C CA 1
ATOM 5340 C C . LYS C 1 137 ? 39.174 80.977 1.935 1.00 22.85 137 LYS C C 1
ATOM 5341 O O . LYS C 1 137 ? 38.175 81.729 1.859 1.00 22.28 137 LYS C O 1
ATOM 5347 N N . TYR C 1 138 ? 39.173 79.828 2.605 1.00 22.06 138 TYR C N 1
ATOM 5348 C CA . TYR C 1 138 ? 38.032 79.450 3.447 1.00 23.19 138 TYR C CA 1
ATOM 5349 C C . TYR C 1 138 ? 38.178 80.172 4.787 1.00 23.03 138 TYR C C 1
ATOM 5350 O O . TYR C 1 138 ? 39.279 80.281 5.316 1.00 21.74 138 TYR C O 1
ATOM 5359 N N . GLY C 1 139 ? 37.079 80.677 5.328 1.00 22.82 139 GLY C N 1
ATOM 5360 C CA . GLY C 1 139 ? 37.132 81.233 6.664 1.00 23.51 139 GLY C CA 1
ATOM 5361 C C . GLY C 1 139 ? 35.995 82.173 7.004 1.00 23.98 139 GLY C C 1
ATOM 5362 O O . GLY C 1 139 ? 35.153 82.488 6.164 1.00 24.26 139 GLY C O 1
ATOM 5363 N N . SER C 1 140 ? 36.007 82.621 8.252 1.00 24.09 140 SER C N 1
ATOM 5364 C CA . SER C 1 140 ? 34.930 83.389 8.841 1.00 24.19 140 SER C CA 1
ATOM 5365 C C . SER C 1 140 ? 35.471 84.768 9.184 1.00 24.11 140 SER C C 1
ATOM 5366 O O . SER C 1 140 ? 36.640 84.892 9.566 1.00 24.02 140 SER C O 1
ATOM 5369 N N . PHE C 1 141 ? 34.620 85.790 9.067 1.00 24.57 141 PHE C N 1
ATOM 5370 C CA . PHE C 1 141 ? 34.939 87.177 9.488 1.00 24.74 141 PHE C CA 1
ATOM 5371 C C . PHE C 1 141 ? 35.317 87.275 10.942 1.00 24.02 141 PHE C C 1
ATOM 5372 O O . PHE C 1 141 ? 35.944 88.258 11.339 1.00 24.59 141 PHE C O 1
ATOM 5380 N N . LEU C 1 142 ? 34.886 86.319 11.753 1.00 22.24 142 LEU C N 1
ATOM 5381 C CA . LEU C 1 142 ? 35.184 86.388 13.182 1.00 22.38 142 LEU C CA 1
ATOM 5382 C C . LEU C 1 142 ? 36.582 85.879 13.514 1.00 22.37 142 LEU C C 1
ATOM 5383 O O . LEU C 1 142 ? 37.049 86.058 14.632 1.00 21.45 142 LEU C O 1
ATOM 5388 N N . GLU C 1 143 ? 37.230 85.231 12.543 1.00 21.67 143 GLU C N 1
ATOM 5389 C CA . GLU C 1 143 ? 38.616 84.780 12.680 1.00 22.40 143 GLU C CA 1
ATOM 5390 C C . GLU C 1 143 ? 39.274 84.757 11.316 1.00 21.52 143 GLU C C 1
ATOM 5391 O O . GLU C 1 143 ? 39.414 83.696 10.683 1.00 21.70 143 GLU C O 1
ATOM 5397 N N . ILE C 1 144 ? 39.641 85.938 10.838 1.00 20.84 144 ILE C N 1
ATOM 5398 C CA . ILE C 1 144 ? 40.194 86.080 9.518 1.00 20.12 144 ILE C CA 1
ATOM 5399 C C . ILE C 1 144 ? 41.557 85.383 9.537 1.00 20.43 144 ILE C C 1
ATOM 5400 O O . ILE C 1 144 ? 42.420 85.761 10.330 1.00 19.97 144 ILE C O 1
ATOM 5405 N N . PRO C 1 145 ? 41.750 84.360 8.665 1.00 20.96 145 PRO C N 1
ATOM 5406 C CA . PRO C 1 145 ? 42.962 83.542 8.684 1.00 21.23 145 PRO C CA 1
ATOM 5407 C C . PRO C 1 145 ? 44.103 84.221 7.924 1.00 22.37 145 PRO C C 1
ATOM 5408 O O . PRO C 1 145 ? 44.683 83.621 7.020 1.00 21.58 145 PRO C O 1
ATOM 5412 N N . CYS C 1 146 ? 44.384 85.471 8.294 1.00 22.27 146 CYS C N 1
ATOM 5413 C CA . CYS C 1 146 ? 45.427 86.296 7.687 1.00 23.41 146 CYS C CA 1
ATOM 5414 C C . CYS C 1 146 ? 46.132 87.011 8.821 1.00 22.18 146 CYS C C 1
ATOM 5415 O O . CYS C 1 146 ? 45.553 87.190 9.909 1.00 21.52 146 CYS C O 1
ATOM 5418 N N . GLU C 1 147 ? 47.378 87.417 8.563 1.00 21.40 147 GLU C N 1
ATOM 5419 C CA . GLU C 1 147 ? 48.210 88.134 9.539 1.00 21.38 147 GLU C CA 1
ATOM 5420 C C . GLU C 1 147 ? 47.773 89.593 9.704 1.00 20.66 147 GLU C C 1
ATOM 5421 O O . GLU C 1 147 ? 47.137 90.169 8.813 1.00 20.81 147 GLU C O 1
ATOM 5427 N N . ASP C 1 148 ? 48.077 90.157 10.871 1.00 20.89 148 ASP C N 1
ATOM 5428 C CA . ASP C 1 148 ? 47.932 91.586 11.128 1.00 20.84 148 ASP C CA 1
ATOM 5429 C C . ASP C 1 148 ? 48.557 92.398 9.989 1.00 20.92 148 ASP C C 1
ATOM 5430 O O . ASP C 1 148 ? 49.544 91.951 9.378 1.00 20.41 148 ASP C O 1
ATOM 5435 N N . ASN C 1 149 ? 48.011 93.596 9.736 1.00 20.35 149 ASN C N 1
ATOM 5436 C CA . ASN C 1 149 ? 48.572 94.555 8.755 1.00 20.64 149 ASN C CA 1
ATOM 5437 C C . ASN C 1 149 ? 48.857 93.987 7.335 1.00 20.41 149 ASN C C 1
ATOM 5438 O O . ASN C 1 149 ? 49.916 94.205 6.754 1.00 21.22 149 ASN C O 1
ATOM 5443 N N . SER C 1 150 ? 47.912 93.234 6.795 1.00 20.52 150 SER C N 1
ATOM 5444 C CA . SER C 1 150 ? 48.083 92.563 5.507 1.00 19.76 150 SER C CA 1
ATOM 5445 C C . SER C 1 150 ? 47.566 93.334 4.277 1.00 19.36 150 SER C C 1
ATOM 5446 O O . SER C 1 150 ? 48.100 93.179 3.157 1.00 19.71 150 SER C O 1
ATOM 5449 N N . TYR C 1 151 ? 46.531 94.149 4.477 1.00 17.51 151 TYR C N 1
ATOM 5450 C CA . TYR C 1 151 ? 45.758 94.663 3.364 1.00 16.34 151 TYR C CA 1
ATOM 5451 C C . TYR C 1 151 ? 45.756 96.163 3.258 1.00 15.42 151 TYR C C 1
ATOM 5452 O O . TYR C 1 151 ? 45.656 96.877 4.245 1.00 15.37 151 TYR C O 1
ATOM 5461 N N . ASP C 1 152 ? 45.905 96.623 2.028 1.00 15.27 152 ASP C N 1
ATOM 5462 C CA . ASP C 1 152 ? 45.729 98.009 1.706 1.00 14.79 152 ASP C CA 1
ATOM 5463 C C . ASP C 1 152 ? 44.246 98.388 1.778 1.00 14.19 152 ASP C C 1
ATOM 5464 O O . ASP C 1 152 ? 43.925 99.538 2.054 1.00 15.70 152 ASP C O 1
ATOM 5469 N N . PHE C 1 153 ? 43.354 97.447 1.461 1.00 12.85 153 PHE C N 1
ATOM 5470 C CA . PHE C 1 153 ? 41.894 97.709 1.494 1.00 13.44 153 PHE C CA 1
ATOM 5471 C C . PHE C 1 153 ? 41.069 96.446 1.800 1.00 12.64 153 PHE C C 1
ATOM 5472 O O . PHE C 1 153 ? 41.522 95.303 1.567 1.00 13.04 153 PHE C O 1
ATOM 5480 N N . ILE C 1 154 ? 39.886 96.657 2.365 1.00 12.60 154 ILE C N 1
ATOM 5481 C CA . ILE C 1 154 ? 38.874 95.626 2.493 1.00 12.40 154 ILE C CA 1
ATOM 5482 C C . ILE C 1 154 ? 37.619 96.071 1.721 1.00 12.95 154 ILE C C 1
ATOM 5483 O O . ILE C 1 154 ? 37.238 97.275 1.726 1.00 13.65 154 ILE C O 1
ATOM 5488 N N . TRP C 1 155 ? 37.012 95.092 1.045 1.00 12.70 155 TRP C N 1
ATOM 5489 C CA . TRP C 1 155 ? 35.776 95.255 0.303 1.00 13.49 155 TRP C CA 1
ATOM 5490 C C . TRP C 1 155 ? 34.821 94.239 0.883 1.00 14.10 155 TRP C C 1
ATOM 5491 O O . TRP C 1 155 ? 35.136 93.047 1.007 1.00 14.15 155 TRP C O 1
ATOM 5502 N N . SER C 1 156 ? 33.628 94.697 1.237 1.00 13.63 156 SER C N 1
ATOM 5503 C CA . SER C 1 156 ? 32.636 93.755 1.732 1.00 13.48 156 SER C CA 1
ATOM 5504 C C . SER C 1 156 ? 31.248 94.216 1.341 1.00 13.31 156 SER C C 1
ATOM 5505 O O . SER C 1 156 ? 30.792 95.263 1.821 1.00 11.90 156 SER C O 1
ATOM 5508 N N . GLN C 1 157 ? 30.578 93.431 0.497 1.00 12.48 157 GLN C N 1
ATOM 5509 C CA . GLN C 1 157 ? 29.237 93.789 0.006 1.00 12.65 157 GLN C CA 1
ATOM 5510 C C . GLN C 1 157 ? 28.130 92.916 0.596 1.00 12.93 157 GLN C C 1
ATOM 5511 O O . GLN C 1 157 ? 28.050 91.678 0.318 1.00 12.39 157 GLN C O 1
ATOM 5517 N N . ASP C 1 158 ? 27.313 93.543 1.444 1.00 12.86 158 ASP C N 1
ATOM 5518 C CA . ASP C 1 158 ? 26.105 92.909 2.031 1.00 13.22 158 ASP C CA 1
ATOM 5519 C C . ASP C 1 158 ? 26.368 91.587 2.757 1.00 14.01 158 ASP C C 1
ATOM 5520 O O . ASP C 1 158 ? 25.539 90.670 2.757 1.00 12.95 158 ASP C O 1
ATOM 5525 N N . ALA C 1 159 ? 27.523 91.500 3.375 1.00 14.29 159 ALA C N 1
ATOM 5526 C CA . ALA C 1 159 ? 27.909 90.296 4.094 1.00 14.16 159 ALA C CA 1
ATOM 5527 C C . ALA C 1 159 ? 27.843 90.451 5.625 1.00 14.77 159 ALA C C 1
ATOM 5528 O O . ALA C 1 159 ? 27.685 89.475 6.320 1.00 14.19 159 ALA C O 1
ATOM 5530 N N . PHE C 1 160 ? 27.987 91.665 6.156 1.00 14.91 160 PHE C N 1
ATOM 5531 C CA . PHE C 1 160 ? 28.008 91.853 7.611 1.00 15.65 160 PHE C CA 1
ATOM 5532 C C . PHE C 1 160 ? 26.653 91.549 8.275 1.00 16.42 160 PHE C C 1
ATOM 5533 O O . PHE C 1 160 ? 26.618 91.137 9.454 1.00 15.80 160 PHE C O 1
ATOM 5541 N N . LEU C 1 161 ? 25.569 91.738 7.516 1.00 16.52 161 LEU C N 1
ATOM 5542 C CA . LEU C 1 161 ? 24.156 91.598 7.979 1.00 17.72 161 LEU C CA 1
ATOM 5543 C C . LEU C 1 161 ? 23.906 90.449 8.987 1.00 19.07 161 LEU C C 1
ATOM 5544 O O . LEU C 1 161 ? 23.337 90.658 10.074 1.00 18.33 161 LEU C O 1
ATOM 5549 N N . HIS C 1 162 ? 24.339 89.250 8.621 1.00 20.34 162 HIS C N 1
ATOM 5550 C CA . HIS C 1 162 ? 24.118 88.054 9.444 1.00 22.30 162 HIS C CA 1
ATOM 5551 C C . HIS C 1 162 ? 25.142 87.771 10.548 1.00 22.33 162 HIS C C 1
ATOM 5552 O O . HIS C 1 162 ? 24.964 86.816 11.277 1.00 23.29 162 HIS C O 1
ATOM 5559 N N . SER C 1 163 ? 26.204 88.556 10.703 1.00 22.81 163 SER C N 1
ATOM 5560 C CA . SER C 1 163 ? 27.162 88.256 11.790 1.00 22.10 163 SER C CA 1
ATOM 5561 C C . SER C 1 163 ? 26.546 88.415 13.185 1.00 21.76 163 SER C C 1
ATOM 5562 O O . SER C 1 163 ? 25.934 89.448 13.474 1.00 21.35 163 SER C O 1
ATOM 5565 N N . PRO C 1 164 ? 26.698 87.379 14.065 1.00 21.35 164 PRO C N 1
ATOM 5566 C CA . PRO C 1 164 ? 26.231 87.467 15.462 1.00 20.38 164 PRO C CA 1
ATOM 5567 C C . PRO C 1 164 ? 27.178 88.225 16.442 1.00 19.66 164 PRO C C 1
ATOM 5568 O O . PRO C 1 164 ? 26.888 88.317 17.661 1.00 20.10 164 PRO C O 1
ATOM 5572 N N . ASP C 1 165 ? 28.308 88.713 15.934 1.00 18.20 165 ASP C N 1
ATOM 5573 C CA . ASP C 1 165 ? 29.292 89.407 16.769 1.00 16.97 165 ASP C CA 1
ATOM 5574 C C . ASP C 1 165 ? 29.927 90.496 15.920 1.00 16.10 165 ASP C C 1
ATOM 5575 O O . ASP C 1 165 ? 31.061 90.356 15.431 1.00 15.19 165 ASP C O 1
ATOM 5580 N N . LYS C 1 166 ? 29.170 91.575 15.728 1.00 14.48 166 LYS C N 1
ATOM 5581 C CA . LYS C 1 166 ? 29.590 92.652 14.854 1.00 14.33 166 LYS C CA 1
ATOM 5582 C C . LYS C 1 166 ? 30.824 93.404 15.367 1.00 13.09 166 LYS C C 1
ATOM 5583 O O . LYS C 1 166 ? 31.638 93.838 14.560 1.00 12.72 166 LYS C O 1
ATOM 5589 N N . LEU C 1 167 ? 30.990 93.530 16.694 1.00 12.15 167 LEU C N 1
ATOM 5590 C CA . LEU C 1 167 ? 32.225 94.107 17.239 1.00 11.98 167 LEU C CA 1
ATOM 5591 C C . LEU C 1 167 ? 33.430 93.273 16.782 1.00 12.58 167 LEU C C 1
ATOM 5592 O O . LEU C 1 167 ? 34.421 93.826 16.353 1.00 12.20 167 LEU C O 1
ATOM 5597 N N . LYS C 1 168 ? 33.336 91.947 16.896 1.00 13.41 168 LYS C N 1
ATOM 5598 C CA . LYS C 1 168 ? 34.488 91.081 16.541 1.00 13.47 168 LYS C CA 1
ATOM 5599 C C . LYS C 1 168 ? 34.842 91.231 15.054 1.00 14.58 168 LYS C C 1
ATOM 5600 O O . LYS C 1 168 ? 36.025 91.293 14.696 1.00 15.20 168 LYS C O 1
ATOM 5606 N N . VAL C 1 169 ? 33.819 91.345 14.202 1.00 13.45 169 VAL C N 1
ATOM 5607 C CA . VAL C 1 169 ? 34.030 91.613 12.789 1.00 14.09 169 VAL C CA 1
ATOM 5608 C C . VAL C 1 169 ? 34.890 92.887 12.596 1.00 13.56 169 VAL C C 1
ATOM 5609 O O . VAL C 1 169 ? 35.916 92.857 11.905 1.00 13.27 169 VAL C O 1
ATOM 5613 N N . PHE C 1 170 ? 34.501 93.988 13.235 1.00 13.54 170 PHE C N 1
ATOM 5614 C CA . PHE C 1 170 ? 35.238 95.246 13.073 1.00 13.61 170 PHE C CA 1
ATOM 5615 C C . PHE C 1 170 ? 36.664 95.164 13.665 1.00 13.36 170 PHE C C 1
ATOM 5616 O O . PHE C 1 170 ? 37.612 95.779 13.147 1.00 12.49 170 PHE C O 1
ATOM 5624 N N . GLN C 1 171 ? 36.808 94.413 14.757 1.00 13.58 171 GLN C N 1
ATOM 5625 C CA . GLN C 1 171 ? 38.138 94.182 15.355 1.00 13.59 171 GLN C CA 1
ATOM 5626 C C . GLN C 1 171 ? 38.984 93.403 14.373 1.00 13.89 171 GLN C C 1
ATOM 5627 O O . GLN C 1 171 ? 40.164 93.726 14.186 1.00 14.57 171 GLN C O 1
ATOM 5633 N N . GLU C 1 172 ? 38.396 92.381 13.738 1.00 12.87 172 GLU C N 1
ATOM 5634 C CA . GLU C 1 172 ? 39.151 91.623 12.701 1.00 12.59 172 GLU C CA 1
ATOM 5635 C C . GLU C 1 172 ? 39.545 92.473 11.499 1.00 13.30 172 GLU C C 1
ATOM 5636 O O . GLU C 1 172 ? 40.688 92.394 11.013 1.00 12.14 172 GLU C O 1
ATOM 5642 N N . CYS C 1 173 ? 38.607 93.298 11.026 1.00 13.06 173 CYS C N 1
ATOM 5643 C CA . CYS C 1 173 ? 38.888 94.188 9.910 1.00 13.91 173 CYS C CA 1
ATOM 5644 C C . CYS C 1 173 ? 40.029 95.134 10.278 1.00 14.13 173 CYS C C 1
ATOM 5645 O O . CYS C 1 173 ? 40.946 95.333 9.489 1.00 13.58 173 CYS C O 1
ATOM 5648 N N . ALA C 1 174 ? 39.943 95.742 11.460 1.00 13.68 174 ALA C N 1
ATOM 5649 C CA . ALA C 1 174 ? 40.969 96.662 11.889 1.00 14.34 174 ALA C CA 1
ATOM 5650 C C . ALA C 1 174 ? 42.339 95.968 11.999 1.00 13.99 174 ALA C C 1
ATOM 5651 O O . ALA C 1 174 ? 43.350 96.523 11.559 1.00 14.78 174 ALA C O 1
ATOM 5653 N N . ARG C 1 175 ? 42.350 94.769 12.578 1.00 14.27 175 ARG C N 1
ATOM 5654 C CA . ARG C 1 175 ? 43.576 93.990 12.768 1.00 13.94 175 ARG C CA 1
ATOM 5655 C C . ARG C 1 175 ? 44.317 93.739 11.453 1.00 14.26 175 ARG C C 1
ATOM 5656 O O . ARG C 1 175 ? 45.562 93.925 11.381 1.00 13.64 175 ARG C O 1
ATOM 5664 N N . VAL C 1 176 ? 43.575 93.284 10.432 1.00 14.01 176 VAL C N 1
ATOM 5665 C CA . VAL C 1 176 ? 44.189 92.859 9.168 1.00 13.99 176 VAL C CA 1
ATOM 5666 C C . VAL C 1 176 ? 44.474 93.984 8.174 1.00 14.76 176 VAL C C 1
ATOM 5667 O O . VAL C 1 176 ? 45.231 93.771 7.212 1.00 15.33 176 VAL C O 1
ATOM 5671 N N . LEU C 1 177 ? 43.867 95.157 8.364 1.00 15.28 177 LEU C N 1
ATOM 5672 C CA . LEU C 1 177 ? 44.223 96.309 7.513 1.00 16.34 177 LEU C CA 1
ATOM 5673 C C . LEU C 1 177 ? 45.592 96.841 7.917 1.00 16.30 177 LEU C C 1
ATOM 5674 O O . LEU C 1 177 ? 45.920 96.888 9.123 1.00 16.40 177 LEU C O 1
ATOM 5679 N N . LYS C 1 178 ? 46.371 97.250 6.918 1.00 15.86 178 LYS C N 1
ATOM 5680 C CA . LYS C 1 178 ? 47.553 98.059 7.137 1.00 16.66 178 LYS C CA 1
ATOM 5681 C C . LYS C 1 178 ? 47.203 99.408 7.780 1.00 17.10 178 LYS C C 1
ATOM 5682 O O . LYS C 1 178 ? 46.056 99.919 7.618 1.00 17.08 178 LYS C O 1
ATOM 5688 N N . PRO C 1 179 ? 48.163 100.009 8.515 1.00 17.39 179 PRO C N 1
ATOM 5689 C CA . PRO C 1 179 ? 47.895 101.389 8.918 1.00 16.70 179 PRO C CA 1
ATOM 5690 C C . PRO C 1 179 ? 47.499 102.254 7.698 1.00 16.47 179 PRO C C 1
ATOM 5691 O O . PRO C 1 179 ? 48.093 102.125 6.608 1.00 15.63 179 PRO C O 1
ATOM 5695 N N . ARG C 1 180 ? 46.455 103.073 7.861 1.00 15.86 180 ARG C N 1
ATOM 5696 C CA . ARG C 1 180 ? 45.923 103.912 6.767 1.00 17.05 180 ARG C CA 1
ATOM 5697 C C . ARG C 1 180 ? 45.213 103.134 5.643 1.00 16.06 180 ARG C C 1
ATOM 5698 O O . ARG C 1 180 ? 44.792 103.731 4.654 1.00 17.10 180 ARG C O 1
ATOM 5706 N N . GLY C 1 181 ? 45.065 101.813 5.810 1.00 15.33 181 GLY C N 1
ATOM 5707 C CA . GLY C 1 181 ? 44.250 100.998 4.902 1.00 14.41 181 GLY C CA 1
ATOM 5708 C C . GLY C 1 181 ? 42.795 101.469 4.929 1.00 13.92 181 GLY C C 1
ATOM 5709 O O . GLY C 1 181 ? 42.338 102.023 5.925 1.00 13.92 181 GLY C O 1
ATOM 5710 N N . VAL C 1 182 ? 42.063 101.260 3.838 1.00 12.38 182 VAL C N 1
ATOM 5711 C CA . VAL C 1 182 ? 40.671 101.712 3.754 1.00 12.95 182 VAL C CA 1
ATOM 5712 C C . VAL C 1 182 ? 39.704 100.529 3.587 1.00 14.09 182 VAL C C 1
ATOM 5713 O O . VAL C 1 182 ? 40.008 99.596 2.851 1.00 12.90 182 VAL C O 1
ATOM 5725 N N . ALA C 1 184 ? 35.757 99.553 2.394 1.00 12.07 184 ALA C N 1
ATOM 5726 C CA . ALA C 1 184 ? 34.450 99.936 1.822 1.00 12.74 184 ALA C CA 1
ATOM 5727 C C . ALA C 1 184 ? 33.432 98.841 2.048 1.00 13.36 184 ALA C C 1
ATOM 5728 O O . ALA C 1 184 ? 33.698 97.675 1.748 1.00 13.40 184 ALA C O 1
ATOM 5730 N N . ILE C 1 185 ? 32.283 99.174 2.647 1.00 13.11 185 ILE C N 1
ATOM 5731 C CA . ILE C 1 185 ? 31.296 98.140 2.926 1.00 14.59 185 ILE C CA 1
ATOM 5732 C C . ILE C 1 185 ? 29.912 98.619 2.498 1.00 15.20 185 ILE C C 1
ATOM 5733 O O . ILE C 1 185 ? 29.630 99.828 2.476 1.00 14.78 185 ILE C O 1
ATOM 5738 N N . THR C 1 186 ? 29.051 97.655 2.187 1.00 13.89 186 THR C N 1
ATOM 5739 C CA . THR C 1 186 ? 27.616 97.927 2.076 1.00 13.44 186 THR C CA 1
ATOM 5740 C C . THR C 1 186 ? 26.893 96.837 2.883 1.00 13.56 186 THR C C 1
ATOM 5741 O O . THR C 1 186 ? 27.437 95.729 3.084 1.00 13.96 186 THR C O 1
ATOM 5745 N N . ASP C 1 187 ? 25.692 97.141 3.362 1.00 11.69 187 ASP C N 1
ATOM 5746 C CA . ASP C 1 187 ? 24.933 96.188 4.161 1.00 12.41 187 ASP C CA 1
ATOM 5747 C C . ASP C 1 187 ? 23.476 96.642 4.166 1.00 11.14 187 ASP C C 1
ATOM 5748 O O . ASP C 1 187 ? 23.214 97.820 4.384 1.00 12.52 187 ASP C O 1
ATOM 5753 N N . PRO C 1 188 ? 22.535 95.713 3.914 1.00 10.32 188 PRO C N 1
ATOM 5754 C CA . PRO C 1 188 ? 21.145 96.003 4.275 1.00 10.71 188 PRO C CA 1
ATOM 5755 C C . PRO C 1 188 ? 21.136 96.229 5.799 1.00 11.13 188 PRO C C 1
ATOM 5756 O O . PRO C 1 188 ? 21.885 95.554 6.550 1.00 10.55 188 PRO C O 1
ATOM 5768 N N . LYS C 1 190 ? 19.053 98.531 9.437 1.00 12.08 190 LYS C N 1
ATOM 5769 C CA . LYS C 1 190 ? 17.961 99.363 9.925 1.00 13.62 190 LYS C CA 1
ATOM 5770 C C . LYS C 1 190 ? 18.381 100.831 9.942 1.00 13.09 190 LYS C C 1
ATOM 5771 O O . LYS C 1 190 ? 19.569 101.143 10.003 1.00 12.59 190 LYS C O 1
ATOM 5777 N N . GLU C 1 191 ? 17.399 101.732 9.822 1.00 14.80 191 GLU C N 1
ATOM 5778 C CA . GLU C 1 191 ? 17.647 103.160 10.011 1.00 14.89 191 GLU C CA 1
ATOM 5779 C C . GLU C 1 191 ? 18.034 103.435 11.467 1.00 15.31 191 GLU C C 1
ATOM 5780 O O . GLU C 1 191 ? 17.552 102.769 12.403 1.00 14.56 191 GLU C O 1
ATOM 5786 N N . ASP C 1 192 ? 18.944 104.387 11.634 1.00 15.38 192 ASP C N 1
ATOM 5787 C CA . ASP C 1 192 ? 19.312 104.889 12.956 1.00 17.11 192 ASP C CA 1
ATOM 5788 C C . ASP C 1 192 ? 18.036 105.266 13.719 1.00 16.93 192 ASP C C 1
ATOM 5789 O O . ASP C 1 192 ? 17.153 105.916 13.164 1.00 16.94 192 ASP C O 1
ATOM 5794 N N . GLY C 1 193 ? 17.928 104.817 14.962 1.00 18.93 193 GLY C N 1
ATOM 5795 C CA . GLY C 1 193 ? 16.828 105.212 15.839 1.00 21.70 193 GLY C CA 1
ATOM 5796 C C . GLY C 1 193 ? 15.601 104.323 15.722 1.00 24.04 193 GLY C C 1
ATOM 5797 O O . GLY C 1 193 ? 14.609 104.540 16.418 1.00 23.81 193 GLY C O 1
ATOM 5798 N N . ILE C 1 194 ? 15.670 103.315 14.849 1.00 26.12 194 ILE C N 1
ATOM 5799 C CA . ILE C 1 194 ? 14.589 102.347 14.730 1.00 27.96 194 ILE C CA 1
ATOM 5800 C C . ILE C 1 194 ? 14.776 101.288 15.790 1.00 29.27 194 ILE C C 1
ATOM 5801 O O . ILE C 1 194 ? 15.830 100.643 15.877 1.00 29.79 194 ILE C O 1
ATOM 5806 N N . ASP C 1 195 ? 13.749 101.135 16.612 1.00 30.40 195 ASP C N 1
ATOM 5807 C CA . ASP C 1 195 ? 13.737 100.104 17.637 1.00 31.84 195 ASP C CA 1
ATOM 5808 C C . ASP C 1 195 ? 13.519 98.712 17.054 1.00 31.70 195 ASP C C 1
ATOM 5809 O O . ASP C 1 195 ? 12.687 98.545 16.166 1.00 32.04 195 ASP C O 1
ATOM 5814 N N . LYS C 1 196 ? 14.243 97.728 17.590 1.00 32.18 196 LYS C N 1
ATOM 5815 C CA . LYS C 1 196 ? 14.030 96.302 17.284 1.00 32.69 196 LYS C CA 1
ATOM 5816 C C . LYS C 1 196 ? 12.557 95.819 17.396 1.00 32.98 196 LYS C C 1
ATOM 5817 O O . LYS C 1 196 ? 12.141 94.942 16.625 1.00 33.49 196 LYS C O 1
ATOM 5823 N N . SER C 1 197 ? 11.772 96.404 18.305 1.00 32.85 197 SER C N 1
ATOM 5824 C CA . SER C 1 197 ? 10.344 96.059 18.428 1.00 32.81 197 SER C CA 1
ATOM 5825 C C . SER C 1 197 ? 9.558 96.440 17.157 1.00 32.67 197 SER C C 1
ATOM 5826 O O . SER C 1 197 ? 8.523 95.854 16.852 1.00 32.13 197 SER C O 1
ATOM 5829 N N . SER C 1 198 ? 10.078 97.428 16.428 1.00 32.31 198 SER C N 1
ATOM 5830 C CA . SER C 1 198 ? 9.510 97.886 15.163 1.00 31.97 198 SER C CA 1
ATOM 5831 C C . SER C 1 198 ? 9.727 96.918 14.009 1.00 30.65 198 SER C C 1
ATOM 5832 O O . SER C 1 198 ? 9.032 97.008 12.988 1.00 30.21 198 SER C O 1
ATOM 5835 N N . ILE C 1 199 ? 10.686 96.006 14.165 1.00 29.20 199 ILE C N 1
ATOM 5836 C CA . ILE C 1 199 ? 11.177 95.194 13.036 1.00 29.02 199 ILE C CA 1
ATOM 5837 C C . ILE C 1 199 ? 11.273 93.701 13.372 1.00 29.16 199 ILE C C 1
ATOM 5838 O O . ILE C 1 199 ? 12.162 92.987 12.883 1.00 27.87 199 ILE C O 1
ATOM 5843 N N . GLN C 1 200 ? 10.334 93.229 14.186 1.00 29.27 200 GLN C N 1
ATOM 5844 C CA . GLN C 1 200 ? 10.443 91.889 14.734 1.00 30.46 200 GLN C CA 1
ATOM 5845 C C . GLN C 1 200 ? 10.233 90.830 13.656 1.00 30.33 200 GLN C C 1
ATOM 5846 O O . GLN C 1 200 ? 10.985 89.858 13.616 1.00 29.82 200 GLN C O 1
ATOM 5852 N N . PRO C 1 201 ? 9.265 91.044 12.731 1.00 30.76 201 PRO C N 1
ATOM 5853 C CA . PRO C 1 201 ? 9.127 90.058 11.654 1.00 31.13 201 PRO C CA 1
ATOM 5854 C C . PRO C 1 201 ? 10.433 89.791 10.918 1.00 31.10 201 PRO C C 1
ATOM 5855 O O . PRO C 1 201 ? 10.765 88.640 10.678 1.00 31.47 201 PRO C O 1
ATOM 5859 N N . ILE C 1 202 ? 11.187 90.839 10.596 1.00 31.19 202 ILE C N 1
ATOM 5860 C CA . ILE C 1 202 ? 12.446 90.636 9.887 1.00 31.10 202 ILE C CA 1
ATOM 5861 C C . ILE C 1 202 ? 13.549 90.042 10.800 1.00 30.36 202 ILE C C 1
ATOM 5862 O O . ILE C 1 202 ? 14.272 89.124 10.418 1.00 29.33 202 ILE C O 1
ATOM 5867 N N . LEU C 1 203 ? 13.633 90.529 12.030 1.00 31.05 203 LEU C N 1
ATOM 5868 C CA . LEU C 1 203 ? 14.586 89.951 12.987 1.00 31.21 203 LEU C CA 1
ATOM 5869 C C . LEU C 1 203 ? 14.292 88.477 13.264 1.00 32.07 203 LEU C C 1
ATOM 5870 O O . LEU C 1 203 ? 15.229 87.674 13.433 1.00 31.78 203 LEU C O 1
ATOM 5875 N N . ASP C 1 204 ? 13.004 88.118 13.292 1.00 32.52 204 ASP C N 1
ATOM 5876 C CA . ASP C 1 204 ? 12.634 86.717 13.518 1.00 34.15 204 ASP C CA 1
ATOM 5877 C C . ASP C 1 204 ? 13.234 85.855 12.422 1.00 34.61 204 ASP C C 1
ATOM 5878 O O . ASP C 1 204 ? 13.749 84.778 12.689 1.00 34.68 204 ASP C O 1
ATOM 5883 N N . ARG C 1 205 ? 13.223 86.366 11.195 1.00 35.04 205 ARG C N 1
ATOM 5884 C CA . ARG C 1 205 ? 13.658 85.562 10.059 1.00 35.65 205 ARG C CA 1
ATOM 5885 C C . ARG C 1 205 ? 15.157 85.333 9.995 1.00 35.50 205 ARG C C 1
ATOM 5886 O O . ARG C 1 205 ? 15.602 84.217 9.772 1.00 35.54 205 ARG C O 1
ATOM 5894 N N . ILE C 1 206 ? 15.926 86.398 10.208 1.00 35.95 206 ILE C N 1
ATOM 5895 C CA . ILE C 1 206 ? 17.382 86.366 10.035 1.00 35.65 206 ILE C CA 1
ATOM 5896 C C . ILE C 1 206 ? 18.094 85.908 11.309 1.00 35.25 206 ILE C C 1
ATOM 5897 O O . ILE C 1 206 ? 19.327 85.786 11.338 1.00 35.16 206 ILE C O 1
ATOM 5902 N N . LYS C 1 207 ? 17.287 85.647 12.338 1.00 35.00 207 LYS C N 1
ATOM 5903 C CA . LYS C 1 207 ? 17.731 85.189 13.662 1.00 34.86 207 LYS C CA 1
ATOM 5904 C C . LYS C 1 207 ? 18.793 86.108 14.276 1.00 34.11 207 LYS C C 1
ATOM 5905 O O . LYS C 1 207 ? 19.934 85.682 14.482 1.00 34.58 207 LYS C O 1
ATOM 5911 N N . LEU C 1 208 ? 18.432 87.361 14.551 1.00 31.88 208 LEU C N 1
ATOM 5912 C CA . LEU C 1 208 ? 19.354 88.268 15.230 1.00 31.01 208 LEU C CA 1
ATOM 5913 C C . LEU C 1 208 ? 18.623 89.029 16.322 1.00 29.89 208 LEU C C 1
ATOM 5914 O O . LEU C 1 208 ? 17.430 89.268 16.192 1.00 30.52 208 LEU C O 1
ATOM 5919 N N . HIS C 1 209 ? 19.332 89.398 17.391 1.00 28.71 209 HIS C N 1
ATOM 5920 C CA . HIS C 1 209 ? 18.775 90.264 18.453 1.00 27.64 209 HIS C CA 1
ATOM 5921 C C . HIS C 1 209 ? 18.254 91.584 17.865 1.00 26.00 209 HIS C C 1
ATOM 5922 O O . HIS C 1 209 ? 17.178 92.074 18.239 1.00 25.70 209 HIS C O 1
ATOM 5929 N N . ASP C 1 210 ? 19.034 92.136 16.945 1.00 22.45 210 ASP C N 1
ATOM 5930 C CA . ASP C 1 210 ? 18.811 93.465 16.440 1.00 20.61 210 ASP C CA 1
ATOM 5931 C C . ASP C 1 210 ? 19.637 93.519 15.178 1.00 19.47 210 ASP C C 1
ATOM 5932 O O . ASP C 1 210 ? 20.366 92.579 14.853 1.00 20.27 210 ASP C O 1
ATOM 5945 N N . GLY C 1 212 ? 22.211 95.773 12.363 1.00 14.82 212 GLY C N 1
ATOM 5946 C CA . GLY C 1 212 ? 23.157 96.861 12.181 1.00 13.14 212 GLY C CA 1
ATOM 5947 C C . GLY C 1 212 ? 22.519 98.148 11.664 1.00 12.50 212 GLY C C 1
ATOM 5948 O O . GLY C 1 212 ? 21.411 98.130 11.125 1.00 11.60 212 GLY C O 1
ATOM 5949 N N . SER C 1 213 ? 23.236 99.258 11.825 1.00 12.55 213 SER C N 1
ATOM 5950 C CA . SER C 1 213 ? 22.798 100.600 11.369 1.00 11.52 213 SER C CA 1
ATOM 5951 C C . SER C 1 213 ? 24.064 101.433 11.158 1.00 11.75 213 SER C C 1
ATOM 5952 O O . SER C 1 213 ? 25.110 101.073 11.696 1.00 10.85 213 SER C O 1
ATOM 5955 N N . LEU C 1 214 ? 23.979 102.543 10.415 1.00 10.75 214 LEU C N 1
ATOM 5956 C CA . LEU C 1 214 ? 25.158 103.434 10.206 1.00 11.35 214 LEU C CA 1
ATOM 5957 C C . LEU C 1 214 ? 25.721 103.909 11.542 1.00 11.80 214 LEU C C 1
ATOM 5958 O O . LEU C 1 214 ? 26.932 103.995 11.696 1.00 10.52 214 LEU C O 1
ATOM 5963 N N . GLY C 1 215 ? 24.828 104.211 12.482 1.00 11.22 215 GLY C N 1
ATOM 5964 C CA . GLY C 1 215 ? 25.205 104.703 13.824 1.00 12.53 215 GLY C CA 1
ATOM 5965 C C . GLY C 1 215 ? 25.995 103.649 14.594 1.00 13.28 215 GLY C C 1
ATOM 5966 O O . GLY C 1 215 ? 27.063 103.936 15.153 1.00 11.69 215 GLY C O 1
ATOM 5967 N N . LEU C 1 216 ? 25.477 102.430 14.628 1.00 12.13 216 LEU C N 1
ATOM 5968 C CA . LEU C 1 216 ? 26.221 101.349 15.303 1.00 13.45 216 LEU C CA 1
ATOM 5969 C C . LEU C 1 216 ? 27.570 101.053 14.652 1.00 12.95 216 LEU C C 1
ATOM 5970 O O . LEU C 1 216 ? 28.618 100.981 15.334 1.00 12.87 216 LEU C O 1
ATOM 5975 N N . TYR C 1 217 ? 27.551 100.903 13.324 1.00 13.59 217 TYR C N 1
ATOM 5976 C CA . TYR C 1 217 ? 28.769 100.568 12.592 1.00 13.08 217 TYR C CA 1
ATOM 5977 C C . TYR C 1 217 ? 29.811 101.638 12.813 1.00 13.56 217 TYR C C 1
ATOM 5978 O O . TYR C 1 217 ? 30.992 101.316 12.995 1.00 13.63 217 TYR C O 1
ATOM 5987 N N . ARG C 1 218 ? 29.396 102.908 12.848 1.00 13.16 218 ARG C N 1
ATOM 5988 C CA . ARG C 1 218 ? 30.379 104.001 13.098 1.00 13.44 218 ARG C CA 1
ATOM 5989 C C . ARG C 1 218 ? 31.040 103.886 14.465 1.00 11.51 218 ARG C C 1
ATOM 5990 O O . ARG C 1 218 ? 32.251 104.095 14.598 1.00 11.23 218 ARG C O 1
ATOM 5998 N N . SER C 1 219 ? 30.218 103.588 15.473 1.00 10.63 219 SER C N 1
ATOM 5999 C CA . SER C 1 219 ? 30.672 103.445 16.855 1.00 11.48 219 SER C CA 1
ATOM 6000 C C . SER C 1 219 ? 31.589 102.238 17.008 1.00 10.93 219 SER C C 1
ATOM 6001 O O . SER C 1 219 ? 32.645 102.342 17.635 1.00 10.76 219 SER C O 1
ATOM 6004 N N . LEU C 1 220 ? 31.202 101.096 16.425 1.00 11.79 220 LEU C N 1
ATOM 6005 C CA . LEU C 1 220 ? 32.017 99.881 16.518 1.00 12.15 220 LEU C CA 1
ATOM 6006 C C . LEU C 1 220 ? 33.354 100.124 15.847 1.00 12.83 220 LEU C C 1
ATOM 6007 O O . LEU C 1 220 ? 34.428 99.736 16.383 1.00 13.43 220 LEU C O 1
ATOM 6012 N N . ALA C 1 221 ? 33.300 100.738 14.663 1.00 12.60 221 ALA C N 1
ATOM 6013 C CA . ALA C 1 221 ? 34.546 100.991 13.935 1.00 13.51 221 ALA C CA 1
ATOM 6014 C C . ALA C 1 221 ? 35.462 101.944 14.732 1.00 13.30 221 ALA C C 1
ATOM 6015 O O . ALA C 1 221 ? 36.680 101.768 14.769 1.00 14.08 221 ALA C O 1
ATOM 6017 N N . LYS C 1 222 ? 34.874 102.974 15.328 1.00 13.18 222 LYS C N 1
ATOM 6018 C CA . LYS C 1 222 ? 35.641 103.981 16.070 1.00 14.82 222 LYS C CA 1
ATOM 6019 C C . LYS C 1 222 ? 36.393 103.317 17.245 1.00 14.23 222 LYS C C 1
ATOM 6020 O O . LYS C 1 222 ? 37.556 103.598 17.457 1.00 13.23 222 LYS C O 1
ATOM 6026 N N . GLU C 1 223 ? 35.722 102.412 17.958 1.00 14.33 223 GLU C N 1
ATOM 6027 C CA . GLU C 1 223 ? 36.323 101.607 19.024 1.00 14.95 223 GLU C CA 1
ATOM 6028 C C . GLU C 1 223 ? 37.540 100.810 18.575 1.00 14.36 223 GLU C C 1
ATOM 6029 O O . GLU C 1 223 ? 38.401 100.497 19.394 1.00 13.17 223 GLU C O 1
ATOM 6035 N N . CYS C 1 224 ? 37.558 100.456 17.289 1.00 13.77 224 CYS C N 1
ATOM 6036 C CA . CYS C 1 224 ? 38.596 99.606 16.705 1.00 14.26 224 CYS C CA 1
ATOM 6037 C C . CYS C 1 224 ? 39.667 100.413 15.966 1.00 13.52 224 CYS C C 1
ATOM 6038 O O . CYS C 1 224 ? 40.533 99.841 15.304 1.00 14.66 224 CYS C O 1
ATOM 6041 N N . GLY C 1 225 ? 39.586 101.739 16.024 1.00 12.85 225 GLY C N 1
ATOM 6042 C CA . GLY C 1 225 ? 40.635 102.567 15.408 1.00 12.83 225 GLY C CA 1
ATOM 6043 C C . GLY C 1 225 ? 40.395 102.910 13.945 1.00 13.41 225 GLY C C 1
ATOM 6044 O O . GLY C 1 225 ? 41.313 103.317 13.229 1.00 12.00 225 GLY C O 1
ATOM 6045 N N . LEU C 1 226 ? 39.149 102.743 13.506 1.00 12.78 226 LEU C N 1
ATOM 6046 C CA . LEU C 1 226 ? 38.746 103.059 12.152 1.00 13.16 226 LEU C CA 1
ATOM 6047 C C . LEU C 1 226 ? 37.857 104.302 12.122 1.00 13.99 226 LEU C C 1
ATOM 6048 O O . LEU C 1 226 ? 36.709 104.273 12.618 1.00 13.93 226 LEU C O 1
ATOM 6053 N N . VAL C 1 227 ? 38.369 105.369 11.512 1.00 14.33 227 VAL C N 1
ATOM 6054 C CA . VAL C 1 227 ? 37.570 106.572 11.315 1.00 14.47 227 VAL C CA 1
ATOM 6055 C C . VAL C 1 227 ? 36.592 106.406 10.148 1.00 13.87 227 VAL C C 1
ATOM 6056 O O . VAL C 1 227 ? 36.884 105.777 9.129 1.00 13.76 227 VAL C O 1
ATOM 6060 N N . THR C 1 228 ? 35.423 106.970 10.326 1.00 13.45 228 THR C N 1
ATOM 6061 C CA . THR C 1 228 ? 34.383 106.905 9.315 1.00 14.29 228 THR C CA 1
ATOM 6062 C C . THR C 1 228 ? 34.585 108.095 8.393 1.00 13.71 228 THR C C 1
ATOM 6063 O O . THR C 1 228 ? 34.490 109.269 8.814 1.00 14.26 228 THR C O 1
ATOM 6067 N N . LEU C 1 229 ? 34.899 107.783 7.149 1.00 12.38 229 LEU C N 1
ATOM 6068 C CA . LEU C 1 229 ? 35.171 108.770 6.080 1.00 12.22 229 LEU C CA 1
ATOM 6069 C C . LEU C 1 229 ? 33.906 109.343 5.439 1.00 12.28 229 LEU C C 1
ATOM 6070 O O . LEU C 1 229 ? 33.810 110.565 5.198 1.00 11.26 229 LEU C O 1
ATOM 6075 N N . ARG C 1 230 ? 32.921 108.466 5.184 1.00 11.86 230 ARG C N 1
ATOM 6076 C CA . ARG C 1 230 ? 31.661 108.894 4.553 1.00 11.47 230 ARG C CA 1
ATOM 6077 C C . ARG C 1 230 ? 30.647 107.796 4.685 1.00 10.86 230 ARG C C 1
ATOM 6078 O O . ARG C 1 230 ? 31.018 106.634 4.830 1.00 11.99 230 ARG C O 1
ATOM 6086 N N . THR C 1 231 ? 29.373 108.142 4.595 1.00 10.93 231 THR C N 1
ATOM 6087 C CA . THR C 1 231 ? 28.293 107.156 4.733 1.00 11.79 231 THR C CA 1
ATOM 6088 C C . THR C 1 231 ? 27.205 107.466 3.717 1.00 12.61 231 THR C C 1
ATOM 6089 O O . THR C 1 231 ? 27.105 108.605 3.223 1.00 12.35 231 THR C O 1
ATOM 6093 N N . PHE C 1 232 ? 26.395 106.456 3.419 1.00 12.49 232 PHE C N 1
ATOM 6094 C CA . PHE C 1 232 ? 25.302 106.524 2.432 1.00 13.80 232 PHE C CA 1
ATOM 6095 C C . PHE C 1 232 ? 24.149 105.699 2.969 1.00 13.72 232 PHE C C 1
ATOM 6096 O O . PHE C 1 232 ? 24.350 104.625 3.537 1.00 12.88 232 PHE C O 1
ATOM 6104 N N . SER C 1 233 ? 22.952 106.229 2.832 1.00 12.87 233 SER C N 1
ATOM 6105 C CA . SER C 1 233 ? 21.737 105.457 3.122 1.00 14.45 233 SER C CA 1
ATOM 6106 C C . SER C 1 233 ? 20.877 105.504 1.901 1.00 13.56 233 SER C C 1
ATOM 6107 O O . SER C 1 233 ? 20.487 106.594 1.467 1.00 14.54 233 SER C O 1
ATOM 6110 N N . ARG C 1 234 ? 20.561 104.342 1.336 1.00 13.25 234 ARG C N 1
ATOM 6111 C CA . ARG C 1 234 ? 19.811 104.296 0.093 1.00 13.52 234 ARG C CA 1
ATOM 6112 C C . ARG C 1 234 ? 18.596 103.414 0.288 1.00 14.51 234 ARG C C 1
ATOM 6113 O O . ARG C 1 234 ? 18.597 102.258 -0.179 1.00 13.75 234 ARG C O 1
ATOM 6121 N N . PRO C 1 235 ? 17.556 103.929 1.007 1.00 15.30 235 PRO C N 1
ATOM 6122 C CA . PRO C 1 235 ? 16.392 103.044 1.169 1.00 15.28 235 PRO C CA 1
ATOM 6123 C C . PRO C 1 235 ? 15.656 102.813 -0.164 1.00 15.71 235 PRO C C 1
ATOM 6124 O O . PRO C 1 235 ? 14.984 101.772 -0.323 1.00 15.59 235 PRO C O 1
ATOM 6128 N N . ASP C 1 236 ? 15.771 103.763 -1.098 1.00 14.69 236 ASP C N 1
ATOM 6129 C CA . ASP C 1 236 ? 15.205 103.566 -2.434 1.00 15.46 236 ASP C CA 1
ATOM 6130 C C . ASP C 1 236 ? 15.802 102.311 -3.113 1.00 14.82 236 ASP C C 1
ATOM 6131 O O . ASP C 1 236 ? 15.055 101.465 -3.615 1.00 15.07 236 ASP C O 1
ATOM 6136 N N . SER C 1 237 ? 17.123 102.171 -3.070 1.00 13.63 237 SER C N 1
ATOM 6137 C CA . SER C 1 237 ? 17.781 100.969 -3.631 1.00 14.28 237 SER C CA 1
ATOM 6138 C C . SER C 1 237 ? 17.295 99.693 -2.943 1.00 13.84 237 SER C C 1
ATOM 6139 O O . SER C 1 237 ? 17.060 98.693 -3.632 1.00 13.59 237 SER C O 1
ATOM 6142 N N . LEU C 1 238 ? 17.160 99.723 -1.612 1.00 14.04 238 LEU C N 1
ATOM 6143 C CA . LEU C 1 238 ? 16.623 98.562 -0.865 1.00 13.48 238 LEU C CA 1
ATOM 6144 C C . LEU C 1 238 ? 15.242 98.119 -1.418 1.00 14.13 238 LEU C C 1
ATOM 6145 O O . LEU C 1 238 ? 14.990 96.944 -1.711 1.00 13.25 238 LEU C O 1
ATOM 6150 N N . VAL C 1 239 ? 14.345 99.090 -1.534 1.00 13.89 239 VAL C N 1
ATOM 6151 C CA . VAL C 1 239 ? 13.014 98.850 -2.057 1.00 13.53 239 VAL C CA 1
ATOM 6152 C C . VAL C 1 239 ? 13.005 98.415 -3.532 1.00 13.13 239 VAL C C 1
ATOM 6153 O O . VAL C 1 239 ? 12.371 97.411 -3.879 1.00 13.16 239 VAL C O 1
ATOM 6157 N N . HIS C 1 240 ? 13.686 99.161 -4.405 1.00 13.64 240 HIS C N 1
ATOM 6158 C CA . HIS C 1 240 ? 13.807 98.772 -5.822 1.00 14.22 240 HIS C CA 1
ATOM 6159 C C . HIS C 1 240 ? 14.388 97.367 -5.994 1.00 13.98 240 HIS C C 1
ATOM 6160 O O . HIS C 1 240 ? 13.888 96.532 -6.807 1.00 12.72 240 HIS C O 1
ATOM 6167 N N . HIS C 1 241 ? 15.447 97.109 -5.245 1.00 12.91 241 HIS C N 1
ATOM 6168 C CA . HIS C 1 241 ? 16.184 95.855 -5.438 1.00 13.47 241 HIS C CA 1
ATOM 6169 C C . HIS C 1 241 ? 15.367 94.633 -5.081 1.00 13.81 241 HIS C C 1
ATOM 6170 O O . HIS C 1 241 ? 15.225 93.695 -5.882 1.00 14.36 241 HIS C O 1
ATOM 6177 N N . TYR C 1 242 ? 14.872 94.609 -3.858 1.00 13.81 242 TYR C N 1
ATOM 6178 C CA . TYR C 1 242 ? 14.088 93.446 -3.429 1.00 15.27 242 TYR C CA 1
ATOM 6179 C C . TYR C 1 242 ? 12.758 93.267 -4.154 1.00 15.08 242 TYR C C 1
ATOM 6180 O O . TYR C 1 242 ? 12.313 92.126 -4.391 1.00 14.10 242 TYR C O 1
ATOM 6189 N N . SER C 1 243 ? 12.157 94.386 -4.549 1.00 13.77 243 SER C N 1
ATOM 6190 C CA . SER C 1 243 ? 11.019 94.383 -5.507 1.00 14.15 243 SER C CA 1
ATOM 6191 C C . SER C 1 243 ? 11.373 93.684 -6.833 1.00 13.05 243 SER C C 1
ATOM 6192 O O . SER C 1 243 ? 10.613 92.848 -7.342 1.00 12.06 243 SER C O 1
ATOM 6195 N N . LYS C 1 244 ? 12.513 94.055 -7.412 1.00 13.09 244 LYS C N 1
ATOM 6196 C CA . LYS C 1 244 ? 12.975 93.412 -8.642 1.00 13.89 244 LYS C CA 1
ATOM 6197 C C . LYS C 1 244 ? 13.310 91.929 -8.443 1.00 14.83 244 LYS C C 1
ATOM 6198 O O . LYS C 1 244 ? 13.037 91.098 -9.335 1.00 15.02 244 LYS C O 1
ATOM 6204 N N . VAL C 1 245 ? 13.946 91.598 -7.310 1.00 14.37 245 VAL C N 1
ATOM 6205 C CA . VAL C 1 245 ? 14.229 90.198 -7.012 1.00 14.45 245 VAL C CA 1
ATOM 6206 C C . VAL C 1 245 ? 12.930 89.382 -6.932 1.00 14.85 245 VAL C C 1
ATOM 6207 O O . VAL C 1 245 ? 12.827 88.312 -7.542 1.00 14.04 245 VAL C O 1
ATOM 6211 N N . LYS C 1 246 ? 11.932 89.910 -6.224 1.00 14.80 246 LYS C N 1
ATOM 6212 C CA . LYS C 1 246 ? 10.616 89.257 -6.147 1.00 16.60 246 LYS C CA 1
ATOM 6213 C C . LYS C 1 246 ? 10.044 89.027 -7.535 1.00 15.54 246 LYS C C 1
ATOM 6214 O O . LYS C 1 246 ? 9.509 87.935 -7.839 1.00 14.91 246 LYS C O 1
ATOM 6220 N N . ALA C 1 247 ? 10.150 90.040 -8.392 1.00 15.56 247 ALA C N 1
ATOM 6221 C CA . ALA C 1 247 ? 9.635 89.884 -9.755 1.00 16.20 247 ALA C CA 1
ATOM 6222 C C . ALA C 1 247 ? 10.398 88.761 -10.486 1.00 15.74 247 ALA C C 1
ATOM 6223 O O . ALA C 1 247 ? 9.802 87.977 -11.230 1.00 15.85 247 ALA C O 1
ATOM 6225 N N . GLU C 1 248 ? 11.698 88.672 -10.271 1.00 15.20 248 GLU C N 1
ATOM 6226 C CA . GLU C 1 248 ? 12.490 87.678 -11.011 1.00 16.26 248 GLU C CA 1
ATOM 6227 C C . GLU C 1 248 ? 12.135 86.257 -10.531 1.00 16.22 248 GLU C C 1
ATOM 6228 O O . GLU C 1 248 ? 12.118 85.308 -11.330 1.00 16.39 248 GLU C O 1
ATOM 6234 N N . LEU C 1 249 ? 11.866 86.133 -9.233 1.00 16.69 249 LEU C N 1
ATOM 6235 C CA . LEU C 1 249 ? 11.469 84.852 -8.593 1.00 17.78 249 LEU C CA 1
ATOM 6236 C C . LEU C 1 249 ? 10.139 84.355 -9.170 1.00 17.66 249 LEU C C 1
ATOM 6237 O O . LEU C 1 249 ? 9.980 83.166 -9.497 1.00 17.40 249 LEU C O 1
ATOM 6242 N N . ILE C 1 250 ? 9.192 85.284 -9.319 1.00 18.12 250 ILE C N 1
ATOM 6243 C CA . ILE C 1 250 ? 7.909 85.003 -9.944 1.00 18.45 250 ILE C CA 1
ATOM 6244 C C . ILE C 1 250 ? 8.093 84.594 -11.409 1.00 19.11 250 ILE C C 1
ATOM 6245 O O . ILE C 1 250 ? 7.525 83.596 -11.847 1.00 20.13 250 ILE C O 1
ATOM 6250 N N . LYS C 1 251 ? 8.906 85.339 -12.151 1.00 19.07 251 LYS C N 1
ATOM 6251 C CA . LYS C 1 251 ? 9.157 85.032 -13.548 1.00 20.19 251 LYS C CA 1
ATOM 6252 C C . LYS C 1 251 ? 9.768 83.620 -13.718 1.00 20.27 251 LYS C C 1
ATOM 6253 O O . LYS C 1 251 ? 9.462 82.904 -14.663 1.00 20.41 251 LYS C O 1
ATOM 6259 N N . ARG C 1 252 ? 10.638 83.236 -12.789 1.00 19.38 252 ARG C N 1
ATOM 6260 C CA . ARG C 1 252 ? 11.417 82.005 -12.929 1.00 19.47 252 ARG C CA 1
ATOM 6261 C C . ARG C 1 252 ? 10.781 80.820 -12.218 1.00 18.66 252 ARG C C 1
ATOM 6262 O O . ARG C 1 252 ? 11.343 79.728 -12.250 1.00 19.38 252 ARG C O 1
ATOM 6270 N N . SER C 1 253 ? 9.631 81.045 -11.579 1.00 18.02 253 SER C N 1
ATOM 6271 C CA . SER C 1 253 ? 8.981 80.096 -10.678 1.00 17.58 253 SER C CA 1
ATOM 6272 C C . SER C 1 253 ? 8.943 78.668 -11.216 1.00 17.86 253 SER C C 1
ATOM 6273 O O . SER C 1 253 ? 9.447 77.747 -10.561 1.00 17.77 253 SER C O 1
ATOM 6276 N N . SER C 1 254 ? 8.373 78.485 -12.410 1.00 17.95 254 SER C N 1
ATOM 6277 C CA . SER C 1 254 ? 8.293 77.158 -13.034 1.00 18.48 254 SER C CA 1
ATOM 6278 C C . SER C 1 254 ? 9.652 76.545 -13.353 1.00 18.32 254 SER C C 1
ATOM 6279 O O . SER C 1 254 ? 9.874 75.358 -13.117 1.00 18.00 254 SER C O 1
ATOM 6282 N N . GLU C 1 255 ? 10.567 77.329 -13.902 1.00 18.39 255 GLU C N 1
ATOM 6283 C CA . GLU C 1 255 ? 11.840 76.741 -14.276 1.00 19.52 255 GLU C CA 1
ATOM 6284 C C . GLU C 1 255 ? 12.741 76.324 -13.083 1.00 18.81 255 GLU C C 1
ATOM 6285 O O . GLU C 1 255 ? 13.581 75.431 -13.228 1.00 18.42 255 GLU C O 1
ATOM 6291 N N . ILE C 1 256 ? 12.556 76.943 -11.917 1.00 17.55 256 ILE C N 1
ATOM 6292 C CA . ILE C 1 256 ? 13.390 76.611 -10.756 1.00 17.12 256 ILE C CA 1
ATOM 6293 C C . ILE C 1 256 ? 12.735 75.599 -9.811 1.00 16.57 256 ILE C C 1
ATOM 6294 O O . ILE C 1 256 ? 13.362 75.147 -8.839 1.00 15.91 256 ILE C O 1
ATOM 6299 N N . ALA C 1 257 ? 11.465 75.276 -10.079 1.00 15.67 257 ALA C N 1
ATOM 6300 C CA . ALA C 1 257 ? 10.595 74.535 -9.143 1.00 15.05 257 ALA C CA 1
ATOM 6301 C C . ALA C 1 257 ? 11.127 73.191 -8.618 1.00 14.56 257 ALA C C 1
ATOM 6302 O O . ALA C 1 257 ? 10.751 72.772 -7.534 1.00 14.25 257 ALA C O 1
ATOM 6304 N N . SER C 1 258 ? 11.989 72.514 -9.359 1.00 15.16 258 SER C N 1
ATOM 6305 C CA . SER C 1 258 ? 12.465 71.215 -8.872 1.00 16.30 258 SER C CA 1
ATOM 6306 C C . SER C 1 258 ? 13.513 71.328 -7.760 1.00 15.98 258 SER C C 1
ATOM 6307 O O . SER C 1 258 ? 13.709 70.386 -6.985 1.00 16.65 258 SER C O 1
ATOM 6310 N N . PHE C 1 259 ? 14.195 72.463 -7.672 1.00 15.58 259 PHE C N 1
ATOM 6311 C CA . PHE C 1 259 ? 15.267 72.604 -6.685 1.00 14.44 259 PHE C CA 1
ATOM 6312 C C . PHE C 1 259 ? 15.031 73.776 -5.734 1.00 15.05 259 PHE C C 1
ATOM 6313 O O . PHE C 1 259 ? 15.661 73.878 -4.665 1.00 13.67 259 PHE C O 1
ATOM 6321 N N . CYS C 1 260 ? 14.140 74.681 -6.149 1.00 15.56 260 CYS C N 1
ATOM 6322 C CA . CYS C 1 260 ? 13.611 75.752 -5.292 1.00 15.31 260 CYS C CA 1
ATOM 6323 C C . CYS C 1 260 ? 12.104 75.514 -5.253 1.00 15.94 260 CYS C C 1
ATOM 6324 O O . CYS C 1 260 ? 11.364 76.018 -6.123 1.00 15.79 260 CYS C O 1
ATOM 6327 N N . SER C 1 261 ? 11.646 74.748 -4.259 1.00 15.63 261 SER C N 1
ATOM 6328 C CA . SER C 1 261 ? 10.276 74.229 -4.254 1.00 16.83 261 SER C CA 1
ATOM 6329 C C . SER C 1 261 ? 9.216 75.347 -4.206 1.00 17.19 261 SER C C 1
ATOM 6330 O O . SER C 1 261 ? 9.513 76.478 -3.759 1.00 17.70 261 SER C O 1
ATOM 6333 N N . PRO C 1 262 ? 7.988 75.047 -4.672 1.00 16.88 262 PRO C N 1
ATOM 6334 C CA . PRO C 1 262 ? 6.879 76.004 -4.545 1.00 17.15 262 PRO C CA 1
ATOM 6335 C C . PRO C 1 262 ? 6.763 76.618 -3.135 1.00 17.46 262 PRO C C 1
ATOM 6336 O O . PRO C 1 262 ? 6.690 77.858 -3.016 1.00 17.17 262 PRO C O 1
ATOM 6340 N N . GLU C 1 263 ? 6.800 75.781 -2.088 1.00 16.97 263 GLU C N 1
ATOM 6341 C CA . GLU C 1 263 ? 6.711 76.268 -0.708 1.00 16.80 263 GLU C CA 1
ATOM 6342 C C . GLU C 1 263 ? 7.941 77.097 -0.317 1.00 16.67 263 GLU C C 1
ATOM 6343 O O . GLU C 1 263 ? 7.804 78.058 0.459 1.00 15.91 263 GLU C O 1
ATOM 6349 N N . PHE C 1 264 ? 9.131 76.741 -0.835 1.00 15.26 264 PHE C N 1
ATOM 6350 C CA . PHE C 1 264 ? 10.320 77.561 -0.563 1.00 15.04 264 PHE C CA 1
ATOM 6351 C C . PHE C 1 264 ? 10.146 78.948 -1.194 1.00 14.47 264 PHE C C 1
ATOM 6352 O O . PHE C 1 264 ? 10.479 79.968 -0.582 1.00 12.94 264 PHE C O 1
ATOM 6360 N N . GLN C 1 265 ? 9.665 78.980 -2.438 1.00 14.47 265 GLN C N 1
ATOM 6361 C CA . GLN C 1 265 ? 9.542 80.229 -3.145 1.00 15.60 265 GLN C CA 1
ATOM 6362 C C . GLN C 1 265 ? 8.582 81.169 -2.384 1.00 16.12 265 GLN C C 1
ATOM 6363 O O . GLN C 1 265 ? 8.848 82.366 -2.304 1.00 15.37 265 GLN C O 1
ATOM 6369 N N . ALA C 1 266 ? 7.513 80.604 -1.806 1.00 16.10 266 ALA C N 1
ATOM 6370 C CA . ALA C 1 266 ? 6.566 81.350 -0.951 1.00 17.15 266 ALA C CA 1
ATOM 6371 C C . ALA C 1 266 ? 7.238 81.911 0.311 1.00 17.53 266 ALA C C 1
ATOM 6372 O O . ALA C 1 266 ? 6.963 83.059 0.693 1.00 16.60 266 ALA C O 1
ATOM 6374 N N . ASN C 1 267 ? 8.097 81.118 0.974 1.00 16.88 267 ASN C N 1
ATOM 6375 C CA . ASN C 1 267 ? 8.818 81.622 2.134 1.00 17.77 267 ASN C CA 1
ATOM 6376 C C . ASN C 1 267 ? 9.793 82.727 1.739 1.00 16.81 267 ASN C C 1
ATOM 6377 O O . ASN C 1 267 ? 9.923 83.727 2.436 1.00 16.02 267 ASN C O 1
ATOM 6390 N N . LYS C 1 269 ? 9.621 84.853 -0.868 1.00 17.14 269 LYS C N 1
ATOM 6391 C CA . LYS C 1 269 ? 8.864 86.056 -1.200 1.00 17.38 269 LYS C CA 1
ATOM 6392 C C . LYS C 1 269 ? 8.413 86.747 0.085 1.00 17.22 269 LYS C C 1
ATOM 6393 O O . LYS C 1 269 ? 8.467 87.989 0.187 1.00 17.13 269 LYS C O 1
ATOM 6399 N N . ARG C 1 270 ? 7.986 85.978 1.083 1.00 16.53 270 ARG C N 1
ATOM 6400 C CA . ARG C 1 270 ? 7.662 86.609 2.389 1.00 17.84 270 ARG C CA 1
ATOM 6401 C C . ARG C 1 270 ? 8.816 87.398 3.006 1.00 17.50 270 ARG C C 1
ATOM 6402 O O . ARG C 1 270 ? 8.624 88.533 3.437 1.00 17.25 270 ARG C O 1
ATOM 6410 N N . GLY C 1 271 ? 10.018 86.819 2.991 1.00 17.30 271 GLY C N 1
ATOM 6411 C CA . GLY C 1 271 ? 11.233 87.484 3.472 1.00 17.52 271 GLY C CA 1
ATOM 6412 C C . GLY C 1 271 ? 11.551 88.713 2.648 1.00 18.06 271 GLY C C 1
ATOM 6413 O O . GLY C 1 271 ? 11.910 89.768 3.208 1.00 18.29 271 GLY C O 1
ATOM 6414 N N . LEU C 1 272 ? 11.394 88.605 1.322 1.00 17.35 272 LEU C N 1
ATOM 6415 C CA . LEU C 1 272 ? 11.612 89.766 0.421 1.00 16.71 272 LEU C CA 1
ATOM 6416 C C . LEU C 1 272 ? 10.675 90.910 0.757 1.00 16.68 272 LEU C C 1
ATOM 6417 O O . LEU C 1 272 ? 11.102 92.079 0.796 1.00 15.84 272 LEU C O 1
ATOM 6422 N N . GLU C 1 273 ? 9.399 90.579 0.982 1.00 15.12 273 GLU C N 1
ATOM 6423 C CA . GLU C 1 273 ? 8.428 91.608 1.320 1.00 16.42 273 GLU C CA 1
ATOM 6424 C C . GLU C 1 273 ? 8.767 92.342 2.644 1.00 16.35 273 GLU C C 1
ATOM 6425 O O . GLU C 1 273 ? 8.475 93.513 2.775 1.00 15.74 273 GLU C O 1
ATOM 6431 N N . HIS C 1 274 ? 9.358 91.656 3.616 1.00 16.33 274 HIS C N 1
ATOM 6432 C CA . HIS C 1 274 ? 9.878 92.351 4.804 1.00 17.45 274 HIS C CA 1
ATOM 6433 C C . HIS C 1 274 ? 10.836 93.495 4.516 1.00 16.80 274 HIS C C 1
ATOM 6434 O O . HIS C 1 274 ? 10.718 94.564 5.119 1.00 17.17 274 HIS C O 1
ATOM 6441 N N . TRP C 1 275 ? 11.791 93.276 3.625 1.00 16.56 275 TRP C N 1
ATOM 6442 C CA . TRP C 1 275 ? 12.718 94.318 3.240 1.00 16.82 275 TRP C CA 1
ATOM 6443 C C . TRP C 1 275 ? 12.006 95.437 2.505 1.00 16.27 275 TRP C C 1
ATOM 6444 O O . TRP C 1 275 ? 12.236 96.629 2.793 1.00 15.15 275 TRP C O 1
ATOM 6455 N N . ILE C 1 276 ? 11.167 95.054 1.538 1.00 15.02 276 ILE C N 1
ATOM 6456 C CA . ILE C 1 276 ? 10.413 96.035 0.747 1.00 14.19 276 ILE C CA 1
ATOM 6457 C C . ILE C 1 276 ? 9.563 96.914 1.667 1.00 14.48 276 ILE C C 1
ATOM 6458 O O . ILE C 1 276 ? 9.694 98.151 1.631 1.00 13.15 276 ILE C O 1
ATOM 6463 N N . GLU C 1 277 ? 8.705 96.284 2.484 1.00 14.74 277 GLU C N 1
ATOM 6464 C CA . GLU C 1 277 ? 7.831 97.022 3.382 1.00 16.32 277 GLU C CA 1
ATOM 6465 C C . GLU C 1 277 ? 8.646 97.821 4.433 1.00 15.14 277 GLU C C 1
ATOM 6466 O O . GLU C 1 277 ? 8.324 98.963 4.721 1.00 14.73 277 GLU C O 1
ATOM 6472 N N . GLY C 1 278 ? 9.699 97.220 4.996 1.00 13.92 278 GLY C N 1
ATOM 6473 C CA . GLY C 1 278 ? 10.582 97.962 5.923 1.00 12.53 278 GLY C CA 1
ATOM 6474 C C . GLY C 1 278 ? 11.197 99.197 5.263 1.00 11.39 278 GLY C C 1
ATOM 6475 O O . GLY C 1 278 ? 11.257 100.280 5.873 1.00 10.97 278 GLY C O 1
ATOM 6476 N N . GLY C 1 279 ? 11.636 99.062 4.011 1.00 11.20 279 GLY C N 1
ATOM 6477 C CA . GLY C 1 279 ? 12.175 100.214 3.260 1.00 10.90 279 GLY C CA 1
ATOM 6478 C C . GLY C 1 279 ? 11.108 101.278 3.041 1.00 11.52 279 GLY C C 1
ATOM 6479 O O . GLY C 1 279 ? 11.326 102.462 3.306 1.00 12.57 279 GLY C O 1
ATOM 6480 N N . ARG C 1 280 ? 9.927 100.866 2.608 1.00 11.61 280 ARG C N 1
ATOM 6481 C CA . ARG C 1 280 ? 8.820 101.848 2.421 1.00 12.90 280 ARG C CA 1
ATOM 6482 C C . ARG C 1 280 ? 8.327 102.497 3.700 1.00 12.85 280 ARG C C 1
ATOM 6483 O O . ARG C 1 280 ? 7.860 103.657 3.674 1.00 13.61 280 ARG C O 1
ATOM 6491 N N . ALA C 1 281 ? 8.429 101.762 4.816 1.00 12.35 281 ALA C N 1
ATOM 6492 C CA . ALA C 1 281 ? 8.008 102.258 6.129 1.00 12.52 281 ALA C CA 1
ATOM 6493 C C . ALA C 1 281 ? 8.989 103.205 6.811 1.00 12.47 281 ALA C C 1
ATOM 6494 O O . ALA C 1 281 ? 8.646 103.760 7.847 1.00 12.66 281 ALA C O 1
ATOM 6496 N N . GLY C 1 282 ? 10.201 103.366 6.290 1.00 12.40 282 GLY C N 1
ATOM 6497 C CA . GLY C 1 282 ? 11.196 104.234 6.959 1.00 12.62 282 GLY C CA 1
ATOM 6498 C C . GLY C 1 282 ? 12.001 103.521 8.030 1.00 13.69 282 GLY C C 1
ATOM 6499 O O . GLY C 1 282 ? 12.690 104.165 8.824 1.00 13.05 282 GLY C O 1
ATOM 6500 N N . LYS C 1 283 ? 11.908 102.185 8.068 1.00 12.40 283 LYS C N 1
ATOM 6501 C CA . LYS C 1 283 ? 12.529 101.433 9.129 1.00 13.28 283 LYS C CA 1
ATOM 6502 C C . LYS C 1 283 ? 13.835 100.808 8.688 1.00 12.79 283 LYS C C 1
ATOM 6503 O O . LYS C 1 283 ? 14.701 100.571 9.525 1.00 13.66 283 LYS C O 1
ATOM 6509 N N . LEU C 1 284 ? 13.944 100.506 7.392 1.00 12.85 284 LEU C N 1
ATOM 6510 C CA . LEU C 1 284 ? 15.095 99.757 6.868 1.00 12.82 284 LEU C CA 1
ATOM 6511 C C . LEU C 1 284 ? 15.744 100.521 5.707 1.00 13.05 284 LEU C C 1
ATOM 6512 O O . LEU C 1 284 ? 15.074 101.293 4.965 1.00 12.01 284 LEU C O 1
ATOM 6517 N N . THR C 1 285 ? 17.037 100.263 5.530 1.00 12.34 285 THR C N 1
ATOM 6518 C CA . THR C 1 285 ? 17.776 100.920 4.479 1.00 12.30 285 THR C CA 1
ATOM 6519 C C . THR C 1 285 ? 18.876 100.019 3.919 1.00 12.91 285 THR C C 1
ATOM 6520 O O . THR C 1 285 ? 19.104 98.919 4.436 1.00 13.34 285 THR C O 1
ATOM 6524 N N . TRP C 1 286 ? 19.489 100.456 2.817 1.00 12.15 286 TRP C N 1
ATOM 6525 C CA . TRP C 1 286 ? 20.712 99.835 2.314 1.00 11.63 286 TRP C CA 1
ATOM 6526 C C . TRP C 1 286 ? 21.838 100.840 2.581 1.00 12.45 286 TRP C C 1
ATOM 6527 O O . TRP C 1 286 ? 21.862 101.905 1.973 1.00 12.10 286 TRP C O 1
ATOM 6538 N N . GLY C 1 287 ? 22.690 100.523 3.556 1.00 12.94 287 GLY C N 1
ATOM 6539 C CA . GLY C 1 287 ? 23.791 101.381 3.968 1.00 12.20 287 GLY C CA 1
ATOM 6540 C C . GLY C 1 287 ? 25.118 101.141 3.238 1.00 12.49 287 GLY C C 1
ATOM 6541 O O . GLY C 1 287 ? 25.431 100.020 2.813 1.00 11.47 287 GLY C O 1
ATOM 6542 N N . GLY C 1 288 ? 25.911 102.207 3.103 1.00 12.65 288 GLY C N 1
ATOM 6543 C CA . GLY C 1 288 ? 27.258 102.109 2.541 1.00 11.34 288 GLY C CA 1
ATOM 6544 C C . GLY C 1 288 ? 28.184 102.978 3.378 1.00 11.52 288 GLY C C 1
ATOM 6545 O O . GLY C 1 288 ? 27.763 104.043 3.874 1.00 10.88 288 GLY C O 1
ATOM 6554 N N . LEU C 1 290 ? 32.652 104.035 4.145 1.00 11.41 290 LEU C N 1
ATOM 6555 C CA . LEU C 1 290 ? 34.097 103.869 4.035 1.00 10.81 290 LEU C CA 1
ATOM 6556 C C . LEU C 1 290 ? 34.758 104.292 5.348 1.00 11.19 290 LEU C C 1
ATOM 6557 O O . LEU C 1 290 ? 34.378 105.319 5.979 1.00 10.33 290 LEU C O 1
ATOM 6562 N N . PHE C 1 291 ? 35.788 103.533 5.708 1.00 9.62 291 PHE C N 1
ATOM 6563 C CA . PHE C 1 291 ? 36.577 103.746 6.896 1.00 9.76 291 PHE C CA 1
ATOM 6564 C C . PHE C 1 291 ? 38.048 103.753 6.543 1.00 9.69 291 PHE C C 1
ATOM 6565 O O . PHE C 1 291 ? 38.456 103.073 5.587 1.00 9.78 291 PHE C O 1
ATOM 6573 N N . ARG C 1 292 ? 38.841 104.446 7.355 1.00 9.75 292 ARG C N 1
ATOM 6574 C CA . ARG C 1 292 ? 40.301 104.351 7.302 1.00 10.08 292 ARG C CA 1
ATOM 6575 C C . ARG C 1 292 ? 40.884 103.975 8.679 1.00 10.14 292 ARG C C 1
ATOM 6576 O O . ARG C 1 292 ? 40.429 104.475 9.725 1.00 9.73 292 ARG C O 1
ATOM 6584 N N . LYS C 1 293 ? 41.891 103.093 8.666 1.00 9.52 293 LYS C N 1
ATOM 6585 C CA . LYS C 1 293 ? 42.617 102.737 9.877 1.00 10.92 293 LYS C CA 1
ATOM 6586 C C . LYS C 1 293 ? 43.565 103.907 10.221 1.00 11.90 293 LYS C C 1
ATOM 6587 O O . LYS C 1 293 ? 44.686 103.994 9.727 1.00 10.26 293 LYS C O 1
ATOM 6593 N N . SER C 1 294 ? 43.055 104.848 11.017 1.00 14.55 294 SER C N 1
ATOM 6594 C CA . SER C 1 294 ? 43.782 106.058 11.433 1.00 17.16 294 SER C CA 1
ATOM 6595 C C . SER C 1 294 ? 42.933 106.723 12.491 1.00 18.51 294 SER C C 1
ATOM 6596 O O . SER C 1 294 ? 41.767 106.382 12.654 1.00 17.81 294 SER C O 1
ATOM 6599 N N . ASP C 1 295 ? 43.497 107.697 13.185 1.00 20.99 295 ASP C N 1
ATOM 6600 C CA . ASP C 1 295 ? 42.784 108.368 14.280 1.00 23.54 295 ASP C CA 1
ATOM 6601 C C . ASP C 1 295 ? 41.914 109.518 13.760 1.00 24.49 295 ASP C C 1
ATOM 6602 O O . ASP C 1 295 ? 40.866 109.836 14.348 1.00 25.16 295 ASP C O 1
ATOM 6607 N N . LYS C 1 296 ? 42.347 110.111 12.643 1.00 25.53 296 LYS C N 1
ATOM 6608 C CA . LYS C 1 296 ? 41.732 111.307 12.055 1.00 26.56 296 LYS C CA 1
ATOM 6609 C C . LYS C 1 296 ? 41.555 111.147 10.542 1.00 26.58 296 LYS C C 1
ATOM 6610 O O . LYS C 1 296 ? 42.217 110.315 9.926 1.00 26.45 296 LYS C O 1
ATOM 6616 N N . ILE C 1 297 ? 40.676 111.950 9.942 1.00 27.36 297 ILE C N 1
ATOM 6617 C CA . ILE C 1 297 ? 40.473 111.920 8.476 1.00 27.76 297 ILE C CA 1
ATOM 6618 C C . ILE C 1 297 ? 41.748 112.266 7.656 1.00 28.51 297 ILE C C 1
ATOM 6619 O O . ILE C 1 297 ? 42.380 113.313 7.841 1.00 28.04 297 ILE C O 1
ATOM 6625 N N . ASP D 1 30 ? 30.509 138.115 2.905 1.00 48.03 30 ASP D N 1
ATOM 6626 C CA . ASP D 1 30 ? 30.022 139.296 2.145 1.00 48.14 30 ASP D CA 1
ATOM 6627 C C . ASP D 1 30 ? 31.225 140.073 1.601 1.00 47.83 30 ASP D C 1
ATOM 6628 O O . ASP D 1 30 ? 31.439 140.123 0.377 1.00 47.70 30 ASP D O 1
ATOM 6633 N N . ASP D 1 31 ? 32.013 140.669 2.505 1.00 47.12 31 ASP D N 1
ATOM 6634 C CA . ASP D 1 31 ? 33.402 140.991 2.173 1.00 46.21 31 ASP D CA 1
ATOM 6635 C C . ASP D 1 31 ? 34.100 139.661 1.901 1.00 45.56 31 ASP D C 1
ATOM 6636 O O . ASP D 1 31 ? 35.038 139.575 1.098 1.00 45.00 31 ASP D O 1
ATOM 6641 N N . SER D 1 32 ? 33.578 138.622 2.555 1.00 44.87 32 SER D N 1
ATOM 6642 C CA . SER D 1 32 ? 33.948 137.231 2.304 1.00 44.39 32 SER D CA 1
ATOM 6643 C C . SER D 1 32 ? 33.551 136.742 0.895 1.00 43.53 32 SER D C 1
ATOM 6644 O O . SER D 1 32 ? 34.387 136.193 0.177 1.00 43.42 32 SER D O 1
ATOM 6647 N N . ASP D 1 33 ? 32.288 136.951 0.513 1.00 42.90 33 ASP D N 1
ATOM 6648 C CA . ASP D 1 33 ? 31.759 136.557 -0.806 1.00 42.19 33 ASP D CA 1
ATOM 6649 C C . ASP D 1 33 ? 32.505 137.208 -1.974 1.00 41.36 33 ASP D C 1
ATOM 6650 O O . ASP D 1 33 ? 32.784 136.551 -2.984 1.00 41.03 33 ASP D O 1
ATOM 6655 N N . ARG D 1 34 ? 32.803 138.500 -1.852 1.00 40.34 34 ARG D N 1
ATOM 6656 C CA . ARG D 1 34 ? 33.482 139.191 -2.931 1.00 39.53 34 ARG D CA 1
ATOM 6657 C C . ARG D 1 34 ? 34.925 138.720 -2.990 1.00 38.77 34 ARG D C 1
ATOM 6658 O O . ARG D 1 34 ? 35.487 138.592 -4.078 1.00 38.29 34 ARG D O 1
ATOM 6666 N N . PHE D 1 35 ? 35.498 138.413 -1.821 1.00 38.14 35 PHE D N 1
ATOM 6667 C CA . PHE D 1 35 ? 36.836 137.813 -1.746 1.00 37.43 35 PHE D CA 1
ATOM 6668 C C . PHE D 1 35 ? 36.887 136.544 -2.603 1.00 37.51 35 PHE D C 1
ATOM 6669 O O . PHE D 1 35 ? 37.684 136.465 -3.531 1.00 37.39 35 PHE D O 1
ATOM 6677 N N . TYR D 1 36 ? 36.008 135.579 -2.323 1.00 37.99 36 TYR D N 1
ATOM 6678 C CA . TYR D 1 36 ? 35.977 134.293 -3.063 1.00 37.74 36 TYR D CA 1
ATOM 6679 C C . TYR D 1 36 ? 35.614 134.387 -4.554 1.00 38.04 36 TYR D C 1
ATOM 6680 O O . TYR D 1 36 ? 36.107 133.605 -5.372 1.00 37.78 36 TYR D O 1
ATOM 6689 N N . PHE D 1 37 ? 34.754 135.342 -4.892 1.00 38.28 37 PHE D N 1
ATOM 6690 C CA . PHE D 1 37 ? 34.480 135.690 -6.290 1.00 38.50 37 PHE D CA 1
ATOM 6691 C C . PHE D 1 37 ? 35.770 136.076 -7.025 1.00 38.31 37 PHE D C 1
ATOM 6692 O O . PHE D 1 37 ? 35.954 135.728 -8.188 1.00 38.21 37 PHE D O 1
ATOM 6700 N N . HIS D 1 38 ? 36.656 136.795 -6.350 1.00 38.11 38 HIS D N 1
ATOM 6701 C CA . HIS D 1 38 ? 37.904 137.180 -6.988 1.00 38.51 38 HIS D CA 1
ATOM 6702 C C . HIS D 1 38 ? 38.915 136.044 -6.968 1.00 38.63 38 HIS D C 1
ATOM 6703 O O . HIS D 1 38 ? 39.589 135.806 -7.970 1.00 38.63 38 HIS D O 1
ATOM 6710 N N . VAL D 1 39 ? 38.990 135.323 -5.848 1.00 38.99 39 VAL D N 1
ATOM 6711 C CA . VAL D 1 39 ? 39.848 134.129 -5.742 1.00 39.09 39 VAL D CA 1
ATOM 6712 C C . VAL D 1 39 ? 39.531 133.085 -6.830 1.00 38.65 39 VAL D C 1
ATOM 6713 O O . VAL D 1 39 ? 40.446 132.552 -7.474 1.00 38.90 39 VAL D O 1
ATOM 6717 N N . TRP D 1 40 ? 38.247 132.819 -7.045 1.00 38.56 40 TRP D N 1
ATOM 6718 C CA . TRP D 1 40 ? 37.825 131.797 -8.013 1.00 38.64 40 TRP D CA 1
ATOM 6719 C C . TRP D 1 40 ? 37.565 132.350 -9.408 1.00 39.02 40 TRP D C 1
ATOM 6720 O O . TRP D 1 40 ? 37.166 131.606 -10.312 1.00 39.19 40 TRP D O 1
ATOM 6731 N N . GLY D 1 41 ? 37.781 133.652 -9.578 1.00 39.15 41 GLY D N 1
ATOM 6732 C CA . GLY D 1 41 ? 37.451 134.344 -10.829 1.00 39.36 41 GLY D CA 1
ATOM 6733 C C . GLY D 1 41 ? 36.022 134.166 -11.336 1.00 39.46 41 GLY D C 1
ATOM 6734 O O . GLY D 1 41 ? 35.809 134.041 -12.540 1.00 39.08 41 GLY D O 1
ATOM 6735 N N . GLY D 1 42 ? 35.041 134.142 -10.430 1.00 39.50 42 GLY D N 1
ATOM 6736 C CA . GLY D 1 42 ? 33.625 134.072 -10.826 1.00 39.56 42 GLY D CA 1
ATOM 6737 C C . GLY D 1 42 ? 33.076 132.673 -11.088 1.00 39.85 42 GLY D C 1
ATOM 6738 O O . GLY D 1 42 ? 31.919 132.522 -11.492 1.00 39.64 42 GLY D O 1
ATOM 6739 N N . GLU D 1 43 ? 33.910 131.652 -10.885 1.00 39.98 43 GLU D N 1
ATOM 6740 C CA . GLU D 1 43 ? 33.458 130.256 -10.932 1.00 40.63 43 GLU D CA 1
ATOM 6741 C C . GLU D 1 43 ? 32.630 129.953 -9.697 1.00 39.14 43 GLU D C 1
ATOM 6742 O O . GLU D 1 43 ? 32.907 130.486 -8.610 1.00 38.98 43 GLU D O 1
ATOM 6748 N N . ASP D 1 44 ? 31.630 129.095 -9.855 1.00 37.82 44 ASP D N 1
ATOM 6749 C CA . ASP D 1 44 ? 30.927 128.569 -8.698 1.00 37.24 44 ASP D CA 1
ATOM 6750 C C . ASP D 1 44 ? 31.683 127.370 -8.131 1.00 37.13 44 ASP D C 1
ATOM 6751 O O . ASP D 1 44 ? 31.737 126.296 -8.746 1.00 37.92 44 ASP D O 1
ATOM 6756 N N . ILE D 1 45 ? 32.292 127.575 -6.969 1.00 36.41 45 ILE D N 1
ATOM 6757 C CA . ILE D 1 45 ? 33.039 126.527 -6.299 1.00 35.45 45 ILE D CA 1
ATOM 6758 C C . ILE D 1 45 ? 32.241 126.025 -5.104 1.00 35.53 45 ILE D C 1
ATOM 6759 O O . ILE D 1 45 ? 31.850 126.805 -4.203 1.00 35.89 45 ILE D O 1
ATOM 6764 N N . HIS D 1 46 ? 31.956 124.726 -5.129 1.00 34.71 46 HIS D N 1
ATOM 6765 C CA . HIS D 1 46 ? 31.171 124.073 -4.078 1.00 33.41 46 HIS D CA 1
ATOM 6766 C C . HIS D 1 46 ? 32.086 123.063 -3.395 1.00 31.46 46 HIS D C 1
ATOM 6767 O O . HIS D 1 46 ? 33.157 122.738 -3.914 1.00 30.90 46 HIS D O 1
ATOM 6774 N N . VAL D 1 47 ? 31.671 122.564 -2.240 1.00 29.51 47 VAL D N 1
ATOM 6775 C CA . VAL D 1 47 ? 32.419 121.501 -1.575 1.00 27.92 47 VAL D CA 1
ATOM 6776 C C . VAL D 1 47 ? 32.656 120.388 -2.599 1.00 27.30 47 VAL D C 1
ATOM 6777 O O . VAL D 1 47 ? 31.702 119.918 -3.248 1.00 26.91 47 VAL D O 1
ATOM 6781 N N . GLY D 1 48 ? 33.922 119.998 -2.745 1.00 26.37 48 GLY D N 1
ATOM 6782 C CA . GLY D 1 48 ? 34.332 119.040 -3.742 1.00 25.08 48 GLY D CA 1
ATOM 6783 C C . GLY D 1 48 ? 34.468 117.594 -3.300 1.00 24.41 48 GLY D C 1
ATOM 6784 O O . GLY D 1 48 ? 34.449 117.270 -2.106 1.00 24.26 48 GLY D O 1
ATOM 6785 N N . LEU D 1 49 ? 34.558 116.721 -4.294 1.00 24.47 49 LEU D N 1
ATOM 6786 C CA . LEU D 1 49 ? 34.896 115.304 -4.092 1.00 24.47 49 LEU D CA 1
ATOM 6787 C C . LEU D 1 49 ? 36.342 115.130 -4.512 1.00 24.59 49 LEU D C 1
ATOM 6788 O O . LEU D 1 49 ? 36.662 115.201 -5.701 1.00 24.62 49 LEU D O 1
ATOM 6793 N N . TYR D 1 50 ? 37.213 114.912 -3.523 1.00 25.27 50 TYR D N 1
ATOM 6794 C CA . TYR D 1 50 ? 38.683 114.963 -3.729 1.00 25.66 50 TYR D CA 1
ATOM 6795 C C . TYR D 1 50 ? 39.328 113.597 -3.958 1.00 25.89 50 TYR D C 1
ATOM 6796 O O . TYR D 1 50 ? 38.898 112.593 -3.396 1.00 27.08 50 TYR D O 1
ATOM 6805 N N . LYS D 1 51 ? 40.325 113.572 -4.830 1.00 25.60 51 LYS D N 1
ATOM 6806 C CA . LYS D 1 51 ? 41.079 112.377 -5.165 1.00 27.27 51 LYS D CA 1
ATOM 6807 C C . LYS D 1 51 ? 42.356 112.388 -4.325 1.00 26.40 51 LYS D C 1
ATOM 6808 O O . LYS D 1 51 ? 43.193 113.322 -4.422 1.00 26.46 51 LYS D O 1
ATOM 6814 N N . GLU D 1 52 ? 42.520 111.383 -3.487 1.00 25.50 52 GLU D N 1
ATOM 6815 C CA . GLU D 1 52 ? 43.668 111.366 -2.595 1.00 25.57 52 GLU D CA 1
ATOM 6816 C C . GLU D 1 52 ? 44.889 110.887 -3.399 1.00 25.02 52 GLU D C 1
ATOM 6817 O O . GLU D 1 52 ? 44.747 109.979 -4.203 1.00 25.09 52 GLU D O 1
ATOM 6823 N N . PRO D 1 53 ? 46.090 111.508 -3.225 1.00 24.84 53 PRO D N 1
ATOM 6824 C CA . PRO D 1 53 ? 46.522 112.512 -2.244 1.00 24.06 53 PRO D CA 1
ATOM 6825 C C . PRO D 1 53 ? 45.945 113.875 -2.566 1.00 22.98 53 PRO D C 1
ATOM 6826 O O . PRO D 1 53 ? 46.111 114.375 -3.673 1.00 23.80 53 PRO D O 1
ATOM 6830 N N . VAL D 1 54 ? 45.249 114.450 -1.599 1.00 21.93 54 VAL D N 1
ATOM 6831 C CA . VAL D 1 54 ? 44.455 115.655 -1.814 1.00 21.39 54 VAL D CA 1
ATOM 6832 C C . VAL D 1 54 ? 45.329 116.894 -2.130 1.00 21.06 54 VAL D C 1
ATOM 6833 O O . VAL D 1 54 ? 44.889 117.772 -2.876 1.00 19.90 54 VAL D O 1
ATOM 6837 N N . ASP D 1 55 ? 46.556 116.953 -1.588 1.00 20.77 55 ASP D N 1
ATOM 6838 C CA . ASP D 1 55 ? 47.485 118.087 -1.877 1.00 21.33 55 ASP D CA 1
ATOM 6839 C C . ASP D 1 55 ? 47.712 118.252 -3.376 1.00 21.38 55 ASP D C 1
ATOM 6840 O O . ASP D 1 55 ? 47.882 119.368 -3.865 1.00 21.80 55 ASP D O 1
ATOM 6845 N N . GLN D 1 56 ? 47.697 117.146 -4.105 1.00 22.01 56 GLN D N 1
ATOM 6846 C CA . GLN D 1 56 ? 47.958 117.189 -5.551 1.00 23.37 56 GLN D CA 1
ATOM 6847 C C . GLN D 1 56 ? 46.703 117.362 -6.443 1.00 22.61 56 GLN D C 1
ATOM 6848 O O . GLN D 1 56 ? 46.830 117.575 -7.655 1.00 23.45 56 GLN D O 1
ATOM 6854 N N . ASP D 1 57 ? 45.518 117.278 -5.845 1.00 21.23 57 ASP D N 1
ATOM 6855 C CA . ASP D 1 57 ? 44.263 117.448 -6.551 1.00 20.76 57 ASP D CA 1
ATOM 6856 C C . ASP D 1 57 ? 43.950 118.933 -6.779 1.00 20.68 57 ASP D C 1
ATOM 6857 O O . ASP D 1 57 ? 44.538 119.795 -6.129 1.00 20.37 57 ASP D O 1
ATOM 6862 N N . GLU D 1 58 ? 43.055 119.229 -7.724 1.00 20.86 58 GLU D N 1
ATOM 6863 C CA . GLU D 1 58 ? 42.673 120.619 -7.996 1.00 21.06 58 GLU D CA 1
ATOM 6864 C C . GLU D 1 58 ? 41.262 120.862 -7.519 1.00 20.61 58 GLU D C 1
ATOM 6865 O O . GLU D 1 58 ? 40.327 120.095 -7.860 1.00 19.21 58 GLU D O 1
ATOM 6871 N N . ILE D 1 59 ? 41.115 121.927 -6.733 1.00 19.51 59 ILE D N 1
ATOM 6872 C CA . ILE D 1 59 ? 39.819 122.356 -6.196 1.00 19.50 59 ILE D CA 1
ATOM 6873 C C . ILE D 1 59 ? 38.726 122.469 -7.287 1.00 19.27 59 ILE D C 1
ATOM 6874 O O . ILE D 1 59 ? 37.616 121.968 -7.128 1.00 18.89 59 ILE D O 1
ATOM 6879 N N . ARG D 1 60 ? 39.062 123.138 -8.381 1.00 19.20 60 ARG D N 1
ATOM 6880 C CA . ARG D 1 60 ? 38.187 123.284 -9.542 1.00 19.87 60 ARG D CA 1
ATOM 6881 C C . ARG D 1 60 ? 37.663 121.933 -10.071 1.00 19.39 60 ARG D C 1
ATOM 6882 O O . ARG D 1 60 ? 36.470 121.781 -10.393 1.00 17.86 60 ARG D O 1
ATOM 6890 N N . GLU D 1 61 ? 38.581 120.973 -10.203 1.00 19.24 61 GLU D N 1
ATOM 6891 C CA . GLU D 1 61 ? 38.216 119.629 -10.623 1.00 19.72 61 GLU D CA 1
ATOM 6892 C C . GLU D 1 61 ? 37.351 118.950 -9.573 1.00 18.49 61 GLU D C 1
ATOM 6893 O O . GLU D 1 61 ? 36.367 118.268 -9.913 1.00 17.94 61 GLU D O 1
ATOM 6899 N N . ALA D 1 62 ? 37.696 119.112 -8.294 1.00 17.85 62 ALA D N 1
ATOM 6900 C CA . ALA D 1 62 ? 36.925 118.422 -7.268 1.00 17.45 62 ALA D CA 1
ATOM 6901 C C . ALA D 1 62 ? 35.507 118.981 -7.200 1.00 17.89 62 ALA D C 1
ATOM 6902 O O . ALA D 1 62 ? 34.547 118.227 -7.012 1.00 18.31 62 ALA D O 1
ATOM 6904 N N . SER D 1 63 ? 35.367 120.302 -7.340 1.00 17.47 63 SER D N 1
ATOM 6905 C CA . SER D 1 63 ? 34.052 120.930 -7.369 1.00 17.83 63 SER D CA 1
ATOM 6906 C C . SER D 1 63 ? 33.203 120.415 -8.535 1.00 18.06 63 SER D C 1
ATOM 6907 O O . SER D 1 63 ? 32.023 120.133 -8.371 1.00 18.59 63 SER D O 1
ATOM 6910 N N . LEU D 1 64 ? 33.802 120.263 -9.709 1.00 17.84 64 LEU D N 1
ATOM 6911 C CA . LEU D 1 64 ? 33.093 119.656 -10.846 1.00 17.71 64 LEU D CA 1
ATOM 6912 C C . LEU D 1 64 ? 32.672 118.213 -10.582 1.00 17.10 64 LEU D C 1
ATOM 6913 O O . LEU D 1 64 ? 31.575 117.824 -10.980 1.00 15.43 64 LEU D O 1
ATOM 6918 N N . ARG D 1 65 ? 33.553 117.427 -9.947 1.00 16.78 65 ARG D N 1
ATOM 6919 C CA . ARG D 1 65 ? 33.225 116.044 -9.541 1.00 16.94 65 ARG D CA 1
ATOM 6920 C C . ARG D 1 65 ? 31.935 115.975 -8.706 1.00 16.90 65 ARG D C 1
ATOM 6921 O O . ARG D 1 65 ? 31.084 115.080 -8.901 1.00 15.27 65 ARG D O 1
ATOM 6929 N N . THR D 1 66 ? 31.792 116.909 -7.760 1.00 16.55 66 THR D N 1
ATOM 6930 C CA . THR D 1 66 ? 30.565 117.032 -6.985 1.00 16.23 66 THR D CA 1
ATOM 6931 C C . THR D 1 66 ? 29.349 117.276 -7.905 1.00 17.34 66 THR D C 1
ATOM 6932 O O . THR D 1 66 ? 28.331 116.607 -7.761 1.00 17.29 66 THR D O 1
ATOM 6936 N N . ASP D 1 67 ? 29.456 118.211 -8.846 1.00 17.84 67 ASP D N 1
ATOM 6937 C CA . ASP D 1 67 ? 28.317 118.487 -9.746 1.00 19.14 67 ASP D CA 1
ATOM 6938 C C . ASP D 1 67 ? 27.907 117.259 -10.552 1.00 18.98 67 ASP D C 1
ATOM 6939 O O . ASP D 1 67 ? 26.720 116.951 -10.678 1.00 18.91 67 ASP D O 1
ATOM 6944 N N . GLU D 1 68 ? 28.907 116.573 -11.095 1.00 18.80 68 GLU D N 1
ATOM 6945 C CA . GLU D 1 68 ? 28.708 115.418 -11.944 1.00 19.02 68 GLU D CA 1
ATOM 6946 C C . GLU D 1 68 ? 28.108 114.308 -11.119 1.00 18.50 68 GLU D C 1
ATOM 6947 O O . GLU D 1 68 ? 27.232 113.596 -11.604 1.00 18.58 68 GLU D O 1
ATOM 6953 N N . TRP D 1 69 ? 28.582 114.154 -9.882 1.00 18.59 69 TRP D N 1
ATOM 6954 C CA . TRP D 1 69 ? 28.052 113.122 -8.983 1.00 19.01 69 TRP D CA 1
ATOM 6955 C C . TRP D 1 69 ? 26.587 113.414 -8.609 1.00 18.18 69 TRP D C 1
ATOM 6956 O O . TRP D 1 69 ? 25.714 112.538 -8.711 1.00 17.88 69 TRP D O 1
ATOM 6967 N N . LEU D 1 70 ? 26.311 114.630 -8.171 1.00 17.63 70 LEU D N 1
ATOM 6968 C CA . LEU D 1 70 ? 24.937 114.972 -7.760 1.00 18.32 70 LEU D CA 1
ATOM 6969 C C . LEU D 1 70 ? 23.964 114.816 -8.951 1.00 18.42 70 LEU D C 1
ATOM 6970 O O . LEU D 1 70 ? 22.867 114.277 -8.810 1.00 18.17 70 LEU D O 1
ATOM 6975 N N . ALA D 1 71 ? 24.380 115.319 -10.110 1.00 18.44 71 ALA D N 1
ATOM 6976 C CA . ALA D 1 71 ? 23.589 115.216 -11.344 1.00 18.69 71 ALA D CA 1
ATOM 6977 C C . ALA D 1 71 ? 23.353 113.752 -11.744 1.00 18.82 71 ALA D C 1
ATOM 6978 O O . ALA D 1 71 ? 22.254 113.401 -12.140 1.00 18.00 71 ALA D O 1
ATOM 6980 N N . SER D 1 72 ? 24.380 112.898 -11.630 1.00 19.58 72 SER D N 1
ATOM 6981 C CA . SER D 1 72 ? 24.196 111.456 -11.911 1.00 20.32 72 SER D CA 1
ATOM 6982 C C . SER D 1 72 ? 23.191 110.774 -10.956 1.00 18.68 72 SER D C 1
ATOM 6983 O O . SER D 1 72 ? 22.390 109.916 -11.406 1.00 17.87 72 SER D O 1
ATOM 6986 N N . GLU D 1 73 ? 23.236 111.132 -9.673 1.00 17.59 73 GLU D N 1
ATOM 6987 C CA . GLU D 1 73 ? 22.259 110.655 -8.694 1.00 17.50 73 GLU D CA 1
ATOM 6988 C C . GLU D 1 73 ? 20.850 111.110 -9.093 1.00 16.78 73 GLU D C 1
ATOM 6989 O O . GLU D 1 73 ? 19.922 110.295 -9.165 1.00 17.09 73 GLU D O 1
ATOM 6995 N N . LEU D 1 74 ? 20.697 112.407 -9.375 1.00 15.48 74 LEU D N 1
ATOM 6996 C CA . LEU D 1 74 ? 19.408 112.945 -9.794 1.00 15.30 74 LEU D CA 1
ATOM 6997 C C . LEU D 1 74 ? 18.904 112.322 -11.111 1.00 15.84 74 LEU D C 1
ATOM 6998 O O . LEU D 1 74 ? 17.733 111.963 -11.237 1.00 16.47 74 LEU D O 1
ATOM 7003 N N . ALA D 1 75 ? 19.797 112.174 -12.075 1.00 16.20 75 ALA D N 1
ATOM 7004 C CA . ALA D 1 75 ? 19.430 111.557 -13.352 1.00 17.08 75 ALA D CA 1
ATOM 7005 C C . ALA D 1 75 ? 18.833 110.146 -13.192 1.00 16.86 75 ALA D C 1
ATOM 7006 O O . ALA D 1 75 ? 17.936 109.781 -13.920 1.00 16.80 75 ALA D O 1
ATOM 7016 N N . THR D 1 77 ? 16.807 109.085 -11.069 1.00 16.05 77 THR D N 1
ATOM 7017 C CA . THR D 1 77 ? 15.363 109.182 -10.727 1.00 16.99 77 THR D CA 1
ATOM 7018 C C . THR D 1 77 ? 14.484 109.466 -11.948 1.00 17.14 77 THR D C 1
ATOM 7019 O O . THR D 1 77 ? 13.249 109.479 -11.852 1.00 18.27 77 THR D O 1
ATOM 7023 N N . GLY D 1 78 ? 15.113 109.739 -13.082 1.00 17.53 78 GLY D N 1
ATOM 7024 C CA . GLY D 1 78 ? 14.372 109.979 -14.338 1.00 18.04 78 GLY D CA 1
ATOM 7025 C C . GLY D 1 78 ? 13.923 111.423 -14.595 1.00 19.02 78 GLY D C 1
ATOM 7026 O O . GLY D 1 78 ? 13.395 111.712 -15.679 1.00 19.64 78 GLY D O 1
ATOM 7027 N N . VAL D 1 79 ? 14.149 112.351 -13.655 1.00 17.74 79 VAL D N 1
ATOM 7028 C CA . VAL D 1 79 ? 13.634 113.709 -13.847 1.00 18.20 79 VAL D CA 1
ATOM 7029 C C . VAL D 1 79 ? 14.390 114.612 -14.841 1.00 18.35 79 VAL D C 1
ATOM 7030 O O . VAL D 1 79 ? 13.864 115.660 -15.253 1.00 18.07 79 VAL D O 1
ATOM 7034 N N . LEU D 1 80 ? 15.615 114.233 -15.205 1.00 18.28 80 LEU D N 1
ATOM 7035 C CA . LEU D 1 80 ? 16.456 115.110 -16.020 1.00 19.16 80 LEU D CA 1
ATOM 7036 C C . LEU D 1 80 ? 16.302 114.828 -17.528 1.00 19.76 80 LEU D C 1
ATOM 7037 O O . LEU D 1 80 ? 17.288 114.641 -18.238 1.00 19.49 80 LEU D O 1
ATOM 7042 N N . GLN D 1 81 ? 15.051 114.810 -17.981 1.00 20.07 81 GLN D N 1
ATOM 7043 C CA . GLN D 1 81 ? 14.742 114.692 -19.417 1.00 20.58 81 GLN D CA 1
ATOM 7044 C C . GLN D 1 81 ? 14.981 116.033 -20.107 1.00 20.12 81 GLN D C 1
ATOM 7045 O O . GLN D 1 81 ? 14.911 117.088 -19.470 1.00 19.34 81 GLN D O 1
ATOM 7051 N N . ARG D 1 82 ? 15.259 115.995 -21.407 1.00 19.96 82 ARG D N 1
ATOM 7052 C CA . ARG D 1 82 ? 15.361 117.214 -22.188 1.00 19.93 82 ARG D CA 1
ATOM 7053 C C . ARG D 1 82 ? 14.093 118.056 -21.988 1.00 19.37 82 ARG D C 1
ATOM 7054 O O . ARG D 1 82 ? 12.994 117.510 -21.931 1.00 17.34 82 ARG D O 1
ATOM 7062 N N . GLN D 1 83 ? 14.270 119.369 -21.811 1.00 19.51 83 GLN D N 1
ATOM 7063 C CA . GLN D 1 83 ? 13.151 120.310 -21.556 1.00 19.70 83 GLN D CA 1
ATOM 7064 C C . GLN D 1 83 ? 12.452 120.193 -20.182 1.00 20.02 83 GLN D C 1
ATOM 7065 O O . GLN D 1 83 ? 11.502 120.935 -19.916 1.00 19.22 83 GLN D O 1
ATOM 7071 N N . ALA D 1 84 ? 12.906 119.287 -19.306 1.00 18.82 84 ALA D N 1
ATOM 7072 C CA . ALA D 1 84 ? 12.355 119.243 -17.953 1.00 18.94 84 ALA D CA 1
ATOM 7073 C C . ALA D 1 84 ? 12.624 120.581 -17.268 1.00 18.60 84 ALA D C 1
ATOM 7074 O O . ALA D 1 84 ? 13.609 121.257 -17.577 1.00 17.91 84 ALA D O 1
ATOM 7076 N N . LYS D 1 85 ? 11.755 120.955 -16.342 1.00 18.60 85 LYS D N 1
ATOM 7077 C CA . LYS D 1 85 ? 11.877 122.251 -15.665 1.00 18.63 85 LYS D CA 1
ATOM 7078 C C . LYS D 1 85 ? 12.449 122.152 -14.259 1.00 17.29 85 LYS D C 1
ATOM 7079 O O . LYS D 1 85 ? 11.911 121.470 -13.388 1.00 18.97 85 LYS D O 1
ATOM 7085 N N . GLY D 1 86 ? 13.519 122.885 -14.029 1.00 17.16 86 GLY D N 1
ATOM 7086 C CA . GLY D 1 86 ? 14.268 122.808 -12.771 1.00 16.21 86 GLY D CA 1
ATOM 7087 C C . GLY D 1 86 ? 14.282 124.165 -12.126 1.00 17.02 86 GLY D C 1
ATOM 7088 O O . GLY D 1 86 ? 14.271 125.225 -12.817 1.00 16.64 86 GLY D O 1
ATOM 7089 N N . LEU D 1 87 ? 14.319 124.141 -10.811 1.00 15.54 87 LEU D N 1
ATOM 7090 C CA . LEU D 1 87 ? 14.538 125.340 -10.022 1.00 16.56 87 LEU D CA 1
ATOM 7091 C C . LEU D 1 87 ? 15.877 125.190 -9.280 1.00 16.71 87 LEU D C 1
ATOM 7092 O O . LEU D 1 87 ? 16.097 124.197 -8.596 1.00 16.25 87 LEU D O 1
ATOM 7097 N N . ASP D 1 88 ? 16.746 126.185 -9.380 1.00 17.52 88 ASP D N 1
ATOM 7098 C CA . ASP D 1 88 ? 18.006 126.177 -8.640 1.00 18.22 88 ASP D CA 1
ATOM 7099 C C . ASP D 1 88 ? 17.887 127.166 -7.467 1.00 18.71 88 ASP D C 1
ATOM 7100 O O . ASP D 1 88 ? 17.819 128.404 -7.681 1.00 18.26 88 ASP D O 1
ATOM 7105 N N . LEU D 1 89 ? 17.820 126.616 -6.253 1.00 18.10 89 LEU D N 1
ATOM 7106 C CA . LEU D 1 89 ? 17.706 127.387 -5.019 1.00 19.62 89 LEU D CA 1
ATOM 7107 C C . LEU D 1 89 ? 19.085 127.723 -4.499 1.00 21.50 89 LEU D C 1
ATOM 7108 O O . LEU D 1 89 ? 19.793 126.869 -3.972 1.00 21.30 89 LEU D O 1
ATOM 7113 N N . GLY D 1 90 ? 19.470 128.976 -4.666 1.00 23.29 90 GLY D N 1
ATOM 7114 C CA . GLY D 1 90 ? 20.748 129.443 -4.128 1.00 27.04 90 GLY D CA 1
ATOM 7115 C C . GLY D 1 90 ? 21.798 129.226 -5.184 1.00 28.69 90 GLY D C 1
ATOM 7116 O O . GLY D 1 90 ? 22.863 128.716 -4.899 1.00 30.52 90 GLY D O 1
ATOM 7117 N N . ALA D 1 91 ? 21.464 129.653 -6.400 1.00 29.70 91 ALA D N 1
ATOM 7118 C CA . ALA D 1 91 ? 22.226 129.436 -7.638 1.00 29.98 91 ALA D CA 1
ATOM 7119 C C . ALA D 1 91 ? 23.645 129.990 -7.637 1.00 29.25 91 ALA D C 1
ATOM 7120 O O . ALA D 1 91 ? 24.503 129.494 -8.359 1.00 29.63 91 ALA D O 1
ATOM 7122 N N . GLY D 1 92 ? 23.882 131.016 -6.825 1.00 29.14 92 GLY D N 1
ATOM 7123 C CA . GLY D 1 92 ? 25.176 131.671 -6.775 1.00 27.72 92 GLY D CA 1
ATOM 7124 C C . GLY D 1 92 ? 25.403 132.403 -8.079 1.00 27.36 92 GLY D C 1
ATOM 7125 O O . GLY D 1 92 ? 24.563 133.203 -8.512 1.00 27.75 92 GLY D O 1
ATOM 7126 N N . TYR D 1 93 ? 26.523 132.116 -8.724 1.00 25.85 93 TYR D N 1
ATOM 7127 C CA . TYR D 1 93 ? 26.795 132.726 -10.017 1.00 25.66 93 TYR D CA 1
ATOM 7128 C C . TYR D 1 93 ? 26.274 131.882 -11.188 1.00 24.34 93 TYR D C 1
ATOM 7129 O O . TYR D 1 93 ? 26.597 132.165 -12.312 1.00 24.99 93 TYR D O 1
ATOM 7138 N N . GLY D 1 94 ? 25.491 130.841 -10.915 1.00 23.89 94 GLY D N 1
ATOM 7139 C CA . GLY D 1 94 ? 24.825 130.070 -11.985 1.00 22.91 94 GLY D CA 1
ATOM 7140 C C . GLY D 1 94 ? 25.646 128.947 -12.612 1.00 22.79 94 GLY D C 1
ATOM 7141 O O . GLY D 1 94 ? 25.226 128.355 -13.612 1.00 22.77 94 GLY D O 1
ATOM 7142 N N . GLY D 1 95 ? 26.804 128.630 -12.021 1.00 22.00 95 GLY D N 1
ATOM 7143 C CA . GLY D 1 95 ? 27.688 127.578 -12.545 1.00 21.17 95 GLY D CA 1
ATOM 7144 C C . GLY D 1 95 ? 26.977 126.236 -12.776 1.00 20.90 95 GLY D C 1
ATOM 7145 O O . GLY D 1 95 ? 27.003 125.693 -13.875 1.00 19.97 95 GLY D O 1
ATOM 7146 N N . ALA D 1 96 ? 26.340 125.693 -11.742 1.00 21.12 96 ALA D N 1
ATOM 7147 C CA . ALA D 1 96 ? 25.659 124.395 -11.902 1.00 21.47 96 ALA D CA 1
ATOM 7148 C C . ALA D 1 96 ? 24.451 124.445 -12.852 1.00 20.82 96 ALA D C 1
ATOM 7149 O O . ALA D 1 96 ? 24.182 123.463 -13.554 1.00 20.77 96 ALA D O 1
ATOM 7151 N N . ALA D 1 97 ? 23.745 125.580 -12.912 1.00 20.66 97 ALA D N 1
ATOM 7152 C CA . ALA D 1 97 ? 22.607 125.690 -13.837 1.00 20.56 97 ALA D CA 1
ATOM 7153 C C . ALA D 1 97 ? 23.095 125.563 -15.310 1.00 20.22 97 ALA D C 1
ATOM 7154 O O . ALA D 1 97 ? 22.483 124.879 -16.129 1.00 19.92 97 ALA D O 1
ATOM 7156 N N . ARG D 1 98 ? 24.201 126.228 -15.623 1.00 19.94 98 ARG D N 1
ATOM 7157 C CA . ARG D 1 98 ? 24.810 126.125 -16.947 1.00 19.65 98 ARG D CA 1
ATOM 7158 C C . ARG D 1 98 ? 25.279 124.699 -17.227 1.00 20.15 98 ARG D C 1
ATOM 7159 O O . ARG D 1 98 ? 25.137 124.193 -18.335 1.00 20.25 98 ARG D O 1
ATOM 7167 N N . PHE D 1 99 ? 25.838 124.070 -16.206 1.00 20.33 99 PHE D N 1
ATOM 7168 C CA . PHE D 1 99 ? 26.291 122.688 -16.312 1.00 20.34 99 PHE D CA 1
ATOM 7169 C C . PHE D 1 99 ? 25.118 121.774 -16.692 1.00 19.77 99 PHE D C 1
ATOM 7170 O O . PHE D 1 99 ? 25.197 121.023 -17.646 1.00 19.35 99 PHE D O 1
ATOM 7178 N N . LEU D 1 100 ? 24.016 121.884 -15.966 1.00 19.99 100 LEU D N 1
ATOM 7179 C CA . LEU D 1 100 ? 22.826 121.067 -16.213 1.00 19.82 100 LEU D CA 1
ATOM 7180 C C . LEU D 1 100 ? 22.156 121.326 -17.562 1.00 20.50 100 LEU D C 1
ATOM 7181 O O . LEU D 1 100 ? 21.716 120.395 -18.247 1.00 20.34 100 LEU D O 1
ATOM 7186 N N . VAL D 1 101 ? 22.033 122.600 -17.928 1.00 20.49 101 VAL D N 1
ATOM 7187 C CA . VAL D 1 101 ? 21.474 122.930 -19.237 1.00 20.85 101 VAL D CA 1
ATOM 7188 C C . VAL D 1 101 ? 22.350 122.305 -20.365 1.00 21.18 101 VAL D C 1
ATOM 7189 O O . VAL D 1 101 ? 21.821 121.653 -21.272 1.00 20.69 101 VAL D O 1
ATOM 7193 N N . ARG D 1 102 ? 23.677 122.463 -20.293 1.00 20.98 102 ARG D N 1
ATOM 7194 C CA A ARG D 1 102 ? 24.529 121.920 -21.349 0.50 21.37 102 ARG D CA 1
ATOM 7195 C CA B ARG D 1 102 ? 24.563 121.919 -21.327 0.50 21.21 102 ARG D CA 1
ATOM 7196 C C . ARG D 1 102 ? 24.465 120.399 -21.419 1.00 21.53 102 ARG D C 1
ATOM 7197 O O . ARG D 1 102 ? 24.377 119.846 -22.494 1.00 21.84 102 ARG D O 1
ATOM 7212 N N . LYS D 1 103 ? 24.459 119.740 -20.269 1.00 21.71 103 LYS D N 1
ATOM 7213 C CA . LYS D 1 103 ? 24.495 118.271 -20.190 1.00 22.36 103 LYS D CA 1
ATOM 7214 C C . LYS D 1 103 ? 23.164 117.582 -20.448 1.00 22.00 103 LYS D C 1
ATOM 7215 O O . LYS D 1 103 ? 23.126 116.538 -21.101 1.00 21.98 103 LYS D O 1
ATOM 7221 N N . PHE D 1 104 ? 22.083 118.145 -19.912 1.00 21.01 104 PHE D N 1
ATOM 7222 C CA . PHE D 1 104 ? 20.776 117.483 -19.955 1.00 21.07 104 PHE D CA 1
ATOM 7223 C C . PHE D 1 104 ? 19.688 118.172 -20.819 1.00 20.60 104 PHE D C 1
ATOM 7224 O O . PHE D 1 104 ? 18.652 117.556 -21.107 1.00 20.26 104 PHE D O 1
ATOM 7232 N N . GLY D 1 105 ? 19.919 119.426 -21.232 1.00 21.01 105 GLY D N 1
ATOM 7233 C CA . GLY D 1 105 ? 18.945 120.164 -22.070 1.00 20.45 105 GLY D CA 1
ATOM 7234 C C . GLY D 1 105 ? 17.680 120.544 -21.297 1.00 21.30 105 GLY D C 1
ATOM 7235 O O . GLY D 1 105 ? 16.600 120.711 -21.875 1.00 20.02 105 GLY D O 1
ATOM 7236 N N . VAL D 1 106 ? 17.809 120.635 -19.973 1.00 21.42 106 VAL D N 1
ATOM 7237 C CA . VAL D 1 106 ? 16.718 121.114 -19.113 1.00 21.35 106 VAL D CA 1
ATOM 7238 C C . VAL D 1 106 ? 16.650 122.652 -19.135 1.00 21.76 106 VAL D C 1
ATOM 7239 O O . VAL D 1 106 ? 17.571 123.292 -19.622 1.00 21.40 106 VAL D O 1
ATOM 7243 N N . SER D 1 107 ? 15.558 123.238 -18.649 1.00 22.08 107 SER D N 1
ATOM 7244 C CA . SER D 1 107 ? 15.525 124.667 -18.329 1.00 23.24 107 SER D CA 1
ATOM 7245 C C . SER D 1 107 ? 15.658 124.866 -16.810 1.00 22.66 107 SER D C 1
ATOM 7246 O O . SER D 1 107 ? 15.236 123.998 -16.032 1.00 22.82 107 SER D O 1
ATOM 7249 N N . ILE D 1 108 ? 16.298 125.972 -16.405 1.00 22.41 108 ILE D N 1
ATOM 7250 C CA . ILE D 1 108 ? 16.539 126.277 -14.999 1.00 21.34 108 ILE D CA 1
ATOM 7251 C C . ILE D 1 108 ? 16.076 127.683 -14.638 1.00 22.13 108 ILE D C 1
ATOM 7252 O O . ILE D 1 108 ? 16.412 128.666 -15.333 1.00 21.86 108 ILE D O 1
ATOM 7257 N N . ASP D 1 109 ? 15.285 127.779 -13.568 1.00 21.46 109 ASP D N 1
ATOM 7258 C CA . ASP D 1 109 ? 14.988 129.062 -12.965 1.00 21.40 109 ASP D CA 1
ATOM 7259 C C . ASP D 1 109 ? 15.884 129.144 -11.748 1.00 21.09 109 ASP D C 1
ATOM 7260 O O . ASP D 1 109 ? 15.878 128.234 -10.899 1.00 20.45 109 ASP D O 1
ATOM 7265 N N . CYS D 1 110 ? 16.683 130.202 -11.689 1.00 20.27 110 CYS D N 1
ATOM 7266 C CA . CYS D 1 110 ? 17.582 130.451 -10.576 1.00 20.73 110 CYS D CA 1
ATOM 7267 C C . CYS D 1 110 ? 16.954 131.445 -9.595 1.00 21.38 110 CYS D C 1
ATOM 7268 O O . CYS D 1 110 ? 16.481 132.535 -9.986 1.00 20.26 110 CYS D O 1
ATOM 7271 N N . LEU D 1 111 ? 16.967 131.084 -8.323 1.00 21.55 111 LEU D N 1
ATOM 7272 C CA . LEU D 1 111 ? 16.417 131.940 -7.296 1.00 24.13 111 LEU D CA 1
ATOM 7273 C C . LEU D 1 111 ? 17.529 132.251 -6.314 1.00 26.33 111 LEU D C 1
ATOM 7274 O O . LEU D 1 111 ? 18.113 131.353 -5.703 1.00 26.03 111 LEU D O 1
ATOM 7279 N N . ASN D 1 112 ? 17.798 133.538 -6.165 1.00 29.36 112 ASN D N 1
ATOM 7280 C CA . ASN D 1 112 ? 18.858 134.032 -5.301 1.00 32.11 112 ASN D CA 1
ATOM 7281 C C . ASN D 1 112 ? 18.440 135.419 -4.800 1.00 33.24 112 ASN D C 1
ATOM 7282 O O . ASN D 1 112 ? 17.816 136.204 -5.543 1.00 33.55 112 ASN D O 1
ATOM 7287 N N . ILE D 1 113 ? 18.760 135.701 -3.539 1.00 34.67 113 ILE D N 1
ATOM 7288 C CA . ILE D 1 113 ? 18.390 136.967 -2.886 1.00 36.29 113 ILE D CA 1
ATOM 7289 C C . ILE D 1 113 ? 19.454 138.066 -3.070 1.00 36.53 113 ILE D C 1
ATOM 7290 O O . ILE D 1 113 ? 19.206 139.238 -2.786 1.00 37.06 113 ILE D O 1
ATOM 7295 N N . ALA D 1 114 ? 20.630 137.682 -3.562 1.00 36.81 114 ALA D N 1
ATOM 7296 C CA . ALA D 1 114 ? 21.763 138.584 -3.663 1.00 36.94 114 ALA D CA 1
ATOM 7297 C C . ALA D 1 114 ? 21.816 139.231 -5.056 1.00 37.07 114 ALA D C 1
ATOM 7298 O O . ALA D 1 114 ? 22.082 138.543 -6.038 1.00 37.00 114 ALA D O 1
ATOM 7300 N N . PRO D 1 115 ? 21.551 140.554 -5.145 1.00 36.67 115 PRO D N 1
ATOM 7301 C CA . PRO D 1 115 ? 21.529 141.240 -6.444 1.00 36.52 115 PRO D CA 1
ATOM 7302 C C . PRO D 1 115 ? 22.839 141.140 -7.233 1.00 36.44 115 PRO D C 1
ATOM 7303 O O . PRO D 1 115 ? 22.802 140.977 -8.454 1.00 36.29 115 PRO D O 1
ATOM 7307 N N . VAL D 1 116 ? 23.979 141.236 -6.543 1.00 36.44 116 VAL D N 1
ATOM 7308 C CA . VAL D 1 116 ? 25.295 141.228 -7.202 1.00 36.49 116 VAL D CA 1
ATOM 7309 C C . VAL D 1 116 ? 25.559 139.867 -7.860 1.00 36.46 116 VAL D C 1
ATOM 7310 O O . VAL D 1 116 ? 26.025 139.787 -9.003 1.00 36.21 116 VAL D O 1
ATOM 7314 N N . GLN D 1 117 ? 25.217 138.801 -7.139 1.00 36.46 117 GLN D N 1
ATOM 7315 C CA . GLN D 1 117 ? 25.346 137.454 -7.663 1.00 36.15 117 GLN D CA 1
ATOM 7316 C C . GLN D 1 117 ? 24.375 137.264 -8.819 1.00 35.67 117 GLN D C 1
ATOM 7317 O O . GLN D 1 117 ? 24.733 136.654 -9.821 1.00 36.06 117 GLN D O 1
ATOM 7323 N N . ASN D 1 118 ? 23.171 137.818 -8.689 1.00 34.60 118 ASN D N 1
ATOM 7324 C CA . ASN D 1 118 ? 22.195 137.787 -9.774 1.00 33.73 118 ASN D CA 1
ATOM 7325 C C . ASN D 1 118 ? 22.704 138.450 -11.054 1.00 33.48 118 ASN D C 1
ATOM 7326 O O . ASN D 1 118 ? 22.618 137.852 -12.128 1.00 33.20 118 ASN D O 1
ATOM 7331 N N . LYS D 1 119 ? 23.262 139.656 -10.917 1.00 32.61 119 LYS D N 1
ATOM 7332 C CA . LYS D 1 119 ? 23.851 140.400 -12.045 1.00 33.21 119 LYS D CA 1
ATOM 7333 C C . LYS D 1 119 ? 24.887 139.539 -12.805 1.00 32.67 119 LYS D C 1
ATOM 7334 O O . LYS D 1 119 ? 24.751 139.317 -14.013 1.00 32.20 119 LYS D O 1
ATOM 7340 N N . ARG D 1 120 ? 25.887 139.029 -12.081 1.00 32.30 120 ARG D N 1
ATOM 7341 C CA . ARG D 1 120 ? 26.933 138.179 -12.666 1.00 32.53 120 ARG D CA 1
ATOM 7342 C C . ARG D 1 120 ? 26.427 136.856 -13.281 1.00 32.22 120 ARG D C 1
ATOM 7343 O O . ARG D 1 120 ? 26.852 136.487 -14.365 1.00 31.71 120 ARG D O 1
ATOM 7351 N N . ASN D 1 121 ? 25.530 136.145 -12.582 1.00 32.53 121 ASN D N 1
ATOM 7352 C CA . ASN D 1 121 ? 24.812 134.989 -13.163 1.00 32.36 121 ASN D CA 1
ATOM 7353 C C . ASN D 1 121 ? 24.224 135.308 -14.558 1.00 32.23 121 ASN D C 1
ATOM 7354 O O . ASN D 1 121 ? 24.460 134.573 -15.517 1.00 31.19 121 ASN D O 1
ATOM 7359 N N . GLU D 1 122 ? 23.462 136.399 -14.666 1.00 32.03 122 GLU D N 1
ATOM 7360 C CA . GLU D 1 122 ? 22.913 136.839 -15.966 1.00 33.19 122 GLU D CA 1
ATOM 7361 C C . GLU D 1 122 ? 24.015 137.094 -17.006 1.00 32.71 122 GLU D C 1
ATOM 7362 O O . GLU D 1 122 ? 23.931 136.619 -18.134 1.00 31.85 122 GLU D O 1
ATOM 7368 N N . GLU D 1 123 ? 25.060 137.808 -16.597 1.00 33.14 123 GLU D N 1
ATOM 7369 C CA . GLU D 1 123 ? 26.220 138.049 -17.474 1.00 34.17 123 GLU D CA 1
ATOM 7370 C C . GLU D 1 123 ? 26.869 136.744 -17.939 1.00 33.74 123 GLU D C 1
ATOM 7371 O O . GLU D 1 123 ? 27.242 136.638 -19.107 1.00 33.49 123 GLU D O 1
ATOM 7377 N N . TYR D 1 124 ? 27.024 135.756 -17.048 1.00 33.27 124 TYR D N 1
ATOM 7378 C CA . TYR D 1 124 ? 27.686 134.513 -17.481 1.00 33.51 124 TYR D CA 1
ATOM 7379 C C . TYR D 1 124 ? 26.780 133.698 -18.403 1.00 33.68 124 TYR D C 1
ATOM 7380 O O . TYR D 1 124 ? 27.266 133.063 -19.349 1.00 33.04 124 TYR D O 1
ATOM 7389 N N . ASN D 1 125 ? 25.468 133.739 -18.138 1.00 34.00 125 ASN D N 1
ATOM 7390 C CA . ASN D 1 125 ? 24.495 133.011 -18.972 1.00 33.85 125 ASN D CA 1
ATOM 7391 C C . ASN D 1 125 ? 24.473 133.586 -20.361 1.00 34.30 125 ASN D C 1
ATOM 7392 O O . ASN D 1 125 ? 24.379 132.848 -21.352 1.00 34.30 125 ASN D O 1
ATOM 7397 N N . ASN D 1 126 ? 24.552 134.915 -20.429 1.00 34.52 126 ASN D N 1
ATOM 7398 C CA . ASN D 1 126 ? 24.657 135.621 -21.703 1.00 34.37 126 ASN D CA 1
ATOM 7399 C C . ASN D 1 126 ? 25.954 135.235 -22.409 1.00 34.21 126 ASN D C 1
ATOM 7400 O O . ASN D 1 126 ? 25.945 134.801 -23.559 1.00 33.50 126 ASN D O 1
ATOM 7405 N N . GLN D 1 127 ? 27.070 135.398 -21.696 1.00 34.06 127 GLN D N 1
ATOM 7406 C CA . GLN D 1 127 ? 28.374 134.976 -22.188 1.00 34.25 127 GLN D CA 1
ATOM 7407 C C . GLN D 1 127 ? 28.333 133.528 -22.735 1.00 33.68 127 GLN D C 1
ATOM 7408 O O . GLN D 1 127 ? 28.840 133.261 -23.822 1.00 33.69 127 GLN D O 1
ATOM 7414 N N . ALA D 1 128 ? 27.712 132.613 -21.984 1.00 32.87 128 ALA D N 1
ATOM 7415 C CA . ALA D 1 128 ? 27.604 131.209 -22.395 1.00 32.58 128 ALA D CA 1
ATOM 7416 C C . ALA D 1 128 ? 26.573 130.939 -23.502 1.00 31.91 128 ALA D C 1
ATOM 7417 O O . ALA D 1 128 ? 26.551 129.838 -24.061 1.00 32.23 128 ALA D O 1
ATOM 7419 N N . GLY D 1 129 ? 25.729 131.916 -23.826 1.00 31.69 129 GLY D N 1
ATOM 7420 C CA . GLY D 1 129 ? 24.642 131.699 -24.819 1.00 31.75 129 GLY D CA 1
ATOM 7421 C C . GLY D 1 129 ? 23.401 130.967 -24.305 1.00 32.86 129 GLY D C 1
ATOM 7422 O O . GLY D 1 129 ? 22.648 130.358 -25.093 1.00 32.15 129 GLY D O 1
ATOM 7423 N N . LEU D 1 130 ? 23.166 131.039 -22.991 1.00 32.21 130 LEU D N 1
ATOM 7424 C CA . LEU D 1 130 ? 22.185 130.146 -22.331 1.00 32.96 130 LEU D CA 1
ATOM 7425 C C . LEU D 1 130 ? 21.024 130.897 -21.681 1.00 33.85 130 LEU D C 1
ATOM 7426 O O . LEU D 1 130 ? 20.263 130.329 -20.881 1.00 34.49 130 LEU D O 1
ATOM 7431 N N . ALA D 1 131 ? 20.891 132.165 -22.045 1.00 33.85 131 ALA D N 1
ATOM 7432 C CA . ALA D 1 131 ? 19.900 133.043 -21.440 1.00 34.37 131 ALA D CA 1
ATOM 7433 C C . ALA D 1 131 ? 18.455 132.628 -21.708 1.00 34.02 131 ALA D C 1
ATOM 7434 O O . ALA D 1 131 ? 17.577 132.927 -20.894 1.00 34.51 131 ALA D O 1
ATOM 7436 N N . ASP D 1 132 ? 18.200 131.944 -22.827 1.00 33.18 132 ASP D N 1
ATOM 7437 C CA . ASP D 1 132 ? 16.849 131.418 -23.104 1.00 32.61 132 ASP D CA 1
ATOM 7438 C C . ASP D 1 132 ? 16.453 130.261 -22.199 1.00 32.02 132 ASP D C 1
ATOM 7439 O O . ASP D 1 132 ? 15.269 129.922 -22.102 1.00 31.64 132 ASP D O 1
ATOM 7444 N N . ASN D 1 133 ? 17.451 129.615 -21.600 1.00 31.95 133 ASN D N 1
ATOM 7445 C CA . ASN D 1 133 ? 17.245 128.355 -20.863 1.00 32.19 133 ASN D CA 1
ATOM 7446 C C . ASN D 1 133 ? 17.346 128.580 -19.371 1.00 30.99 133 ASN D C 1
ATOM 7447 O O . ASN D 1 133 ? 16.953 127.735 -18.591 1.00 31.46 133 ASN D O 1
ATOM 7452 N N . ILE D 1 134 ? 17.900 129.717 -18.979 1.00 30.73 134 ILE D N 1
ATOM 7453 C CA . ILE D 1 134 ? 18.169 129.995 -17.560 1.00 29.76 134 ILE D CA 1
ATOM 7454 C C . ILE D 1 134 ? 17.653 131.392 -17.225 1.00 29.89 134 ILE D C 1
ATOM 7455 O O . ILE D 1 134 ? 18.106 132.389 -17.799 1.00 29.00 134 ILE D O 1
ATOM 7460 N N . THR D 1 135 ? 16.698 131.453 -16.307 1.00 30.40 135 THR D N 1
ATOM 7461 C CA . THR D 1 135 ? 16.092 132.719 -15.884 1.00 31.36 135 THR D CA 1
ATOM 7462 C C . THR D 1 135 ? 16.561 133.025 -14.467 1.00 32.34 135 THR D C 1
ATOM 7463 O O . THR D 1 135 ? 16.444 132.177 -13.560 1.00 32.64 135 THR D O 1
ATOM 7467 N N . VAL D 1 136 ? 17.119 134.207 -14.270 1.00 32.79 136 VAL D N 1
ATOM 7468 C CA . VAL D 1 136 ? 17.571 134.616 -12.947 1.00 34.11 136 VAL D CA 1
ATOM 7469 C C . VAL D 1 136 ? 16.485 135.445 -12.231 1.00 35.66 136 VAL D C 1
ATOM 7470 O O . VAL D 1 136 ? 16.146 136.547 -12.665 1.00 35.66 136 VAL D O 1
ATOM 7474 N N . LYS D 1 137 ? 15.928 134.881 -11.152 1.00 36.72 137 LYS D N 1
ATOM 7475 C CA . LYS D 1 137 ? 14.842 135.502 -10.375 1.00 38.06 137 LYS D CA 1
ATOM 7476 C C . LYS D 1 137 ? 15.340 135.979 -9.020 1.00 38.52 137 LYS D C 1
ATOM 7477 O O . LYS D 1 137 ? 16.025 135.254 -8.291 1.00 37.39 137 LYS D O 1
ATOM 7483 N N . TYR D 1 138 ? 14.999 137.216 -8.682 1.00 39.56 138 TYR D N 1
ATOM 7484 C CA . TYR D 1 138 ? 15.185 137.695 -7.333 1.00 40.76 138 TYR D CA 1
ATOM 7485 C C . TYR D 1 138 ? 14.062 137.131 -6.460 1.00 40.75 138 TYR D C 1
ATOM 7486 O O . TYR D 1 138 ? 12.893 137.110 -6.865 1.00 40.91 138 TYR D O 1
ATOM 7495 N N . GLY D 1 139 ? 14.418 136.663 -5.266 1.00 40.26 139 GLY D N 1
ATOM 7496 C CA . GLY D 1 139 ? 13.412 136.195 -4.320 1.00 39.37 139 GLY D CA 1
ATOM 7497 C C . GLY D 1 139 ? 13.961 135.374 -3.177 1.00 38.74 139 GLY D C 1
ATOM 7498 O O . GLY D 1 139 ? 15.137 134.966 -3.176 1.00 39.07 139 GLY D O 1
ATOM 7499 N N . SER D 1 140 ? 13.085 135.127 -2.210 1.00 37.19 140 SER D N 1
ATOM 7500 C CA . SER D 1 140 ? 13.390 134.339 -1.026 1.00 35.72 140 SER D CA 1
ATOM 7501 C C . SER D 1 140 ? 12.926 132.878 -1.194 1.00 34.81 140 SER D C 1
ATOM 7502 O O . SER D 1 140 ? 11.896 132.617 -1.829 1.00 33.89 140 SER D O 1
ATOM 7505 N N . PHE D 1 141 ? 13.678 131.939 -0.609 1.00 33.63 141 PHE D N 1
ATOM 7506 C CA . PHE D 1 141 ? 13.268 130.533 -0.538 1.00 32.67 141 PHE D CA 1
ATOM 7507 C C . PHE D 1 141 ? 11.965 130.412 0.255 1.00 31.73 141 PHE D C 1
ATOM 7508 O O . PHE D 1 141 ? 11.269 129.395 0.161 1.00 31.37 141 PHE D O 1
ATOM 7516 N N . LEU D 1 142 ? 11.663 131.434 1.060 1.00 30.06 142 LEU D N 1
ATOM 7517 C CA . LEU D 1 142 ? 10.479 131.433 1.941 1.00 29.38 142 LEU D CA 1
ATOM 7518 C C . LEU D 1 142 ? 9.192 131.805 1.214 1.00 28.89 142 LEU D C 1
ATOM 7519 O O . LEU D 1 142 ? 8.103 131.508 1.684 1.00 28.69 142 LEU D O 1
ATOM 7524 N N . GLU D 1 143 ? 9.335 132.468 0.074 1.00 28.81 143 GLU D N 1
ATOM 7525 C CA . GLU D 1 143 ? 8.218 132.812 -0.792 1.00 29.10 143 GLU D CA 1
ATOM 7526 C C . GLU D 1 143 ? 8.702 132.661 -2.216 1.00 27.33 143 GLU D C 1
ATOM 7527 O O . GLU D 1 143 ? 9.029 133.638 -2.871 1.00 28.39 143 GLU D O 1
ATOM 7533 N N . ILE D 1 144 ? 8.775 131.422 -2.693 1.00 24.42 144 ILE D N 1
ATOM 7534 C CA . ILE D 1 144 ? 9.187 131.160 -4.055 1.00 21.49 144 ILE D CA 1
ATOM 7535 C C . ILE D 1 144 ? 8.165 131.787 -5.001 1.00 21.42 144 ILE D C 1
ATOM 7536 O O . ILE D 1 144 ? 6.961 131.472 -4.938 1.00 20.96 144 ILE D O 1
ATOM 7541 N N . PRO D 1 145 ? 8.630 132.719 -5.851 1.00 20.98 145 PRO D N 1
ATOM 7542 C CA . PRO D 1 145 ? 7.677 133.498 -6.652 1.00 20.61 145 PRO D CA 1
ATOM 7543 C C . PRO D 1 145 ? 7.175 132.722 -7.877 1.00 20.26 145 PRO D C 1
ATOM 7544 O O . PRO D 1 145 ? 7.378 133.168 -9.017 1.00 20.80 145 PRO D O 1
ATOM 7548 N N . CYS D 1 146 ? 6.551 131.565 -7.646 1.00 19.61 146 CYS D N 1
ATOM 7549 C CA A CYS D 1 146 ? 5.964 130.819 -8.753 0.50 18.99 146 CYS D CA 1
ATOM 7550 C CA B CYS D 1 146 ? 6.085 130.680 -8.717 0.50 19.08 146 CYS D CA 1
ATOM 7551 C C . CYS D 1 146 ? 4.792 129.961 -8.304 1.00 18.60 146 CYS D C 1
ATOM 7552 O O . CYS D 1 146 ? 4.554 129.778 -7.113 1.00 19.04 146 CYS D O 1
ATOM 7557 N N . GLU D 1 147 ? 4.024 129.475 -9.280 1.00 18.15 147 GLU D N 1
ATOM 7558 C CA . GLU D 1 147 ? 2.853 128.632 -9.014 1.00 18.53 147 GLU D CA 1
ATOM 7559 C C . GLU D 1 147 ? 3.183 127.282 -8.356 1.00 17.91 147 GLU D C 1
ATOM 7560 O O . GLU D 1 147 ? 4.291 126.740 -8.506 1.00 16.35 147 GLU D O 1
ATOM 7566 N N . ASP D 1 148 ? 2.212 126.749 -7.612 1.00 17.30 148 ASP D N 1
ATOM 7567 C CA . ASP D 1 148 ? 2.237 125.345 -7.245 1.00 18.36 148 ASP D CA 1
ATOM 7568 C C . ASP D 1 148 ? 2.554 124.489 -8.469 1.00 18.23 148 ASP D C 1
ATOM 7569 O O . ASP D 1 148 ? 2.137 124.825 -9.571 1.00 18.40 148 ASP D O 1
ATOM 7574 N N . ASN D 1 149 ? 3.251 123.366 -8.274 1.00 18.57 149 ASN D N 1
ATOM 7575 C CA . ASN D 1 149 ? 3.349 122.341 -9.324 1.00 18.99 149 ASN D CA 1
ATOM 7576 C C . ASN D 1 149 ? 4.037 122.878 -10.587 1.00 18.22 149 ASN D C 1
ATOM 7577 O O . ASN D 1 149 ? 3.592 122.606 -11.682 1.00 18.15 149 ASN D O 1
ATOM 7582 N N . SER D 1 150 ? 5.113 123.647 -10.413 1.00 18.27 150 SER D N 1
ATOM 7583 C CA . SER D 1 150 ? 5.820 124.286 -11.523 1.00 18.41 150 SER D CA 1
ATOM 7584 C C . SER D 1 150 ? 7.057 123.515 -11.979 1.00 18.12 150 SER D C 1
ATOM 7585 O O . SER D 1 150 ? 7.502 123.700 -13.124 1.00 17.50 150 SER D O 1
ATOM 7588 N N . TYR D 1 151 ? 7.642 122.707 -11.082 1.00 18.20 151 TYR D N 1
ATOM 7589 C CA . TYR D 1 151 ? 8.962 122.098 -11.359 1.00 18.09 151 TYR D CA 1
ATOM 7590 C C . TYR D 1 151 ? 8.973 120.596 -11.361 1.00 17.93 151 TYR D C 1
ATOM 7591 O O . TYR D 1 151 ? 8.426 119.951 -10.441 1.00 18.94 151 TYR D O 1
ATOM 7600 N N . ASP D 1 152 ? 9.606 120.038 -12.393 1.00 17.80 152 ASP D N 1
ATOM 7601 C CA . ASP D 1 152 ? 10.004 118.626 -12.386 1.00 17.62 152 ASP D CA 1
ATOM 7602 C C . ASP D 1 152 ? 11.048 118.327 -11.294 1.00 17.50 152 ASP D C 1
ATOM 7603 O O . ASP D 1 152 ? 11.034 117.246 -10.706 1.00 17.01 152 ASP D O 1
ATOM 7608 N N . PHE D 1 153 ? 11.966 119.270 -11.041 1.00 16.13 153 PHE D N 1
ATOM 7609 C CA . PHE D 1 153 ? 13.061 119.025 -10.062 1.00 15.52 153 PHE D CA 1
ATOM 7610 C C . PHE D 1 153 ? 13.543 120.312 -9.420 1.00 14.73 153 PHE D C 1
ATOM 7611 O O . PHE D 1 153 ? 13.366 121.406 -9.982 1.00 14.14 153 PHE D O 1
ATOM 7619 N N . ILE D 1 154 ? 14.133 120.187 -8.226 1.00 14.15 154 ILE D N 1
ATOM 7620 C CA . ILE D 1 154 ? 14.838 121.294 -7.584 1.00 14.82 154 ILE D CA 1
ATOM 7621 C C . ILE D 1 154 ? 16.277 120.850 -7.323 1.00 15.79 154 ILE D C 1
ATOM 7622 O O . ILE D 1 154 ? 16.545 119.669 -7.016 1.00 15.25 154 ILE D O 1
ATOM 7627 N N . TRP D 1 155 ? 17.206 121.782 -7.505 1.00 15.47 155 TRP D N 1
ATOM 7628 C CA . TRP D 1 155 ? 18.621 121.541 -7.271 1.00 16.08 155 TRP D CA 1
ATOM 7629 C C . TRP D 1 155 ? 19.017 122.635 -6.300 1.00 16.01 155 TRP D C 1
ATOM 7630 O O . TRP D 1 155 ? 18.733 123.797 -6.558 1.00 15.35 155 TRP D O 1
ATOM 7641 N N . SER D 1 156 ? 19.670 122.266 -5.198 1.00 15.36 156 SER D N 1
ATOM 7642 C CA . SER D 1 156 ? 20.160 123.259 -4.238 1.00 15.16 156 SER D CA 1
ATOM 7643 C C . SER D 1 156 ? 21.510 122.864 -3.654 1.00 15.36 156 SER D C 1
ATOM 7644 O O . SER D 1 156 ? 21.617 121.898 -2.893 1.00 16.06 156 SER D O 1
ATOM 7647 N N . GLN D 1 157 ? 22.552 123.611 -3.974 1.00 15.32 157 GLN D N 1
ATOM 7648 C CA . GLN D 1 157 ? 23.869 123.260 -3.447 1.00 16.42 157 GLN D CA 1
ATOM 7649 C C . GLN D 1 157 ? 24.335 124.254 -2.415 1.00 17.09 157 GLN D C 1
ATOM 7650 O O . GLN D 1 157 ? 24.646 125.393 -2.751 1.00 17.24 157 GLN D O 1
ATOM 7656 N N . ASP D 1 158 ? 24.377 123.813 -1.164 1.00 17.19 158 ASP D N 1
ATOM 7657 C CA . ASP D 1 158 ? 25.004 124.537 -0.046 1.00 17.85 158 ASP D CA 1
ATOM 7658 C C . ASP D 1 158 ? 24.346 125.903 0.162 1.00 18.67 158 ASP D C 1
ATOM 7659 O O . ASP D 1 158 ? 25.010 126.878 0.483 1.00 19.27 158 ASP D O 1
ATOM 7664 N N . ALA D 1 159 ? 23.032 125.950 -0.012 1.00 18.70 159 ALA D N 1
ATOM 7665 C CA . ALA D 1 159 ? 22.269 127.184 0.166 1.00 19.84 159 ALA D CA 1
ATOM 7666 C C . ALA D 1 159 ? 21.380 127.199 1.427 1.00 20.43 159 ALA D C 1
ATOM 7667 O O . ALA D 1 159 ? 21.057 128.273 1.941 1.00 20.84 159 ALA D O 1
ATOM 7669 N N . PHE D 1 160 ? 20.984 126.021 1.907 1.00 19.20 160 PHE D N 1
ATOM 7670 C CA . PHE D 1 160 ? 19.993 125.905 2.973 1.00 19.71 160 PHE D CA 1
ATOM 7671 C C . PHE D 1 160 ? 20.575 126.318 4.317 1.00 19.15 160 PHE D C 1
ATOM 7672 O O . PHE D 1 160 ? 19.829 126.737 5.222 1.00 18.97 160 PHE D O 1
ATOM 7680 N N . LEU D 1 161 ? 21.899 126.200 4.431 1.00 18.30 161 LEU D N 1
ATOM 7681 C CA . LEU D 1 161 ? 22.648 126.534 5.657 1.00 18.70 161 LEU D CA 1
ATOM 7682 C C . LEU D 1 161 ? 22.233 127.910 6.215 1.00 19.25 161 LEU D C 1
ATOM 7683 O O . LEU D 1 161 ? 22.106 128.078 7.424 1.00 17.77 161 LEU D O 1
ATOM 7688 N N . HIS D 1 162 ? 22.020 128.878 5.325 1.00 20.36 162 HIS D N 1
ATOM 7689 C CA . HIS D 1 162 ? 21.742 130.258 5.749 1.00 22.70 162 HIS D CA 1
ATOM 7690 C C . HIS D 1 162 ? 20.258 130.603 5.916 1.00 23.91 162 HIS D C 1
ATOM 7691 O O . HIS D 1 162 ? 19.940 131.703 6.353 1.00 24.16 162 HIS D O 1
ATOM 7698 N N . SER D 1 163 ? 19.351 129.674 5.597 1.00 25.05 163 SER D N 1
ATOM 7699 C CA . SER D 1 163 ? 17.918 129.949 5.811 1.00 26.88 163 SER D CA 1
ATOM 7700 C C . SER D 1 163 ? 17.568 129.808 7.275 1.00 27.16 163 SER D C 1
ATOM 7701 O O . SER D 1 163 ? 17.882 128.800 7.898 1.00 27.82 163 SER D O 1
ATOM 7704 N N . PRO D 1 164 ? 16.913 130.825 7.847 1.00 28.04 164 PRO D N 1
ATOM 7705 C CA . PRO D 1 164 ? 16.567 130.646 9.252 1.00 28.17 164 PRO D CA 1
ATOM 7706 C C . PRO D 1 164 ? 15.434 129.619 9.438 1.00 27.85 164 PRO D C 1
ATOM 7707 O O . PRO D 1 164 ? 15.527 128.776 10.356 1.00 29.43 164 PRO D O 1
ATOM 7711 N N . ASP D 1 165 ? 14.443 129.629 8.535 1.00 25.38 165 ASP D N 1
ATOM 7712 C CA . ASP D 1 165 ? 13.194 128.877 8.708 1.00 23.80 165 ASP D CA 1
ATOM 7713 C C . ASP D 1 165 ? 13.158 127.634 7.796 1.00 22.58 165 ASP D C 1
ATOM 7714 O O . ASP D 1 165 ? 12.493 127.639 6.762 1.00 21.86 165 ASP D O 1
ATOM 7719 N N . LYS D 1 166 ? 13.864 126.581 8.203 1.00 21.39 166 LYS D N 1
ATOM 7720 C CA . LYS D 1 166 ? 13.993 125.360 7.401 1.00 20.92 166 LYS D CA 1
ATOM 7721 C C . LYS D 1 166 ? 12.622 124.742 7.040 1.00 19.79 166 LYS D C 1
ATOM 7722 O O . LYS D 1 166 ? 12.439 124.266 5.932 1.00 19.76 166 LYS D O 1
ATOM 7728 N N . LEU D 1 167 ? 11.659 124.754 7.961 1.00 18.42 167 LEU D N 1
ATOM 7729 C CA . LEU D 1 167 ? 10.357 124.134 7.660 1.00 17.05 167 LEU D CA 1
ATOM 7730 C C . LEU D 1 167 ? 9.660 124.855 6.493 1.00 16.83 167 LEU D C 1
ATOM 7731 O O . LEU D 1 167 ? 9.094 124.208 5.604 1.00 17.16 167 LEU D O 1
ATOM 7736 N N . LYS D 1 168 ? 9.700 126.184 6.506 1.00 15.82 168 LYS D N 1
ATOM 7737 C CA . LYS D 1 168 ? 9.017 126.958 5.487 1.00 16.45 168 LYS D CA 1
ATOM 7738 C C . LYS D 1 168 ? 9.629 126.695 4.136 1.00 14.93 168 LYS D C 1
ATOM 7739 O O . LYS D 1 168 ? 8.909 126.647 3.128 1.00 14.60 168 LYS D O 1
ATOM 7745 N N . VAL D 1 169 ? 10.958 126.559 4.121 1.00 14.16 169 VAL D N 1
ATOM 7746 C CA . VAL D 1 169 ? 11.709 126.257 2.888 1.00 15.33 169 VAL D CA 1
ATOM 7747 C C . VAL D 1 169 ? 11.251 124.927 2.316 1.00 15.02 169 VAL D C 1
ATOM 7748 O O . VAL D 1 169 ? 10.936 124.873 1.133 1.00 15.62 169 VAL D O 1
ATOM 7752 N N . PHE D 1 170 ? 11.232 123.869 3.136 1.00 14.88 170 PHE D N 1
ATOM 7753 C CA . PHE D 1 170 ? 10.701 122.574 2.673 1.00 15.30 170 PHE D CA 1
ATOM 7754 C C . PHE D 1 170 ? 9.225 122.642 2.258 1.00 15.01 170 PHE D C 1
ATOM 7755 O O . PHE D 1 170 ? 8.815 121.992 1.311 1.00 15.81 170 PHE D O 1
ATOM 7763 N N . GLN D 1 171 ? 8.430 123.476 2.934 1.00 15.39 171 GLN D N 1
ATOM 7764 C CA . GLN D 1 171 ? 7.026 123.615 2.577 1.00 15.33 171 GLN D CA 1
ATOM 7765 C C . GLN D 1 171 ? 6.940 124.229 1.185 1.00 15.43 171 GLN D C 1
ATOM 7766 O O . GLN D 1 171 ? 6.162 123.767 0.345 1.00 15.38 171 GLN D O 1
ATOM 7772 N N . GLU D 1 172 ? 7.747 125.257 0.945 1.00 14.67 172 GLU D N 1
ATOM 7773 C CA . GLU D 1 172 ? 7.793 125.878 -0.375 1.00 15.92 172 GLU D CA 1
ATOM 7774 C C . GLU D 1 172 ? 8.279 124.945 -1.479 1.00 16.06 172 GLU D C 1
ATOM 7775 O O . GLU D 1 172 ? 7.739 124.959 -2.579 1.00 17.26 172 GLU D O 1
ATOM 7781 N N . CYS D 1 173 ? 9.330 124.171 -1.199 1.00 16.28 173 CYS D N 1
ATOM 7782 C CA . CYS D 1 173 ? 9.860 123.206 -2.178 1.00 15.84 173 CYS D CA 1
ATOM 7783 C C . CYS D 1 173 ? 8.767 122.199 -2.569 1.00 14.90 173 CYS D C 1
ATOM 7784 O O . CYS D 1 173 ? 8.564 121.897 -3.758 1.00 15.25 173 CYS D O 1
ATOM 7787 N N . ALA D 1 174 ? 8.081 121.669 -1.562 1.00 14.61 174 ALA D N 1
ATOM 7788 C CA . ALA D 1 174 ? 7.037 120.694 -1.792 1.00 13.85 174 ALA D CA 1
ATOM 7789 C C . ALA D 1 174 ? 5.904 121.312 -2.602 1.00 13.56 174 ALA D C 1
ATOM 7790 O O . ALA D 1 174 ? 5.433 120.695 -3.577 1.00 13.01 174 ALA D O 1
ATOM 7792 N N . ARG D 1 175 ? 5.549 122.562 -2.280 1.00 14.08 175 ARG D N 1
ATOM 7793 C CA . ARG D 1 175 ? 4.510 123.297 -3.037 1.00 13.84 175 ARG D CA 1
ATOM 7794 C C . ARG D 1 175 ? 4.791 123.413 -4.571 1.00 13.25 175 ARG D C 1
ATOM 7795 O O . ARG D 1 175 ? 3.919 123.163 -5.411 1.00 13.57 175 ARG D O 1
ATOM 7803 N N . VAL D 1 176 ? 6.013 123.798 -4.932 1.00 14.45 176 VAL D N 1
ATOM 7804 C CA . VAL D 1 176 ? 6.338 124.151 -6.323 1.00 14.53 176 VAL D CA 1
ATOM 7805 C C . VAL D 1 176 ? 6.743 122.929 -7.178 1.00 15.26 176 VAL D C 1
ATOM 7806 O O . VAL D 1 176 ? 6.654 122.944 -8.413 1.00 15.15 176 VAL D O 1
ATOM 7810 N N . LEU D 1 177 ? 7.180 121.870 -6.503 1.00 15.43 177 LEU D N 1
ATOM 7811 C CA . LEU D 1 177 ? 7.412 120.595 -7.172 1.00 15.77 177 LEU D CA 1
ATOM 7812 C C . LEU D 1 177 ? 6.107 120.054 -7.713 1.00 15.43 177 LEU D C 1
ATOM 7813 O O . LEU D 1 177 ? 5.051 120.113 -7.036 1.00 15.46 177 LEU D O 1
ATOM 7818 N N . LYS D 1 178 ? 6.178 119.525 -8.930 1.00 15.54 178 LYS D N 1
ATOM 7819 C CA . LYS D 1 178 ? 5.086 118.735 -9.501 1.00 16.27 178 LYS D CA 1
ATOM 7820 C C . LYS D 1 178 ? 4.993 117.403 -8.757 1.00 16.35 178 LYS D C 1
ATOM 7821 O O . LYS D 1 178 ? 5.940 117.011 -8.068 1.00 14.99 178 LYS D O 1
ATOM 7827 N N . PRO D 1 179 ? 3.837 116.713 -8.881 1.00 16.71 179 PRO D N 1
ATOM 7828 C CA . PRO D 1 179 ? 3.683 115.371 -8.307 1.00 16.38 179 PRO D CA 1
ATOM 7829 C C . PRO D 1 179 ? 4.818 114.461 -8.765 1.00 15.36 179 PRO D C 1
ATOM 7830 O O . PRO D 1 179 ? 5.134 114.442 -9.955 1.00 16.32 179 PRO D O 1
ATOM 7834 N N . ARG D 1 180 ? 5.420 113.740 -7.819 1.00 14.92 180 ARG D N 1
ATOM 7835 C CA . ARG D 1 180 ? 6.598 112.888 -8.062 1.00 14.74 180 ARG D CA 1
ATOM 7836 C C . ARG D 1 180 ? 7.855 113.630 -8.520 1.00 14.40 180 ARG D C 1
ATOM 7837 O O . ARG D 1 180 ? 8.806 112.995 -8.907 1.00 14.41 180 ARG D O 1
ATOM 7845 N N . GLY D 1 181 ? 7.851 114.968 -8.453 1.00 13.85 181 GLY D N 1
ATOM 7846 C CA . GLY D 1 181 ? 9.052 115.770 -8.665 1.00 13.34 181 GLY D CA 1
ATOM 7847 C C . GLY D 1 181 ? 10.124 115.385 -7.647 1.00 14.12 181 GLY D C 1
ATOM 7848 O O . GLY D 1 181 ? 9.817 114.892 -6.538 1.00 13.89 181 GLY D O 1
ATOM 7849 N N . VAL D 1 182 ? 11.383 115.609 -8.016 1.00 13.72 182 VAL D N 1
ATOM 7850 C CA . VAL D 1 182 ? 12.508 115.230 -7.186 1.00 13.43 182 VAL D CA 1
ATOM 7851 C C . VAL D 1 182 ? 13.382 116.433 -6.823 1.00 14.39 182 VAL D C 1
ATOM 7852 O O . VAL D 1 182 ? 13.679 117.294 -7.668 1.00 12.96 182 VAL D O 1
ATOM 7864 N N . ALA D 1 184 ? 17.174 117.530 -5.215 1.00 13.76 184 ALA D N 1
ATOM 7865 C CA . ALA D 1 184 ? 18.519 117.103 -4.847 1.00 14.76 184 ALA D CA 1
ATOM 7866 C C . ALA D 1 184 ? 19.117 118.280 -4.108 1.00 15.85 184 ALA D C 1
ATOM 7867 O O . ALA D 1 184 ? 19.196 119.405 -4.668 1.00 15.02 184 ALA D O 1
ATOM 7869 N N . ILE D 1 185 ? 19.545 118.046 -2.864 1.00 14.24 185 ILE D N 1
ATOM 7870 C CA . ILE D 1 185 ? 20.143 119.120 -2.080 1.00 17.57 185 ILE D CA 1
ATOM 7871 C C . ILE D 1 185 ? 21.466 118.673 -1.461 1.00 18.48 185 ILE D C 1
ATOM 7872 O O . ILE D 1 185 ? 21.632 117.487 -1.131 1.00 18.52 185 ILE D O 1
ATOM 7877 N N . THR D 1 186 ? 22.423 119.602 -1.357 1.00 17.33 186 THR D N 1
ATOM 7878 C CA . THR D 1 186 ? 23.598 119.399 -0.495 1.00 16.83 186 THR D CA 1
ATOM 7879 C C . THR D 1 186 ? 23.680 120.599 0.439 1.00 17.64 186 THR D C 1
ATOM 7880 O O . THR D 1 186 ? 23.160 121.689 0.109 1.00 17.15 186 THR D O 1
ATOM 7884 N N . ASP D 1 187 ? 24.307 120.402 1.600 1.00 16.28 187 ASP D N 1
ATOM 7885 C CA . ASP D 1 187 ? 24.505 121.476 2.589 1.00 17.63 187 ASP D CA 1
ATOM 7886 C C . ASP D 1 187 ? 25.599 121.089 3.575 1.00 16.98 187 ASP D C 1
ATOM 7887 O O . ASP D 1 187 ? 25.615 119.949 4.050 1.00 17.24 187 ASP D O 1
ATOM 7892 N N . PRO D 1 188 ? 26.490 122.049 3.935 1.00 17.45 188 PRO D N 1
ATOM 7893 C CA . PRO D 1 188 ? 27.294 121.835 5.148 1.00 17.26 188 PRO D CA 1
ATOM 7894 C C . PRO D 1 188 ? 26.324 121.763 6.315 1.00 17.84 188 PRO D C 1
ATOM 7895 O O . PRO D 1 188 ? 25.381 122.554 6.390 1.00 17.61 188 PRO D O 1
ATOM 7907 N N . LYS D 1 190 ? 25.591 119.955 10.639 1.00 17.55 190 LYS D N 1
ATOM 7908 C CA . LYS D 1 190 ? 26.118 119.295 11.820 1.00 17.41 190 LYS D CA 1
ATOM 7909 C C . LYS D 1 190 ? 25.789 117.805 11.734 1.00 17.51 190 LYS D C 1
ATOM 7910 O O . LYS D 1 190 ? 24.852 117.429 11.067 1.00 17.97 190 LYS D O 1
ATOM 7916 N N . GLU D 1 191 ? 26.587 116.955 12.390 1.00 17.81 191 GLU D N 1
ATOM 7917 C CA . GLU D 1 191 ? 26.252 115.538 12.502 1.00 17.80 191 GLU D CA 1
ATOM 7918 C C . GLU D 1 191 ? 24.962 115.403 13.308 1.00 17.96 191 GLU D C 1
ATOM 7919 O O . GLU D 1 191 ? 24.693 116.243 14.163 1.00 16.39 191 GLU D O 1
ATOM 7925 N N . ASP D 1 192 ? 24.141 114.397 12.994 1.00 18.07 192 ASP D N 1
ATOM 7926 C CA . ASP D 1 192 ? 22.943 114.094 13.804 1.00 19.23 192 ASP D CA 1
ATOM 7927 C C . ASP D 1 192 ? 23.375 113.913 15.241 1.00 18.99 192 ASP D C 1
ATOM 7928 O O . ASP D 1 192 ? 24.412 113.284 15.522 1.00 18.62 192 ASP D O 1
ATOM 7933 N N . GLY D 1 193 ? 22.594 114.477 16.156 1.00 18.88 193 GLY D N 1
ATOM 7934 C CA . GLY D 1 193 ? 22.824 114.253 17.565 1.00 19.13 193 GLY D CA 1
ATOM 7935 C C . GLY D 1 193 ? 23.612 115.387 18.179 1.00 18.96 193 GLY D C 1
ATOM 7936 O O . GLY D 1 193 ? 23.607 115.535 19.413 1.00 18.77 193 GLY D O 1
ATOM 7937 N N . ILE D 1 194 ? 24.249 116.205 17.332 1.00 18.62 194 ILE D N 1
ATOM 7938 C CA . ILE D 1 194 ? 25.094 117.310 17.816 1.00 18.17 194 ILE D CA 1
ATOM 7939 C C . ILE D 1 194 ? 24.231 118.474 18.289 1.00 18.55 194 ILE D C 1
ATOM 7940 O O . ILE D 1 194 ? 23.396 118.980 17.526 1.00 17.69 194 ILE D O 1
ATOM 7945 N N . ASP D 1 195 ? 24.428 118.890 19.546 1.00 17.40 195 ASP D N 1
ATOM 7946 C CA . ASP D 1 195 ? 23.673 120.008 20.093 1.00 17.52 195 ASP D CA 1
ATOM 7947 C C . ASP D 1 195 ? 24.231 121.377 19.626 1.00 17.04 195 ASP D C 1
ATOM 7948 O O . ASP D 1 195 ? 25.444 121.519 19.447 1.00 17.46 195 ASP D O 1
ATOM 7953 N N . LYS D 1 196 ? 23.356 122.372 19.446 1.00 16.68 196 LYS D N 1
ATOM 7954 C CA . LYS D 1 196 ? 23.798 123.756 19.166 1.00 16.84 196 LYS D CA 1
ATOM 7955 C C . LYS D 1 196 ? 24.964 124.209 20.091 1.00 16.70 196 LYS D C 1
ATOM 7956 O O . LYS D 1 196 ? 25.937 124.866 19.636 1.00 15.69 196 LYS D O 1
ATOM 7962 N N . SER D 1 197 ? 24.859 123.879 21.387 1.00 16.73 197 SER D N 1
ATOM 7963 C CA . SER D 1 197 ? 25.914 124.244 22.380 1.00 17.21 197 SER D CA 1
ATOM 7964 C C . SER D 1 197 ? 27.316 123.846 21.931 1.00 16.63 197 SER D C 1
ATOM 7965 O O . SER D 1 197 ? 28.259 124.639 22.056 1.00 16.66 197 SER D O 1
ATOM 7968 N N . SER D 1 198 ? 27.465 122.610 21.441 1.00 16.47 198 SER D N 1
ATOM 7969 C CA . SER D 1 198 ? 28.788 122.068 21.076 1.00 16.84 198 SER D CA 1
ATOM 7970 C C . SER D 1 198 ? 29.409 122.746 19.861 1.00 15.99 198 SER D C 1
ATOM 7971 O O . SER D 1 198 ? 30.618 122.674 19.650 1.00 16.36 198 SER D O 1
ATOM 7974 N N . ILE D 1 199 ? 28.585 123.393 19.055 1.00 16.22 199 ILE D N 1
ATOM 7975 C CA . ILE D 1 199 ? 29.078 124.099 17.853 1.00 16.12 199 ILE D CA 1
ATOM 7976 C C . ILE D 1 199 ? 28.859 125.614 17.916 1.00 16.34 199 ILE D C 1
ATOM 7977 O O . ILE D 1 199 ? 28.812 126.290 16.864 1.00 15.87 199 ILE D O 1
ATOM 7982 N N . GLN D 1 200 ? 28.755 126.160 19.133 1.00 16.55 200 GLN D N 1
ATOM 7983 C CA . GLN D 1 200 ? 28.535 127.592 19.270 1.00 16.96 200 GLN D CA 1
ATOM 7984 C C . GLN D 1 200 ? 29.661 128.449 18.666 1.00 17.59 200 GLN D C 1
ATOM 7985 O O . GLN D 1 200 ? 29.382 129.476 18.058 1.00 17.66 200 GLN D O 1
ATOM 7991 N N . PRO D 1 201 ? 30.932 128.024 18.810 1.00 18.79 201 PRO D N 1
ATOM 7992 C CA . PRO D 1 201 ? 32.006 128.827 18.209 1.00 19.06 201 PRO D CA 1
ATOM 7993 C C . PRO D 1 201 ? 31.838 129.082 16.706 1.00 19.45 201 PRO D C 1
ATOM 7994 O O . PRO D 1 201 ? 31.948 130.234 16.280 1.00 19.66 201 PRO D O 1
ATOM 7998 N N . ILE D 1 202 ? 31.506 128.053 15.913 1.00 19.07 202 ILE D N 1
ATOM 7999 C CA . ILE D 1 202 ? 31.290 128.255 14.468 1.00 19.32 202 ILE D CA 1
ATOM 8000 C C . ILE D 1 202 ? 29.993 128.997 14.216 1.00 19.27 202 ILE D C 1
ATOM 8001 O O . ILE D 1 202 ? 29.931 129.841 13.313 1.00 19.00 202 ILE D O 1
ATOM 8006 N N . LEU D 1 203 ? 28.968 128.704 15.023 1.00 19.23 203 LEU D N 1
ATOM 8007 C CA . LEU D 1 203 ? 27.703 129.447 14.950 1.00 20.25 203 LEU D CA 1
ATOM 8008 C C . LEU D 1 203 ? 27.910 130.963 15.138 1.00 20.78 203 LEU D C 1
ATOM 8009 O O . LEU D 1 203 ? 27.318 131.756 14.398 1.00 20.85 203 LEU D O 1
ATOM 8014 N N . ASP D 1 204 ? 28.782 131.338 16.074 1.00 21.97 204 ASP D N 1
ATOM 8015 C CA . ASP D 1 204 ? 29.230 132.742 16.232 1.00 23.41 204 ASP D CA 1
ATOM 8016 C C . ASP D 1 204 ? 30.006 133.266 15.011 1.00 23.91 204 ASP D C 1
ATOM 8017 O O . ASP D 1 204 ? 29.765 134.394 14.566 1.00 24.40 204 ASP D O 1
ATOM 8022 N N . ARG D 1 205 ? 30.957 132.486 14.484 1.00 24.72 205 ARG D N 1
ATOM 8023 C CA . ARG D 1 205 ? 31.693 132.934 13.288 1.00 25.50 205 ARG D CA 1
ATOM 8024 C C . ARG D 1 205 ? 30.749 133.165 12.101 1.00 25.76 205 ARG D C 1
ATOM 8025 O O . ARG D 1 205 ? 30.808 134.213 11.459 1.00 25.61 205 ARG D O 1
ATOM 8033 N N . ILE D 1 206 ? 29.862 132.211 11.833 1.00 26.09 206 ILE D N 1
ATOM 8034 C CA . ILE D 1 206 ? 29.010 132.290 10.632 1.00 26.31 206 ILE D CA 1
ATOM 8035 C C . ILE D 1 206 ? 27.659 133.011 10.864 1.00 26.61 206 ILE D C 1
ATOM 8036 O O . ILE D 1 206 ? 26.816 133.090 9.964 1.00 26.00 206 ILE D O 1
ATOM 8041 N N . LYS D 1 207 ? 27.488 133.558 12.064 1.00 27.17 207 LYS D N 1
ATOM 8042 C CA . LYS D 1 207 ? 26.264 134.269 12.466 1.00 28.20 207 LYS D CA 1
ATOM 8043 C C . LYS D 1 207 ? 24.977 133.479 12.166 1.00 28.14 207 LYS D C 1
ATOM 8044 O O . LYS D 1 207 ? 24.084 133.971 11.477 1.00 29.04 207 LYS D O 1
ATOM 8050 N N . LEU D 1 208 ? 24.895 132.253 12.675 1.00 28.21 208 LEU D N 1
ATOM 8051 C CA . LEU D 1 208 ? 23.666 131.445 12.606 1.00 27.67 208 LEU D CA 1
ATOM 8052 C C . LEU D 1 208 ? 23.228 130.946 13.983 1.00 27.23 208 LEU D C 1
ATOM 8053 O O . LEU D 1 208 ? 24.062 130.681 14.839 1.00 27.11 208 LEU D O 1
ATOM 8058 N N . HIS D 1 209 ? 21.924 130.794 14.177 1.00 26.71 209 HIS D N 1
ATOM 8059 C CA . HIS D 1 209 ? 21.372 130.230 15.405 1.00 26.62 209 HIS D CA 1
ATOM 8060 C C . HIS D 1 209 ? 21.706 128.744 15.659 1.00 26.80 209 HIS D C 1
ATOM 8061 O O . HIS D 1 209 ? 22.074 128.350 16.771 1.00 26.26 209 HIS D O 1
ATOM 8068 N N . ASP D 1 210 ? 21.525 127.928 14.630 1.00 26.10 210 ASP D N 1
ATOM 8069 C CA . ASP D 1 210 ? 21.807 126.508 14.697 1.00 26.16 210 ASP D CA 1
ATOM 8070 C C . ASP D 1 210 ? 22.081 126.061 13.269 1.00 26.05 210 ASP D C 1
ATOM 8071 O O . ASP D 1 210 ? 22.018 126.883 12.309 1.00 25.42 210 ASP D O 1
ATOM 8084 N N . GLY D 1 212 ? 21.532 122.860 10.141 1.00 23.97 212 GLY D N 1
ATOM 8085 C CA . GLY D 1 212 ? 20.765 121.744 9.622 1.00 22.77 212 GLY D CA 1
ATOM 8086 C C . GLY D 1 212 ? 21.495 120.442 9.866 1.00 22.38 212 GLY D C 1
ATOM 8087 O O . GLY D 1 212 ? 22.694 120.436 10.174 1.00 22.85 212 GLY D O 1
ATOM 8088 N N . SER D 1 213 ? 20.773 119.335 9.732 1.00 22.66 213 SER D N 1
ATOM 8089 C CA . SER D 1 213 ? 21.349 117.993 9.818 1.00 22.48 213 SER D CA 1
ATOM 8090 C C . SER D 1 213 ? 20.514 117.044 8.964 1.00 22.82 213 SER D C 1
ATOM 8091 O O . SER D 1 213 ? 19.367 117.342 8.637 1.00 22.50 213 SER D O 1
ATOM 8094 N N . LEU D 1 214 ? 21.079 115.896 8.615 1.00 22.90 214 LEU D N 1
ATOM 8095 C CA . LEU D 1 214 ? 20.354 114.925 7.784 1.00 22.40 214 LEU D CA 1
ATOM 8096 C C . LEU D 1 214 ? 19.046 114.510 8.503 1.00 23.21 214 LEU D C 1
ATOM 8097 O O . LEU D 1 214 ? 17.996 114.428 7.888 1.00 22.61 214 LEU D O 1
ATOM 8102 N N . GLY D 1 215 ? 19.138 114.279 9.813 1.00 22.47 215 GLY D N 1
ATOM 8103 C CA . GLY D 1 215 ? 17.980 113.888 10.628 1.00 22.76 215 GLY D CA 1
ATOM 8104 C C . GLY D 1 215 ? 16.883 114.944 10.641 1.00 23.04 215 GLY D C 1
ATOM 8105 O O . GLY D 1 215 ? 15.701 114.620 10.442 1.00 22.45 215 GLY D O 1
ATOM 8106 N N . LEU D 1 216 ? 17.264 116.218 10.845 1.00 22.62 216 LEU D N 1
ATOM 8107 C CA . LEU D 1 216 ? 16.275 117.311 10.800 1.00 22.28 216 LEU D CA 1
ATOM 8108 C C . LEU D 1 216 ? 15.652 117.423 9.409 1.00 21.81 216 LEU D C 1
ATOM 8109 O O . LEU D 1 216 ? 14.457 117.508 9.278 1.00 22.01 216 LEU D O 1
ATOM 8114 N N . TYR D 1 217 ? 16.487 117.467 8.380 1.00 21.46 217 TYR D N 1
ATOM 8115 C CA . TYR D 1 217 ? 15.994 117.701 7.015 1.00 21.59 217 TYR D CA 1
ATOM 8116 C C . TYR D 1 217 ? 15.031 116.591 6.564 1.00 20.43 217 TYR D C 1
ATOM 8117 O O . TYR D 1 217 ? 13.958 116.874 5.991 1.00 20.07 217 TYR D O 1
ATOM 8126 N N . ARG D 1 218 ? 15.395 115.348 6.868 1.00 17.91 218 ARG D N 1
ATOM 8127 C CA . ARG D 1 218 ? 14.505 114.216 6.603 1.00 18.10 218 ARG D CA 1
ATOM 8128 C C . ARG D 1 218 ? 13.161 114.366 7.289 1.00 17.48 218 ARG D C 1
ATOM 8129 O O . ARG D 1 218 ? 12.124 114.122 6.648 1.00 17.68 218 ARG D O 1
ATOM 8137 N N . SER D 1 219 ? 13.148 114.754 8.568 1.00 16.00 219 SER D N 1
ATOM 8138 C CA . SER D 1 219 ? 11.861 114.832 9.256 1.00 16.79 219 SER D CA 1
ATOM 8139 C C . SER D 1 219 ? 11.019 116.020 8.772 1.00 16.51 219 SER D C 1
ATOM 8140 O O . SER D 1 219 ? 9.820 115.855 8.584 1.00 15.90 219 SER D O 1
ATOM 8143 N N . LEU D 1 220 ? 11.647 117.183 8.530 1.00 16.14 220 LEU D N 1
ATOM 8144 C CA . LEU D 1 220 ? 10.947 118.341 7.947 1.00 16.46 220 LEU D CA 1
ATOM 8145 C C . LEU D 1 220 ? 10.404 118.027 6.557 1.00 17.19 220 LEU D C 1
ATOM 8146 O O . LEU D 1 220 ? 9.293 118.432 6.201 1.00 19.77 220 LEU D O 1
ATOM 8151 N N . ALA D 1 221 ? 11.185 117.310 5.771 1.00 16.93 221 ALA D N 1
ATOM 8152 C CA . ALA D 1 221 ? 10.771 116.989 4.434 1.00 16.64 221 ALA D CA 1
ATOM 8153 C C . ALA D 1 221 ? 9.552 116.098 4.494 1.00 16.71 221 ALA D C 1
ATOM 8154 O O . ALA D 1 221 ? 8.638 116.281 3.689 1.00 15.37 221 ALA D O 1
ATOM 8156 N N . LYS D 1 222 ? 9.570 115.113 5.411 1.00 16.22 222 LYS D N 1
ATOM 8157 C CA . LYS D 1 222 ? 8.493 114.119 5.477 1.00 17.05 222 LYS D CA 1
ATOM 8158 C C . LYS D 1 222 ? 7.179 114.797 5.900 1.00 17.52 222 LYS D C 1
ATOM 8159 O O . LYS D 1 222 ? 6.110 114.477 5.344 1.00 16.76 222 LYS D O 1
ATOM 8165 N N . GLU D 1 223 ? 7.261 115.728 6.868 1.00 17.27 223 GLU D N 1
ATOM 8166 C CA . GLU D 1 223 ? 6.126 116.599 7.220 1.00 17.54 223 GLU D CA 1
ATOM 8167 C C . GLU D 1 223 ? 5.477 117.279 6.010 1.00 17.32 223 GLU D C 1
ATOM 8168 O O . GLU D 1 223 ? 4.262 117.487 6.005 1.00 16.81 223 GLU D O 1
ATOM 8174 N N . CYS D 1 224 ? 6.284 117.650 5.010 1.00 16.82 224 CYS D N 1
ATOM 8175 C CA . CYS D 1 224 ? 5.785 118.330 3.809 1.00 17.52 224 CYS D CA 1
ATOM 8176 C C . CYS D 1 224 ? 5.468 117.369 2.671 1.00 17.79 224 CYS D C 1
ATOM 8177 O O . CYS D 1 224 ? 5.305 117.805 1.536 1.00 18.37 224 CYS D O 1
ATOM 8180 N N . GLY D 1 225 ? 5.431 116.066 2.960 1.00 16.95 225 GLY D N 1
ATOM 8181 C CA . GLY D 1 225 ? 5.128 115.053 1.944 1.00 16.49 225 GLY D CA 1
ATOM 8182 C C . GLY D 1 225 ? 6.247 114.757 0.962 1.00 15.26 225 GLY D C 1
ATOM 8183 O O . GLY D 1 225 ? 5.998 114.326 -0.165 1.00 14.41 225 GLY D O 1
ATOM 8184 N N . LEU D 1 226 ? 7.488 114.982 1.386 1.00 15.41 226 LEU D N 1
ATOM 8185 C CA . LEU D 1 226 ? 8.662 114.604 0.584 1.00 15.61 226 LEU D CA 1
ATOM 8186 C C . LEU D 1 226 ? 9.404 113.449 1.224 1.00 16.74 226 LEU D C 1
ATOM 8187 O O . LEU D 1 226 ? 10.000 113.601 2.307 1.00 17.00 226 LEU D O 1
ATOM 8192 N N . VAL D 1 227 ? 9.374 112.310 0.537 1.00 16.16 227 VAL D N 1
ATOM 8193 C CA . VAL D 1 227 ? 9.981 111.101 1.034 1.00 17.49 227 VAL D CA 1
ATOM 8194 C C . VAL D 1 227 ? 11.469 111.175 0.726 1.00 17.03 227 VAL D C 1
ATOM 8195 O O . VAL D 1 227 ? 11.861 111.584 -0.383 1.00 16.38 227 VAL D O 1
ATOM 8199 N N . THR D 1 228 ? 12.282 110.809 1.708 1.00 17.69 228 THR D N 1
ATOM 8200 C CA . THR D 1 228 ? 13.726 110.663 1.476 1.00 18.18 228 THR D CA 1
ATOM 8201 C C . THR D 1 228 ? 14.095 109.424 0.652 1.00 17.92 228 THR D C 1
ATOM 8202 O O . THR D 1 228 ? 13.898 108.271 1.087 1.00 18.68 228 THR D O 1
ATOM 8206 N N . LEU D 1 229 ? 14.640 109.653 -0.536 1.00 16.21 229 LEU D N 1
ATOM 8207 C CA . LEU D 1 229 ? 15.085 108.576 -1.389 1.00 15.08 229 LEU D CA 1
ATOM 8208 C C . LEU D 1 229 ? 16.437 108.051 -0.948 1.00 15.30 229 LEU D C 1
ATOM 8209 O O . LEU D 1 229 ? 16.660 106.825 -0.884 1.00 14.10 229 LEU D O 1
ATOM 8214 N N . ARG D 1 230 ? 17.339 108.971 -0.640 1.00 14.47 230 ARG D N 1
ATOM 8215 C CA . ARG D 1 230 ? 18.713 108.608 -0.272 1.00 15.43 230 ARG D CA 1
ATOM 8216 C C . ARG D 1 230 ? 19.460 109.779 0.377 1.00 15.54 230 ARG D C 1
ATOM 8217 O O . ARG D 1 230 ? 19.159 110.932 0.079 1.00 15.64 230 ARG D O 1
ATOM 8225 N N . THR D 1 231 ? 20.446 109.474 1.225 1.00 16.81 231 THR D N 1
ATOM 8226 C CA . THR D 1 231 ? 21.266 110.496 1.923 1.00 18.16 231 THR D CA 1
ATOM 8227 C C . THR D 1 231 ? 22.768 110.141 1.816 1.00 18.02 231 THR D C 1
ATOM 8228 O O . THR D 1 231 ? 23.147 108.967 1.579 1.00 16.15 231 THR D O 1
ATOM 8232 N N . PHE D 1 232 ? 23.598 111.163 1.973 1.00 16.67 232 PHE D N 1
ATOM 8233 C CA . PHE D 1 232 ? 25.053 111.006 2.006 1.00 17.64 232 PHE D CA 1
ATOM 8234 C C . PHE D 1 232 ? 25.609 111.923 3.086 1.00 16.15 232 PHE D C 1
ATOM 8235 O O . PHE D 1 232 ? 25.095 113.017 3.281 1.00 15.02 232 PHE D O 1
ATOM 8243 N N . SER D 1 233 ? 26.618 111.447 3.822 1.00 15.54 233 SER D N 1
ATOM 8244 C CA . SER D 1 233 ? 27.346 112.261 4.761 1.00 14.74 233 SER D CA 1
ATOM 8245 C C . SER D 1 233 ? 28.831 112.104 4.398 1.00 14.87 233 SER D C 1
ATOM 8246 O O . SER D 1 233 ? 29.367 110.979 4.386 1.00 13.79 233 SER D O 1
ATOM 8249 N N . ARG D 1 234 ? 29.451 113.219 4.028 1.00 14.80 234 ARG D N 1
ATOM 8250 C CA . ARG D 1 234 ? 30.841 113.214 3.558 1.00 15.87 234 ARG D CA 1
ATOM 8251 C C . ARG D 1 234 ? 31.685 114.161 4.417 1.00 15.62 234 ARG D C 1
ATOM 8252 O O . ARG D 1 234 ? 32.069 115.227 3.954 1.00 16.06 234 ARG D O 1
ATOM 8260 N N . PRO D 1 235 ? 31.952 113.780 5.688 1.00 16.49 235 PRO D N 1
ATOM 8261 C CA . PRO D 1 235 ? 32.796 114.638 6.522 1.00 16.70 235 PRO D CA 1
ATOM 8262 C C . PRO D 1 235 ? 34.235 114.724 5.975 1.00 16.22 235 PRO D C 1
ATOM 8263 O O . PRO D 1 235 ? 34.910 115.735 6.195 1.00 15.82 235 PRO D O 1
ATOM 8267 N N . ASP D 1 236 ? 34.692 113.681 5.283 1.00 16.10 236 ASP D N 1
ATOM 8268 C CA . ASP D 1 236 ? 36.016 113.719 4.628 1.00 16.15 236 ASP D CA 1
ATOM 8269 C C . ASP D 1 236 ? 36.078 114.823 3.569 1.00 15.38 236 ASP D C 1
ATOM 8270 O O . ASP D 1 236 ? 37.034 115.597 3.571 1.00 15.48 236 ASP D O 1
ATOM 8275 N N . SER D 1 237 ? 35.060 114.913 2.711 1.00 15.12 237 SER D N 1
ATOM 8276 C CA . SER D 1 237 ? 34.969 116.030 1.745 1.00 16.49 237 SER D CA 1
ATOM 8277 C C . SER D 1 237 ? 34.893 117.378 2.450 1.00 16.49 237 SER D C 1
ATOM 8278 O O . SER D 1 237 ? 35.522 118.338 1.989 1.00 16.95 237 SER D O 1
ATOM 8281 N N . LEU D 1 238 ? 34.152 117.465 3.561 1.00 17.25 238 LEU D N 1
ATOM 8282 C CA . LEU D 1 238 ? 34.125 118.715 4.327 1.00 16.87 238 LEU D CA 1
ATOM 8283 C C . LEU D 1 238 ? 35.567 119.167 4.680 1.00 17.28 238 LEU D C 1
ATOM 8284 O O . LEU D 1 238 ? 35.953 120.279 4.373 1.00 15.67 238 LEU D O 1
ATOM 8289 N N . VAL D 1 239 ? 36.324 118.291 5.352 1.00 17.59 239 VAL D N 1
ATOM 8290 C CA . VAL D 1 239 ? 37.722 118.552 5.774 1.00 17.26 239 VAL D CA 1
ATOM 8291 C C . VAL D 1 239 ? 38.675 118.820 4.615 1.00 17.39 239 VAL D C 1
ATOM 8292 O O . VAL D 1 239 ? 39.399 119.835 4.616 1.00 17.02 239 VAL D O 1
ATOM 8296 N N . HIS D 1 240 ? 38.659 117.934 3.616 1.00 17.80 240 HIS D N 1
ATOM 8297 C CA . HIS D 1 240 ? 39.456 118.107 2.402 1.00 17.74 240 HIS D CA 1
ATOM 8298 C C . HIS D 1 240 ? 39.184 119.439 1.728 1.00 18.23 240 HIS D C 1
ATOM 8299 O O . HIS D 1 240 ? 40.128 120.151 1.360 1.00 17.05 240 HIS D O 1
ATOM 8306 N N . HIS D 1 241 ? 37.900 119.779 1.553 1.00 17.74 241 HIS D N 1
ATOM 8307 C CA . HIS D 1 241 ? 37.552 120.998 0.784 1.00 17.49 241 HIS D CA 1
ATOM 8308 C C . HIS D 1 241 ? 38.026 122.255 1.479 1.00 16.36 241 HIS D C 1
ATOM 8309 O O . HIS D 1 241 ? 38.665 123.070 0.860 1.00 16.92 241 HIS D O 1
ATOM 8316 N N . TYR D 1 242 ? 37.690 122.416 2.751 1.00 17.02 242 TYR D N 1
ATOM 8317 C CA . TYR D 1 242 ? 38.091 123.620 3.497 1.00 17.57 242 TYR D CA 1
ATOM 8318 C C . TYR D 1 242 ? 39.597 123.728 3.685 1.00 17.66 242 TYR D C 1
ATOM 8319 O O . TYR D 1 242 ? 40.153 124.836 3.604 1.00 17.64 242 TYR D O 1
ATOM 8328 N N . SER D 1 243 ? 40.246 122.575 3.869 1.00 16.96 243 SER D N 1
ATOM 8329 C CA . SER D 1 243 ? 41.704 122.450 3.922 1.00 17.40 243 SER D CA 1
ATOM 8330 C C . SER D 1 243 ? 42.334 122.905 2.594 1.00 17.87 243 SER D C 1
ATOM 8331 O O . SER D 1 243 ? 43.346 123.620 2.586 1.00 18.03 243 SER D O 1
ATOM 8334 N N . LYS D 1 244 ? 41.716 122.509 1.485 1.00 17.62 244 LYS D N 1
ATOM 8335 C CA . LYS D 1 244 ? 42.213 122.857 0.152 1.00 18.29 244 LYS D CA 1
ATOM 8336 C C . LYS D 1 244 ? 42.066 124.355 -0.143 1.00 17.65 244 LYS D C 1
ATOM 8337 O O . LYS D 1 244 ? 42.966 124.954 -0.718 1.00 17.30 244 LYS D O 1
ATOM 8343 N N . VAL D 1 245 ? 40.913 124.923 0.218 1.00 17.76 245 VAL D N 1
ATOM 8344 C CA . VAL D 1 245 ? 40.675 126.365 0.109 1.00 18.13 245 VAL D CA 1
ATOM 8345 C C . VAL D 1 245 ? 41.754 127.132 0.888 1.00 18.10 245 VAL D C 1
ATOM 8346 O O . VAL D 1 245 ? 42.390 128.046 0.328 1.00 18.19 245 VAL D O 1
ATOM 8350 N N . LYS D 1 246 ? 41.994 126.738 2.147 1.00 17.48 246 LYS D N 1
ATOM 8351 C CA . LYS D 1 246 ? 43.110 127.308 2.934 1.00 17.05 246 LYS D CA 1
ATOM 8352 C C . LYS D 1 246 ? 44.479 127.258 2.244 1.00 16.57 246 LYS D C 1
ATOM 8353 O O . LYS D 1 246 ? 45.192 128.256 2.205 1.00 14.74 246 LYS D O 1
ATOM 8359 N N . ALA D 1 247 ? 44.833 126.098 1.696 1.00 16.62 247 ALA D N 1
ATOM 8360 C CA . ALA D 1 247 ? 46.123 125.928 1.050 1.00 16.96 247 ALA D CA 1
ATOM 8361 C C . ALA D 1 247 ? 46.210 126.816 -0.195 1.00 17.89 247 ALA D C 1
ATOM 8362 O O . ALA D 1 247 ? 47.301 127.325 -0.540 1.00 16.98 247 ALA D O 1
ATOM 8364 N N . GLU D 1 248 ? 45.061 127.034 -0.838 1.00 18.03 248 GLU D N 1
ATOM 8365 C CA . GLU D 1 248 ? 44.969 127.916 -2.006 1.00 19.72 248 GLU D CA 1
ATOM 8366 C C . GLU D 1 248 ? 45.290 129.383 -1.666 1.00 19.97 248 GLU D C 1
ATOM 8367 O O . GLU D 1 248 ? 46.097 130.027 -2.351 1.00 20.70 248 GLU D O 1
ATOM 8373 N N . LEU D 1 249 ? 44.666 129.911 -0.615 1.00 20.83 249 LEU D N 1
ATOM 8374 C CA . LEU D 1 249 ? 44.960 131.275 -0.140 1.00 20.47 249 LEU D CA 1
ATOM 8375 C C . LEU D 1 249 ? 46.404 131.415 0.334 1.00 20.80 249 LEU D C 1
ATOM 8376 O O . LEU D 1 249 ? 47.032 132.441 0.059 1.00 21.02 249 LEU D O 1
ATOM 8381 N N . ILE D 1 250 ? 46.950 130.401 1.015 1.00 21.13 250 ILE D N 1
ATOM 8382 C CA . ILE D 1 250 ? 48.372 130.449 1.422 1.00 22.16 250 ILE D CA 1
ATOM 8383 C C . ILE D 1 250 ? 49.255 130.480 0.178 1.00 23.63 250 ILE D C 1
ATOM 8384 O O . ILE D 1 250 ? 50.185 131.301 0.080 1.00 23.43 250 ILE D O 1
ATOM 8389 N N . LYS D 1 251 ? 48.939 129.600 -0.778 1.00 24.98 251 LYS D N 1
ATOM 8390 C CA . LYS D 1 251 ? 49.719 129.442 -2.012 1.00 26.50 251 LYS D CA 1
ATOM 8391 C C . LYS D 1 251 ? 49.759 130.739 -2.809 1.00 26.98 251 LYS D C 1
ATOM 8392 O O . LYS D 1 251 ? 50.825 131.142 -3.305 1.00 27.57 251 LYS D O 1
ATOM 8398 N N . ARG D 1 252 ? 48.602 131.395 -2.904 1.00 27.65 252 ARG D N 1
ATOM 8399 C CA . ARG D 1 252 ? 48.451 132.631 -3.674 1.00 28.03 252 ARG D CA 1
ATOM 8400 C C . ARG D 1 252 ? 48.389 133.875 -2.794 1.00 28.62 252 ARG D C 1
ATOM 8401 O O . ARG D 1 252 ? 47.714 134.843 -3.155 1.00 28.75 252 ARG D O 1
ATOM 8409 N N . SER D 1 253 ? 49.053 133.850 -1.637 1.00 29.26 253 SER D N 1
ATOM 8410 C CA . SER D 1 253 ? 49.002 134.993 -0.720 1.00 30.19 253 SER D CA 1
ATOM 8411 C C . SER D 1 253 ? 49.671 136.234 -1.329 1.00 30.85 253 SER D C 1
ATOM 8412 O O . SER D 1 253 ? 49.121 137.339 -1.233 1.00 30.94 253 SER D O 1
ATOM 8415 N N . SER D 1 254 ? 50.820 136.038 -1.985 1.00 31.52 254 SER D N 1
ATOM 8416 C CA . SER D 1 254 ? 51.558 137.149 -2.620 1.00 32.56 254 SER D CA 1
ATOM 8417 C C . SER D 1 254 ? 50.706 137.936 -3.620 1.00 33.19 254 SER D C 1
ATOM 8418 O O . SER D 1 254 ? 50.721 139.162 -3.614 1.00 33.30 254 SER D O 1
ATOM 8421 N N . GLU D 1 255 ? 49.949 137.232 -4.456 1.00 34.25 255 GLU D N 1
ATOM 8422 C CA . GLU D 1 255 ? 49.008 137.894 -5.359 1.00 35.03 255 GLU D CA 1
ATOM 8423 C C . GLU D 1 255 ? 47.689 138.252 -4.660 1.00 35.36 255 GLU D C 1
ATOM 8424 O O . GLU D 1 255 ? 47.219 139.392 -4.743 1.00 35.72 255 GLU D O 1
ATOM 8430 N N . PHE D 1 259 ? 45.768 143.044 -3.422 1.00 42.35 259 PHE D N 1
ATOM 8431 C CA . PHE D 1 259 ? 44.472 143.659 -3.128 1.00 42.54 259 PHE D CA 1
ATOM 8432 C C . PHE D 1 259 ? 43.870 143.089 -1.836 1.00 42.25 259 PHE D C 1
ATOM 8433 O O . PHE D 1 259 ? 42.642 143.022 -1.682 1.00 42.39 259 PHE D O 1
ATOM 8441 N N . CYS D 1 260 ? 44.735 142.656 -0.921 1.00 41.57 260 CYS D N 1
ATOM 8442 C CA . CYS D 1 260 ? 44.299 142.156 0.390 1.00 40.98 260 CYS D CA 1
ATOM 8443 C C . CYS D 1 260 ? 45.374 142.360 1.448 1.00 40.47 260 CYS D C 1
ATOM 8444 O O . CYS D 1 260 ? 46.534 141.987 1.239 1.00 40.30 260 CYS D O 1
ATOM 8447 N N . SER D 1 261 ? 44.973 142.950 2.577 1.00 39.89 261 SER D N 1
ATOM 8448 C CA . SER D 1 261 ? 45.840 143.120 3.742 1.00 39.36 261 SER D CA 1
ATOM 8449 C C . SER D 1 261 ? 46.296 141.764 4.341 1.00 39.22 261 SER D C 1
ATOM 8450 O O . SER D 1 261 ? 45.622 140.736 4.135 1.00 38.99 261 SER D O 1
ATOM 8453 N N . PRO D 1 262 ? 47.448 141.755 5.069 1.00 39.07 262 PRO D N 1
ATOM 8454 C CA . PRO D 1 262 ? 47.920 140.548 5.780 1.00 38.59 262 PRO D CA 1
ATOM 8455 C C . PRO D 1 262 ? 46.879 140.028 6.777 1.00 38.08 262 PRO D C 1
ATOM 8456 O O . PRO D 1 262 ? 46.609 138.820 6.817 1.00 37.83 262 PRO D O 1
ATOM 8460 N N . GLU D 1 263 ? 46.291 140.953 7.539 1.00 37.25 263 GLU D N 1
ATOM 8461 C CA . GLU D 1 263 ? 45.249 140.646 8.525 1.00 36.85 263 GLU D CA 1
ATOM 8462 C C . GLU D 1 263 ? 43.906 140.140 7.943 1.00 35.76 263 GLU D C 1
ATOM 8463 O O . GLU D 1 263 ? 43.277 139.259 8.544 1.00 35.27 263 GLU D O 1
ATOM 8469 N N . PHE D 1 264 ? 43.478 140.671 6.791 1.00 34.64 264 PHE D N 1
ATOM 8470 C CA . PHE D 1 264 ? 42.214 140.224 6.160 1.00 34.10 264 PHE D CA 1
ATOM 8471 C C . PHE D 1 264 ? 42.298 138.762 5.683 1.00 33.59 264 PHE D C 1
ATOM 8472 O O . PHE D 1 264 ? 41.399 137.959 5.922 1.00 33.04 264 PHE D O 1
ATOM 8480 N N . GLN D 1 265 ? 43.394 138.453 4.999 1.00 33.47 265 GLN D N 1
ATOM 8481 C CA . GLN D 1 265 ? 43.685 137.114 4.514 1.00 33.19 265 GLN D CA 1
ATOM 8482 C C . GLN D 1 265 ? 43.776 136.125 5.665 1.00 32.70 265 GLN D C 1
ATOM 8483 O O . GLN D 1 265 ? 43.317 134.983 5.540 1.00 32.37 265 GLN D O 1
ATOM 8489 N N . ALA D 1 266 ? 44.364 136.575 6.777 1.00 32.20 266 ALA D N 1
ATOM 8490 C CA . ALA D 1 266 ? 44.408 135.797 8.023 1.00 31.43 266 ALA D CA 1
ATOM 8491 C C . ALA D 1 266 ? 43.000 135.503 8.532 1.00 31.13 266 ALA D C 1
ATOM 8492 O O . ALA D 1 266 ? 42.738 134.392 9.017 1.00 30.11 266 ALA D O 1
ATOM 8494 N N . ASN D 1 267 ? 42.105 136.490 8.399 1.00 30.29 267 ASN D N 1
ATOM 8495 C CA . ASN D 1 267 ? 40.703 136.316 8.786 1.00 30.14 267 ASN D CA 1
ATOM 8496 C C . ASN D 1 267 ? 39.917 135.282 7.974 1.00 29.40 267 ASN D C 1
ATOM 8497 O O . ASN D 1 267 ? 39.204 134.456 8.557 1.00 29.50 267 ASN D O 1
ATOM 8510 N N . LYS D 1 269 ? 41.044 132.815 6.416 1.00 26.16 269 LYS D N 1
ATOM 8511 C CA . LYS D 1 269 ? 41.652 131.554 6.823 1.00 26.29 269 LYS D CA 1
ATOM 8512 C C . LYS D 1 269 ? 41.126 131.039 8.176 1.00 25.67 269 LYS D C 1
ATOM 8513 O O . LYS D 1 269 ? 40.924 129.835 8.336 1.00 25.45 269 LYS D O 1
ATOM 8519 N N . ARG D 1 270 ? 40.859 131.952 9.113 1.00 24.84 270 ARG D N 1
ATOM 8520 C CA . ARG D 1 270 ? 40.207 131.594 10.381 1.00 24.38 270 ARG D CA 1
ATOM 8521 C C . ARG D 1 270 ? 38.810 131.025 10.188 1.00 23.25 270 ARG D C 1
ATOM 8522 O O . ARG D 1 270 ? 38.440 130.065 10.857 1.00 22.93 270 ARG D O 1
ATOM 8530 N N . GLY D 1 271 ? 38.037 131.593 9.266 1.00 22.35 271 GLY D N 1
ATOM 8531 C CA . GLY D 1 271 ? 36.697 131.073 8.994 1.00 20.73 271 GLY D CA 1
ATOM 8532 C C . GLY D 1 271 ? 36.743 129.665 8.422 1.00 19.77 271 GLY D C 1
ATOM 8533 O O . GLY D 1 271 ? 35.939 128.804 8.781 1.00 19.53 271 GLY D O 1
ATOM 8534 N N . LEU D 1 272 ? 37.691 129.426 7.524 1.00 18.59 272 LEU D N 1
ATOM 8535 C CA . LEU D 1 272 ? 37.896 128.087 6.953 1.00 17.62 272 LEU D CA 1
ATOM 8536 C C . LEU D 1 272 ? 38.223 127.067 8.064 1.00 17.59 272 LEU D C 1
ATOM 8537 O O . LEU D 1 272 ? 37.724 125.944 8.060 1.00 15.61 272 LEU D O 1
ATOM 8542 N N . GLU D 1 273 ? 39.040 127.501 9.020 1.00 17.69 273 GLU D N 1
ATOM 8543 C CA . GLU D 1 273 ? 39.505 126.662 10.110 1.00 18.65 273 GLU D CA 1
ATOM 8544 C C . GLU D 1 273 ? 38.383 126.122 11.020 1.00 17.90 273 GLU D C 1
ATOM 8545 O O . GLU D 1 273 ? 38.479 124.990 11.485 1.00 17.05 273 GLU D O 1
ATOM 8551 N N . HIS D 1 274 ? 37.335 126.914 11.258 1.00 17.00 274 HIS D N 1
ATOM 8552 C CA . HIS D 1 274 ? 36.151 126.429 11.982 1.00 16.83 274 HIS D CA 1
ATOM 8553 C C . HIS D 1 274 ? 35.554 125.217 11.288 1.00 16.05 274 HIS D C 1
ATOM 8554 O O . HIS D 1 274 ? 35.146 124.254 11.952 1.00 16.21 274 HIS D O 1
ATOM 8561 N N . TRP D 1 275 ? 35.485 125.240 9.955 1.00 14.72 275 TRP D N 1
ATOM 8562 C CA . TRP D 1 275 ? 34.896 124.098 9.252 1.00 14.13 275 TRP D CA 1
ATOM 8563 C C . TRP D 1 275 ? 35.821 122.891 9.350 1.00 13.91 275 TRP D C 1
ATOM 8564 O O . TRP D 1 275 ? 35.374 121.775 9.671 1.00 14.07 275 TRP D O 1
ATOM 8575 N N . ILE D 1 276 ? 37.117 123.118 9.088 1.00 13.09 276 ILE D N 1
ATOM 8576 C CA . ILE D 1 276 ? 38.136 122.050 9.171 1.00 13.11 276 ILE D CA 1
ATOM 8577 C C . ILE D 1 276 ? 38.120 121.397 10.563 1.00 13.92 276 ILE D C 1
ATOM 8578 O O . ILE D 1 276 ? 37.954 120.180 10.687 1.00 14.67 276 ILE D O 1
ATOM 8583 N N . GLU D 1 277 ? 38.247 122.213 11.612 1.00 14.64 277 GLU D N 1
ATOM 8584 C CA . GLU D 1 277 ? 38.196 121.698 12.989 1.00 15.56 277 GLU D CA 1
ATOM 8585 C C . GLU D 1 277 ? 36.884 120.991 13.373 1.00 14.97 277 GLU D C 1
ATOM 8586 O O . GLU D 1 277 ? 36.907 119.934 13.988 1.00 14.62 277 GLU D O 1
ATOM 8592 N N . GLY D 1 278 ? 35.749 121.577 13.028 1.00 15.60 278 GLY D N 1
ATOM 8593 C CA . GLY D 1 278 ? 34.458 120.925 13.279 1.00 16.04 278 GLY D CA 1
ATOM 8594 C C . GLY D 1 278 ? 34.325 119.579 12.580 1.00 15.63 278 GLY D C 1
ATOM 8595 O O . GLY D 1 278 ? 33.783 118.631 13.148 1.00 15.22 278 GLY D O 1
ATOM 8596 N N . GLY D 1 279 ? 34.811 119.484 11.340 1.00 15.69 279 GLY D N 1
ATOM 8597 C CA . GLY D 1 279 ? 34.834 118.200 10.637 1.00 15.89 279 GLY D CA 1
ATOM 8598 C C . GLY D 1 279 ? 35.755 117.202 11.331 1.00 16.77 279 GLY D C 1
ATOM 8599 O O . GLY D 1 279 ? 35.348 116.075 11.631 1.00 16.24 279 GLY D O 1
ATOM 8600 N N . ARG D 1 280 ? 36.995 117.619 11.613 1.00 16.62 280 ARG D N 1
ATOM 8601 C CA . ARG D 1 280 ? 37.938 116.762 12.330 1.00 17.34 280 ARG D CA 1
ATOM 8602 C C . ARG D 1 280 ? 37.432 116.339 13.713 1.00 17.20 280 ARG D C 1
ATOM 8603 O O . ARG D 1 280 ? 37.709 115.229 14.158 1.00 17.58 280 ARG D O 1
ATOM 8611 N N . ALA D 1 281 ? 36.678 117.221 14.371 1.00 16.37 281 ALA D N 1
ATOM 8612 C CA . ALA D 1 281 ? 36.136 116.962 15.705 1.00 15.78 281 ALA D CA 1
ATOM 8613 C C . ALA D 1 281 ? 34.920 116.031 15.727 1.00 15.30 281 ALA D C 1
ATOM 8614 O O . ALA D 1 281 ? 34.436 115.726 16.813 1.00 15.64 281 ALA D O 1
ATOM 8616 N N . GLY D 1 282 ? 34.410 115.638 14.557 1.00 14.36 282 GLY D N 1
ATOM 8617 C CA . GLY D 1 282 ? 33.177 114.840 14.434 1.00 14.14 282 GLY D CA 1
ATOM 8618 C C . GLY D 1 282 ? 31.869 115.573 14.684 1.00 13.85 282 GLY D C 1
ATOM 8619 O O . GLY D 1 282 ? 30.837 114.943 14.952 1.00 14.18 28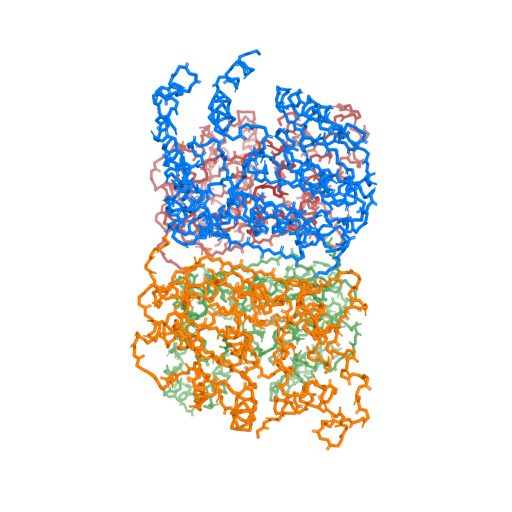2 GLY D O 1
ATOM 8620 N N . LYS D 1 283 ? 31.882 116.904 14.570 1.00 12.57 283 LYS D N 1
ATOM 8621 C CA . LYS D 1 283 ? 30.707 117.705 14.878 1.00 11.03 283 LYS D CA 1
ATOM 8622 C C . LYS D 1 283 ? 29.979 118.109 13.617 1.00 11.72 283 LYS D C 1
ATOM 8623 O O . LYS D 1 283 ? 28.762 118.279 13.646 1.00 12.22 283 LYS D O 1
ATOM 8629 N N . LEU D 1 284 ? 30.760 118.288 12.551 1.00 10.96 284 LEU D N 1
ATOM 8630 C CA . LEU D 1 284 ? 30.305 118.801 11.272 1.00 11.37 284 LEU D CA 1
ATOM 8631 C C . LEU D 1 284 ? 30.523 117.818 10.138 1.00 10.96 284 LEU D C 1
ATOM 8632 O O . LEU D 1 284 ? 31.443 117.013 10.139 1.00 9.84 284 LEU D O 1
ATOM 8637 N N . THR D 1 285 ? 29.676 117.942 9.133 1.00 11.62 285 THR D N 1
ATOM 8638 C CA . THR D 1 285 ? 29.801 117.131 7.930 1.00 12.09 285 THR D CA 1
ATOM 8639 C C . THR D 1 285 ? 29.317 117.912 6.716 1.00 13.23 285 THR D C 1
ATOM 8640 O O . THR D 1 285 ? 28.904 119.072 6.835 1.00 13.45 285 THR D O 1
ATOM 8644 N N . TRP D 1 286 ? 29.436 117.318 5.532 1.00 12.41 286 TRP D N 1
ATOM 8645 C CA . TRP D 1 286 ? 28.819 117.917 4.367 1.00 13.08 286 TRP D CA 1
ATOM 8646 C C . TRP D 1 286 ? 27.803 116.886 3.873 1.00 13.12 286 TRP D C 1
ATOM 8647 O O . TRP D 1 286 ? 28.165 115.759 3.518 1.00 12.81 286 TRP D O 1
ATOM 8658 N N . GLY D 1 287 ? 26.531 117.243 3.967 1.00 12.72 287 GLY D N 1
ATOM 8659 C CA . GLY D 1 287 ? 25.465 116.283 3.672 1.00 13.19 287 GLY D CA 1
ATOM 8660 C C . GLY D 1 287 ? 24.798 116.436 2.324 1.00 13.65 287 GLY D C 1
ATOM 8661 O O . GLY D 1 287 ? 24.765 117.525 1.741 1.00 11.33 287 GLY D O 1
ATOM 8662 N N . GLY D 1 288 ? 24.264 115.338 1.810 1.00 13.41 288 GLY D N 1
ATOM 8663 C CA . GLY D 1 288 ? 23.504 115.430 0.584 1.00 14.72 288 GLY D CA 1
ATOM 8664 C C . GLY D 1 288 ? 22.262 114.567 0.681 1.00 15.02 288 GLY D C 1
ATOM 8665 O O . GLY D 1 288 ? 22.292 113.526 1.352 1.00 13.21 288 GLY D O 1
ATOM 8674 N N . LEU D 1 290 ? 18.388 113.279 -1.668 1.00 12.87 290 LEU D N 1
ATOM 8675 C CA . LEU D 1 290 ? 17.407 113.387 -2.715 1.00 13.02 290 LEU D CA 1
ATOM 8676 C C . LEU D 1 290 ? 16.044 113.082 -2.116 1.00 12.27 290 LEU D C 1
ATOM 8677 O O . LEU D 1 290 ? 15.916 112.159 -1.324 1.00 13.06 290 LEU D O 1
ATOM 8682 N N . PHE D 1 291 ? 15.035 113.856 -2.485 1.00 11.44 291 PHE D N 1
ATOM 8683 C CA . PHE D 1 291 ? 13.645 113.621 -2.023 1.00 12.16 291 PHE D CA 1
ATOM 8684 C C . PHE D 1 291 ? 12.707 113.448 -3.205 1.00 12.10 291 PHE D C 1
ATOM 8685 O O . PHE D 1 291 ? 12.937 114.023 -4.278 1.00 12.53 291 PHE D O 1
ATOM 8693 N N . ARG D 1 292 ? 11.606 112.720 -3.019 1.00 12.18 292 ARG D N 1
ATOM 8694 C CA . ARG D 1 292 ? 10.535 112.751 -4.004 1.00 10.95 292 ARG D CA 1
ATOM 8695 C C . ARG D 1 292 ? 9.212 113.217 -3.373 1.00 11.31 292 ARG D C 1
ATOM 8696 O O . ARG D 1 292 ? 8.874 112.813 -2.245 1.00 9.67 292 ARG D O 1
ATOM 8704 N N . LYS D 1 293 ? 8.474 114.065 -4.104 1.00 10.83 293 LYS D N 1
ATOM 8705 C CA . LYS D 1 293 ? 7.114 114.436 -3.739 1.00 11.36 293 LYS D CA 1
ATOM 8706 C C . LYS D 1 293 ? 6.144 113.257 -3.953 1.00 11.84 293 LYS D C 1
ATOM 8707 O O . LYS D 1 293 ? 5.523 113.106 -5.023 1.00 10.33 293 LYS D O 1
ATOM 8713 N N . SER D 1 294 ? 6.051 112.431 -2.911 1.00 12.63 294 SER D N 1
ATOM 8714 C CA . SER D 1 294 ? 5.335 111.167 -2.936 1.00 14.90 294 SER D CA 1
ATOM 8715 C C . SER D 1 294 ? 5.249 110.709 -1.506 1.00 14.97 294 SER D C 1
ATOM 8716 O O . SER D 1 294 ? 6.150 111.017 -0.733 1.00 15.86 294 SER D O 1
ATOM 8719 N N . ASP D 1 295 ? 4.191 109.973 -1.169 1.00 14.91 295 ASP D N 1
ATOM 8720 C CA . ASP D 1 295 ? 3.991 109.400 0.160 1.00 16.66 295 ASP D CA 1
ATOM 8721 C C . ASP D 1 295 ? 5.065 108.323 0.487 1.00 17.66 295 ASP D C 1
ATOM 8722 O O . ASP D 1 295 ? 5.548 108.228 1.620 1.00 17.21 295 ASP D O 1
ATOM 8727 N N . LYS D 1 296 ? 5.414 107.520 -0.517 1.00 18.33 296 LYS D N 1
ATOM 8728 C CA . LYS D 1 296 ? 6.324 106.389 -0.344 1.00 19.53 296 LYS D CA 1
ATOM 8729 C C . LYS D 1 296 ? 7.364 106.286 -1.464 1.00 19.97 296 LYS D C 1
ATOM 8730 O O . LYS D 1 296 ? 7.107 106.735 -2.588 1.00 19.12 296 LYS D O 1
ATOM 8736 N N . ILE D 1 297 ? 8.521 105.670 -1.143 1.00 22.12 297 ILE D N 1
ATOM 8737 C CA . ILE D 1 297 ? 9.319 104.834 -2.106 1.00 23.67 297 ILE D CA 1
ATOM 8738 C C . ILE D 1 297 ? 10.822 104.735 -1.937 1.00 24.70 297 ILE D C 1
ATOM 8739 O O . ILE D 1 297 ? 11.441 103.989 -2.733 1.00 26.02 297 ILE D O 1
#